Protein AF-0000000075076690 (afdb_homodimer)

Sequence (1100 aa):
MNRLLDRMQRFSVPKVKLLSEYWNEQDVILIAYGDNIRQTDAKPLATLYEFSLLHLKDCINSIHVLPYFPFSSDDGFAVIDYKTVDPQLGDWRDIERLAQDFSLMTDLVINHVSRENLWFIDYLSHKKPACDYFIEMPGNTDVSSVVRPRSTPVLVPAHTHQGVRHVWATFGEDQIDVNFANPDVLFEFIDILLLYIEKGSRFIRLDAVAFLWKKLDTRCINLRETHEVVKLLRDIVDLIAPGTVLITETNVPNGENLSYFGNSDEAHMVYQFTLPPLLLHAMYHGNSHYLTRWAKDMPRPQKNCTYLNFIASHDGIGLRPAEGILPEQEVTALVDAMHEYGGYVSTRTGLDGRPAPYEINIALFDALKGTSLGLDQWQIQRFICAHTIMISLQGIPAIYINSLIATANDYHGVEQSGKTRSINRHKWEYNELMDLLNNPHSPNAIIFHELKRLLGIRRRQAAFHPDSAQETLSANPALFSFWRTSTDHRQRVLVVSNITPQRQTMTLPNHPRPEGSGLWRDLIERTAINKNTTELILYPYQTAWLEALDMNRLLDRMQRFSVPKVKLLSEYWNEQDVILIAYGDNIRQTDAKPLATLYEFSLLHLKDCINSIHVLPYFPFSSDDGFAVIDYKTVDPQLGDWRDIERLAQDFSLMTDLVINHVSRENLWFIDYLSHKKPACDYFIEMPGNTDVSSVVRPRSTPVLVPAHTHQGVRHVWATFGEDQIDVNFANPDVLFEFIDILLLYIEKGSRFIRLDAVAFLWKKLDTRCINLRETHEVVKLLRDIVDLIAPGTVLITETNVPNGENLSYFGNSDEAHMVYQFTLPPLLLHAMYHGNSHYLTRWAKDMPRPQKNCTYLNFIASHDGIGLRPAEGILPEQEVTALVDAMHEYGGYVSTRTGLDGRPAPYEINIALFDALKGTSLGLDQWQIQRFICAHTIMISLQGIPAIYINSLIATANDYHGVEQSGKTRSINRHKWEYNELMDLLNNPHSPNAIIFHELKRLLGIRRRQAAFHPDSAQETLSANPALFSFWRTSTDHRQRVLVVSNITPQRQTMTLPNHPRPEGSGLWRDLIERTAINKNTTELILYPYQTAWLEALD

Nearest PDB structures (foldseek):
  3czl-assembly1_A  TM=8.315E-01  e=1.213E-39  Xanthomonas citri pv. glycines
  5x7u-assembly1_A  TM=8.251E-01  e=2.334E-38  Thermobaculum terrenum ATCC BAA-798
  8z2u-assembly1_C  TM=8.240E-01  e=1.968E-38  Deinococcus radiodurans R1 = ATCC 13939 = DSM 20539
  4ays-assembly1_A  TM=8.204E-01  e=3.284E-38  Deinococcus radiodurans
  8z2l-assembly1_C  TM=8.175E-01  e=2.404E-37  Deinococcus radiodurans R1 = ATCC 13939 = DSM 20539

Radius of gyration: 32.85 Å; Cα contacts (8 Å, |Δi|>4): 2438; chains: 2; bounding box: 67×104×59 Å

Organism: Methylotuvimicrobium buryatense (NCBI:txid95641)

InterPro domains:
  IPR006047 Glycosyl hydrolase family 13, catalytic domain [PF00128] (60-282)
  IPR006047 Glycosyl hydrolase family 13, catalytic domain [SM00642] (27-394)
  IPR013780 Glycosyl hydrolase, all-beta [G3DSA:2.60.40.1180] (473-548)
  IPR016377 Sucrose/Glucosylglycerate phosphorylase-related [PIRSF003059] (8-547)
  IPR017853 Glycoside hydrolase superfamily [SSF51445] (23-510)
  IPR033746 Glucosylglycerate phosphorylase [cd11356] (23-480)
  IPR045857 Oligo-1,6-glucosidase, domain 2 [G3DSA:3.90.400.10] (112-183)

pLDDT: mean 93.54, std 7.93, range [48.81, 98.88]

Foldseek 3Di:
DVVVVVLLVVFDQPPPPPDPALFWLLAAEAEAELQLEDAPPDASLQVVLVCCVVAPLLQHAAYEHEAQADADDDRRLQHQDLQFGDVSRHGLVSVLSSLVRHAYEYEQNQFWHFCNHVLNVCLLVVHPDSVQFWAWDDPPDDQLLAFALAAEDQWDWDQHPVGITTTGDRPDDGTGGTAVVDVVSLVVSLSSVSSVSSSRHQEYEYPPLQQRHDDGPHHSGLDPVSLVSQLVSLVSCCPSPNSRFYEYEDLAAPVSQLCQCPQVRGGLEYEPLQLQVLLLLCLQALFNVLVLVVQQPDDQDDPSHFYEFENADLQARFDNRCPPRDDPVSVVVLLVLLVVLPWDFGWYQDSVRDTDTTHIQFAVLSSNQHHPVDGDDCSLLLLLLSQLVRLQGQGHYYYYVCSLQSPGFDVVQCVVVVHRSSRHNRRDHNVVSVVQLVDCPHSRVVSNVLSSVSSSLSSPAQLSINNWDKAWDDDGRQKTWIWGAHPVRQKIKIKIWGSAQAKDKDFDDQQPPCVPPCKWAFSSVRDIDDSPDGMDIAHHGDMTIIIRHD/DVVVVVLLVVFDQPPPPPDPALFWLLAAEAEAELFLEDAPPDASLQVVLVCCVVAPLLQHAAYEHEAQADADDDRRLQHQDLQFGDVSRHGLVSVLSSLVRHAYEYEDSQFWHFCNHVLNVCLLVVHPDSVQFWAWDPPPDDQLLAFALAAEDQWDWDQHPVGITTTGDRPDDGTGGTAVVDVVSLVVSLSSVSSVSSSRHQEYEYPPLQQRHDDGPHHSGLDPVSLVSQLVSLVSCCVSPNSRFYEYEDLAAPVSQLCQCPQVRGGLEYEPLQLQVLLLLCLQALFNVLVLVVQQPDDQDDPSHFYEFENADLQARFDNRCPPRDDPVSVVVLLVLLVVLPWDFGWYQDSVRDTDTTHIQFAVLSSNQHHPVDGDDCSLLLLLLSQLVRLQGQGHYYYYVCSLQSPGFDVVQCVVVVHRSSRHNRRDHNVVSVVQLVDCPHSRVVSNVLSSVSSSLSSPDQLSINNWDKAWDDDGRQKTWIWGAHPVRQKIKIKIWRSAQAKDKDFDDQQPPCVPPCWWAFSSVRDIDDSPDGMDIAHHGRMTIIIRHD

Secondary structure (DSSP, 8-state):
-HHHHHHHHT---------SSS--TT--EEEE-TTSEEBTTB-HHHHHHHHHHHHTTTT--EEEE---S-BSSGGGTSBS-TTS--TTT--HHHHHHHHHHSEEEEEEE-SEEETTSHHHHHHHTT-TTGGGSB-B--TT---TTS--SSSS-SEEEEEETTEEEEEE-TT-TTEEEB-TTSHHHHHHHHHHHHHHHHTTEEEEEEETGGG----TTS--SS-HHHHHHHHHHHHHHHHHSTT-EEEE---S-HHHHHGGGTTTTS-SEEE-TTHHHHHHHHHHHT--HHHHHHHHHPPPPPTT-EEEE-S--TT-EESGGGTTTS-HHHHHHHHHHHHHTT-EEEEEE-TTS-EEEEEEE--HHHHTSEETTEE-S-HHHHHHHHHHHHHHSSSEEEEEHHHHTTPPP-HHHHHHH-BGGGGG---EEHHHHHHHHT-TTSHHHHHHHHHHHHHHHHTT-GGGSTTSEEEEE---TTEEEEEEE-TTSS-EEEEEEE-SSS-EEEEPPPPS-TTTT--EEETTTTEEEPTT--EEEE-TT-EEEEEE--/-HHHHHHHHT---------SSS--TT--EEEE-TTSEEBTTB-HHHHHHHHHHHHTTTT--EEEE---S-BSSGGGTSBS-TTS--TTT--HHHHHHHHHHSEEEEEEE-SEEETTSHHHHHHHTT-TTGGGSB-B--TT---TTS--SSSS-SEEEEEETTEEEEEE-TT-TTEEEB-TTSHHHHHHHHHHHHHHHHTTEEEEEEETGGG----TTS--SS-HHHHHHHHHHHHHHHHHSTT-EEEE---S-HHHHHGGGTTTTS-SEEE-TTHHHHHHHHHHHT--HHHHHHHHHPPPPPTT-EEEE-S--TT-EESGGGTTTS-HHHHHHHHHHHHHTT-EEEEEE-TTS-EEEEEEE--HHHHTSEETTEE-S-HHHHHHHHHHHHHHSSSEEEEEHHHHTTPPP-HHHHHHHTBGGGGG---EEHHHHHHHHT-TTSHHHHHHHHHHHHHHHHTT-GGGSTTSEEEEE---TTEEEEEEE-TTSS-EEEEEEE-SSS-EEEEPPPPS-TTTT--EEETTTTEEEPTT--EEEE-TT-EEEEEE--

Structure (mmCIF, N/CA/C/O backbone):
data_AF-0000000075076690-model_v1
#
loop_
_entity.id
_entity.type
_entity.pdbx_description
1 polymer Alpha-amylase
#
loop_
_atom_site.group_PDB
_atom_site.id
_atom_site.type_symbol
_atom_site.label_atom_id
_atom_site.label_alt_id
_atom_site.label_comp_id
_atom_site.label_asym_id
_atom_site.label_entity_id
_atom_site.label_seq_id
_atom_site.pdbx_PDB_ins_code
_atom_site.Cartn_x
_atom_site.Cartn_y
_atom_site.Cartn_z
_atom_site.occupancy
_atom_site.B_iso_or_equiv
_atom_site.auth_seq_id
_atom_site.auth_comp_id
_atom_site.auth_asym_id
_atom_site.auth_atom_id
_atom_site.pdbx_PDB_model_num
ATOM 1 N N . MET A 1 1 ? 31.078 -22.047 -21.828 1 60.94 1 MET A N 1
ATOM 2 C CA . MET A 1 1 ? 30.734 -23.453 -21.625 1 60.94 1 MET A CA 1
ATOM 3 C C . MET A 1 1 ? 31.703 -24.109 -20.641 1 60.94 1 MET A C 1
ATOM 5 O O . MET A 1 1 ? 31.281 -24.812 -19.734 1 60.94 1 MET A O 1
ATOM 9 N N . ASN A 1 2 ? 33.062 -23.859 -20.75 1 58.19 2 ASN A N 1
ATOM 10 C CA . ASN A 1 2 ? 34.031 -24.422 -19.844 1 58.19 2 ASN A CA 1
ATOM 11 C C . ASN A 1 2 ? 33.812 -23.953 -18.406 1 58.19 2 ASN A C 1
ATOM 13 O O . ASN A 1 2 ? 33.906 -24.75 -17.469 1 58.19 2 ASN A O 1
ATOM 17 N N . ARG A 1 3 ? 33.562 -22.766 -18.25 1 66.62 3 ARG A N 1
ATOM 18 C CA . ARG A 1 3 ? 33.281 -22.219 -16.922 1 66.62 3 ARG A CA 1
ATOM 19 C C . ARG A 1 3 ? 32.062 -22.875 -16.297 1 66.62 3 ARG A C 1
ATOM 21 O O . ARG A 1 3 ? 32.031 -23.125 -15.094 1 66.62 3 ARG A O 1
ATOM 28 N N . LEU A 1 4 ? 31.188 -23.047 -17.25 1 68.12 4 LEU A N 1
ATOM 29 C CA . LEU A 1 4 ? 29.953 -23.703 -16.828 1 68.12 4 LEU A CA 1
ATOM 30 C C . LEU A 1 4 ? 30.234 -25.141 -16.375 1 68.12 4 LEU A C 1
ATOM 32 O O . LEU A 1 4 ? 29.75 -25.562 -15.32 1 68.12 4 LEU A O 1
ATOM 36 N N . LEU A 1 5 ? 31 -25.781 -17.094 1 67.62 5 LEU A N 1
ATOM 37 C CA . LEU A 1 5 ? 31.297 -27.172 -16.797 1 67.62 5 LEU A CA 1
ATOM 38 C C . LEU A 1 5 ? 32.062 -27.281 -15.461 1 67.62 5 LEU A C 1
ATOM 40 O O . LEU A 1 5 ? 31.797 -28.203 -14.68 1 67.62 5 LEU A O 1
ATOM 44 N N . ASP A 1 6 ? 32.906 -26.328 -15.25 1 68.38 6 ASP A N 1
ATOM 45 C CA . ASP A 1 6 ? 33.656 -26.297 -13.992 1 68.38 6 ASP A CA 1
ATOM 46 C C . ASP A 1 6 ? 32.719 -26.094 -12.805 1 68.38 6 ASP A C 1
ATOM 48 O O . ASP A 1 6 ? 32.875 -26.703 -11.75 1 68.38 6 ASP A O 1
ATOM 52 N N . ARG A 1 7 ? 31.75 -25.297 -13.016 1 70.06 7 ARG A N 1
ATOM 53 C CA . ARG A 1 7 ? 30.797 -25 -11.953 1 70.06 7 ARG A CA 1
ATOM 54 C C . ARG A 1 7 ? 29.891 -26.203 -11.688 1 70.06 7 ARG A C 1
ATOM 56 O O . ARG A 1 7 ? 29.578 -26.516 -10.539 1 70.06 7 ARG A O 1
ATOM 63 N N . MET A 1 8 ? 29.594 -26.859 -12.734 1 68.88 8 MET A N 1
ATOM 64 C CA . MET A 1 8 ? 28.703 -28.016 -12.648 1 68.88 8 MET A CA 1
ATOM 65 C C . MET A 1 8 ? 29.391 -29.188 -11.938 1 68.88 8 MET A C 1
ATOM 67 O O . MET A 1 8 ? 28.734 -29.953 -11.234 1 68.88 8 MET A O 1
ATOM 71 N N . GLN A 1 9 ? 30.672 -29.25 -12.133 1 62.34 9 GLN A N 1
ATOM 72 C CA . GLN A 1 9 ? 31.438 -30.344 -11.531 1 62.34 9 GLN A CA 1
ATOM 73 C C . GLN A 1 9 ? 31.5 -30.203 -10.016 1 62.34 9 GLN A C 1
ATOM 75 O O . GLN A 1 9 ? 31.656 -31.188 -9.297 1 62.34 9 GLN A O 1
ATOM 80 N N . ARG A 1 10 ? 31.297 -29.016 -9.641 1 62.78 10 ARG A N 1
ATOM 81 C CA . ARG A 1 10 ? 31.422 -28.781 -8.203 1 62.78 10 ARG A CA 1
ATOM 82 C C . ARG A 1 10 ? 30.125 -29.125 -7.473 1 62.78 10 ARG A C 1
ATOM 84 O O . ARG A 1 10 ? 30.109 -29.203 -6.242 1 62.78 10 ARG A O 1
ATOM 91 N N . PHE A 1 11 ? 29.141 -29.359 -8.344 1 65.06 11 PHE A N 1
ATOM 92 C CA . PHE A 1 11 ? 27.844 -29.562 -7.688 1 65.06 11 PHE A CA 1
ATOM 93 C C . PHE A 1 11 ? 27.5 -31.031 -7.609 1 65.06 11 PHE A C 1
ATOM 95 O O . PHE A 1 11 ? 27.688 -31.781 -8.578 1 65.06 11 PHE A O 1
ATOM 102 N N . SER A 1 12 ? 27.531 -31.438 -6.312 1 58.88 12 SER A N 1
ATOM 103 C CA . SER A 1 12 ? 27.047 -32.781 -6.09 1 58.88 12 SER A CA 1
ATOM 104 C C . SER A 1 12 ? 25.531 -32.875 -6.328 1 58.88 12 SER A C 1
ATOM 106 O O . SER A 1 12 ? 24.766 -32.156 -5.711 1 58.88 12 SER A O 1
ATOM 108 N N . VAL A 1 13 ? 25.156 -33.344 -7.48 1 57 13 VAL A N 1
ATOM 109 C CA . VAL A 1 13 ? 23.75 -33.469 -7.84 1 57 13 VAL A CA 1
ATOM 110 C C . VAL A 1 13 ? 23.047 -34.406 -6.867 1 57 13 VAL A C 1
ATOM 112 O O . VAL A 1 13 ? 23.484 -35.531 -6.664 1 57 13 VAL A O 1
ATOM 115 N N . PRO A 1 14 ? 22.234 -33.688 -5.988 1 54.81 14 PRO A N 1
ATOM 116 C CA . PRO A 1 14 ? 21.5 -34.656 -5.156 1 54.81 14 PRO A CA 1
ATOM 117 C C . PRO A 1 14 ? 20.781 -35.719 -5.98 1 54.81 14 PRO A C 1
ATOM 119 O O . PRO A 1 14 ? 20.453 -35.5 -7.148 1 54.81 14 PRO A O 1
ATOM 122 N N . LYS A 1 15 ? 20.828 -36.938 -5.477 1 48.81 15 LYS A N 1
ATOM 123 C CA . LYS A 1 15 ? 20.141 -38.125 -5.961 1 48.81 15 LYS A CA 1
ATOM 124 C C . LYS A 1 15 ? 18.641 -37.875 -6.113 1 48.81 15 LYS A C 1
ATOM 126 O O . LYS A 1 15 ? 17.891 -38.031 -5.152 1 48.81 15 LYS A O 1
ATOM 131 N N . VAL A 1 16 ? 18.203 -36.688 -6.848 1 52.09 16 VAL A N 1
ATOM 132 C CA . VAL A 1 16 ? 16.766 -36.688 -7.051 1 52.09 16 VAL A CA 1
ATOM 133 C C . VAL A 1 16 ? 16.312 -38.031 -7.648 1 52.09 16 VAL A C 1
ATOM 135 O O . VAL A 1 16 ? 17.047 -38.625 -8.43 1 52.09 16 VAL A O 1
ATOM 138 N N . LYS A 1 17 ? 15.359 -38.656 -6.965 1 51.28 17 LYS A N 1
ATOM 139 C CA . LYS A 1 17 ? 14.781 -39.938 -7.418 1 51.28 17 LYS A CA 1
ATOM 140 C C . LYS A 1 17 ? 14.469 -39.875 -8.914 1 51.28 17 LYS A C 1
ATOM 142 O O . LYS A 1 17 ? 13.781 -38.969 -9.383 1 51.28 17 LYS A O 1
ATOM 147 N N . LEU A 1 18 ? 15.344 -40.438 -9.672 1 53.97 18 LEU A N 1
ATOM 148 C CA . LEU A 1 18 ? 15.055 -40.594 -11.094 1 53.97 18 LEU A CA 1
ATOM 149 C C . LEU A 1 18 ? 13.664 -41.156 -11.305 1 53.97 18 LEU A C 1
ATOM 151 O O . LEU A 1 18 ? 13.375 -42.281 -10.875 1 53.97 18 LEU A O 1
ATOM 155 N N . LEU A 1 19 ? 12.68 -40.125 -11.297 1 58.56 19 LEU A N 1
ATOM 156 C CA . LEU A 1 19 ? 11.352 -40.625 -11.625 1 58.56 19 LEU A CA 1
ATOM 157 C C . LEU A 1 19 ? 11.266 -41.031 -13.086 1 58.56 19 LEU A C 1
ATOM 159 O O . LEU A 1 19 ? 11.969 -40.469 -13.938 1 58.56 19 LEU A O 1
ATOM 163 N N . SER A 1 20 ? 10.711 -42.125 -13.344 1 63.31 20 SER A N 1
ATOM 164 C CA . SER A 1 20 ? 10.5 -42.625 -14.695 1 63.31 20 SER A CA 1
ATOM 165 C C . SER A 1 20 ? 9.781 -41.594 -15.562 1 63.31 20 SER A C 1
ATOM 167 O O . SER A 1 20 ? 10.023 -41.531 -16.766 1 63.31 20 SER A O 1
ATOM 169 N N . GLU A 1 21 ? 8.922 -40.781 -14.953 1 83.38 21 GLU A N 1
ATOM 170 C CA . GLU A 1 21 ? 8.18 -39.719 -15.641 1 83.38 21 GLU A CA 1
ATOM 171 C C . GLU A 1 21 ? 8.234 -38.406 -14.867 1 83.38 21 GLU A C 1
ATOM 173 O O . GLU A 1 21 ? 8.391 -38.406 -13.641 1 83.38 21 GLU A O 1
ATOM 178 N N . TYR A 1 22 ? 8.172 -37.344 -15.602 1 89.62 22 TYR A N 1
ATOM 179 C CA . TYR A 1 22 ? 8.211 -36.031 -14.984 1 89.62 22 TYR A CA 1
ATOM 180 C C . TYR A 1 22 ? 7.004 -35.812 -14.07 1 89.62 22 TYR A C 1
ATOM 182 O O . TYR A 1 22 ? 7.109 -35.188 -13.023 1 89.62 22 TYR A O 1
ATOM 190 N N . TRP A 1 23 ? 5.871 -36.375 -14.508 1 95.5 23 TRP A N 1
ATOM 191 C CA . TRP A 1 23 ? 4.621 -36.156 -13.781 1 95.5 23 TRP A CA 1
ATOM 192 C C . TRP A 1 23 ? 3.615 -37.281 -14.109 1 95.5 23 TRP A C 1
ATOM 194 O O . TRP A 1 23 ? 3.824 -38.062 -15.039 1 95.5 23 TRP A O 1
ATOM 204 N N . ASN A 1 24 ? 2.598 -37.406 -13.336 1 96 24 ASN A N 1
ATOM 205 C CA . ASN A 1 24 ? 1.46 -38.281 -13.578 1 96 24 ASN A CA 1
ATOM 206 C C . ASN A 1 24 ? 0.185 -37.719 -12.938 1 96 24 ASN A C 1
ATOM 208 O O . ASN A 1 24 ? 0.136 -36.562 -12.531 1 96 24 ASN A O 1
ATOM 212 N N . GLU A 1 25 ? -0.898 -38.531 -12.992 1 96.56 25 GLU A N 1
ATOM 213 C CA . GLU A 1 25 ? -2.217 -38.062 -12.57 1 96.56 25 GLU A CA 1
ATOM 214 C C . GLU A 1 25 ? -2.258 -37.812 -11.062 1 96.56 25 GLU A C 1
ATOM 216 O O . GLU A 1 25 ? -3.188 -37.188 -10.562 1 96.56 25 GLU A O 1
ATOM 221 N N . GLN A 1 26 ? -1.247 -38.188 -10.336 1 96.44 26 GLN A N 1
ATOM 222 C CA . GLN A 1 26 ? -1.222 -38.031 -8.891 1 96.44 26 GLN A CA 1
ATOM 223 C C . GLN A 1 26 ? -0.684 -36.656 -8.516 1 96.44 26 GLN A C 1
ATOM 225 O O . GLN A 1 26 ? -0.815 -36.219 -7.367 1 96.44 26 GLN A O 1
ATOM 230 N N . ASP A 1 27 ? -0.049 -35.938 -9.43 1 97.38 27 ASP A N 1
ATOM 231 C CA . ASP A 1 27 ? 0.621 -34.656 -9.125 1 97.38 27 ASP A CA 1
ATOM 232 C C . ASP A 1 27 ? -0.392 -33.531 -8.93 1 97.38 27 ASP A C 1
ATOM 234 O O . ASP A 1 27 ? -1.187 -33.25 -9.828 1 97.38 27 ASP A O 1
ATOM 238 N N . VAL A 1 28 ? -0.423 -33 -7.789 1 98.56 28 VAL A N 1
ATOM 239 C CA . VAL A 1 28 ? -1.173 -31.797 -7.402 1 98.56 28 VAL A CA 1
ATOM 240 C C . VAL A 1 28 ? -0.269 -30.844 -6.617 1 98.56 28 VAL A C 1
ATOM 242 O O . VAL A 1 28 ? 0.423 -31.266 -5.688 1 98.56 28 VAL A O 1
ATOM 245 N N . ILE A 1 29 ? -0.223 -29.562 -6.984 1 98.69 29 ILE A N 1
ATOM 246 C CA . ILE A 1 29 ? 0.689 -28.609 -6.359 1 98.69 29 ILE A CA 1
ATOM 247 C C . ILE A 1 29 ? -0.096 -27.641 -5.473 1 98.69 29 ILE A C 1
ATOM 249 O O . ILE A 1 29 ? -1.11 -27.078 -5.895 1 98.69 29 ILE A O 1
ATOM 253 N N . LEU A 1 30 ? 0.32 -27.5 -4.234 1 98.81 30 LEU A N 1
ATOM 254 C CA . LEU A 1 30 ? -0.16 -26.453 -3.354 1 98.81 30 LEU A CA 1
ATOM 255 C C . LEU A 1 30 ? 0.712 -25.203 -3.473 1 98.81 30 LEU A C 1
ATOM 257 O O . LEU A 1 30 ? 1.938 -25.281 -3.371 1 98.81 30 LEU A O 1
ATOM 261 N N . ILE A 1 31 ? 0.135 -24.094 -3.764 1 98.81 31 ILE A N 1
ATOM 262 C CA . ILE A 1 31 ? 0.849 -22.828 -3.752 1 98.81 31 ILE A CA 1
ATOM 263 C C . ILE A 1 31 ? 0.65 -22.141 -2.406 1 98.81 31 ILE A C 1
ATOM 265 O O . ILE A 1 31 ? -0.484 -21.875 -1.995 1 98.81 31 ILE A O 1
ATOM 269 N N . ALA A 1 32 ? 1.739 -21.781 -1.704 1 98.69 32 ALA A N 1
ATOM 270 C CA . ALA A 1 32 ? 1.614 -21.172 -0.386 1 98.69 32 ALA A CA 1
ATOM 271 C C . ALA A 1 32 ? 2.834 -20.312 -0.065 1 98.69 32 ALA A C 1
ATOM 273 O O . ALA A 1 32 ? 3.955 -20.641 -0.457 1 98.69 32 ALA A O 1
ATOM 274 N N . TYR A 1 33 ? 2.551 -19.203 0.646 1 98.56 33 TYR A N 1
ATOM 275 C CA . TYR A 1 33 ? 3.66 -18.578 1.346 1 98.56 33 TYR A CA 1
ATOM 276 C C . TYR A 1 33 ? 4.117 -19.422 2.529 1 98.56 33 TYR A C 1
ATOM 278 O O . TYR A 1 33 ? 3.334 -20.188 3.086 1 98.56 33 TYR A O 1
ATOM 286 N N . GLY A 1 34 ? 5.363 -19.25 2.848 1 98.44 34 GLY A N 1
ATOM 287 C CA . GLY A 1 34 ? 5.879 -19.984 3.99 1 98.44 34 GLY A CA 1
ATOM 288 C C . GLY A 1 34 ? 5.176 -19.641 5.289 1 98.44 34 GLY A C 1
ATOM 289 O O . GLY A 1 34 ? 5.207 -20.422 6.242 1 98.44 34 GLY A O 1
ATOM 290 N N . ASP A 1 35 ? 4.496 -18.469 5.309 1 97.94 35 ASP A N 1
ATOM 291 C CA . ASP A 1 35 ? 3.902 -18.016 6.566 1 97.94 35 ASP A CA 1
ATOM 292 C C . ASP A 1 35 ? 2.387 -17.875 6.438 1 97.94 35 ASP A C 1
ATOM 294 O O . ASP A 1 35 ? 1.77 -17.078 7.156 1 97.94 35 ASP A O 1
ATOM 298 N N . ASN A 1 36 ? 1.78 -18.578 5.5 1 98.12 36 ASN A N 1
ATOM 299 C CA . ASN A 1 36 ? 0.327 -18.531 5.387 1 98.12 36 ASN A CA 1
ATOM 300 C C . ASN A 1 36 ? -0.353 -19.094 6.633 1 98.12 36 ASN A C 1
ATOM 302 O O . ASN A 1 36 ? -1.521 -18.797 6.895 1 98.12 36 ASN A O 1
ATOM 306 N N . ILE A 1 37 ? 0.309 -20.016 7.309 1 98.25 37 ILE A N 1
ATOM 307 C CA . ILE A 1 37 ? -0.162 -20.562 8.578 1 98.25 37 ILE A CA 1
ATOM 308 C C . ILE A 1 37 ? 0.902 -20.359 9.656 1 98.25 37 ILE A C 1
ATOM 310 O O . ILE A 1 37 ? 2.061 -20.734 9.469 1 98.25 37 ILE A O 1
ATOM 314 N N . ARG A 1 38 ? 0.49 -19.75 10.742 1 97.31 38 ARG A N 1
ATOM 315 C CA . ARG A 1 38 ? 1.433 -19.406 11.797 1 97.31 38 ARG A CA 1
ATOM 316 C C . ARG A 1 38 ? 0.979 -19.953 13.148 1 97.31 38 ARG A C 1
ATOM 318 O O . ARG A 1 38 ? -0.207 -20.219 13.344 1 97.31 38 ARG A O 1
ATOM 325 N N . GLN A 1 39 ? 1.972 -20.188 13.914 1 94.38 39 GLN A N 1
ATOM 326 C CA . GLN A 1 39 ? 1.775 -20.562 15.305 1 94.38 39 GLN A CA 1
ATOM 327 C C . GLN A 1 39 ? 2.768 -19.844 16.219 1 94.38 39 GLN A C 1
ATOM 329 O O . GLN A 1 39 ? 3.887 -19.547 15.797 1 94.38 39 GLN A O 1
ATOM 334 N N . THR A 1 40 ? 2.377 -19.469 17.453 1 87.38 40 THR A N 1
ATOM 335 C CA . THR A 1 40 ? 3.178 -18.672 18.375 1 87.38 40 THR A CA 1
ATOM 336 C C . THR A 1 40 ? 4.5 -19.359 18.688 1 87.38 40 THR A C 1
ATOM 338 O O . THR A 1 40 ? 5.547 -18.719 18.75 1 87.38 40 THR A O 1
ATOM 341 N N . ASP A 1 41 ? 4.633 -20.641 18.812 1 88.25 41 ASP A N 1
ATOM 342 C CA . ASP A 1 41 ? 5.836 -21.297 19.312 1 88.25 41 ASP A CA 1
ATOM 343 C C . ASP A 1 41 ? 6.523 -22.109 18.219 1 88.25 41 ASP A C 1
ATOM 345 O O . ASP A 1 41 ? 7.25 -23.062 18.5 1 88.25 41 ASP A O 1
ATOM 349 N N . ALA A 1 42 ? 6.367 -21.734 16.969 1 93.69 42 ALA A N 1
ATOM 350 C CA . ALA A 1 42 ? 6.996 -22.469 15.875 1 93.69 42 ALA A CA 1
ATOM 351 C C . ALA A 1 42 ? 7.266 -21.547 14.688 1 93.69 42 ALA A C 1
ATOM 353 O O . ALA A 1 42 ? 6.52 -20.594 14.445 1 93.69 42 ALA A O 1
ATOM 354 N N . LYS A 1 43 ? 8.336 -21.844 13.977 1 96.38 43 LYS A N 1
ATOM 355 C CA . LYS A 1 43 ? 8.594 -21.125 12.734 1 96.38 43 LYS A CA 1
ATOM 356 C C . LYS A 1 43 ? 7.523 -21.422 11.688 1 96.38 43 LYS A C 1
ATOM 358 O O . LYS A 1 43 ? 7.016 -22.531 11.609 1 96.38 43 LYS A O 1
ATOM 363 N N . PRO A 1 44 ? 7.207 -20.484 10.914 1 98.19 44 PRO A N 1
ATOM 364 C CA . PRO A 1 44 ? 6.09 -20.641 9.977 1 98.19 44 PRO A CA 1
ATOM 365 C C . PRO A 1 44 ? 6.305 -21.781 8.992 1 98.19 44 PRO A C 1
ATOM 367 O O . PRO A 1 44 ? 5.359 -22.516 8.664 1 98.19 44 PRO A O 1
ATOM 370 N N . LEU A 1 45 ? 7.52 -22 8.531 1 98.62 45 LEU A N 1
ATOM 371 C CA . LEU A 1 45 ? 7.766 -23.109 7.602 1 98.62 45 LEU A CA 1
ATOM 372 C C . LEU A 1 45 ? 7.5 -24.453 8.266 1 98.62 45 LEU A C 1
ATOM 374 O O . LEU A 1 45 ? 7.02 -25.375 7.613 1 98.62 45 LEU A O 1
ATOM 378 N N . ALA A 1 46 ? 7.863 -24.547 9.508 1 98.12 46 ALA A N 1
ATOM 379 C CA . ALA A 1 46 ? 7.57 -25.766 10.25 1 98.12 46 ALA A CA 1
ATOM 380 C C . ALA A 1 46 ? 6.066 -25.984 10.383 1 98.12 46 ALA A C 1
ATOM 382 O O . ALA A 1 46 ? 5.578 -27.109 10.289 1 98.12 46 ALA A O 1
ATOM 383 N N . THR A 1 47 ? 5.352 -24.891 10.664 1 98.38 47 THR A N 1
ATOM 384 C CA . THR A 1 47 ? 3.898 -24.953 10.789 1 98.38 47 THR A CA 1
ATOM 385 C C . THR A 1 47 ? 3.262 -25.375 9.461 1 98.38 47 THR A C 1
ATOM 387 O O . THR A 1 47 ? 2.348 -26.203 9.438 1 98.38 47 THR A O 1
ATOM 390 N N . LEU A 1 48 ? 3.713 -24.781 8.391 1 98.5 48 LEU A N 1
ATOM 391 C CA . LEU A 1 48 ? 3.219 -25.156 7.074 1 98.5 48 LEU A CA 1
ATOM 392 C C . LEU A 1 48 ? 3.463 -26.641 6.809 1 98.5 48 LEU A C 1
ATOM 394 O O . LEU A 1 48 ? 2.588 -27.328 6.285 1 98.5 48 LEU A O 1
ATOM 398 N N . TYR A 1 49 ? 4.672 -27.141 7.16 1 98.19 49 TYR A N 1
ATOM 399 C CA . TYR A 1 49 ? 5.008 -28.547 7.004 1 98.19 49 TYR A CA 1
ATOM 400 C C . TYR A 1 49 ? 4.043 -29.438 7.785 1 98.19 49 TYR A C 1
ATOM 402 O O . TYR A 1 49 ? 3.482 -30.391 7.242 1 98.19 49 TYR A O 1
ATOM 410 N N . GLU A 1 50 ? 3.865 -29.078 9.016 1 97.25 50 GLU A N 1
ATOM 411 C CA . GLU A 1 50 ? 2.996 -29.875 9.875 1 97.25 50 GLU A CA 1
ATOM 412 C C . GLU A 1 50 ? 1.566 -29.906 9.344 1 97.25 50 GLU A C 1
ATOM 414 O O . GLU A 1 50 ? 0.942 -30.969 9.281 1 97.25 50 GLU A O 1
ATOM 419 N N . PHE A 1 51 ? 1.066 -28.781 8.992 1 98.06 51 PHE A N 1
ATOM 420 C CA . PHE A 1 51 ? -0.282 -28.703 8.445 1 98.06 51 PHE A CA 1
ATOM 421 C C . PHE A 1 51 ? -0.411 -29.562 7.195 1 98.06 51 PHE A C 1
ATOM 423 O O . PHE A 1 51 ? -1.378 -30.312 7.051 1 98.06 51 PHE A O 1
ATOM 430 N N . SER A 1 52 ? 0.519 -29.453 6.312 1 98.31 52 SER A N 1
ATOM 431 C CA . SER A 1 52 ? 0.476 -30.188 5.047 1 98.31 52 SER A CA 1
ATOM 432 C C . SER A 1 52 ? 0.567 -31.688 5.27 1 98.31 52 SER A C 1
ATOM 434 O O . SER A 1 52 ? -0.142 -32.469 4.625 1 98.31 52 SER A O 1
ATOM 436 N N . LEU A 1 53 ? 1.429 -32.094 6.152 1 97.56 53 LEU A N 1
ATOM 437 C CA . LEU A 1 53 ? 1.608 -33.5 6.438 1 97.56 53 LEU A CA 1
ATOM 438 C C . LEU A 1 53 ? 0.341 -34.094 7.043 1 97.56 53 LEU A C 1
ATOM 440 O O . LEU A 1 53 ? -0.095 -35.188 6.641 1 97.56 53 LEU A O 1
ATOM 444 N N . LEU A 1 54 ? -0.243 -33.406 7.922 1 96.81 54 LEU A N 1
ATOM 445 C CA . LEU A 1 54 ? -1.37 -33.938 8.688 1 96.81 54 LEU A CA 1
ATOM 446 C C . LEU A 1 54 ? -2.652 -33.906 7.863 1 96.81 54 LEU A C 1
ATOM 448 O O . LEU A 1 54 ? -3.502 -34.781 7.984 1 96.81 54 LEU A O 1
ATOM 452 N N . HIS A 1 55 ? -2.723 -32.875 6.996 1 97.31 55 HIS A N 1
ATOM 453 C CA . HIS A 1 55 ? -4.047 -32.656 6.43 1 97.31 55 HIS A CA 1
ATOM 454 C C . HIS A 1 55 ? -4.039 -32.844 4.918 1 97.31 55 HIS A C 1
ATOM 456 O O . HIS A 1 55 ? -5.094 -33.031 4.305 1 97.31 55 HIS A O 1
ATOM 462 N N . LEU A 1 56 ? -2.879 -32.844 4.285 1 98.06 56 LEU A N 1
ATOM 463 C CA . LEU A 1 56 ? -2.93 -32.719 2.83 1 98.06 56 LEU A CA 1
ATOM 464 C C . LEU A 1 56 ? -2.184 -33.844 2.158 1 98.06 56 LEU A C 1
ATOM 466 O O . LEU A 1 56 ? -2.277 -34.031 0.942 1 98.06 56 LEU A O 1
ATOM 470 N N . LYS A 1 57 ? -1.504 -34.656 2.836 1 95.25 57 LYS A N 1
ATOM 471 C CA . LYS A 1 57 ? -0.595 -35.656 2.283 1 95.25 57 LYS A CA 1
ATOM 472 C C . LYS A 1 57 ? -1.34 -36.656 1.38 1 95.25 57 LYS A C 1
ATOM 474 O O . LYS A 1 57 ? -0.77 -37.156 0.42 1 95.25 57 LYS A O 1
ATOM 479 N N . ASP A 1 58 ? -2.623 -36.844 1.579 1 94.62 58 ASP A N 1
ATOM 480 C CA . ASP A 1 58 ? -3.391 -37.844 0.834 1 94.62 58 ASP A CA 1
ATOM 481 C C . ASP A 1 58 ? -3.908 -37.25 -0.481 1 94.62 58 ASP A C 1
ATOM 483 O O . ASP A 1 58 ? -4.34 -38 -1.364 1 94.62 58 ASP A O 1
ATOM 487 N N . CYS A 1 59 ? -3.783 -35.969 -0.653 1 96.94 59 CYS A N 1
ATOM 488 C CA . CYS A 1 59 ? -4.406 -35.406 -1.842 1 96.94 59 CYS A CA 1
ATOM 489 C C . CYS A 1 59 ? -3.459 -34.438 -2.539 1 96.94 59 CYS A C 1
ATOM 491 O O . CYS A 1 59 ? -3.688 -34.062 -3.691 1 96.94 59 CYS A O 1
ATOM 493 N N . ILE A 1 60 ? -2.4 -34 -1.916 1 97.94 60 ILE A N 1
ATOM 494 C CA . ILE A 1 60 ? -1.407 -33.094 -2.484 1 97.94 60 ILE A CA 1
ATOM 495 C C . ILE A 1 60 ? -0.008 -33.688 -2.283 1 97.94 60 ILE A C 1
ATOM 497 O O . ILE A 1 60 ? 0.342 -34.094 -1.181 1 97.94 60 ILE A O 1
ATOM 501 N N . ASN A 1 61 ? 0.763 -33.719 -3.355 1 97.88 61 ASN A N 1
ATOM 502 C CA . ASN A 1 61 ? 2.078 -34.344 -3.223 1 97.88 61 ASN A CA 1
ATOM 503 C C . ASN A 1 61 ? 3.197 -33.344 -3.498 1 97.88 61 ASN A C 1
ATOM 505 O O . ASN A 1 61 ? 4.379 -33.688 -3.398 1 97.88 61 ASN A O 1
ATOM 509 N N . SER A 1 62 ? 2.885 -32.125 -3.863 1 98.25 62 SER A N 1
ATOM 510 C CA . SER A 1 62 ? 3.875 -31.094 -4.172 1 98.25 62 SER A CA 1
ATOM 511 C C . SER A 1 62 ? 3.498 -29.766 -3.545 1 98.25 62 SER A C 1
ATOM 513 O O . SER A 1 62 ? 2.316 -29.422 -3.451 1 98.25 62 SER A O 1
ATOM 515 N N . ILE A 1 63 ? 4.508 -29 -3.139 1 98.69 63 ILE A N 1
ATOM 516 C CA . ILE A 1 63 ? 4.262 -27.703 -2.533 1 98.69 63 ILE A CA 1
ATOM 517 C C . ILE A 1 63 ? 5.152 -26.656 -3.195 1 98.69 63 ILE A C 1
ATOM 519 O O . ILE A 1 63 ? 6.375 -26.797 -3.234 1 98.69 63 ILE A O 1
ATOM 523 N N . HIS A 1 64 ? 4.543 -25.688 -3.771 1 98.81 64 HIS A N 1
ATOM 524 C CA . HIS A 1 64 ? 5.211 -24.469 -4.207 1 98.81 64 HIS A CA 1
ATOM 525 C C . HIS A 1 64 ? 5.309 -23.453 -3.07 1 98.81 64 HIS A C 1
ATOM 527 O O . HIS A 1 64 ? 4.309 -22.828 -2.707 1 98.81 64 HIS A O 1
ATOM 533 N N . VAL A 1 65 ? 6.457 -23.344 -2.533 1 98.75 65 VAL A N 1
ATOM 534 C CA . VAL A 1 65 ? 6.664 -22.312 -1.529 1 98.75 65 VAL A CA 1
ATOM 535 C C . VAL A 1 65 ? 7.094 -21 -2.207 1 98.75 65 VAL A C 1
ATOM 537 O O . VAL A 1 65 ? 8.188 -20.938 -2.781 1 98.75 65 VAL A O 1
ATOM 540 N N . LEU A 1 66 ? 6.191 -20.094 -2.162 1 98.62 66 LEU A N 1
ATOM 541 C CA . LEU A 1 66 ? 6.539 -18.781 -2.719 1 98.62 66 LEU A CA 1
ATOM 542 C C . LEU A 1 66 ? 7.828 -18.266 -2.098 1 98.62 66 LEU A C 1
ATOM 544 O O . LEU A 1 66 ? 8.328 -18.828 -1.122 1 98.62 66 LEU A O 1
ATOM 548 N N . PRO A 1 67 ? 8.414 -17.203 -2.691 1 98.12 67 PRO A N 1
ATOM 549 C CA . PRO A 1 67 ? 9.781 -16.875 -2.285 1 98.12 67 PRO A CA 1
ATOM 550 C C . PRO A 1 67 ? 9.945 -16.797 -0.769 1 98.12 67 PRO A C 1
ATOM 552 O O . PRO A 1 67 ? 9.195 -16.094 -0.094 1 98.12 67 PRO A O 1
ATOM 555 N N . TYR A 1 68 ? 10.883 -17.562 -0.332 1 98.62 68 TYR A N 1
ATOM 556 C CA . TYR A 1 68 ? 11.102 -17.656 1.107 1 98.62 68 TYR A CA 1
ATOM 557 C C . TYR A 1 68 ? 12.477 -17.109 1.489 1 98.62 68 TYR A C 1
ATOM 559 O O . TYR A 1 68 ? 13.094 -17.578 2.447 1 98.62 68 TYR A O 1
ATOM 567 N N . PHE A 1 69 ? 12.992 -16.125 0.769 1 98.38 69 PHE A N 1
ATOM 568 C CA . PHE A 1 69 ? 14.266 -15.461 0.992 1 98.38 69 PHE A CA 1
ATOM 569 C C . PHE A 1 69 ? 14.062 -14.102 1.646 1 98.38 69 PHE A C 1
ATOM 571 O O . PHE A 1 69 ? 12.953 -13.562 1.622 1 98.38 69 PHE A O 1
ATOM 578 N N . PRO A 1 70 ? 15.148 -13.586 2.309 1 97 70 PRO A N 1
ATOM 579 C CA . PRO A 1 70 ? 15.023 -12.188 2.73 1 97 70 PRO A CA 1
ATOM 580 C C . PRO A 1 70 ? 14.633 -11.258 1.584 1 97 70 PRO A C 1
ATOM 582 O O . PRO A 1 70 ? 15.133 -11.398 0.468 1 97 70 PRO A O 1
ATOM 585 N N . PHE A 1 71 ? 13.656 -10.352 1.854 1 97.25 71 PHE A N 1
ATOM 586 C CA . PHE A 1 71 ? 13.133 -9.492 0.804 1 97.25 71 PHE A CA 1
ATOM 587 C C . PHE A 1 71 ? 12.812 -8.102 1.352 1 97.25 71 PHE A C 1
ATOM 589 O O . PHE A 1 71 ? 12.727 -7.914 2.566 1 97.25 71 PHE A O 1
ATOM 596 N N . SER A 1 72 ? 12.688 -7.133 0.467 1 95.19 72 SER A N 1
ATOM 597 C CA . SER A 1 72 ? 12.43 -5.766 0.897 1 95.19 72 SER A CA 1
ATOM 598 C C . SER A 1 72 ? 11 -5.34 0.572 1 95.19 72 SER A C 1
ATOM 600 O O . SER A 1 72 ? 10.453 -4.441 1.213 1 95.19 72 SER A O 1
ATOM 602 N N . SER A 1 73 ? 10.484 -5.957 -0.454 1 92.81 73 SER A N 1
ATOM 603 C CA . SER A 1 73 ? 9.125 -5.594 -0.825 1 92.81 73 SER A CA 1
ATOM 604 C C . SER A 1 73 ? 8.43 -6.723 -1.582 1 92.81 73 SER A C 1
ATOM 606 O O . SER A 1 73 ? 9.055 -7.746 -1.877 1 92.81 73 SER A O 1
ATOM 608 N N . ASP A 1 74 ? 7.113 -6.586 -1.768 1 93 74 ASP A N 1
ATOM 609 C CA . ASP A 1 74 ? 6.27 -7.453 -2.582 1 93 74 ASP A CA 1
ATOM 610 C C . ASP A 1 74 ? 6.258 -8.875 -2.033 1 93 74 ASP A C 1
ATOM 612 O O . ASP A 1 74 ? 6.281 -9.844 -2.801 1 93 74 ASP A O 1
ATOM 616 N N . ASP A 1 75 ? 6.324 -8.992 -0.814 1 94.25 75 ASP A N 1
ATOM 617 C CA . ASP A 1 75 ? 6.152 -10.234 -0.074 1 94.25 75 ASP A CA 1
ATOM 618 C C . ASP A 1 75 ? 7.059 -11.336 -0.624 1 94.25 75 ASP A C 1
ATOM 620 O O . ASP A 1 75 ? 6.602 -12.438 -0.911 1 94.25 75 ASP A O 1
ATOM 624 N N . GLY A 1 76 ? 8.289 -10.969 -0.858 1 96.38 76 GLY A N 1
ATOM 625 C CA . GLY A 1 76 ? 9.266 -12.008 -1.167 1 96.38 76 GLY A CA 1
ATOM 626 C C . GLY A 1 76 ? 9.891 -11.844 -2.539 1 96.38 76 GLY A C 1
ATOM 627 O O . GLY A 1 76 ? 10.945 -12.422 -2.816 1 96.38 76 GLY A O 1
ATOM 628 N N . PHE A 1 77 ? 9.359 -10.938 -3.371 1 96.94 77 PHE A N 1
ATOM 629 C CA . PHE A 1 77 ? 9.781 -10.969 -4.77 1 96.94 77 PHE A CA 1
ATOM 630 C C . PHE A 1 77 ? 10.844 -9.914 -5.035 1 96.94 77 PHE A C 1
ATOM 632 O O . PHE A 1 77 ? 11.453 -9.898 -6.105 1 96.94 77 PHE A O 1
ATOM 639 N N . ALA A 1 78 ? 11.055 -9.031 -4.117 1 97.5 78 ALA A N 1
ATOM 640 C CA . ALA A 1 78 ? 12.266 -8.227 -4.113 1 97.5 78 ALA A CA 1
ATOM 641 C C . ALA A 1 78 ? 13.352 -8.867 -3.252 1 97.5 78 ALA A C 1
ATOM 643 O O . ALA A 1 78 ? 13.555 -8.469 -2.102 1 97.5 78 ALA A O 1
ATOM 644 N N . VAL A 1 79 ? 14.102 -9.719 -3.842 1 98.44 79 VAL A N 1
ATOM 645 C CA . VAL A 1 79 ? 14.961 -10.633 -3.094 1 98.44 79 VAL A CA 1
ATOM 646 C C . VAL A 1 79 ? 16.25 -9.93 -2.699 1 98.44 79 VAL A C 1
ATOM 648 O O . VAL A 1 79 ? 16.953 -9.367 -3.551 1 98.44 79 VAL A O 1
ATOM 651 N N . ILE A 1 80 ? 16.578 -9.992 -1.435 1 97.5 80 ILE A N 1
ATOM 652 C CA . ILE A 1 80 ? 17.797 -9.391 -0.897 1 97.5 80 ILE A CA 1
ATOM 653 C C . ILE A 1 80 ? 18.953 -10.391 -0.977 1 97.5 80 ILE A C 1
ATOM 655 O O . ILE A 1 80 ? 20.062 -10.031 -1.335 1 97.5 80 ILE A O 1
ATOM 659 N N . ASP A 1 81 ? 18.656 -11.648 -0.672 1 96.62 81 ASP A N 1
ATOM 660 C CA . ASP A 1 81 ? 19.641 -12.719 -0.661 1 96.62 81 ASP A CA 1
ATOM 661 C C . ASP A 1 81 ? 19.031 -14.039 -1.126 1 96.62 81 ASP A C 1
ATOM 663 O O . ASP A 1 81 ? 18.219 -14.641 -0.416 1 96.62 81 ASP A O 1
ATOM 667 N N . TYR A 1 82 ? 19.578 -14.531 -2.246 1 97.81 82 TYR A N 1
ATOM 668 C CA . TYR A 1 82 ? 19.031 -15.734 -2.873 1 97.81 82 TYR A CA 1
ATOM 669 C C . TYR A 1 82 ? 19.484 -16.984 -2.145 1 97.81 82 TYR A C 1
ATOM 671 O O . TYR A 1 82 ? 18.938 -18.078 -2.361 1 97.81 82 TYR A O 1
ATOM 679 N N . LYS A 1 83 ? 20.453 -16.906 -1.322 1 96.81 83 LYS A N 1
ATOM 680 C CA . LYS A 1 83 ? 21.141 -18.094 -0.841 1 96.81 83 LYS A CA 1
ATOM 681 C C . LYS A 1 83 ? 20.844 -18.344 0.637 1 96.81 83 LYS A C 1
ATOM 683 O O . LYS A 1 83 ? 21.469 -19.203 1.263 1 96.81 83 LYS A O 1
ATOM 688 N N . THR A 1 84 ? 19.938 -17.516 1.191 1 96.31 84 THR A N 1
ATOM 689 C CA . THR A 1 84 ? 19.547 -17.672 2.586 1 96.31 84 THR A CA 1
ATOM 690 C C . THR A 1 84 ? 18.031 -17.703 2.717 1 96.31 84 THR A C 1
ATOM 692 O O . THR A 1 84 ? 17.328 -16.938 2.041 1 96.31 84 THR A O 1
ATOM 695 N N . VAL A 1 85 ? 17.594 -18.609 3.627 1 98.19 85 VAL A N 1
ATOM 696 C CA . VAL A 1 85 ? 16.172 -18.609 3.943 1 98.19 85 VAL A CA 1
ATOM 697 C C . VAL A 1 85 ? 15.852 -17.469 4.914 1 98.19 85 VAL A C 1
ATOM 699 O O . VAL A 1 85 ? 16.625 -17.219 5.844 1 98.19 85 VAL A O 1
ATOM 702 N N . ASP A 1 86 ? 14.75 -16.719 4.652 1 97.19 86 ASP A N 1
ATOM 703 C CA . ASP A 1 86 ? 14.328 -15.68 5.582 1 97.19 86 ASP A CA 1
ATOM 704 C C . ASP A 1 86 ? 14.234 -16.219 7.008 1 97.19 86 ASP A C 1
ATOM 706 O O . ASP A 1 86 ? 13.445 -17.141 7.273 1 97.19 86 ASP A O 1
ATOM 710 N N . PRO A 1 87 ? 14.945 -15.672 7.922 1 94.12 87 PRO A N 1
ATOM 711 C CA . PRO A 1 87 ? 14.961 -16.203 9.289 1 94.12 87 PRO A CA 1
ATOM 712 C C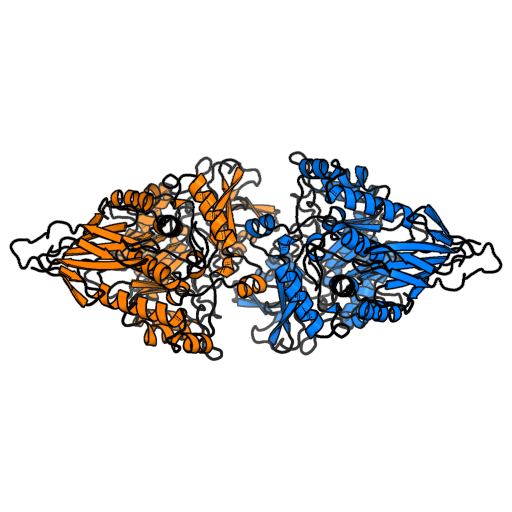 . PRO A 1 87 ? 13.594 -16.125 9.969 1 94.12 87 PRO A C 1
ATOM 714 O O . PRO A 1 87 ? 13.328 -16.859 10.93 1 94.12 87 PRO A O 1
ATOM 717 N N . GLN A 1 88 ? 12.766 -15.25 9.523 1 93 88 GLN A N 1
ATOM 718 C CA . GLN A 1 88 ? 11.422 -15.148 10.094 1 93 88 GLN A CA 1
ATOM 719 C C . GLN A 1 88 ? 10.578 -16.359 9.727 1 93 88 GLN A C 1
ATOM 721 O O . GLN A 1 88 ? 9.617 -16.688 10.422 1 93 88 GLN A O 1
ATOM 726 N N . LEU A 1 89 ? 10.961 -17 8.633 1 97.94 89 LEU A N 1
ATOM 727 C CA . LEU A 1 89 ? 10.219 -18.172 8.156 1 97.94 89 LEU A CA 1
ATOM 728 C C . LEU A 1 89 ? 10.828 -19.453 8.711 1 97.94 89 LEU A C 1
ATOM 730 O O . LEU A 1 89 ? 10.109 -20.406 9.008 1 97.94 89 LEU A O 1
ATOM 734 N N . GLY A 1 90 ? 12.125 -19.484 8.727 1 97.75 90 GLY A N 1
ATOM 735 C CA . GLY A 1 90 ? 12.875 -20.656 9.125 1 97.75 90 GLY A CA 1
ATOM 736 C C . GLY A 1 90 ? 14.289 -20.688 8.562 1 97.75 90 GLY A C 1
ATOM 737 O O . GLY A 1 90 ? 14.977 -19.672 8.555 1 97.75 90 GLY A O 1
ATOM 738 N N . ASP A 1 91 ? 14.742 -21.891 8.273 1 97.75 91 ASP A N 1
ATOM 739 C CA . ASP A 1 91 ? 16.062 -22.078 7.684 1 97.75 91 ASP A CA 1
ATOM 740 C C . ASP A 1 91 ? 16.047 -23.188 6.637 1 97.75 91 ASP A C 1
ATOM 742 O O . ASP A 1 91 ? 14.977 -23.672 6.242 1 97.75 91 ASP A O 1
ATOM 746 N N . TRP A 1 92 ? 17.219 -23.484 6.094 1 97.94 92 TRP A N 1
ATOM 747 C CA . TRP A 1 92 ? 17.297 -24.484 5.02 1 97.94 92 TRP A CA 1
ATOM 748 C C . TRP A 1 92 ? 16.828 -25.844 5.508 1 97.94 92 TRP A C 1
ATOM 750 O O . TRP A 1 92 ? 16.297 -26.641 4.727 1 97.94 92 TRP A O 1
ATOM 760 N N . ARG A 1 93 ? 17.047 -26.156 6.805 1 97.31 93 ARG A N 1
ATOM 761 C CA . ARG A 1 93 ? 16.609 -27.438 7.34 1 97.31 93 ARG A CA 1
ATOM 762 C C . ARG A 1 93 ? 15.094 -27.594 7.203 1 97.31 93 ARG A C 1
ATOM 764 O O . ARG A 1 93 ? 14.602 -28.688 6.961 1 97.31 93 ARG A O 1
ATOM 771 N N . ASP A 1 94 ? 14.328 -26.422 7.363 1 98.44 94 ASP A N 1
ATOM 772 C CA . ASP A 1 94 ? 12.875 -26.438 7.211 1 98.44 94 ASP A CA 1
ATOM 773 C C . ASP A 1 94 ? 12.484 -26.719 5.758 1 98.44 94 ASP A C 1
ATOM 775 O O . ASP A 1 94 ? 11.523 -27.438 5.496 1 98.44 94 ASP A O 1
ATOM 779 N N . ILE A 1 95 ? 13.211 -26.172 4.867 1 98.5 95 ILE A N 1
ATOM 780 C CA . ILE A 1 95 ? 12.945 -26.359 3.443 1 98.5 95 ILE A CA 1
ATOM 781 C C . ILE A 1 95 ? 13.234 -27.797 3.045 1 98.5 95 ILE A C 1
ATOM 783 O O . ILE A 1 95 ? 12.438 -28.422 2.344 1 98.5 95 ILE A O 1
ATOM 787 N N . GLU A 1 96 ? 14.336 -28.328 3.492 1 97.69 96 GLU A N 1
ATOM 788 C CA . GLU A 1 96 ? 14.711 -29.703 3.193 1 97.69 96 GLU A CA 1
ATOM 789 C C . GLU A 1 96 ? 13.711 -30.688 3.787 1 97.69 96 GLU A C 1
ATOM 791 O O . GLU A 1 96 ? 13.43 -31.734 3.191 1 97.69 96 GLU A O 1
ATOM 796 N N . ARG A 1 97 ? 13.227 -30.312 4.922 1 97.38 97 ARG A N 1
ATOM 797 C CA . ARG A 1 97 ? 12.203 -31.156 5.535 1 97.38 97 ARG A CA 1
ATOM 798 C C . ARG A 1 97 ? 10.953 -31.234 4.664 1 97.38 97 ARG A C 1
ATOM 800 O O . ARG A 1 97 ? 10.398 -32.312 4.457 1 97.38 97 ARG A O 1
ATOM 807 N N . LEU A 1 98 ? 10.508 -30.141 4.16 1 97.69 98 LEU A N 1
ATOM 808 C CA . LEU A 1 98 ? 9.383 -30.109 3.238 1 97.69 98 LEU A CA 1
ATOM 809 C C . LEU A 1 98 ? 9.656 -30.969 2.012 1 97.69 98 LEU A C 1
ATOM 811 O O . LEU A 1 98 ? 8.781 -31.703 1.561 1 97.69 98 LEU A O 1
ATOM 815 N N . ALA A 1 99 ? 10.875 -30.938 1.594 1 97 99 ALA A N 1
ATOM 816 C CA . ALA A 1 99 ? 11.258 -31.609 0.362 1 97 99 ALA A CA 1
ATOM 817 C C . ALA A 1 99 ? 11.352 -33.125 0.578 1 97 99 ALA A C 1
ATOM 819 O O . ALA A 1 99 ? 11.359 -33.906 -0.383 1 97 99 ALA A O 1
ATOM 820 N N . GLN A 1 100 ? 11.414 -33.594 1.771 1 95.81 100 GLN A N 1
ATOM 821 C CA . GLN A 1 100 ? 11.477 -35 2.078 1 95.81 100 GLN A CA 1
ATOM 822 C C . GLN A 1 100 ? 10.117 -35.688 1.874 1 95.81 100 GLN A C 1
ATOM 824 O O . GLN A 1 100 ? 10.039 -36.844 1.449 1 95.81 100 GLN A O 1
ATOM 829 N N . ASP A 1 101 ? 9.078 -34.875 2.156 1 96.62 101 ASP A N 1
ATOM 830 C CA . ASP A 1 101 ? 7.754 -35.469 2.154 1 96.62 101 ASP A CA 1
ATOM 831 C C . ASP A 1 101 ? 6.926 -35 0.968 1 96.62 101 ASP A C 1
ATOM 833 O O . ASP A 1 101 ? 5.93 -35.625 0.599 1 96.62 101 ASP A O 1
ATOM 837 N N . PHE A 1 102 ? 7.25 -33.906 0.368 1 97.69 102 PHE A N 1
ATOM 838 C CA . PHE A 1 102 ? 6.566 -33.312 -0.774 1 97.69 102 PHE A CA 1
ATOM 839 C C . PHE A 1 102 ? 7.562 -32.938 -1.862 1 97.69 102 PHE A C 1
ATOM 841 O O . PHE A 1 102 ? 8.719 -32.594 -1.569 1 97.69 102 PHE A O 1
ATOM 848 N N . SER A 1 103 ? 7.145 -33.062 -3.111 1 96.81 103 SER A N 1
ATOM 849 C CA . SER A 1 103 ? 7.938 -32.375 -4.137 1 96.81 103 SER A CA 1
ATOM 850 C C . SER A 1 103 ? 7.91 -30.859 -3.951 1 96.81 103 SER A C 1
ATOM 852 O O . SER A 1 103 ? 6.844 -30.281 -3.789 1 96.81 103 SER A O 1
ATOM 854 N N . LEU A 1 104 ? 9.078 -30.312 -3.947 1 98.06 104 LEU A N 1
ATOM 855 C CA . LEU A 1 104 ? 9.195 -28.891 -3.637 1 98.06 104 LEU A CA 1
ATOM 856 C C . LEU A 1 104 ? 9.352 -28.062 -4.91 1 98.06 104 LEU A C 1
ATOM 858 O O . LEU A 1 104 ? 10.109 -28.438 -5.809 1 98.06 104 LEU A O 1
ATOM 862 N N . MET A 1 105 ? 8.609 -27.031 -5.035 1 98.56 105 MET A N 1
ATOM 863 C CA . MET A 1 105 ? 8.805 -26.016 -6.055 1 98.56 105 MET A CA 1
ATOM 864 C C . MET A 1 105 ? 9.352 -24.734 -5.438 1 98.56 105 MET A C 1
ATOM 866 O O . MET A 1 105 ? 8.812 -24.219 -4.453 1 98.56 105 MET A O 1
ATOM 870 N N . THR A 1 106 ? 10.43 -24.203 -5.965 1 98.5 106 THR A N 1
ATOM 871 C CA . THR A 1 106 ? 11.078 -22.984 -5.5 1 98.5 106 THR A CA 1
ATOM 872 C C . THR A 1 106 ? 11.078 -21.922 -6.598 1 98.5 106 THR A C 1
ATOM 874 O O . THR A 1 106 ? 11.227 -22.234 -7.777 1 98.5 106 THR A O 1
ATOM 877 N N . ASP A 1 107 ? 10.938 -20.688 -6.129 1 98.5 107 ASP A N 1
ATOM 878 C CA . ASP A 1 107 ? 10.984 -19.562 -7.066 1 98.5 107 ASP A CA 1
ATOM 879 C C . ASP A 1 107 ? 12.422 -19.125 -7.324 1 98.5 107 ASP A C 1
ATOM 881 O O . ASP A 1 107 ? 13.188 -18.906 -6.387 1 98.5 107 ASP A O 1
ATOM 885 N N . LEU A 1 108 ? 12.758 -19.062 -8.547 1 98.69 108 LEU A N 1
ATOM 886 C CA . LEU A 1 108 ? 13.945 -18.328 -8.977 1 98.69 108 LEU A CA 1
ATOM 887 C C . LEU A 1 108 ? 13.555 -17 -9.609 1 98.69 108 LEU A C 1
ATOM 889 O O . LEU A 1 108 ? 13.25 -16.938 -10.797 1 98.69 108 LEU A O 1
ATOM 893 N N . VAL A 1 109 ? 13.508 -15.945 -8.758 1 98.44 109 VAL A N 1
ATOM 894 C CA . VAL A 1 109 ? 13.289 -14.602 -9.289 1 98.44 109 VAL A CA 1
ATOM 895 C C . VAL A 1 109 ? 14.508 -14.156 -10.086 1 98.44 109 VAL A C 1
ATOM 897 O O . VAL A 1 109 ? 15.484 -13.656 -9.523 1 98.44 109 VAL A O 1
ATOM 900 N N . ILE A 1 110 ? 14.43 -14.266 -11.32 1 98.12 110 ILE A N 1
ATOM 901 C CA . ILE A 1 110 ? 15.648 -14.273 -12.125 1 98.12 110 ILE A CA 1
ATOM 902 C C . ILE A 1 110 ? 15.805 -12.938 -12.836 1 98.12 110 ILE A C 1
ATOM 904 O O . ILE A 1 110 ? 16.906 -12.594 -13.297 1 98.12 110 ILE A O 1
ATOM 908 N N . ASN A 1 111 ? 14.812 -12.07 -12.867 1 97.88 111 ASN A N 1
ATOM 909 C CA . ASN A 1 111 ? 14.852 -10.836 -13.641 1 97.88 111 ASN A CA 1
ATOM 910 C C . ASN A 1 111 ? 15.492 -9.695 -12.844 1 97.88 111 ASN A C 1
ATOM 912 O O . ASN A 1 111 ? 16.125 -8.812 -13.422 1 97.88 111 ASN A O 1
ATOM 916 N N . HIS A 1 112 ? 15.242 -9.672 -11.594 1 98.44 112 HIS A N 1
ATOM 917 C CA . HIS A 1 112 ? 15.578 -8.508 -10.789 1 98.44 112 HIS A CA 1
ATOM 918 C C . HIS A 1 112 ? 15.977 -8.906 -9.375 1 98.44 112 HIS A C 1
ATOM 920 O O . HIS A 1 112 ? 15.766 -10.055 -8.969 1 98.44 112 HIS A O 1
ATOM 926 N N . VAL A 1 113 ? 16.594 -8.016 -8.664 1 98.44 113 VAL A N 1
ATOM 927 C CA . VAL A 1 113 ? 16.953 -8.148 -7.25 1 98.44 113 VAL A CA 1
ATOM 928 C C . VAL A 1 113 ? 16.406 -6.953 -6.473 1 98.44 113 VAL A C 1
ATOM 930 O O . VAL A 1 113 ? 15.977 -5.961 -7.062 1 98.44 113 VAL A O 1
ATOM 933 N N . SER A 1 114 ? 16.391 -7.105 -5.172 1 97.75 114 SER A N 1
ATOM 934 C CA . SER A 1 114 ? 16.062 -5.984 -4.301 1 97.75 114 SER A CA 1
ATOM 935 C C . SER A 1 114 ? 17.109 -4.887 -4.375 1 97.75 114 SER A C 1
ATOM 937 O O . SER A 1 114 ? 18.297 -5.172 -4.574 1 97.75 114 SER A O 1
ATOM 939 N N . ARG A 1 115 ? 16.672 -3.684 -4.152 1 95.5 115 ARG A N 1
ATOM 940 C CA . ARG A 1 115 ? 17.594 -2.568 -4.008 1 95.5 115 ARG A CA 1
ATOM 941 C C . ARG A 1 115 ? 18.531 -2.789 -2.826 1 95.5 115 ARG A C 1
ATOM 943 O O . ARG A 1 115 ? 19.609 -2.203 -2.768 1 95.5 115 ARG A O 1
ATOM 950 N N . GLU A 1 116 ? 18.172 -3.67 -1.908 1 94.75 116 GLU A N 1
ATOM 951 C CA . GLU A 1 116 ? 18.969 -3.957 -0.721 1 94.75 116 GLU A CA 1
ATOM 952 C C . GLU A 1 116 ? 19.922 -5.125 -0.968 1 94.75 116 GLU A C 1
ATOM 954 O O . GLU A 1 116 ? 20.703 -5.488 -0.088 1 94.75 116 GLU A O 1
ATOM 959 N N . ASN A 1 117 ? 19.828 -5.715 -2.158 1 96.5 117 ASN A N 1
ATOM 960 C CA . ASN A 1 117 ? 20.75 -6.781 -2.514 1 96.5 117 ASN A CA 1
ATOM 961 C C . ASN A 1 117 ? 22.188 -6.277 -2.541 1 96.5 117 ASN A C 1
ATOM 963 O O . ASN A 1 117 ? 22.469 -5.176 -3.018 1 96.5 117 ASN A O 1
ATOM 967 N N . LEU A 1 118 ? 23.141 -7.074 -2.135 1 94.19 118 LEU A N 1
ATOM 968 C CA . LEU A 1 118 ? 24.531 -6.664 -2.039 1 94.19 118 LEU A CA 1
ATOM 969 C C . LEU A 1 118 ? 25.109 -6.375 -3.42 1 94.19 118 LEU A C 1
ATOM 971 O O . LEU A 1 118 ? 26.016 -5.547 -3.559 1 94.19 118 LEU A O 1
ATOM 975 N N . TRP A 1 119 ? 24.594 -7.051 -4.488 1 96.81 119 TRP A N 1
ATOM 976 C CA . TRP A 1 119 ? 25.016 -6.711 -5.844 1 96.81 119 TRP A CA 1
ATOM 977 C C . TRP A 1 119 ? 24.75 -5.242 -6.148 1 96.81 119 TRP A C 1
ATOM 979 O O . TRP A 1 119 ? 25.578 -4.574 -6.781 1 96.81 119 TRP A O 1
ATOM 989 N N . PHE A 1 120 ? 23.656 -4.699 -5.695 1 96.81 120 PHE A N 1
ATOM 990 C CA . PHE A 1 120 ? 23.297 -3.318 -5.984 1 96.81 120 PHE A CA 1
ATOM 991 C C . PHE A 1 120 ? 24.078 -2.355 -5.102 1 96.81 120 PHE A C 1
ATOM 993 O O . PHE A 1 120 ? 24.453 -1.265 -5.535 1 96.81 120 PHE A O 1
ATOM 1000 N N . ILE A 1 121 ? 24.25 -2.775 -3.855 1 93.19 121 ILE A N 1
ATOM 1001 C CA . ILE A 1 121 ? 25.078 -1.959 -2.975 1 93.19 121 ILE A CA 1
ATOM 1002 C C . ILE A 1 121 ? 26.469 -1.791 -3.584 1 93.19 121 ILE A C 1
ATOM 1004 O O . ILE A 1 121 ? 27.031 -0.695 -3.562 1 93.19 121 ILE A O 1
ATOM 1008 N N . ASP A 1 122 ? 27.016 -2.926 -4.121 1 94.06 122 ASP A N 1
ATOM 1009 C CA . ASP A 1 122 ? 28.312 -2.883 -4.785 1 94.06 122 ASP A CA 1
ATOM 1010 C C . ASP A 1 122 ? 28.266 -1.977 -6.016 1 94.06 122 ASP A C 1
ATOM 1012 O O . ASP A 1 122 ? 29.234 -1.261 -6.297 1 94.06 122 ASP A O 1
ATOM 1016 N N . TYR A 1 123 ? 27.266 -1.947 -6.727 1 95.44 123 TYR A N 1
ATOM 1017 C CA . TYR A 1 123 ? 27.078 -1.044 -7.859 1 95.44 123 TYR A CA 1
ATOM 1018 C C . TYR A 1 123 ? 27.156 0.411 -7.41 1 95.44 123 TYR A C 1
ATOM 1020 O O . TYR A 1 123 ? 27.859 1.217 -8.016 1 95.44 123 TYR A O 1
ATOM 1028 N N . LEU A 1 124 ? 26.359 0.691 -6.324 1 93.25 124 LEU A N 1
ATOM 1029 C CA . LEU A 1 124 ? 26.297 2.059 -5.82 1 93.25 124 LEU A CA 1
ATOM 1030 C C . LEU A 1 124 ? 27.672 2.529 -5.367 1 93.25 124 LEU A C 1
ATOM 1032 O O . LEU A 1 124 ? 27.984 3.719 -5.445 1 93.25 124 LEU A O 1
ATOM 1036 N N . SER A 1 125 ? 28.5 1.526 -5.004 1 88.12 125 SER A N 1
ATOM 1037 C CA . SER A 1 125 ? 29.812 1.855 -4.48 1 88.12 125 SER A CA 1
ATOM 1038 C C . SER A 1 125 ? 30.906 1.584 -5.512 1 88.12 125 SER A C 1
ATOM 1040 O O . SER A 1 125 ? 32.094 1.636 -5.195 1 88.12 125 SER A O 1
ATOM 1042 N N . HIS A 1 126 ? 30.578 1.142 -6.656 1 89.25 126 HIS A N 1
ATOM 1043 C CA . HIS A 1 126 ? 31.484 0.893 -7.773 1 89.25 126 HIS A CA 1
ATOM 1044 C C . HIS A 1 126 ? 32.5 -0.189 -7.434 1 89.25 126 HIS A C 1
ATOM 1046 O O . HIS A 1 126 ? 33.688 -0.016 -7.664 1 89.25 126 HIS A O 1
ATOM 1052 N N . LYS A 1 127 ? 31.953 -1.225 -6.863 1 89.06 127 LYS A N 1
ATOM 1053 C CA . LYS A 1 127 ? 32.812 -2.367 -6.531 1 89.06 127 LYS A CA 1
ATOM 1054 C C . LYS A 1 127 ? 32.594 -3.512 -7.52 1 89.06 127 LYS A C 1
ATOM 1056 O O . LYS A 1 127 ? 31.469 -3.916 -7.781 1 89.06 127 LYS A O 1
ATOM 1061 N N . LYS A 1 128 ? 33.656 -4.004 -8.094 1 89.94 128 LYS A N 1
ATOM 1062 C CA . LYS A 1 128 ? 33.625 -5.117 -9.039 1 89.94 128 LYS A CA 1
ATOM 1063 C C . LYS A 1 128 ? 33.469 -6.449 -8.305 1 89.94 128 LYS A C 1
ATOM 1065 O O . LYS A 1 128 ? 33.875 -6.586 -7.156 1 89.94 128 LYS A O 1
ATOM 1070 N N . PRO A 1 129 ? 32.812 -7.43 -8.922 1 91.56 129 PRO A N 1
ATOM 1071 C CA . PRO A 1 129 ? 32.312 -7.367 -10.297 1 91.56 129 PRO A CA 1
ATOM 1072 C C . PRO A 1 129 ? 30.859 -6.863 -10.383 1 91.56 129 PRO A C 1
ATOM 1074 O O . PRO A 1 129 ? 30.391 -6.496 -11.469 1 91.56 129 PRO A O 1
ATOM 1077 N N . ALA A 1 130 ? 30.203 -6.68 -9.273 1 90.25 130 ALA A N 1
ATOM 1078 C CA . ALA A 1 130 ? 28.75 -6.5 -9.266 1 90.25 130 ALA A CA 1
ATOM 1079 C C . ALA A 1 130 ? 28.375 -5.105 -9.75 1 90.25 130 ALA A C 1
ATOM 1081 O O . ALA A 1 130 ? 27.219 -4.855 -10.094 1 90.25 130 ALA A O 1
ATOM 1082 N N . CYS A 1 131 ? 29.281 -4.195 -9.805 1 90.81 131 CYS A N 1
ATOM 1083 C CA . CYS A 1 131 ? 28.984 -2.859 -10.305 1 90.81 131 CYS A CA 1
ATOM 1084 C C . CYS A 1 131 ? 28.547 -2.908 -11.766 1 90.81 131 CYS A C 1
ATOM 1086 O O . CYS A 1 131 ? 27.938 -1.957 -12.273 1 90.81 131 CYS A O 1
ATOM 1088 N N . ASP A 1 132 ? 28.781 -4.137 -12.406 1 94.56 132 ASP A N 1
ATOM 1089 C CA . ASP A 1 132 ? 28.422 -4.273 -13.82 1 94.56 132 ASP A CA 1
ATOM 1090 C C . ASP A 1 132 ? 27.188 -5.156 -14 1 94.56 132 ASP A C 1
ATOM 1092 O O . ASP A 1 132 ? 26.875 -5.562 -15.117 1 94.56 132 ASP A O 1
ATOM 1096 N N . TYR A 1 133 ? 26.531 -5.457 -12.945 1 97.94 133 TYR A N 1
ATOM 1097 C CA . TYR A 1 133 ? 25.438 -6.41 -12.992 1 97.94 133 TYR A CA 1
ATOM 1098 C C . TYR A 1 133 ? 24.125 -5.727 -13.391 1 97.94 133 TYR A C 1
ATOM 1100 O O . TYR A 1 133 ? 23.109 -6.387 -13.617 1 97.94 133 TYR A O 1
ATOM 1108 N N . PHE A 1 134 ? 24.109 -4.418 -13.5 1 98.31 134 PHE A N 1
ATOM 1109 C CA . PHE A 1 134 ? 22.859 -3.699 -13.68 1 98.31 134 PHE A CA 1
ATOM 1110 C C . PHE A 1 134 ? 22.891 -2.883 -14.969 1 98.31 134 PHE A C 1
ATOM 1112 O O . PHE A 1 134 ? 23.953 -2.646 -15.539 1 98.31 134 PHE A O 1
ATOM 1119 N N . ILE A 1 135 ? 21.719 -2.527 -15.438 1 98.12 135 ILE A N 1
ATOM 1120 C CA . ILE A 1 135 ? 21.578 -1.767 -16.672 1 98.12 135 ILE A CA 1
ATOM 1121 C C . ILE A 1 135 ? 21.391 -0.286 -16.344 1 98.12 135 ILE A C 1
ATOM 1123 O O . ILE A 1 135 ? 20.344 0.124 -15.859 1 98.12 135 ILE A O 1
ATOM 1127 N N . GLU A 1 136 ? 22.375 0.46 -16.578 1 96.75 136 GLU A N 1
ATOM 1128 C CA . GLU A 1 136 ? 22.375 1.905 -16.375 1 96.75 136 GLU A CA 1
ATOM 1129 C C . GLU A 1 136 ? 22.172 2.65 -17.703 1 96.75 136 GLU A C 1
ATOM 1131 O O . GLU A 1 136 ? 22.766 2.277 -18.719 1 96.75 136 GLU A O 1
ATOM 1136 N N . MET A 1 137 ? 21.266 3.6 -17.688 1 96.06 137 MET A N 1
ATOM 1137 C CA . MET A 1 137 ? 20.984 4.43 -18.844 1 96.06 137 MET A CA 1
ATOM 1138 C C . MET A 1 137 ? 20.734 5.879 -18.438 1 96.06 137 MET A C 1
ATOM 1140 O O . MET A 1 137 ? 20.406 6.152 -17.281 1 96.06 137 MET A O 1
ATOM 1144 N N . PRO A 1 138 ? 21.016 6.797 -19.469 1 95.12 138 PRO A N 1
ATOM 1145 C CA . PRO A 1 138 ? 20.562 8.164 -19.172 1 95.12 138 PRO A CA 1
ATOM 1146 C C . PRO A 1 138 ? 19.078 8.234 -18.859 1 95.12 138 PRO A C 1
ATOM 1148 O O . PRO A 1 138 ? 18.266 7.535 -19.469 1 95.12 138 PRO A O 1
ATOM 1151 N N . GLY A 1 139 ? 18.734 9.039 -17.922 1 92.81 139 GLY A N 1
ATOM 1152 C CA . GLY A 1 139 ? 17.359 9.148 -17.438 1 92.81 139 GLY A CA 1
ATOM 1153 C C . GLY A 1 139 ? 16.375 9.523 -18.531 1 92.81 139 GLY A C 1
ATOM 1154 O O . GLY A 1 139 ? 15.195 9.18 -18.453 1 92.81 139 GLY A O 1
ATOM 1155 N N . ASN A 1 140 ? 16.812 10.211 -19.547 1 92.44 140 ASN A N 1
ATOM 1156 C CA . ASN A 1 140 ? 15.93 10.688 -20.609 1 92.44 140 ASN A CA 1
ATOM 1157 C C . ASN A 1 140 ? 15.883 9.703 -21.781 1 92.44 140 ASN A C 1
ATOM 1159 O O . ASN A 1 140 ? 15.375 10.039 -22.859 1 92.44 140 ASN A O 1
ATOM 1163 N N . THR A 1 141 ? 16.422 8.516 -21.547 1 96 141 THR A N 1
ATOM 1164 C CA . THR A 1 141 ? 16.375 7.492 -22.594 1 96 141 THR A CA 1
ATOM 1165 C C . THR A 1 141 ? 14.922 7.152 -22.938 1 96 141 THR A C 1
ATOM 1167 O O . THR A 1 141 ? 14.078 7.023 -22.047 1 96 141 THR A O 1
ATOM 1170 N N . ASP A 1 142 ? 14.594 7.043 -24.219 1 94.81 142 ASP A N 1
ATOM 1171 C CA . ASP A 1 142 ? 13.242 6.699 -24.656 1 94.81 142 ASP A CA 1
ATOM 1172 C C . ASP A 1 142 ? 12.961 5.215 -24.438 1 94.81 142 ASP A C 1
ATOM 1174 O O . ASP A 1 142 ? 13.547 4.359 -25.109 1 94.81 142 ASP A O 1
ATOM 1178 N N . VAL A 1 143 ? 12.109 4.914 -23.516 1 94.5 143 VAL A N 1
ATOM 1179 C CA . VAL A 1 143 ? 11.742 3.535 -23.203 1 94.5 143 VAL A CA 1
ATOM 1180 C C . VAL A 1 143 ? 10.25 3.33 -23.469 1 94.5 143 VAL A C 1
ATOM 1182 O O . VAL A 1 143 ? 9.617 2.492 -22.828 1 94.5 143 VAL A O 1
ATOM 1185 N N . SER A 1 144 ? 9.648 4.117 -24.344 1 91.56 144 SER A N 1
ATOM 1186 C CA . SER A 1 144 ? 8.203 4.113 -24.578 1 91.56 144 SER A CA 1
ATOM 1187 C C . SER A 1 144 ? 7.754 2.803 -25.219 1 91.56 144 SER A C 1
ATOM 1189 O O . SER A 1 144 ? 6.598 2.402 -25.062 1 91.56 144 SER A O 1
ATOM 1191 N N . SER A 1 145 ? 8.711 2.121 -25.906 1 93.12 145 SER A N 1
ATOM 1192 C CA . SER A 1 145 ? 8.359 0.882 -26.594 1 93.12 145 SER A CA 1
ATOM 1193 C C . SER A 1 145 ? 8.328 -0.295 -25.625 1 93.12 145 SER A C 1
ATOM 1195 O O . SER A 1 145 ? 7.793 -1.357 -25.953 1 93.12 145 SER A O 1
ATOM 1197 N N . VAL A 1 146 ? 8.906 -0.092 -24.484 1 94.38 146 VAL A N 1
ATOM 1198 C CA . VAL A 1 146 ? 9.062 -1.177 -23.516 1 94.38 146 VAL A CA 1
ATOM 1199 C C . VAL A 1 146 ? 7.715 -1.501 -22.891 1 94.38 146 VAL A C 1
ATOM 1201 O O . VAL A 1 146 ? 7 -0.6 -22.438 1 94.38 146 VAL A O 1
ATOM 1204 N N . VAL A 1 147 ? 7.359 -2.775 -22.875 1 91.06 147 VAL A N 1
ATOM 1205 C CA . VAL A 1 147 ? 6.148 -3.227 -22.203 1 91.06 147 VAL A CA 1
ATOM 1206 C C . VAL A 1 147 ? 6.324 -3.1 -20.688 1 91.06 147 VAL A C 1
ATOM 1208 O O . VAL A 1 147 ? 7.352 -3.506 -20.141 1 91.06 147 VAL A O 1
ATOM 1211 N N . ARG A 1 148 ? 5.305 -2.545 -20.047 1 87.88 148 ARG A N 1
ATOM 1212 C CA . ARG A 1 148 ? 5.383 -2.324 -18.609 1 87.88 148 ARG A CA 1
ATOM 1213 C C . ARG A 1 148 ? 4.289 -3.094 -17.875 1 87.88 148 ARG A C 1
ATOM 1215 O O . ARG A 1 148 ? 3.105 -2.93 -18.172 1 87.88 148 ARG A O 1
ATOM 1222 N N . PRO A 1 149 ? 4.648 -3.879 -16.922 1 87.56 149 PRO A N 1
ATOM 1223 C CA . PRO A 1 149 ? 3.664 -4.582 -16.094 1 87.56 149 PRO A CA 1
ATOM 1224 C C . PRO A 1 149 ? 3.146 -3.732 -14.938 1 87.56 149 PRO A C 1
ATOM 1226 O O . PRO A 1 149 ? 2.211 -4.133 -14.242 1 87.56 149 PRO A O 1
ATOM 1229 N N . ARG A 1 150 ? 3.74 -2.586 -14.727 1 88 150 ARG A N 1
ATOM 1230 C CA . ARG A 1 150 ? 3.369 -1.643 -13.68 1 88 150 ARG A CA 1
ATOM 1231 C C . ARG A 1 150 ? 3.248 -0.227 -14.234 1 88 150 ARG A C 1
ATOM 1233 O O . ARG A 1 150 ? 3.621 0.032 -15.383 1 88 150 ARG A O 1
ATOM 1240 N N . SER A 1 151 ? 2.703 0.585 -13.352 1 86.94 151 SER A N 1
ATOM 1241 C CA . SER A 1 151 ? 2.561 1.98 -13.758 1 86.94 151 SER A CA 1
ATOM 1242 C C . SER A 1 151 ? 3.811 2.785 -13.414 1 86.94 151 SER A C 1
ATOM 1244 O O . SER A 1 151 ? 3.949 3.936 -13.836 1 86.94 151 SER A O 1
ATOM 1246 N N . THR A 1 152 ? 4.738 2.184 -12.805 1 88.69 152 THR A N 1
ATOM 1247 C CA . THR A 1 152 ? 5.957 2.863 -12.375 1 88.69 152 THR A CA 1
ATOM 1248 C C . THR A 1 152 ? 6.918 3.049 -13.547 1 88.69 152 THR A C 1
ATOM 1250 O O . THR A 1 152 ? 6.844 2.318 -14.539 1 88.69 152 THR A O 1
ATOM 1253 N N . PRO A 1 153 ? 7.832 3.979 -13.43 1 90.94 153 PRO A N 1
ATOM 1254 C CA . PRO A 1 153 ? 8.812 4.195 -14.492 1 90.94 153 PRO A CA 1
ATOM 1255 C C . PRO A 1 153 ? 9.758 3.012 -14.68 1 90.94 153 PRO A C 1
ATOM 1257 O O . PRO A 1 153 ? 10.117 2.346 -13.703 1 90.94 153 PRO A O 1
ATOM 1260 N N . VAL A 1 154 ? 10.195 2.861 -15.93 1 94.75 154 VAL A N 1
ATOM 1261 C CA . VAL A 1 154 ? 11.125 1.79 -16.266 1 94.75 154 VAL A CA 1
ATOM 1262 C C . VAL A 1 154 ? 12.523 2.146 -15.758 1 94.75 154 VAL A C 1
ATOM 1264 O O . VAL A 1 154 ? 13.266 1.276 -15.305 1 94.75 154 VAL A O 1
ATOM 1267 N N . LEU A 1 155 ? 12.875 3.43 -15.922 1 96.62 155 LEU A N 1
ATOM 1268 C CA . LEU A 1 155 ? 14.148 3.926 -15.422 1 96.62 155 LEU A CA 1
ATOM 1269 C C . LEU A 1 155 ? 13.969 4.66 -14.094 1 96.62 155 LEU A C 1
ATOM 1271 O O . LEU A 1 155 ? 13.242 5.648 -14.023 1 96.62 155 LEU A O 1
ATOM 1275 N N . VAL A 1 156 ? 14.68 4.16 -13.055 1 95.94 156 VAL A N 1
ATOM 1276 C CA . VAL A 1 156 ? 14.539 4.734 -11.727 1 95.94 156 VAL A CA 1
ATOM 1277 C C . VAL A 1 156 ? 15.875 5.309 -11.266 1 95.94 156 VAL A C 1
ATOM 1279 O O . VAL A 1 156 ? 16.938 4.812 -11.648 1 95.94 156 VAL A O 1
ATOM 1282 N N . PRO A 1 157 ? 15.844 6.32 -10.438 1 95.12 157 PRO A N 1
ATOM 1283 C CA . PRO A 1 157 ? 17.094 6.953 -10 1 95.12 157 PRO A CA 1
ATOM 1284 C C . PRO A 1 157 ? 17.859 6.098 -8.992 1 95.12 157 PRO A C 1
ATOM 1286 O O . PRO A 1 157 ? 17.25 5.438 -8.141 1 95.12 157 PRO A O 1
ATOM 1289 N N . ALA A 1 158 ? 19.109 6.047 -9.117 1 94.88 158 ALA A N 1
ATOM 1290 C CA . ALA A 1 158 ? 20.078 5.516 -8.156 1 94.88 158 ALA A CA 1
ATOM 1291 C C . ALA A 1 158 ? 21.016 6.609 -7.668 1 94.88 158 ALA A C 1
ATOM 1293 O O . ALA A 1 158 ? 21.812 7.145 -8.445 1 94.88 158 ALA A O 1
ATOM 1294 N N . HIS A 1 159 ? 20.938 6.887 -6.434 1 92.5 159 HIS A N 1
ATOM 1295 C CA . HIS A 1 159 ? 21.75 7.961 -5.883 1 92.5 159 HIS A CA 1
ATOM 1296 C C . HIS A 1 159 ? 23.141 7.449 -5.496 1 92.5 159 HIS A C 1
ATOM 1298 O O . HIS A 1 159 ? 23.266 6.523 -4.688 1 92.5 159 HIS A O 1
ATOM 1304 N N . THR A 1 160 ? 24.141 8.047 -6.094 1 90.69 160 THR A N 1
ATOM 1305 C CA . THR A 1 160 ? 25.531 7.668 -5.836 1 90.69 160 THR A CA 1
ATOM 1306 C C . THR A 1 160 ? 26.359 8.891 -5.457 1 90.69 160 THR A C 1
ATOM 1308 O O . THR A 1 160 ? 25.891 10.023 -5.559 1 90.69 160 THR A O 1
ATOM 1311 N N . HIS A 1 161 ? 27.562 8.648 -4.949 1 88.25 161 HIS A N 1
ATOM 1312 C CA . HIS A 1 161 ? 28.469 9.742 -4.621 1 88.25 161 HIS A CA 1
ATOM 1313 C C . HIS A 1 161 ? 28.906 10.484 -5.875 1 88.25 161 HIS A C 1
ATOM 1315 O O . HIS A 1 161 ? 29.359 11.633 -5.797 1 88.25 161 HIS A O 1
ATOM 1321 N N . GLN A 1 162 ? 28.719 9.883 -6.977 1 88 162 GLN A N 1
ATOM 1322 C CA . GLN A 1 162 ? 29.094 10.508 -8.242 1 88 162 GLN A CA 1
ATOM 1323 C C . GLN A 1 162 ? 27.891 11.164 -8.914 1 88 162 GLN A C 1
ATOM 1325 O O . GLN A 1 162 ? 27.969 11.586 -10.062 1 88 162 GLN A O 1
ATOM 1330 N N . GLY A 1 163 ? 26.844 11.219 -8.203 1 90.12 163 GLY A N 1
ATOM 1331 C CA . GLY A 1 163 ? 25.625 11.805 -8.75 1 90.12 163 GLY A CA 1
ATOM 1332 C C . GLY A 1 163 ? 24.5 10.805 -8.922 1 90.12 163 GLY A C 1
ATOM 1333 O O . GLY A 1 163 ? 24.641 9.641 -8.547 1 90.12 163 GLY A O 1
ATOM 1334 N N . VAL A 1 164 ? 23.391 11.328 -9.492 1 93.31 164 VAL A N 1
ATOM 1335 C CA . VAL A 1 164 ? 22.219 10.484 -9.68 1 93.31 164 VAL A CA 1
ATOM 1336 C C . VAL A 1 164 ? 22.312 9.727 -11 1 93.31 164 VAL A C 1
ATOM 1338 O O . VAL A 1 164 ? 22.531 10.336 -12.055 1 93.31 164 VAL A O 1
ATOM 1341 N N . ARG A 1 165 ? 22.312 8.469 -10.922 1 95.31 165 ARG A N 1
ATOM 1342 C CA . ARG A 1 165 ? 22.25 7.594 -12.086 1 95.31 165 ARG A CA 1
ATOM 1343 C C . ARG A 1 165 ? 20.859 6.988 -12.242 1 95.31 165 ARG A C 1
ATOM 1345 O O . ARG A 1 165 ? 20 7.164 -11.375 1 95.31 165 ARG A O 1
ATOM 1352 N N . HIS A 1 166 ? 20.594 6.379 -13.383 1 96.88 166 HIS A N 1
ATOM 1353 C CA . HIS A 1 166 ? 19.312 5.73 -13.617 1 96.88 166 HIS A CA 1
ATOM 1354 C C . HIS A 1 166 ? 19.484 4.273 -14.031 1 96.88 166 HIS A C 1
ATOM 1356 O O . HIS A 1 166 ? 20.344 3.969 -14.875 1 96.88 166 HIS A O 1
ATOM 1362 N N . VAL A 1 167 ? 18.75 3.418 -13.383 1 97.88 167 VAL A N 1
ATOM 1363 C CA . VAL A 1 167 ? 18.891 1.989 -13.648 1 97.88 167 VAL A CA 1
ATOM 1364 C C . VAL A 1 167 ? 17.531 1.417 -14.062 1 97.88 167 VAL A C 1
ATOM 1366 O O . VAL A 1 167 ? 16.484 1.979 -13.727 1 97.88 167 VAL A O 1
ATOM 1369 N N . TRP A 1 168 ? 17.594 0.327 -14.773 1 98.06 168 TRP A N 1
ATOM 1370 C CA . TRP A 1 168 ? 16.406 -0.329 -15.305 1 98.06 168 TRP A CA 1
ATOM 1371 C C . TRP A 1 168 ? 15.656 -1.068 -14.203 1 98.06 168 TRP A C 1
ATOM 1373 O O . TRP A 1 168 ? 16.25 -1.852 -13.461 1 98.06 168 TRP A O 1
ATOM 1383 N N . ALA A 1 169 ? 14.383 -0.771 -14.086 1 97.5 169 ALA A N 1
ATOM 1384 C CA . ALA A 1 169 ? 13.508 -1.415 -13.109 1 97.5 169 ALA A CA 1
ATOM 1385 C C . ALA A 1 169 ? 12.125 -1.678 -13.695 1 97.5 169 ALA A C 1
ATOM 1387 O O . ALA A 1 169 ? 11.242 -0.825 -13.617 1 97.5 169 ALA A O 1
ATOM 1388 N N . THR A 1 170 ? 11.891 -2.869 -14.117 1 96.56 170 THR A N 1
ATOM 1389 C CA . THR A 1 170 ? 10.672 -3.238 -14.836 1 96.56 170 THR A CA 1
ATOM 1390 C C . THR A 1 170 ? 9.469 -3.244 -13.891 1 96.56 170 THR A C 1
ATOM 1392 O O . THR A 1 170 ? 8.375 -2.836 -14.273 1 96.56 170 THR A O 1
ATOM 1395 N N . PHE A 1 171 ? 9.688 -3.676 -12.664 1 94.44 171 PHE A N 1
ATOM 1396 C CA . PHE A 1 171 ? 8.562 -3.924 -11.773 1 94.44 171 PHE A CA 1
ATOM 1397 C C . PHE A 1 171 ? 8.523 -2.9 -10.641 1 94.44 171 PHE A C 1
ATOM 1399 O O . PHE A 1 171 ? 7.797 -3.072 -9.664 1 94.44 171 PHE A O 1
ATOM 1406 N N . GLY A 1 172 ? 9.359 -1.908 -10.766 1 92.44 172 GLY A N 1
ATOM 1407 C CA . GLY A 1 172 ? 9.289 -0.841 -9.773 1 92.44 172 GLY A CA 1
ATOM 1408 C C . GLY A 1 172 ? 10.641 -0.504 -9.164 1 92.44 172 GLY A C 1
ATOM 1409 O O . GLY A 1 172 ? 11.625 -1.213 -9.391 1 92.44 172 GLY A O 1
ATOM 1410 N N . GLU A 1 173 ? 10.617 0.468 -8.297 1 93.19 173 GLU A N 1
ATOM 1411 C CA . GLU A 1 173 ? 11.844 1.13 -7.848 1 93.19 173 GLU A CA 1
ATOM 1412 C C . GLU A 1 173 ? 12.641 0.232 -6.906 1 93.19 173 GLU A C 1
ATOM 1414 O O . GLU A 1 173 ? 13.852 0.403 -6.758 1 93.19 173 GLU A O 1
ATOM 1419 N N . ASP A 1 174 ? 12.008 -0.763 -6.34 1 95.38 174 ASP A N 1
ATOM 1420 C CA . ASP A 1 174 ? 12.703 -1.603 -5.367 1 95.38 174 ASP A CA 1
ATOM 1421 C C . ASP A 1 174 ? 13.148 -2.92 -5.996 1 95.38 174 ASP A C 1
ATOM 1423 O O . ASP A 1 174 ? 13.797 -3.74 -5.344 1 95.38 174 ASP A O 1
ATOM 1427 N N . GLN A 1 175 ? 12.758 -3.18 -7.18 1 97.75 175 GLN A N 1
ATOM 1428 C CA . GLN A 1 175 ? 13.125 -4.375 -7.934 1 97.75 175 GLN A CA 1
ATOM 1429 C C . GLN A 1 175 ? 13.977 -4.02 -9.148 1 97.75 175 GLN A C 1
ATOM 1431 O O . GLN A 1 175 ? 13.445 -3.781 -10.234 1 97.75 175 GLN A O 1
ATOM 1436 N N . ILE A 1 176 ? 15.273 -4.074 -8.969 1 98.38 176 ILE A N 1
ATOM 1437 C CA . ILE A 1 176 ? 16.203 -3.584 -9.977 1 98.38 176 ILE A CA 1
ATOM 1438 C C . ILE A 1 176 ? 16.594 -4.723 -10.922 1 98.38 176 ILE A C 1
ATOM 1440 O O . ILE A 1 176 ? 17.062 -5.773 -10.477 1 98.38 176 ILE A O 1
ATOM 1444 N N . ASP A 1 177 ? 16.406 -4.5 -12.203 1 98.56 177 ASP A N 1
ATOM 1445 C CA . ASP A 1 177 ? 16.703 -5.531 -13.195 1 98.56 177 ASP A CA 1
ATOM 1446 C C . ASP A 1 177 ? 18.203 -5.781 -13.305 1 98.56 177 ASP A C 1
ATOM 1448 O O . ASP A 1 177 ? 19 -4.836 -13.273 1 98.56 177 ASP A O 1
ATOM 1452 N N . VAL A 1 178 ? 18.562 -7 -13.469 1 98.62 178 VAL A N 1
ATOM 1453 C CA . VAL A 1 178 ? 19.969 -7.367 -13.68 1 98.62 178 VAL A CA 1
ATOM 1454 C C . VAL A 1 178 ? 20.25 -7.496 -15.172 1 98.62 178 VAL A C 1
ATOM 1456 O O . VAL A 1 178 ? 19.328 -7.711 -15.969 1 98.62 178 VAL A O 1
ATOM 1459 N N . ASN A 1 179 ? 21.469 -7.344 -15.523 1 98.25 179 ASN A N 1
ATOM 1460 C CA . ASN A 1 179 ? 21.906 -7.34 -16.922 1 98.25 179 ASN A CA 1
ATOM 1461 C C . ASN A 1 179 ? 22.375 -8.719 -17.359 1 98.25 179 ASN A C 1
ATOM 1463 O O . ASN A 1 179 ? 23.578 -9.031 -17.281 1 98.25 179 ASN A O 1
ATOM 1467 N N . PHE A 1 180 ? 21.562 -9.453 -18.062 1 97.56 180 PHE A N 1
ATOM 1468 C CA . PHE A 1 180 ? 21.891 -10.812 -18.469 1 97.56 180 PHE A CA 1
ATOM 1469 C C . PHE A 1 180 ? 22.828 -10.797 -19.672 1 97.56 180 PHE A C 1
ATOM 1471 O O . PHE A 1 180 ? 23.375 -11.836 -20.062 1 97.56 180 PHE A O 1
ATOM 1478 N N . ALA A 1 181 ? 23 -9.617 -20.219 1 96.06 181 ALA A N 1
ATOM 1479 C CA . ALA A 1 181 ? 24.031 -9.516 -21.266 1 96.06 181 ALA A CA 1
ATOM 1480 C C . ALA A 1 181 ? 25.422 -9.688 -20.672 1 96.06 181 ALA A C 1
ATOM 1482 O O . ALA A 1 181 ? 26.391 -9.922 -21.391 1 96.06 181 ALA A O 1
ATOM 1483 N N . ASN A 1 182 ? 25.562 -9.492 -19.391 1 95.81 182 ASN A N 1
ATOM 1484 C CA . ASN A 1 182 ? 26.781 -9.781 -18.656 1 95.81 182 ASN A CA 1
ATOM 1485 C C . ASN A 1 182 ? 26.844 -11.25 -18.234 1 95.81 182 ASN A C 1
ATOM 1487 O O . ASN A 1 182 ? 26.094 -11.695 -17.375 1 95.81 182 ASN A O 1
ATOM 1491 N N . PRO A 1 183 ? 27.781 -12.023 -18.719 1 93.75 183 PRO A N 1
ATOM 1492 C CA . PRO A 1 183 ? 27.844 -13.461 -18.438 1 93.75 183 PRO A CA 1
ATOM 1493 C C . PRO A 1 183 ? 28 -13.766 -16.953 1 93.75 183 PRO A C 1
ATOM 1495 O O . PRO A 1 183 ? 27.531 -14.805 -16.484 1 93.75 183 PRO A O 1
ATOM 1498 N N . ASP A 1 184 ? 28.625 -12.859 -16.219 1 94.31 184 ASP A N 1
ATOM 1499 C CA . ASP A 1 184 ? 28.781 -13.086 -14.781 1 94.31 184 ASP A CA 1
ATOM 1500 C C . ASP A 1 184 ? 27.422 -13.18 -14.086 1 94.31 184 ASP A C 1
ATOM 1502 O O . ASP A 1 184 ? 27.25 -13.93 -13.117 1 94.31 184 ASP A O 1
ATOM 1506 N N . VAL A 1 185 ? 26.453 -12.398 -14.57 1 97 185 VAL A N 1
ATOM 1507 C CA . VAL A 1 185 ? 25.109 -12.445 -14.016 1 97 185 VAL A CA 1
ATOM 1508 C C . VAL A 1 185 ? 24.484 -13.812 -14.273 1 97 185 VAL A C 1
ATOM 1510 O O . VAL A 1 185 ? 23.875 -14.406 -13.383 1 97 185 VAL A O 1
ATOM 1513 N N . LEU A 1 186 ? 24.672 -14.305 -15.484 1 95.5 186 LEU A N 1
ATOM 1514 C CA . LEU A 1 186 ? 24.172 -15.633 -15.828 1 95.5 186 LEU A CA 1
ATOM 1515 C C . LEU A 1 186 ? 24.766 -16.703 -14.906 1 95.5 186 LEU A C 1
ATOM 1517 O O . LEU A 1 186 ? 24.062 -17.562 -14.414 1 95.5 186 LEU A O 1
ATOM 1521 N N . PHE A 1 187 ? 26.047 -16.641 -14.656 1 94 187 PHE A N 1
ATOM 1522 C CA . PHE A 1 187 ? 26.719 -17.625 -13.812 1 94 187 PHE A CA 1
ATOM 1523 C C . PHE A 1 187 ? 26.219 -17.531 -12.375 1 94 187 PHE A C 1
ATOM 1525 O O . PHE A 1 187 ? 26.078 -18.562 -11.703 1 94 187 PHE A O 1
ATOM 1532 N N . GLU A 1 188 ? 25.953 -16.281 -11.891 1 95.25 188 GLU A N 1
ATOM 1533 C CA . GLU A 1 188 ? 25.391 -16.125 -10.555 1 95.25 188 GLU A CA 1
ATOM 1534 C C . GLU A 1 188 ? 24.062 -16.875 -10.438 1 95.25 188 GLU A C 1
ATOM 1536 O O . GLU A 1 188 ? 23.844 -17.594 -9.461 1 95.25 188 GLU A O 1
ATOM 1541 N N . PHE A 1 189 ? 23.266 -16.781 -11.414 1 97.12 189 PHE A N 1
ATOM 1542 C CA . PHE A 1 189 ? 21.938 -17.359 -11.336 1 97.12 189 PHE A CA 1
ATOM 1543 C C . PHE A 1 189 ? 21.984 -18.859 -11.562 1 97.12 189 PHE A C 1
ATOM 1545 O O . PHE A 1 189 ? 21.156 -19.609 -11.031 1 97.12 189 PHE A O 1
ATOM 1552 N N . ILE A 1 190 ? 22.969 -19.344 -12.352 1 94.44 190 ILE A N 1
ATOM 1553 C CA . ILE A 1 190 ? 23.172 -20.781 -12.477 1 94.44 190 ILE A CA 1
ATOM 1554 C C . ILE A 1 190 ? 23.562 -21.375 -11.117 1 94.44 190 ILE A C 1
ATOM 1556 O O . ILE A 1 190 ? 23.047 -22.422 -10.711 1 94.44 190 ILE A O 1
ATOM 1560 N N . ASP A 1 191 ? 24.438 -20.641 -10.414 1 94.31 191 ASP A N 1
ATOM 1561 C CA . ASP A 1 191 ? 24.844 -21.094 -9.086 1 94.31 191 ASP A CA 1
ATOM 1562 C C . ASP A 1 191 ? 23.641 -21.141 -8.141 1 94.31 191 ASP A C 1
ATOM 1564 O O . ASP A 1 191 ? 23.5 -22.078 -7.352 1 94.31 191 ASP A O 1
ATOM 1568 N N . ILE A 1 192 ? 22.781 -20.172 -8.219 1 97.12 192 ILE A N 1
ATOM 1569 C CA . ILE A 1 192 ? 21.594 -20.125 -7.391 1 97.12 192 ILE A CA 1
ATOM 1570 C C . ILE A 1 192 ? 20.656 -21.266 -7.75 1 97.12 192 ILE A C 1
ATOM 1572 O O . ILE A 1 192 ? 20.125 -21.953 -6.867 1 97.12 192 ILE A O 1
ATOM 1576 N N . LEU A 1 193 ? 20.469 -21.5 -9.023 1 96.75 193 LEU A N 1
ATOM 1577 C CA . LEU A 1 193 ? 19.641 -22.594 -9.508 1 96.75 193 LEU A CA 1
ATOM 1578 C C . LEU A 1 193 ? 20.141 -23.938 -8.953 1 96.75 193 LEU A C 1
ATOM 1580 O O . LEU A 1 193 ? 19.359 -24.719 -8.43 1 96.75 193 LEU A O 1
ATOM 1584 N N . LEU A 1 194 ? 21.422 -24.141 -9.031 1 94.06 194 LEU A N 1
ATOM 1585 C CA . LEU A 1 194 ? 22.016 -25.391 -8.578 1 94.06 194 LEU A CA 1
ATOM 1586 C C . LEU A 1 194 ? 21.875 -25.547 -7.066 1 94.06 194 LEU A C 1
ATOM 1588 O O . LEU A 1 194 ? 21.656 -26.656 -6.566 1 94.06 194 LEU A O 1
ATOM 1592 N N . LEU A 1 195 ? 21.953 -24.422 -6.371 1 95.31 195 LEU A N 1
ATOM 1593 C CA . LEU A 1 195 ? 21.75 -24.453 -4.93 1 95.31 195 LEU A CA 1
ATOM 1594 C C . LEU A 1 195 ? 20.328 -24.922 -4.598 1 95.31 195 LEU A C 1
ATOM 1596 O O . LEU A 1 195 ? 20.125 -25.75 -3.711 1 95.31 195 LEU A O 1
ATOM 1600 N N . TYR A 1 196 ? 19.344 -24.375 -5.305 1 97.38 196 TYR A N 1
ATOM 1601 C CA . TYR A 1 196 ? 17.953 -24.734 -5.043 1 97.38 196 TYR A CA 1
ATOM 1602 C C . TYR A 1 196 ? 17.719 -26.219 -5.293 1 97.38 196 TYR A C 1
ATOM 1604 O O . TYR A 1 196 ? 17.016 -26.875 -4.523 1 97.38 196 TYR A O 1
ATOM 1612 N N . ILE A 1 197 ? 18.359 -26.734 -6.316 1 95.06 197 ILE A N 1
ATOM 1613 C CA . ILE A 1 197 ? 18.234 -28.156 -6.652 1 95.06 197 ILE A CA 1
ATOM 1614 C C . ILE A 1 197 ? 18.891 -29 -5.562 1 95.06 197 ILE A C 1
ATOM 1616 O O . ILE A 1 197 ? 18.328 -29.984 -5.109 1 95.06 197 ILE A O 1
ATOM 1620 N N . GLU A 1 198 ? 20.031 -28.531 -5.152 1 92.94 198 GLU A N 1
ATOM 1621 C CA . GLU A 1 198 ? 20.75 -29.234 -4.09 1 92.94 198 GLU A CA 1
ATOM 1622 C C . GLU A 1 198 ? 19.938 -29.281 -2.805 1 92.94 198 GLU A C 1
ATOM 1624 O O . GLU A 1 198 ? 19.984 -30.25 -2.061 1 92.94 198 GLU A O 1
ATOM 1629 N N . LYS A 1 199 ? 19.156 -28.234 -2.619 1 96.31 199 LYS A N 1
ATOM 1630 C CA . LYS A 1 199 ? 18.359 -28.125 -1.396 1 96.31 199 LYS A CA 1
ATOM 1631 C C . LYS A 1 199 ? 17.047 -28.875 -1.533 1 96.31 199 LYS A C 1
ATOM 1633 O O . LYS A 1 199 ? 16.203 -28.828 -0.633 1 96.31 199 LYS A O 1
ATOM 1638 N N . GLY A 1 200 ? 16.781 -29.516 -2.664 1 94.62 200 GLY A N 1
ATOM 1639 C CA . GLY A 1 200 ? 15.688 -30.469 -2.754 1 94.62 200 GLY A CA 1
ATOM 1640 C C . GLY A 1 200 ? 14.578 -30 -3.68 1 94.62 200 GLY A C 1
ATOM 1641 O O . GLY A 1 200 ? 13.547 -30.672 -3.789 1 94.62 200 GLY A O 1
ATOM 1642 N N . SER A 1 201 ? 14.75 -28.969 -4.41 1 96.88 201 SER A N 1
ATOM 1643 C CA . SER A 1 201 ? 13.695 -28.484 -5.293 1 96.88 201 SER A CA 1
ATOM 1644 C C . SER A 1 201 ? 13.562 -29.375 -6.531 1 96.88 201 SER A C 1
ATOM 1646 O O . SER A 1 201 ? 14.547 -29.594 -7.25 1 96.88 201 SER A O 1
ATOM 1648 N N . ARG A 1 202 ? 12.414 -29.828 -6.691 1 95.69 202 ARG A N 1
ATOM 1649 C CA . ARG A 1 202 ? 12.109 -30.594 -7.902 1 95.69 202 ARG A CA 1
ATOM 1650 C C . ARG A 1 202 ? 11.609 -29.688 -9.016 1 95.69 202 ARG A C 1
ATOM 1652 O O . ARG A 1 202 ? 11.914 -29.891 -10.188 1 95.69 202 ARG A O 1
ATOM 1659 N N . PHE A 1 203 ? 10.852 -28.734 -8.664 1 97.62 203 PHE A N 1
ATOM 1660 C CA . PHE A 1 203 ? 10.32 -27.734 -9.578 1 97.62 203 PHE A CA 1
ATOM 1661 C C . PHE A 1 203 ? 11 -26.391 -9.352 1 97.62 203 PHE A C 1
ATOM 1663 O O . PHE A 1 203 ? 11.242 -25.984 -8.203 1 97.62 203 PHE A O 1
ATOM 1670 N N . ILE A 1 204 ? 11.398 -25.703 -10.43 1 98.25 204 ILE A N 1
ATOM 1671 C CA . ILE A 1 204 ? 11.93 -24.344 -10.359 1 98.25 204 ILE A CA 1
ATOM 1672 C C . ILE A 1 204 ? 11.055 -23.406 -11.18 1 98.25 204 ILE A C 1
ATOM 1674 O O . ILE A 1 204 ? 10.969 -23.531 -12.406 1 98.25 204 ILE A O 1
ATOM 1678 N N . ARG A 1 205 ? 10.391 -22.531 -10.523 1 98.56 205 ARG A N 1
ATOM 1679 C CA . ARG A 1 205 ? 9.586 -21.516 -11.211 1 98.56 205 ARG A CA 1
ATOM 1680 C C . ARG A 1 205 ? 10.438 -20.297 -11.578 1 98.56 205 ARG A C 1
ATOM 1682 O O . ARG A 1 205 ? 11.008 -19.641 -10.703 1 98.56 205 ARG A O 1
ATOM 1689 N N . LEU A 1 206 ? 10.586 -20.078 -12.852 1 98.56 206 LEU A N 1
ATOM 1690 C CA . LEU A 1 206 ? 11.297 -18.906 -13.352 1 98.56 206 LEU A CA 1
ATOM 1691 C C . LEU A 1 206 ? 10.398 -17.672 -13.352 1 98.56 206 LEU A C 1
ATOM 1693 O O . LEU A 1 206 ? 9.688 -17.422 -14.328 1 98.56 206 LEU A O 1
ATOM 1697 N N . ASP A 1 207 ? 10.516 -16.891 -12.328 1 97.31 207 ASP A N 1
ATOM 1698 C CA . ASP A 1 207 ? 9.68 -15.711 -12.125 1 97.31 207 ASP A CA 1
ATOM 1699 C C . ASP A 1 207 ? 10.156 -14.547 -12.984 1 97.31 207 ASP A C 1
ATOM 1701 O O . ASP A 1 207 ? 11.359 -14.305 -13.102 1 97.31 207 ASP A O 1
ATOM 1705 N N . ALA A 1 208 ? 9.25 -13.812 -13.594 1 96.44 208 ALA A N 1
ATOM 1706 C CA . ALA A 1 208 ? 9.484 -12.609 -14.391 1 96.44 208 ALA A CA 1
ATOM 1707 C C . ALA A 1 208 ? 10.445 -12.891 -15.539 1 96.44 208 ALA A C 1
ATOM 1709 O O . ALA A 1 208 ? 11.117 -11.977 -16.031 1 96.44 208 ALA A O 1
ATOM 1710 N N . VAL A 1 209 ? 10.5 -14.109 -16.016 1 97.62 209 VAL A N 1
ATOM 1711 C CA . VAL A 1 209 ? 11.516 -14.547 -16.969 1 97.62 209 VAL A CA 1
ATOM 1712 C C . VAL A 1 209 ? 11.266 -13.914 -18.328 1 97.62 209 VAL A C 1
ATOM 1714 O O . VAL A 1 209 ? 12.203 -13.641 -19.078 1 97.62 209 VAL A O 1
ATOM 1717 N N . ALA A 1 210 ? 10 -13.602 -18.625 1 96.75 210 ALA A N 1
ATOM 1718 C CA . ALA A 1 210 ? 9.656 -13.039 -19.938 1 96.75 210 ALA A CA 1
ATOM 1719 C C . ALA A 1 210 ? 10.383 -11.711 -20.156 1 96.75 210 ALA A C 1
ATOM 1721 O O . ALA A 1 210 ? 10.594 -11.305 -21.312 1 96.75 210 ALA A O 1
ATOM 1722 N N . PHE A 1 211 ? 10.805 -11.047 -19.078 1 97.38 211 PHE A N 1
ATOM 1723 C CA . PHE A 1 211 ? 11.391 -9.711 -19.141 1 97.38 211 PHE A CA 1
ATOM 1724 C C . PHE A 1 211 ? 12.906 -9.789 -19 1 97.38 211 PHE A C 1
ATOM 1726 O O . PHE A 1 211 ? 13.57 -8.766 -18.797 1 97.38 211 PHE A O 1
ATOM 1733 N N . LEU A 1 212 ? 13.445 -10.875 -19.141 1 97.94 212 LEU A N 1
ATOM 1734 C CA . LEU A 1 212 ? 14.82 -11.156 -18.766 1 97.94 212 LEU A CA 1
ATOM 1735 C C . LEU A 1 212 ? 15.805 -10.305 -19.562 1 97.94 212 LEU A C 1
ATOM 1737 O O . LEU A 1 212 ? 16.766 -9.758 -19 1 97.94 212 LEU A O 1
ATOM 1741 N N . TRP A 1 213 ? 15.633 -10.25 -20.828 1 97.69 213 TRP A N 1
ATOM 1742 C CA . TRP A 1 213 ? 16.578 -9.578 -21.719 1 97.69 213 TRP A CA 1
ATOM 1743 C C . TRP A 1 213 ? 16.094 -8.18 -22.094 1 97.69 213 TRP A C 1
ATOM 1745 O O . TRP A 1 213 ? 14.906 -7.992 -22.375 1 97.69 213 TRP A O 1
ATOM 1755 N N . LYS A 1 214 ? 17.031 -7.195 -22.031 1 97.75 214 LYS A N 1
ATOM 1756 C CA . LYS A 1 214 ? 16.672 -5.812 -22.328 1 97.75 214 LYS A CA 1
ATOM 1757 C C . LYS A 1 214 ? 17.359 -5.34 -23.609 1 97.75 214 LYS A C 1
ATOM 1759 O O . LYS A 1 214 ? 18.562 -5.508 -23.781 1 97.75 214 LYS A O 1
ATOM 1764 N N . LYS A 1 215 ? 16.562 -4.852 -24.531 1 96.31 215 LYS A N 1
ATOM 1765 C CA . LYS A 1 215 ? 17.016 -4.281 -25.797 1 96.31 215 LYS A CA 1
ATOM 1766 C C . LYS A 1 215 ? 16.172 -3.072 -26.188 1 96.31 215 LYS A C 1
ATOM 1768 O O . LYS A 1 215 ? 14.977 -3.205 -26.469 1 96.31 215 LYS A O 1
ATOM 1773 N N . LEU A 1 216 ? 16.812 -1.891 -26.234 1 95.31 216 LEU A N 1
ATOM 1774 C CA . LEU A 1 216 ? 16.094 -0.674 -26.578 1 95.31 216 LEU A CA 1
ATOM 1775 C C . LEU A 1 216 ? 15.414 -0.816 -27.938 1 95.31 216 LEU A C 1
ATOM 1777 O O . LEU A 1 216 ? 15.867 -1.592 -28.781 1 95.31 216 LEU A O 1
ATOM 1781 N N . ASP A 1 217 ? 14.359 -0.123 -28.156 1 94.44 217 ASP A N 1
ATOM 1782 C CA . ASP A 1 217 ? 13.586 -0.067 -29.391 1 94.44 217 ASP A CA 1
ATOM 1783 C C . ASP A 1 217 ? 12.852 -1.386 -29.641 1 94.44 217 ASP A C 1
ATOM 1785 O O . ASP A 1 217 ? 12.57 -1.734 -30.781 1 94.44 217 ASP A O 1
ATOM 1789 N N . THR A 1 218 ? 12.812 -2.18 -28.656 1 96.06 218 THR A N 1
ATOM 1790 C CA . THR A 1 218 ? 11.953 -3.361 -28.656 1 96.06 218 THR A CA 1
ATOM 1791 C C . THR A 1 218 ? 10.961 -3.309 -27.5 1 96.06 218 THR A C 1
ATOM 1793 O O . THR A 1 218 ? 10.992 -2.379 -26.688 1 96.06 218 THR A O 1
ATOM 1796 N N . ARG A 1 219 ? 10.164 -4.316 -27.406 1 94.81 219 ARG A N 1
ATOM 1797 C CA . ARG A 1 219 ? 9.195 -4.398 -26.312 1 94.81 219 ARG A CA 1
ATOM 1798 C C . ARG A 1 219 ? 9.836 -4.957 -25.047 1 94.81 219 ARG A C 1
ATOM 1800 O O . ARG A 1 219 ? 9.25 -4.875 -23.969 1 94.81 219 ARG A O 1
ATOM 1807 N N . CYS A 1 220 ? 10.992 -5.527 -25.109 1 96 220 CYS A N 1
ATOM 1808 C CA . CYS A 1 220 ? 11.766 -6.086 -24 1 96 220 CYS A CA 1
ATOM 1809 C C . CYS A 1 220 ? 11 -7.203 -23.312 1 96 220 CYS A C 1
ATOM 1811 O O . CYS A 1 220 ? 11.078 -7.344 -22.094 1 96 220 CYS A O 1
ATOM 1813 N N . ILE A 1 221 ? 10.188 -7.922 -24.016 1 95.56 221 ILE A N 1
ATOM 1814 C CA . ILE A 1 221 ? 9.453 -9.07 -23.5 1 95.56 221 ILE A CA 1
ATOM 1815 C C . ILE A 1 221 ? 9.531 -10.227 -24.5 1 95.56 221 ILE A C 1
ATOM 1817 O O . ILE A 1 221 ? 9.461 -10.008 -25.719 1 95.56 221 ILE A O 1
ATOM 1821 N N . ASN A 1 222 ? 9.82 -11.406 -24.047 1 96.5 222 ASN A N 1
ATOM 1822 C CA . ASN A 1 222 ? 9.852 -12.633 -24.844 1 96.5 222 ASN A CA 1
ATOM 1823 C C . ASN A 1 222 ? 10.852 -12.531 -25.984 1 96.5 222 ASN A C 1
ATOM 1825 O O . ASN A 1 222 ? 10.586 -13 -27.094 1 96.5 222 ASN A O 1
ATOM 1829 N N . LEU A 1 223 ? 11.945 -11.883 -25.734 1 97.38 223 LEU A N 1
ATOM 1830 C CA . LEU A 1 223 ? 12.961 -11.75 -26.781 1 97.38 223 LEU A CA 1
ATOM 1831 C C . LEU A 1 223 ? 13.664 -13.086 -27.016 1 97.38 223 LEU A C 1
ATOM 1833 O O . LEU A 1 223 ? 13.617 -13.977 -26.172 1 97.38 223 LEU A O 1
ATOM 1837 N N . ARG A 1 224 ? 14.281 -13.195 -28.188 1 97.38 224 ARG A N 1
ATOM 1838 C CA . ARG A 1 224 ? 14.969 -14.422 -28.594 1 97.38 224 ARG A CA 1
ATOM 1839 C C . ARG A 1 224 ? 16.031 -14.805 -27.562 1 97.38 224 ARG A C 1
ATOM 1841 O O . ARG A 1 224 ? 16.188 -15.992 -27.25 1 97.38 224 ARG A O 1
ATOM 1848 N N . GLU A 1 225 ? 16.688 -13.797 -27.047 1 97.56 225 GLU A N 1
ATOM 1849 C CA . GLU A 1 225 ? 17.75 -14.039 -26.062 1 97.56 225 GLU A CA 1
ATOM 1850 C C . GLU A 1 225 ? 17.188 -14.648 -24.797 1 97.56 225 GLU A C 1
ATOM 1852 O O . GLU A 1 225 ? 17.828 -15.492 -24.156 1 97.56 225 GLU A O 1
ATOM 1857 N N . THR A 1 226 ? 16 -14.219 -24.391 1 98.06 226 THR A N 1
ATOM 1858 C CA . THR A 1 226 ? 15.336 -14.789 -23.219 1 98.06 226 THR A CA 1
ATOM 1859 C C . THR A 1 226 ? 15.062 -16.281 -23.422 1 98.06 226 THR A C 1
ATOM 1861 O O . THR A 1 226 ? 15.359 -17.094 -22.547 1 98.06 226 THR A O 1
ATOM 1864 N N . HIS A 1 227 ? 14.578 -16.641 -24.609 1 98 227 HIS A N 1
ATOM 1865 C CA . HIS A 1 227 ? 14.32 -18.031 -24.922 1 98 227 HIS A CA 1
ATOM 1866 C C . HIS A 1 227 ? 15.609 -18.859 -24.906 1 98 227 HIS A C 1
ATOM 1868 O O . HIS A 1 227 ? 15.617 -19.984 -24.422 1 98 227 HIS A O 1
ATOM 1874 N N . GLU A 1 228 ? 16.641 -18.266 -25.391 1 97.69 228 GLU A N 1
ATOM 1875 C CA . GLU A 1 228 ? 17.922 -18.969 -25.391 1 97.69 228 GLU A CA 1
ATOM 1876 C C . GLU A 1 228 ? 18.406 -19.234 -23.969 1 97.69 228 GLU A C 1
ATOM 1878 O O . GLU A 1 228 ? 19.016 -20.281 -23.703 1 97.69 228 GLU A O 1
ATOM 1883 N N . VAL A 1 229 ? 18.172 -18.297 -23.078 1 97.44 229 VAL A N 1
ATOM 1884 C CA . VAL A 1 229 ? 18.562 -18.484 -21.688 1 97.44 229 VAL A CA 1
ATOM 1885 C C . VAL A 1 229 ? 17.734 -19.625 -21.078 1 97.44 229 VAL A C 1
ATOM 1887 O O . VAL A 1 229 ? 18.281 -20.484 -20.375 1 97.44 229 VAL A O 1
ATOM 1890 N N . VAL A 1 230 ? 16.453 -19.688 -21.344 1 98.12 230 VAL A N 1
ATOM 1891 C CA . VAL A 1 230 ? 15.594 -20.75 -20.828 1 98.12 230 VAL A CA 1
ATOM 1892 C C . VAL A 1 230 ? 16.062 -22.094 -21.359 1 98.12 230 VAL A C 1
ATOM 1894 O O . VAL A 1 230 ? 16.125 -23.078 -20.609 1 98.12 230 VAL A O 1
ATOM 1897 N N . LYS A 1 231 ? 16.469 -22.141 -22.641 1 97.38 231 LYS A N 1
ATOM 1898 C CA . LYS A 1 231 ? 17 -23.359 -23.25 1 97.38 231 LYS A CA 1
ATOM 1899 C C . LYS A 1 231 ? 18.266 -23.828 -22.531 1 97.38 231 LYS A C 1
ATOM 1901 O O . LYS A 1 231 ? 18.438 -25.016 -22.266 1 97.38 231 LYS A O 1
ATOM 1906 N N . LEU A 1 232 ? 19.062 -22.844 -22.312 1 95.81 232 LEU A N 1
ATOM 1907 C CA . LEU A 1 232 ? 20.312 -23.156 -21.625 1 95.81 232 LEU A CA 1
ATOM 1908 C C . LEU A 1 232 ? 20.047 -23.719 -20.234 1 95.81 232 LEU A C 1
ATOM 1910 O O . LEU A 1 232 ? 20.672 -24.719 -19.844 1 95.81 232 LEU A O 1
ATOM 1914 N N . LEU A 1 233 ? 19.172 -23.109 -19.484 1 96.69 233 LEU A N 1
ATOM 1915 C CA . LEU A 1 233 ? 18.828 -23.609 -18.156 1 96.69 233 LEU A CA 1
ATOM 1916 C C . LEU A 1 233 ? 18.25 -25.016 -18.234 1 96.69 233 LEU A C 1
ATOM 1918 O O . LEU A 1 233 ? 18.547 -25.859 -17.391 1 96.69 233 LEU A O 1
ATOM 1922 N N . ARG A 1 234 ? 17.453 -25.25 -19.234 1 96.19 234 ARG A N 1
ATOM 1923 C CA . ARG A 1 234 ? 16.906 -26.578 -19.484 1 96.19 234 ARG A CA 1
ATOM 1924 C C . ARG A 1 234 ? 18.016 -27.594 -19.703 1 96.19 234 ARG A C 1
ATOM 1926 O O . ARG A 1 234 ? 18 -28.688 -19.125 1 96.19 234 ARG A O 1
ATOM 1933 N N . ASP A 1 235 ? 18.953 -27.25 -20.531 1 93.81 235 ASP A N 1
ATOM 1934 C CA . ASP A 1 235 ? 20.094 -28.125 -20.797 1 93.81 235 ASP A CA 1
ATOM 1935 C C . ASP A 1 235 ? 20.844 -28.469 -19.516 1 93.81 235 ASP A C 1
ATOM 1937 O O . ASP A 1 235 ? 21.219 -29.609 -19.281 1 93.81 235 ASP A O 1
ATOM 1941 N N . ILE A 1 236 ? 21 -27.484 -18.75 1 91.19 236 ILE A N 1
ATOM 1942 C CA . ILE A 1 236 ? 21.75 -27.656 -17.5 1 91.19 236 ILE A CA 1
ATOM 1943 C C . ILE A 1 236 ? 21 -28.594 -16.578 1 91.19 236 ILE A C 1
ATOM 1945 O O . ILE A 1 236 ? 21.578 -29.531 -16.031 1 91.19 236 ILE A O 1
ATOM 1949 N N . VAL A 1 237 ? 19.75 -28.359 -16.438 1 91.88 237 VAL A N 1
ATOM 1950 C CA . VAL A 1 237 ? 18.938 -29.156 -15.531 1 91.88 237 VAL A CA 1
ATOM 1951 C C . VAL A 1 237 ? 18.844 -30.594 -16.031 1 91.88 237 VAL A C 1
ATOM 1953 O O . VAL A 1 237 ? 18.938 -31.547 -15.25 1 91.88 237 VAL A O 1
ATOM 1956 N N . ASP A 1 238 ? 18.688 -30.828 -17.328 1 89.31 238 ASP A N 1
ATOM 1957 C CA . ASP A 1 238 ? 18.594 -32.156 -17.906 1 89.31 238 ASP A CA 1
ATOM 1958 C C . ASP A 1 238 ? 19.891 -32.938 -17.688 1 89.31 238 ASP A C 1
ATOM 1960 O O . ASP A 1 238 ? 19.859 -34.156 -17.516 1 89.31 238 ASP A O 1
ATOM 1964 N N . LEU A 1 239 ? 20.906 -32.219 -17.656 1 86.19 239 LEU A N 1
ATOM 1965 C CA . LEU A 1 239 ? 22.203 -32.844 -17.531 1 86.19 239 LEU A CA 1
ATOM 1966 C C . LEU A 1 239 ? 22.516 -33.156 -16.062 1 86.19 239 LEU A C 1
ATOM 1968 O O . LEU A 1 239 ? 22.984 -34.25 -15.734 1 86.19 239 LEU A O 1
ATOM 1972 N N . ILE A 1 240 ? 22.312 -32.219 -15.219 1 84.19 240 ILE A N 1
ATOM 1973 C CA . ILE A 1 240 ? 22.828 -32.281 -13.859 1 84.19 240 ILE A CA 1
ATOM 1974 C C . ILE A 1 240 ? 21.781 -32.938 -12.945 1 84.19 240 ILE A C 1
ATOM 1976 O O . ILE A 1 240 ? 22.125 -33.594 -11.969 1 84.19 240 ILE A O 1
ATOM 1980 N N . ALA A 1 241 ? 20.547 -32.688 -13.211 1 88 241 ALA A N 1
ATOM 1981 C CA . ALA A 1 241 ? 19.453 -33.188 -12.367 1 88 241 ALA A CA 1
ATOM 1982 C C . ALA A 1 241 ? 18.234 -33.562 -13.203 1 88 241 ALA A C 1
ATOM 1984 O O . ALA A 1 241 ? 17.203 -32.906 -13.164 1 88 241 ALA A O 1
ATOM 1985 N N . PRO A 1 242 ? 18.453 -34.812 -13.711 1 87.12 242 PRO A N 1
ATOM 1986 C CA . PRO A 1 242 ? 17.344 -35.25 -14.547 1 87.12 242 PRO A CA 1
ATOM 1987 C C . PRO A 1 242 ? 16.062 -35.438 -13.742 1 87.12 242 PRO A C 1
ATOM 1989 O O . PRO A 1 242 ? 16.094 -36 -12.641 1 87.12 242 PRO A O 1
ATOM 1992 N N . GLY A 1 243 ? 15.016 -34.875 -13.992 1 88.75 243 GLY A N 1
ATOM 1993 C CA . GLY A 1 243 ? 13.742 -34.969 -13.297 1 88.75 243 GLY A CA 1
ATOM 1994 C C . GLY A 1 243 ? 13.242 -33.625 -12.805 1 88.75 243 GLY A C 1
ATOM 1995 O O . GLY A 1 243 ? 12.062 -33.469 -12.469 1 88.75 243 GLY A O 1
ATOM 1996 N N . THR A 1 244 ? 14.273 -32.688 -12.648 1 93.5 244 THR A N 1
ATOM 1997 C CA . THR A 1 244 ? 13.875 -31.344 -12.289 1 93.5 244 THR A CA 1
ATOM 1998 C C . THR A 1 244 ? 13.016 -30.719 -13.383 1 93.5 244 THR A C 1
ATOM 2000 O O . THR A 1 244 ? 13.289 -30.906 -14.578 1 93.5 244 THR A O 1
ATOM 2003 N N . VAL A 1 245 ? 11.969 -30.078 -13 1 96.81 245 VAL A N 1
ATOM 2004 C CA . VAL A 1 245 ? 11.023 -29.469 -13.938 1 96.81 245 VAL A CA 1
ATOM 2005 C C . VAL A 1 245 ? 11.141 -27.953 -13.883 1 96.81 245 VAL A C 1
ATOM 2007 O O . VAL A 1 245 ? 10.992 -27.344 -12.82 1 96.81 245 VAL A O 1
ATOM 2010 N N . LEU A 1 246 ? 11.406 -27.328 -15.016 1 97.88 246 LEU A N 1
ATOM 2011 C CA . LEU A 1 246 ? 11.43 -25.875 -15.125 1 97.88 246 LEU A CA 1
ATOM 2012 C C . LEU A 1 246 ? 10.062 -25.344 -15.547 1 97.88 246 LEU A C 1
ATOM 2014 O O . LEU A 1 246 ? 9.453 -25.859 -16.484 1 97.88 246 LEU A O 1
ATOM 2018 N N . ILE A 1 247 ? 9.594 -24.359 -14.852 1 98.19 247 ILE A N 1
ATOM 2019 C CA . ILE A 1 247 ? 8.312 -23.734 -15.133 1 98.19 247 ILE A CA 1
ATOM 2020 C C . ILE A 1 247 ? 8.508 -22.234 -15.375 1 98.19 247 ILE A C 1
ATOM 2022 O O . ILE A 1 247 ? 9.227 -21.578 -14.633 1 98.19 247 ILE A O 1
ATOM 2026 N N . THR A 1 248 ? 7.945 -21.703 -16.438 1 97.12 248 THR A N 1
ATOM 2027 C CA . THR A 1 248 ? 8.016 -20.266 -16.688 1 97.12 248 THR A CA 1
ATOM 2028 C C . THR A 1 248 ? 6.734 -19.578 -16.234 1 97.12 248 THR A C 1
ATOM 2030 O O . THR A 1 248 ? 5.633 -20.062 -16.484 1 97.12 248 THR A O 1
ATOM 2033 N N . GLU A 1 249 ? 6.867 -18.547 -15.5 1 93.62 249 GLU A N 1
ATOM 2034 C CA . GLU A 1 249 ? 5.762 -17.656 -15.148 1 93.62 249 GLU A CA 1
ATOM 2035 C C . GLU A 1 249 ? 5.668 -16.484 -16.109 1 93.62 249 GLU A C 1
ATOM 2037 O O . GLU A 1 249 ? 6.32 -15.461 -15.922 1 93.62 249 GLU A O 1
ATOM 2042 N N . THR A 1 250 ? 4.82 -16.609 -17.062 1 92.75 250 THR A N 1
ATOM 2043 C CA . THR A 1 250 ? 4.676 -15.617 -18.125 1 92.75 250 THR A CA 1
ATOM 2044 C C . THR A 1 250 ? 3.219 -15.188 -18.266 1 92.75 250 THR A C 1
ATOM 2046 O O . THR A 1 250 ? 2.457 -15.812 -19.016 1 92.75 250 THR A O 1
ATOM 2049 N N . ASN A 1 251 ? 2.893 -14.125 -17.562 1 90.19 251 ASN A N 1
ATOM 2050 C CA . ASN A 1 251 ? 1.552 -13.547 -17.609 1 90.19 251 ASN A CA 1
ATOM 2051 C C . ASN A 1 251 ? 1.332 -12.75 -18.891 1 90.19 251 ASN A C 1
ATOM 2053 O O . ASN A 1 251 ? 1.288 -11.516 -18.859 1 90.19 251 ASN A O 1
ATOM 2057 N N . VAL A 1 252 ? 1.236 -13.461 -20 1 90 252 VAL A N 1
ATOM 2058 C CA . VAL A 1 252 ? 1.125 -12.914 -21.344 1 90 252 VAL A CA 1
ATOM 2059 C C . VAL A 1 252 ? 0.043 -13.664 -22.109 1 90 252 VAL A C 1
ATOM 2061 O O . VAL A 1 252 ? -0.482 -14.672 -21.641 1 90 252 VAL A O 1
ATOM 2064 N N . PRO A 1 253 ? -0.312 -13.133 -23.234 1 87.69 253 PRO A N 1
ATOM 2065 C CA . PRO A 1 253 ? -1.305 -13.836 -24.047 1 87.69 253 PRO A CA 1
ATOM 2066 C C . PRO A 1 253 ? -0.882 -15.266 -24.391 1 87.69 253 PRO A C 1
ATOM 2068 O O . PRO A 1 253 ? 0.313 -15.562 -24.422 1 87.69 253 PRO A O 1
ATOM 2071 N N . ASN A 1 254 ? -1.835 -16.062 -24.672 1 87.5 254 ASN A N 1
ATOM 2072 C CA . ASN A 1 254 ? -1.708 -17.516 -24.766 1 87.5 254 ASN A CA 1
ATOM 2073 C C . ASN A 1 254 ? -0.596 -17.922 -25.734 1 87.5 254 ASN A C 1
ATOM 2075 O O . ASN A 1 254 ? 0.243 -18.766 -25.406 1 87.5 254 ASN A O 1
ATOM 2079 N N . GLY A 1 255 ? -0.543 -17.344 -26.922 1 88.94 255 GLY A N 1
ATOM 2080 C CA . GLY A 1 255 ? 0.482 -17.703 -27.891 1 88.94 255 GLY A CA 1
ATOM 2081 C C . GLY A 1 255 ? 1.891 -17.453 -27.375 1 88.94 255 GLY A C 1
ATOM 2082 O O . GLY A 1 255 ? 2.773 -18.297 -27.562 1 88.94 255 GLY A O 1
ATOM 2083 N N . GLU A 1 256 ? 2.117 -16.375 -26.766 1 92.31 256 GLU A N 1
ATOM 2084 C CA . GLU A 1 256 ? 3.412 -16.016 -26.188 1 92.31 256 GLU A CA 1
ATOM 2085 C C . GLU A 1 256 ? 3.775 -16.953 -25.031 1 92.31 256 GLU A C 1
ATOM 2087 O O . GLU A 1 256 ? 4.926 -17.391 -24.922 1 92.31 256 GLU A O 1
ATOM 2092 N N . ASN A 1 257 ? 2.814 -17.266 -24.297 1 92.75 257 ASN A N 1
ATOM 2093 C CA . ASN A 1 257 ? 3.021 -18.156 -23.172 1 92.75 257 ASN A CA 1
ATOM 2094 C C . ASN A 1 257 ? 3.465 -19.547 -23.625 1 92.75 257 ASN A C 1
ATOM 2096 O O . ASN A 1 257 ? 4.434 -20.094 -23.094 1 92.75 257 ASN A O 1
ATOM 2100 N N . LEU A 1 258 ? 2.848 -20.094 -24.656 1 93.81 258 LEU A N 1
ATOM 2101 C CA . LEU A 1 258 ? 3.111 -21.438 -25.156 1 93.81 258 LEU A CA 1
ATOM 2102 C C . LEU A 1 258 ? 4.465 -21.516 -25.859 1 93.81 258 LEU A C 1
ATOM 2104 O O . LEU A 1 258 ? 5.051 -22.594 -25.984 1 93.81 258 LEU A O 1
ATOM 2108 N N . SER A 1 259 ? 4.961 -20.359 -26.266 1 95.5 259 SER A N 1
ATOM 2109 C CA . SER A 1 259 ? 6.242 -20.328 -26.953 1 95.5 259 SER A CA 1
ATOM 2110 C C . SER A 1 259 ? 7.383 -20.766 -26.047 1 95.5 259 SER A C 1
ATOM 2112 O O . SER A 1 259 ? 8.453 -21.141 -26.531 1 95.5 259 SER A O 1
ATOM 2114 N N . TYR A 1 260 ? 7.191 -20.797 -24.828 1 97 260 TYR A N 1
ATOM 2115 C CA . TYR A 1 260 ? 8.258 -21.109 -23.875 1 97 260 TYR A CA 1
ATOM 2116 C C . TYR A 1 260 ? 8.453 -22.609 -23.75 1 97 260 TYR A C 1
ATOM 2118 O O . TYR A 1 260 ? 9.359 -23.078 -23.062 1 97 260 TYR A O 1
ATOM 2126 N N . PHE A 1 261 ? 7.637 -23.422 -24.453 1 95.88 261 PHE A N 1
ATOM 2127 C CA . PHE A 1 261 ? 7.93 -24.844 -24.609 1 95.88 261 PHE A CA 1
ATOM 2128 C C . PHE A 1 261 ? 9.062 -25.047 -25.609 1 95.88 261 PHE A C 1
ATOM 2130 O O . PHE A 1 261 ? 9.75 -26.062 -25.562 1 95.88 261 PHE A O 1
ATOM 2137 N N . GLY A 1 262 ? 9.18 -24.047 -26.5 1 94.56 262 GLY A N 1
ATOM 2138 C CA . GLY A 1 262 ? 10.078 -24.266 -27.609 1 94.56 262 GLY A CA 1
ATOM 2139 C C . GLY A 1 262 ? 9.727 -25.5 -28.422 1 94.56 262 GLY A C 1
ATOM 2140 O O . GLY A 1 262 ? 8.562 -25.703 -28.781 1 94.56 262 GLY A O 1
ATOM 2141 N N . ASN A 1 263 ? 10.766 -26.188 -28.859 1 93.75 263 ASN A N 1
ATOM 2142 C CA . ASN A 1 263 ? 10.625 -27.516 -29.422 1 93.75 263 ASN A CA 1
ATOM 2143 C C . ASN A 1 263 ? 10.891 -28.609 -28.391 1 93.75 263 ASN A C 1
ATOM 2145 O O . ASN A 1 263 ? 11.734 -29.484 -28.609 1 93.75 263 ASN A O 1
ATOM 2149 N N . SER A 1 264 ? 10.172 -28.406 -27.281 1 94.38 264 SER A N 1
ATOM 2150 C CA . SER A 1 264 ? 10.352 -29.281 -26.141 1 94.38 264 SER A CA 1
ATOM 2151 C C . SER A 1 264 ? 11.773 -29.188 -25.594 1 94.38 264 SER A C 1
ATOM 2153 O O . SER A 1 264 ? 12.352 -30.188 -25.156 1 94.38 264 SER A O 1
ATOM 2155 N N . ASP A 1 265 ? 12.336 -28.016 -25.719 1 95.94 265 ASP A N 1
ATOM 2156 C CA . ASP A 1 265 ? 13.719 -27.859 -25.281 1 95.94 265 ASP A CA 1
ATOM 2157 C C . ASP A 1 265 ? 13.875 -26.594 -24.422 1 95.94 265 ASP A C 1
ATOM 2159 O O . ASP A 1 265 ? 14.992 -26.156 -24.156 1 95.94 265 ASP A O 1
ATOM 2163 N N . GLU A 1 266 ? 12.797 -25.922 -24.047 1 97.25 266 GLU A N 1
ATOM 2164 C CA . GLU A 1 266 ? 12.812 -24.812 -23.109 1 97.25 266 GLU A CA 1
ATOM 2165 C C . GLU A 1 266 ? 12.133 -25.172 -21.797 1 97.25 266 GLU A C 1
ATOM 2167 O O . GLU A 1 266 ? 12.594 -26.078 -21.078 1 97.25 266 GLU A O 1
ATOM 2172 N N . ALA A 1 267 ? 11.031 -24.641 -21.453 1 97.75 267 ALA A N 1
ATOM 2173 C CA . ALA A 1 267 ? 10.383 -24.953 -20.172 1 97.75 267 ALA A CA 1
ATOM 2174 C C . ALA A 1 267 ? 9.641 -26.281 -20.25 1 97.75 267 ALA A C 1
ATOM 2176 O O . ALA A 1 267 ? 9.109 -26.641 -21.312 1 97.75 267 ALA A O 1
ATOM 2177 N N . HIS A 1 268 ? 9.633 -27 -19.188 1 97.44 268 HIS A N 1
ATOM 2178 C CA . HIS A 1 268 ? 8.836 -28.219 -19.094 1 97.44 268 HIS A CA 1
ATOM 2179 C C . HIS A 1 268 ? 7.355 -27.906 -18.891 1 97.44 268 HIS A C 1
ATOM 2181 O O . HIS A 1 268 ? 6.488 -28.656 -19.328 1 97.44 268 HIS A O 1
ATOM 2187 N N . MET A 1 269 ? 7.09 -26.812 -18.234 1 97.5 269 MET A N 1
ATOM 2188 C CA . MET A 1 269 ? 5.738 -26.453 -17.797 1 97.5 269 MET A CA 1
ATOM 2189 C C . MET A 1 269 ? 5.492 -24.953 -17.938 1 97.5 269 MET A C 1
ATOM 2191 O O . MET A 1 269 ? 6.398 -24.156 -17.734 1 97.5 269 MET A O 1
ATOM 2195 N N . VAL A 1 270 ? 4.258 -24.562 -18.328 1 97 270 VAL A N 1
ATOM 2196 C CA . VAL A 1 270 ? 3.852 -23.156 -18.391 1 97 270 VAL A CA 1
ATOM 2197 C C . VAL A 1 270 ? 2.529 -22.969 -17.641 1 97 270 VAL A C 1
ATOM 2199 O O . VAL A 1 270 ? 1.685 -23.875 -17.641 1 97 270 VAL A O 1
ATOM 2202 N N . TYR A 1 271 ? 2.348 -21.844 -17.062 1 96.12 271 TYR A N 1
ATOM 2203 C CA . TYR A 1 271 ? 1.101 -21.484 -16.375 1 96.12 271 TYR A CA 1
ATOM 2204 C C . TYR A 1 271 ? -0.026 -21.297 -17.391 1 96.12 271 TYR A C 1
ATOM 2206 O O . TYR A 1 271 ? 0.167 -20.656 -18.422 1 96.12 271 TYR A O 1
ATOM 2214 N N . GLN A 1 272 ? -1.143 -21.766 -17.062 1 95.69 272 GLN A N 1
ATOM 2215 C CA . GLN A 1 272 ? -2.318 -21.406 -17.859 1 95.69 272 GLN A CA 1
ATOM 2216 C C . GLN A 1 272 ? -2.949 -20.109 -17.359 1 95.69 272 GLN A C 1
ATOM 2218 O O . GLN A 1 272 ? -4.055 -20.125 -16.812 1 95.69 272 GLN A O 1
ATOM 2223 N N . PHE A 1 273 ? -2.35 -19.062 -17.688 1 95.69 273 PHE A N 1
ATOM 2224 C CA . PHE A 1 273 ? -2.746 -17.766 -17.156 1 95.69 273 PHE A CA 1
ATOM 2225 C C . PHE A 1 273 ? -4.082 -17.328 -17.75 1 95.69 273 PHE A C 1
ATOM 2227 O O . PHE A 1 273 ? -4.762 -16.469 -17.172 1 95.69 273 PHE A O 1
ATOM 2234 N N . THR A 1 274 ? -4.492 -17.859 -18.828 1 96.56 274 THR A N 1
ATOM 2235 C CA . THR A 1 274 ? -5.746 -17.484 -19.453 1 96.56 274 THR A CA 1
ATOM 2236 C C . THR A 1 274 ? -6.934 -18.078 -18.719 1 96.56 274 THR A C 1
ATOM 2238 O O . THR A 1 274 ? -8.031 -17.531 -18.734 1 96.56 274 THR A O 1
ATOM 2241 N N . LEU A 1 275 ? -6.688 -19.109 -18.016 1 97.88 275 LEU A N 1
ATOM 2242 C CA . LEU A 1 275 ? -7.758 -19.875 -17.391 1 97.88 275 LEU A CA 1
ATOM 2243 C C . LEU A 1 275 ? -8.445 -19.062 -16.297 1 97.88 275 LEU A C 1
ATOM 2245 O O . LEU A 1 275 ? -9.672 -18.938 -16.281 1 97.88 275 LEU A O 1
ATOM 2249 N N . PRO A 1 276 ? -7.742 -18.359 -15.398 1 98.19 276 PRO A N 1
ATOM 2250 C CA . PRO A 1 276 ? -8.414 -17.719 -14.273 1 98.19 276 PRO A CA 1
ATOM 2251 C C . PRO A 1 276 ? -9.398 -16.625 -14.711 1 98.19 276 PRO A C 1
ATOM 2253 O O . PRO A 1 276 ? -10.562 -16.656 -14.32 1 98.19 276 PRO A O 1
ATOM 2256 N N . PRO A 1 277 ? -8.992 -15.695 -15.539 1 97.94 277 PRO A N 1
ATOM 2257 C CA . PRO A 1 277 ? -9.969 -14.672 -15.906 1 97.94 277 PRO A CA 1
ATOM 2258 C C . PRO A 1 277 ? -11.117 -15.227 -16.734 1 97.94 277 PRO A C 1
ATOM 2260 O O . PRO A 1 277 ? -12.258 -14.773 -16.609 1 97.94 277 PRO A O 1
ATOM 2263 N N . LEU A 1 278 ? -10.906 -16.234 -17.578 1 98.19 278 LEU A N 1
ATOM 2264 C CA . LEU A 1 278 ? -11.969 -16.797 -18.422 1 98.19 278 LEU A CA 1
ATOM 2265 C C . LEU A 1 278 ? -12.969 -17.578 -17.578 1 98.19 278 LEU A C 1
ATOM 2267 O O . LEU A 1 278 ? -14.18 -17.5 -17.812 1 98.19 278 LEU A O 1
ATOM 2271 N N . LEU A 1 279 ? -12.406 -18.344 -16.688 1 98.75 279 LEU A N 1
ATOM 2272 C CA . LEU A 1 279 ? -13.297 -19.125 -15.844 1 98.75 279 LEU A CA 1
ATOM 2273 C C . LEU A 1 279 ? -14.125 -18.219 -14.938 1 98.75 279 LEU A C 1
ATOM 2275 O O . LEU A 1 279 ? -15.32 -18.453 -14.75 1 98.75 279 LEU A O 1
ATOM 2279 N N . LEU A 1 280 ? -13.469 -17.203 -14.359 1 98.62 280 LEU A N 1
ATOM 2280 C CA . LEU A 1 280 ? -14.203 -16.219 -13.547 1 98.62 280 LEU A CA 1
ATOM 2281 C C . LEU A 1 280 ? -15.312 -15.562 -14.359 1 98.62 280 LEU A C 1
ATOM 2283 O O . LEU A 1 280 ? -16.438 -15.406 -13.867 1 98.62 280 LEU A O 1
ATOM 2287 N N . HIS A 1 281 ? -14.992 -15.156 -15.547 1 98.56 281 HIS A N 1
ATOM 2288 C CA . HIS A 1 281 ? -15.977 -14.555 -16.438 1 98.56 281 HIS A CA 1
ATOM 2289 C C . HIS A 1 281 ? -17.141 -15.5 -16.703 1 98.56 281 HIS A C 1
ATOM 2291 O O . HIS A 1 281 ? -18.297 -15.086 -16.656 1 98.56 281 HIS A O 1
ATOM 2297 N N . ALA A 1 282 ? -16.844 -16.766 -17 1 98.56 282 ALA A N 1
ATOM 2298 C CA . ALA A 1 282 ? -17.859 -17.766 -17.281 1 98.56 282 ALA A CA 1
ATOM 2299 C C . ALA A 1 282 ? -18.781 -17.953 -16.078 1 98.56 282 ALA A C 1
ATOM 2301 O O . ALA A 1 282 ? -20.016 -18.016 -16.234 1 98.56 282 ALA A O 1
ATOM 2302 N N . MET A 1 283 ? -18.234 -18.062 -14.93 1 98.5 283 MET A N 1
ATOM 2303 C CA . MET A 1 283 ? -19 -18.25 -13.703 1 98.5 283 MET A CA 1
ATOM 2304 C C . MET A 1 283 ? -19.875 -17.031 -13.422 1 98.5 283 MET A C 1
ATOM 2306 O O . MET A 1 283 ? -21.016 -17.172 -12.977 1 98.5 283 MET A O 1
ATOM 2310 N N . TYR A 1 284 ? -19.328 -15.852 -13.633 1 97.88 284 TYR A N 1
ATOM 2311 C CA . TYR A 1 284 ? -20.031 -14.609 -13.367 1 97.88 284 TYR A CA 1
ATOM 2312 C C . TYR A 1 284 ? -21.25 -14.469 -14.281 1 97.88 284 TYR A C 1
ATOM 2314 O O . TYR A 1 284 ? -22.312 -14.016 -13.844 1 97.88 284 TYR A O 1
ATOM 2322 N N . HIS A 1 285 ? -21.125 -14.898 -15.523 1 97.25 285 HIS A N 1
ATOM 2323 C CA . HIS A 1 285 ? -22.188 -14.688 -16.516 1 97.25 285 HIS A CA 1
ATOM 2324 C C . HIS A 1 285 ? -23.031 -15.945 -16.688 1 97.25 285 HIS A C 1
ATOM 2326 O O . HIS A 1 285 ? -24.125 -15.883 -17.25 1 97.25 285 HIS A O 1
ATOM 2332 N N . GLY A 1 286 ? -22.547 -17.031 -16.25 1 97.38 286 GLY A N 1
ATOM 2333 C CA . GLY A 1 286 ? -23.234 -18.297 -16.516 1 97.38 286 GLY A CA 1
ATOM 2334 C C . GLY A 1 286 ? -23.188 -18.688 -17.984 1 97.38 286 GLY A C 1
ATOM 2335 O O . GLY A 1 286 ? -24.172 -19.188 -18.531 1 97.38 286 GLY A O 1
ATOM 2336 N N . ASN A 1 287 ? -22.094 -18.359 -18.547 1 97.69 287 ASN A N 1
ATOM 2337 C CA . ASN A 1 287 ? -21.906 -18.562 -19.984 1 97.69 287 ASN A CA 1
ATOM 2338 C C . ASN A 1 287 ? -20.469 -19 -20.297 1 97.69 287 ASN A C 1
ATOM 2340 O O . ASN A 1 287 ? -19.531 -18.219 -20.109 1 97.69 287 ASN A O 1
ATOM 2344 N N . SER A 1 288 ? -20.297 -20.234 -20.875 1 97.88 288 SER A N 1
ATOM 2345 C CA . SER A 1 288 ? -18.984 -20.812 -21.062 1 97.88 288 SER A CA 1
ATOM 2346 C C . SER A 1 288 ? -18.469 -20.562 -22.469 1 97.88 288 SER A C 1
ATOM 2348 O O . SER A 1 288 ? -17.469 -21.156 -22.891 1 97.88 288 SER A O 1
ATOM 2350 N N . HIS A 1 289 ? -19.031 -19.719 -23.203 1 97.5 289 HIS A N 1
ATOM 2351 C CA . HIS A 1 289 ? -18.734 -19.531 -24.609 1 97.5 289 HIS A CA 1
ATOM 2352 C C . HIS A 1 289 ? -17.25 -19.266 -24.828 1 97.5 289 HIS A C 1
ATOM 2354 O O . HIS A 1 289 ? -16.578 -19.984 -25.578 1 97.5 289 HIS A O 1
ATOM 2360 N N . TYR A 1 290 ? -16.719 -18.25 -24.188 1 97.56 290 TYR A N 1
ATOM 2361 C CA . TYR A 1 290 ? -15.32 -17.875 -24.359 1 97.56 290 TYR A CA 1
ATOM 2362 C C . TYR A 1 290 ? -14.398 -18.938 -23.781 1 97.56 290 TYR A C 1
ATOM 2364 O O . TYR A 1 290 ? -13.336 -19.234 -24.344 1 97.56 290 TYR A O 1
ATOM 2372 N N . LEU A 1 291 ? -14.789 -19.531 -22.703 1 97.94 291 LEU A N 1
ATOM 2373 C CA . LEU A 1 291 ? -14.016 -20.578 -22.062 1 97.94 291 LEU A CA 1
ATOM 2374 C C . LEU A 1 291 ? -13.922 -21.812 -22.953 1 97.94 291 LEU A C 1
ATOM 2376 O O . LEU A 1 291 ? -12.844 -22.391 -23.125 1 97.94 291 LEU A O 1
ATOM 2380 N N . THR A 1 292 ? -15.047 -22.188 -23.547 1 98.06 292 THR A N 1
ATOM 2381 C CA . THR A 1 292 ? -15.102 -23.344 -24.438 1 98.06 292 THR A CA 1
ATOM 2382 C C . THR A 1 292 ? -14.25 -23.109 -25.672 1 98.06 292 THR A C 1
ATOM 2384 O O . THR A 1 292 ? -13.508 -24 -26.094 1 98.06 292 THR A O 1
ATOM 2387 N N . ARG A 1 293 ? -14.383 -21.969 -26.203 1 96.44 293 ARG A N 1
ATOM 2388 C CA . ARG A 1 293 ? -13.594 -21.641 -27.391 1 96.44 293 ARG A CA 1
ATOM 2389 C C . ARG A 1 293 ? -12.102 -21.703 -27.094 1 96.44 293 ARG A C 1
ATOM 2391 O O . ARG A 1 293 ? -11.328 -22.266 -27.875 1 96.44 293 ARG A O 1
ATOM 2398 N N . TRP A 1 294 ? -11.719 -21.094 -26.016 1 96.25 294 TRP A N 1
ATOM 2399 C CA . TRP A 1 294 ? -10.32 -21.109 -25.594 1 96.25 294 TRP A CA 1
ATOM 2400 C C . TRP A 1 294 ? -9.844 -22.547 -25.391 1 96.25 294 TRP A C 1
ATOM 2402 O O . TRP A 1 294 ? -8.773 -22.938 -25.875 1 96.25 294 TRP A O 1
ATOM 2412 N N . ALA A 1 295 ? -10.633 -23.375 -24.719 1 96.75 295 ALA A N 1
ATOM 2413 C CA . ALA A 1 295 ? -10.25 -24.75 -24.406 1 96.75 295 ALA A CA 1
ATOM 2414 C C . ALA A 1 295 ? -10.109 -25.594 -25.688 1 96.75 295 ALA A C 1
ATOM 2416 O O . ALA A 1 295 ? -9.234 -26.453 -25.766 1 96.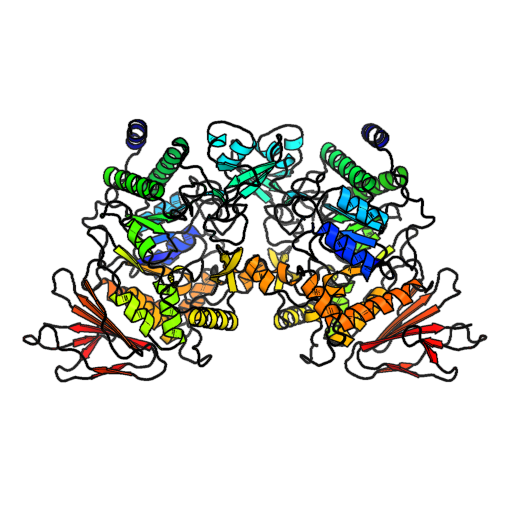75 295 ALA A O 1
ATOM 2417 N N . LYS A 1 296 ? -10.906 -25.328 -26.656 1 95.69 296 LYS A N 1
ATOM 2418 C CA . LYS A 1 296 ? -10.852 -26.047 -27.922 1 95.69 296 LYS A CA 1
ATOM 2419 C C . LYS A 1 296 ? -9.578 -25.688 -28.703 1 95.69 296 LYS A C 1
ATOM 2421 O O . LYS A 1 296 ? -9.039 -26.531 -29.422 1 95.69 296 LYS A O 1
ATOM 2426 N N . ASP A 1 297 ? -9.195 -24.531 -28.469 1 92.19 297 ASP A N 1
ATOM 2427 C CA . ASP A 1 297 ? -8.062 -24.016 -29.25 1 92.19 297 ASP A CA 1
ATOM 2428 C C . ASP A 1 297 ? -6.734 -24.375 -28.578 1 92.19 297 ASP A C 1
ATOM 2430 O O . ASP A 1 297 ? -5.672 -24.234 -29.188 1 92.19 297 ASP A O 1
ATOM 2434 N N . MET A 1 298 ? -6.781 -24.891 -27.438 1 92.81 298 MET A N 1
ATOM 2435 C CA . MET A 1 298 ? -5.551 -25.219 -26.719 1 92.81 298 MET A CA 1
ATOM 2436 C C . MET A 1 298 ? -4.863 -26.422 -27.359 1 92.81 298 MET A C 1
ATOM 2438 O O . MET A 1 298 ? -5.461 -27.484 -27.5 1 92.81 298 MET A O 1
ATOM 2442 N N . PRO A 1 299 ? -3.588 -26.219 -27.75 1 91.94 299 PRO A N 1
ATOM 2443 C CA . PRO A 1 299 ? -2.885 -27.344 -28.359 1 91.94 299 PRO A CA 1
ATOM 2444 C C . PRO A 1 299 ? -2.482 -28.422 -27.344 1 91.94 299 PRO A C 1
ATOM 2446 O O . PRO A 1 299 ? -2.281 -28.109 -26.172 1 91.94 299 PRO A O 1
ATOM 2449 N N . ARG A 1 300 ? -2.361 -29.578 -27.859 1 90.12 300 ARG A N 1
ATOM 2450 C CA . ARG A 1 300 ? -1.757 -30.625 -27.047 1 90.12 300 ARG A CA 1
ATOM 2451 C C . ARG A 1 300 ? -0.29 -30.328 -26.766 1 90.12 300 ARG A C 1
ATOM 2453 O O . ARG A 1 300 ? 0.468 -29.984 -27.672 1 90.12 300 ARG A O 1
ATOM 2460 N N . PRO A 1 301 ? 0.004 -30.453 -25.516 1 90.56 301 PRO A N 1
ATOM 2461 C CA . PRO A 1 301 ? 1.416 -30.203 -25.219 1 90.56 301 PRO A CA 1
ATOM 2462 C C . PRO A 1 301 ? 2.352 -31.203 -25.891 1 90.56 301 PRO A C 1
ATOM 2464 O O . PRO A 1 301 ? 1.981 -32.375 -26.094 1 90.56 301 PRO A O 1
ATOM 2467 N N . GLN A 1 302 ? 3.543 -30.719 -26.203 1 91.06 302 GLN A N 1
ATOM 2468 C CA . GLN A 1 302 ? 4.59 -31.594 -26.734 1 91.06 302 GLN A CA 1
ATOM 2469 C C . GLN A 1 302 ? 5.098 -32.562 -25.688 1 91.06 302 GLN A C 1
ATOM 2471 O O . GLN A 1 302 ? 4.73 -32.469 -24.516 1 91.06 302 GLN A O 1
ATOM 2476 N N . LYS A 1 303 ? 5.918 -33.469 -26.203 1 90.62 303 LYS A N 1
ATOM 2477 C CA . LYS A 1 303 ? 6.516 -34.438 -25.297 1 90.62 303 LYS A CA 1
ATOM 2478 C C . LYS A 1 303 ? 7.324 -33.719 -24.203 1 90.62 303 LYS A C 1
ATOM 2480 O O . LYS A 1 303 ? 8.047 -32.781 -24.484 1 90.62 303 LYS A O 1
ATOM 2485 N N . ASN A 1 304 ? 7.117 -34.094 -22.984 1 91.5 304 ASN A N 1
ATOM 2486 C CA . ASN A 1 304 ? 7.84 -33.594 -21.828 1 91.5 304 ASN A CA 1
ATOM 2487 C C . ASN A 1 304 ? 7.457 -32.156 -21.516 1 91.5 304 ASN A C 1
ATOM 2489 O O . ASN A 1 304 ? 8.242 -31.422 -20.906 1 91.5 304 ASN A O 1
ATOM 2493 N N . CYS A 1 305 ? 6.332 -31.719 -22 1 96 305 CYS A N 1
ATOM 2494 C CA . CYS A 1 305 ? 5.77 -30.406 -21.656 1 96 305 CYS A CA 1
ATOM 2495 C C . CYS A 1 305 ? 4.352 -30.562 -21.125 1 96 305 CYS A C 1
ATOM 2497 O O . CYS A 1 305 ? 3.643 -31.5 -21.484 1 96 305 CYS A O 1
ATOM 2499 N N . THR A 1 306 ? 3.967 -29.688 -20.281 1 97 306 THR A N 1
ATOM 2500 C CA . THR A 1 306 ? 2.594 -29.719 -19.797 1 97 306 THR A CA 1
ATOM 2501 C C . THR A 1 306 ? 2.164 -28.344 -19.281 1 97 306 THR A C 1
ATOM 2503 O O . THR A 1 306 ? 2.959 -27.406 -19.266 1 97 306 THR A O 1
ATOM 2506 N N . TYR A 1 307 ? 0.891 -28.25 -18.922 1 97.5 307 TYR A N 1
ATOM 2507 C CA . TYR A 1 307 ? 0.306 -27.031 -18.391 1 97.5 307 TYR A CA 1
ATOM 2508 C C . TYR A 1 307 ? 0.204 -27.094 -16.875 1 97.5 307 TYR A C 1
ATOM 2510 O O . TYR A 1 307 ? 0.075 -28.172 -16.297 1 97.5 307 TYR A O 1
ATOM 2518 N N . LEU A 1 308 ? 0.373 -25.969 -16.281 1 98.19 308 LEU A N 1
ATOM 2519 C CA . LEU A 1 308 ? -0.006 -25.781 -14.883 1 98.19 308 LEU A CA 1
ATOM 2520 C C . LEU A 1 308 ? -1.341 -25.047 -14.773 1 98.19 308 LEU A C 1
ATOM 2522 O O . LEU A 1 308 ? -1.439 -23.875 -15.125 1 98.19 308 LEU A O 1
ATOM 2526 N N . ASN A 1 309 ? -2.367 -25.719 -14.289 1 98.44 309 ASN A N 1
ATOM 2527 C CA . ASN A 1 309 ? -3.707 -25.156 -14.18 1 98.44 309 ASN A CA 1
ATOM 2528 C C . ASN A 1 309 ? -3.934 -24.516 -12.805 1 98.44 309 ASN A C 1
ATOM 2530 O O . ASN A 1 309 ? -3.754 -25.172 -11.781 1 98.44 309 ASN A O 1
ATOM 2534 N N . PHE A 1 310 ? -4.273 -23.266 -12.766 1 98.38 310 PHE A N 1
ATOM 2535 C CA . PHE A 1 310 ? -4.605 -22.562 -11.531 1 98.38 310 PHE A CA 1
ATOM 2536 C C . PHE A 1 310 ? -5.703 -21.547 -11.773 1 98.38 310 PHE A C 1
ATOM 2538 O O . PHE A 1 310 ? -5.926 -21.125 -12.914 1 98.38 310 PHE A O 1
ATOM 2545 N N . ILE A 1 311 ? -6.457 -21.156 -10.711 1 98.5 311 ILE A N 1
ATOM 2546 C CA . ILE A 1 311 ? -7.512 -20.172 -10.914 1 98.5 311 ILE A CA 1
ATOM 2547 C C . ILE A 1 311 ? -7.391 -19.062 -9.875 1 98.5 311 ILE A C 1
ATOM 2549 O O . ILE A 1 311 ? -8.188 -18.109 -9.867 1 98.5 311 ILE A O 1
ATOM 2553 N N . ALA A 1 312 ? -6.426 -19.203 -9 1 97.62 312 ALA A N 1
ATOM 2554 C CA . ALA A 1 312 ? -6.086 -18.188 -8.016 1 97.62 312 ALA A CA 1
ATOM 2555 C C . ALA A 1 312 ? -4.605 -18.234 -7.656 1 97.62 312 ALA A C 1
ATOM 2557 O O . ALA A 1 312 ? -3.992 -19.312 -7.68 1 97.62 312 ALA A O 1
ATOM 2558 N N . SER A 1 313 ? -4.074 -17.094 -7.367 1 95.62 313 SER A N 1
ATOM 2559 C CA . SER A 1 313 ? -2.697 -17 -6.895 1 95.62 313 SER A CA 1
ATOM 2560 C C . SER A 1 313 ? -2.52 -15.805 -5.961 1 95.62 313 SER A C 1
ATOM 2562 O O . SER A 1 313 ? -3.463 -15.047 -5.727 1 95.62 313 SER A O 1
ATOM 2564 N N . HIS A 1 314 ? -1.331 -15.648 -5.441 1 95.12 314 HIS A N 1
ATOM 2565 C CA . HIS A 1 314 ? -0.972 -14.562 -4.539 1 95.12 314 HIS A CA 1
ATOM 2566 C C . HIS A 1 314 ? -1.057 -13.211 -5.238 1 95.12 314 HIS A C 1
ATOM 2568 O O . HIS A 1 314 ? -1.227 -12.172 -4.59 1 95.12 314 HIS A O 1
ATOM 2574 N N . ASP A 1 315 ? -0.989 -13.133 -6.484 1 90.44 315 ASP A N 1
ATOM 2575 C CA . ASP A 1 315 ? -1.021 -11.891 -7.254 1 90.44 315 ASP A CA 1
ATOM 2576 C C . ASP A 1 315 ? -2.457 -11.477 -7.574 1 90.44 315 ASP A C 1
ATOM 2578 O O . ASP A 1 315 ? -2.715 -10.328 -7.926 1 90.44 315 ASP A O 1
ATOM 2582 N N . GLY A 1 316 ? -3.357 -12.383 -7.453 1 93.75 316 GLY A N 1
ATOM 2583 C CA . GLY A 1 316 ? -4.715 -12.172 -7.926 1 93.75 316 GLY A CA 1
ATOM 2584 C C . GLY A 1 316 ? -4.965 -12.758 -9.305 1 93.75 316 GLY A C 1
ATOM 2585 O O . GLY A 1 316 ? -4.445 -13.82 -9.633 1 93.75 316 GLY A O 1
ATOM 2586 N N . ILE A 1 317 ? -5.91 -12.117 -10.031 1 96.94 317 ILE A N 1
ATOM 2587 C CA . ILE A 1 317 ? -6.301 -12.633 -11.336 1 96.94 317 ILE A CA 1
ATOM 2588 C C . ILE A 1 317 ? -5.824 -11.688 -12.43 1 96.94 317 ILE A C 1
ATOM 2590 O O . ILE A 1 317 ? -6.328 -10.57 -12.555 1 96.94 317 ILE A O 1
ATOM 2594 N N . GLY A 1 318 ? -4.875 -12.172 -13.211 1 94.75 318 GLY A N 1
ATOM 2595 C CA . GLY A 1 318 ? -4.348 -11.383 -14.305 1 94.75 318 GLY A CA 1
ATOM 2596 C C . GLY A 1 318 ? -5.344 -11.18 -15.43 1 94.75 318 GLY A C 1
ATOM 2597 O O . GLY A 1 318 ? -6.105 -12.086 -15.766 1 94.75 318 GLY A O 1
ATOM 2598 N N . LEU A 1 319 ? -5.27 -10.016 -16.094 1 94.38 319 LEU A N 1
ATOM 2599 C CA . LEU A 1 319 ? -6.25 -9.695 -17.125 1 94.38 319 LEU A CA 1
ATOM 2600 C C . LEU A 1 319 ? -5.598 -9.672 -18.516 1 94.38 319 LEU A C 1
ATOM 2602 O O . LEU A 1 319 ? -6.285 -9.805 -19.531 1 94.38 319 LEU A O 1
ATOM 2606 N N . ARG A 1 320 ? -4.312 -9.609 -18.594 1 90.5 320 ARG A N 1
ATOM 2607 C CA . ARG A 1 320 ? -3.604 -9.531 -19.859 1 90.5 320 ARG A CA 1
ATOM 2608 C C . ARG A 1 320 ? -3.805 -10.805 -20.688 1 90.5 320 ARG A C 1
ATOM 2610 O O . ARG A 1 320 ? -3.959 -10.742 -21.906 1 90.5 320 ARG A O 1
ATOM 2617 N N . PRO A 1 321 ? -3.797 -11.938 -20.031 1 93.75 321 PRO A N 1
ATOM 2618 C CA . PRO A 1 321 ? -3.938 -13.18 -20.797 1 93.75 321 PRO A CA 1
ATOM 2619 C C . PRO A 1 321 ? -5.293 -13.297 -21.484 1 93.75 321 PRO A C 1
ATOM 2621 O O . PRO A 1 321 ? -5.453 -14.109 -22.406 1 93.75 321 PRO A O 1
ATOM 2624 N N . ALA A 1 322 ? -6.246 -12.539 -21 1 93.69 322 ALA A N 1
ATOM 2625 C CA . ALA A 1 322 ? -7.582 -12.594 -21.594 1 93.69 322 ALA A CA 1
ATOM 2626 C C . ALA A 1 322 ? -7.695 -11.672 -22.797 1 93.69 322 ALA A C 1
ATOM 2628 O O . ALA A 1 322 ? -8.695 -11.711 -23.531 1 93.69 322 ALA A O 1
ATOM 2629 N N . GLU A 1 323 ? -6.652 -10.906 -23.031 1 88.81 323 GLU A N 1
ATOM 2630 C CA . GLU A 1 323 ? -6.672 -10 -24.188 1 88.81 323 GLU A CA 1
ATOM 2631 C C . GLU A 1 323 ? -6.805 -10.773 -25.484 1 88.81 323 GLU A C 1
ATOM 2633 O O . GLU A 1 323 ? -6.152 -11.805 -25.688 1 88.81 323 GLU A O 1
ATOM 2638 N N . GLY A 1 324 ? -7.629 -10.305 -26.328 1 89.06 324 GLY A N 1
ATOM 2639 C CA . GLY A 1 324 ? -7.871 -10.953 -27.609 1 89.06 324 GLY A CA 1
ATOM 2640 C C . GLY A 1 324 ? -8.914 -12.055 -27.531 1 89.06 324 GLY A C 1
ATOM 2641 O O . GLY A 1 324 ? -9.367 -12.562 -28.547 1 89.06 324 GLY A O 1
ATOM 2642 N N . ILE A 1 325 ? -9.289 -12.438 -26.328 1 95.12 325 ILE A N 1
ATOM 2643 C CA . ILE A 1 325 ? -10.289 -13.484 -26.141 1 95.12 325 ILE A CA 1
ATOM 2644 C C . ILE A 1 325 ? -11.586 -12.867 -25.609 1 95.12 325 ILE A C 1
ATOM 2646 O O . ILE A 1 325 ? -12.641 -13.016 -26.234 1 95.12 325 ILE A O 1
ATOM 2650 N N . LEU A 1 326 ? -11.477 -12.086 -24.562 1 96.12 326 LEU A N 1
ATOM 2651 C CA . LEU A 1 326 ? -12.625 -11.367 -24.031 1 96.12 326 LEU A CA 1
ATOM 2652 C C . LEU A 1 326 ? -12.711 -9.961 -24.625 1 96.12 326 LEU A C 1
ATOM 2654 O O . LEU A 1 326 ? -11.711 -9.242 -24.656 1 96.12 326 LEU A O 1
ATOM 2658 N N . PRO A 1 327 ? -13.898 -9.602 -25.094 1 96.12 327 PRO A N 1
ATOM 2659 C CA . PRO A 1 327 ? -14.078 -8.203 -25.5 1 96.12 327 PRO A CA 1
ATOM 2660 C C . PRO A 1 327 ? -13.836 -7.227 -24.344 1 96.12 327 PRO A C 1
ATOM 2662 O O . PRO A 1 327 ? -14.086 -7.562 -23.188 1 96.12 327 PRO A O 1
ATOM 2665 N N . GLU A 1 328 ? -13.414 -6.035 -24.688 1 93.06 328 GLU A N 1
ATOM 2666 C CA . GLU A 1 328 ? -13.055 -5.02 -23.703 1 93.06 328 GLU A CA 1
ATOM 2667 C C . GLU A 1 328 ? -14.227 -4.727 -22.766 1 93.06 328 GLU A C 1
ATOM 2669 O O . GLU A 1 328 ? -14.039 -4.523 -21.578 1 93.06 328 GLU A O 1
ATOM 2674 N N . GLN A 1 329 ? -15.383 -4.695 -23.328 1 94.56 329 GLN A N 1
ATOM 2675 C CA . GLN A 1 329 ? -16.562 -4.398 -22.531 1 94.56 329 GLN A CA 1
ATOM 2676 C C . GLN A 1 329 ? -16.797 -5.477 -21.469 1 94.56 329 GLN A C 1
ATOM 2678 O O . GLN A 1 329 ? -17.266 -5.18 -20.375 1 94.56 329 GLN A O 1
ATOM 2683 N N . GLU A 1 330 ? -16.5 -6.762 -21.844 1 95.69 330 GLU A N 1
ATOM 2684 C CA . GLU A 1 330 ? -16.641 -7.879 -20.922 1 95.69 330 GLU A CA 1
ATOM 2685 C C . GLU A 1 330 ? -15.641 -7.777 -19.766 1 95.69 330 GLU A C 1
ATOM 2687 O O . GLU A 1 330 ? -15.969 -8.062 -18.625 1 95.69 330 GLU A O 1
ATOM 2692 N N . VAL A 1 331 ? -14.492 -7.336 -20.141 1 95.75 331 VAL A N 1
ATOM 2693 C CA . VAL A 1 331 ? -13.445 -7.176 -19.125 1 95.75 331 VAL A CA 1
ATOM 2694 C C . VAL A 1 331 ? -13.82 -6.047 -18.172 1 95.75 331 VAL A C 1
ATOM 2696 O O . VAL A 1 331 ? -13.68 -6.188 -16.953 1 95.75 331 VAL A O 1
ATOM 2699 N N . THR A 1 332 ? -14.289 -4.934 -18.656 1 94.75 332 THR A N 1
ATOM 2700 C CA . THR A 1 332 ? -14.695 -3.797 -17.844 1 94.75 332 THR A CA 1
ATOM 2701 C C . THR A 1 332 ? -15.812 -4.191 -16.891 1 94.75 332 THR A C 1
ATOM 2703 O O . THR A 1 332 ? -15.781 -3.836 -15.703 1 94.75 332 THR A O 1
ATOM 2706 N N . ALA A 1 333 ? -16.75 -4.898 -17.422 1 95.31 333 ALA A N 1
ATOM 2707 C CA . ALA A 1 333 ? -17.875 -5.348 -16.594 1 95.31 333 ALA A CA 1
ATOM 2708 C C . ALA A 1 333 ? -17.391 -6.262 -15.477 1 95.31 333 ALA A C 1
ATOM 2710 O O . ALA A 1 333 ? -17.891 -6.184 -14.344 1 95.31 333 ALA A O 1
ATOM 2711 N N . LEU A 1 334 ? -16.5 -7.117 -15.836 1 96.62 334 LEU A N 1
ATOM 2712 C CA . LEU A 1 334 ? -15.945 -8.031 -14.844 1 96.62 334 LEU A CA 1
ATOM 2713 C C . LEU A 1 334 ? -15.203 -7.266 -13.758 1 96.62 334 LEU A C 1
ATOM 2715 O O . LEU A 1 334 ? -15.359 -7.559 -12.57 1 96.62 334 LEU A O 1
ATOM 2719 N N . VAL A 1 335 ? -14.406 -6.32 -14.133 1 96.12 335 VAL A N 1
ATOM 2720 C CA . VAL A 1 335 ? -13.641 -5.492 -13.211 1 96.12 335 VAL A CA 1
ATOM 2721 C C . VAL A 1 335 ? -14.602 -4.738 -12.281 1 96.12 335 VAL A C 1
ATOM 2723 O O . VAL A 1 335 ? -14.391 -4.699 -11.07 1 96.12 335 VAL A O 1
ATOM 2726 N N . ASP A 1 336 ? -15.648 -4.168 -12.828 1 95.94 336 ASP A N 1
ATOM 2727 C CA . ASP A 1 336 ? -16.641 -3.451 -12.039 1 95.94 336 ASP A CA 1
ATOM 2728 C C . ASP A 1 336 ? -17.297 -4.371 -11.008 1 95.94 336 ASP A C 1
ATOM 2730 O O . ASP A 1 336 ? -17.5 -3.979 -9.859 1 95.94 336 ASP A O 1
ATOM 2734 N N . ALA A 1 337 ? -17.578 -5.52 -11.445 1 96.25 337 ALA A N 1
ATOM 2735 C CA . ALA A 1 337 ? -18.203 -6.5 -10.555 1 96.25 337 ALA A CA 1
ATOM 2736 C C . ALA A 1 337 ? -17.266 -6.844 -9.391 1 96.25 337 ALA A C 1
ATOM 2738 O O . ALA A 1 337 ? -17.719 -6.977 -8.25 1 96.25 337 ALA A O 1
ATOM 2739 N N . MET A 1 338 ? -16.047 -6.984 -9.695 1 97.06 338 MET A N 1
ATOM 2740 C CA . MET A 1 338 ? -15.078 -7.352 -8.664 1 97.06 338 MET A CA 1
ATOM 2741 C C . MET A 1 338 ? -14.898 -6.215 -7.66 1 97.06 338 MET A C 1
ATOM 2743 O O . MET A 1 338 ? -14.688 -6.457 -6.473 1 97.06 338 MET A O 1
ATOM 2747 N N . HIS A 1 339 ? -15.008 -4.965 -8.117 1 95.12 339 HIS A N 1
ATOM 2748 C CA . HIS A 1 339 ? -15.039 -3.822 -7.215 1 95.12 339 HIS A CA 1
ATOM 2749 C C . HIS A 1 339 ? -16.219 -3.914 -6.25 1 95.12 339 HIS A C 1
ATOM 2751 O O . HIS A 1 339 ? -16.062 -3.686 -5.051 1 95.12 339 HIS A O 1
ATOM 2757 N N . GLU A 1 340 ? -17.312 -4.277 -6.816 1 94.31 340 GLU A N 1
ATOM 2758 C CA . GLU A 1 340 ? -18.531 -4.398 -6.008 1 94.31 340 GLU A CA 1
ATOM 2759 C C . GLU A 1 340 ? -18.391 -5.496 -4.961 1 94.31 340 GLU A C 1
ATOM 2761 O O . GLU A 1 340 ? -18.969 -5.406 -3.875 1 94.31 340 GLU A O 1
ATOM 2766 N N . TYR A 1 341 ? -17.594 -6.512 -5.301 1 96 341 TYR A N 1
ATOM 2767 C CA . TYR A 1 341 ? -17.406 -7.645 -4.398 1 96 341 TYR A CA 1
ATOM 2768 C C . TYR A 1 341 ? -16.281 -7.375 -3.42 1 96 341 TYR A C 1
ATOM 2770 O O . TYR A 1 341 ? -15.852 -8.273 -2.689 1 96 341 TYR A O 1
ATOM 2778 N N . GLY A 1 342 ? -15.812 -6.164 -3.475 1 94.06 342 GLY A N 1
ATOM 2779 C CA . GLY A 1 342 ? -14.891 -5.719 -2.441 1 94.06 342 GLY A CA 1
ATOM 2780 C C . GLY A 1 342 ? -13.438 -5.855 -2.844 1 94.06 342 GLY A C 1
ATOM 2781 O O . GLY A 1 342 ? -12.539 -5.703 -2.012 1 94.06 342 GLY A O 1
ATOM 2782 N N . GLY A 1 343 ? -13.125 -6.148 -4.102 1 96.19 343 GLY A N 1
ATOM 2783 C CA . GLY A 1 343 ? -11.75 -6.262 -4.562 1 96.19 343 GLY A CA 1
ATOM 2784 C C . GLY A 1 343 ? -11.172 -4.941 -5.043 1 96.19 343 GLY A C 1
ATOM 2785 O O . GLY A 1 343 ? -11.836 -3.906 -4.973 1 96.19 343 GLY A O 1
ATOM 2786 N N . TYR A 1 344 ? -9.859 -4.973 -5.344 1 95.69 344 TYR A N 1
ATOM 2787 C CA . TYR A 1 344 ? -9.133 -3.867 -5.953 1 95.69 344 TYR A CA 1
ATOM 2788 C C . TYR A 1 344 ? -8.609 -4.25 -7.332 1 95.69 344 TYR A C 1
ATOM 2790 O O . TYR A 1 344 ? -8.664 -5.422 -7.723 1 95.69 344 TYR A O 1
ATOM 2798 N N . VAL A 1 345 ? -8.227 -3.293 -8.102 1 93.62 345 VAL A N 1
ATOM 2799 C CA . VAL A 1 345 ? -7.645 -3.568 -9.414 1 93.62 345 VAL A CA 1
ATOM 2800 C C . VAL A 1 345 ? -6.336 -2.801 -9.562 1 93.62 345 VAL A C 1
ATOM 2802 O O . VAL A 1 345 ? -6.316 -1.569 -9.484 1 93.62 345 VAL A O 1
ATOM 2805 N N . SER A 1 346 ? -5.27 -3.508 -9.727 1 91.12 346 SER A N 1
ATOM 2806 C CA . SER A 1 346 ? -3.992 -2.898 -10.078 1 91.12 346 SER A CA 1
ATOM 2807 C C . SER A 1 346 ? -3.936 -2.541 -11.555 1 91.12 346 SER A C 1
ATOM 2809 O O . SER A 1 346 ? -4.492 -3.254 -12.391 1 91.12 346 SER A O 1
ATOM 2811 N N . THR A 1 347 ? -3.217 -1.459 -11.836 1 88.5 347 THR A N 1
ATOM 2812 C CA . THR A 1 347 ? -3.172 -0.979 -13.211 1 88.5 347 THR A CA 1
ATOM 2813 C C . THR A 1 347 ? -1.741 -0.988 -13.742 1 88.5 347 THR A C 1
ATOM 2815 O O . THR A 1 347 ? -0.787 -1.067 -12.969 1 88.5 347 THR A O 1
ATOM 2818 N N . ARG A 1 348 ? -1.567 -1.032 -15.008 1 87.81 348 ARG A N 1
ATOM 2819 C CA . ARG A 1 348 ? -0.311 -0.889 -15.734 1 87.81 348 ARG A CA 1
ATOM 2820 C C . ARG A 1 348 ? -0.369 0.291 -16.703 1 87.81 348 ARG A C 1
ATOM 2822 O O . ARG A 1 348 ? -1.444 0.833 -16.969 1 87.81 348 ARG A O 1
ATOM 2829 N N . THR A 1 349 ? 0.801 0.719 -17.141 1 84.56 349 THR A N 1
ATOM 2830 C CA . THR A 1 349 ? 0.833 1.734 -18.188 1 84.56 349 THR A CA 1
ATOM 2831 C C . THR A 1 349 ? 0.831 1.086 -19.562 1 84.56 349 THR A C 1
ATOM 2833 O O . THR A 1 349 ? 1.731 0.311 -19.891 1 84.56 349 THR A O 1
ATOM 2836 N N . GLY A 1 350 ? -0.163 1.424 -20.312 1 82.75 350 GLY A N 1
ATOM 2837 C CA . GLY A 1 350 ? -0.23 0.898 -21.672 1 82.75 350 GLY A CA 1
ATOM 2838 C C . GLY A 1 350 ? 0.774 1.54 -22.609 1 82.75 350 GLY A C 1
ATOM 2839 O O . GLY A 1 350 ? 1.449 2.504 -22.25 1 82.75 350 GLY A O 1
ATOM 2840 N N . LEU A 1 351 ? 0.859 1 -23.797 1 78.88 351 LEU A N 1
ATOM 2841 C CA . LEU A 1 351 ? 1.786 1.52 -24.797 1 78.88 351 LEU A CA 1
ATOM 2842 C C . LEU A 1 351 ? 1.417 2.945 -25.188 1 78.88 351 LEU A C 1
ATOM 2844 O O . LEU A 1 351 ? 2.275 3.717 -25.625 1 78.88 351 LEU A O 1
ATOM 2848 N N . ASP A 1 352 ? 0.15 3.25 -24.953 1 78.94 352 ASP A N 1
ATOM 2849 C CA . ASP A 1 352 ? -0.321 4.598 -25.266 1 78.94 352 ASP A CA 1
ATOM 2850 C C . ASP A 1 352 ? -0.087 5.539 -24.078 1 78.94 352 ASP A C 1
ATOM 2852 O O . ASP A 1 352 ? -0.47 6.711 -24.125 1 78.94 352 ASP A O 1
ATOM 2856 N N . GLY A 1 353 ? 0.429 4.992 -23.062 1 78.31 353 GLY A N 1
ATOM 2857 C CA . GLY A 1 353 ? 0.744 5.82 -21.906 1 78.31 353 GLY A CA 1
ATOM 2858 C C . GLY A 1 353 ? -0.399 5.922 -20.922 1 78.31 353 GLY A C 1
ATOM 2859 O O . GLY A 1 353 ? -0.255 6.531 -19.859 1 78.31 353 GLY A O 1
ATOM 2860 N N . ARG A 1 354 ? -1.521 5.328 -21.281 1 82 354 ARG A N 1
ATOM 2861 C CA . ARG A 1 354 ? -2.688 5.41 -20.422 1 82 354 ARG A CA 1
ATOM 2862 C C . ARG A 1 354 ? -2.764 4.203 -19.484 1 82 354 ARG A C 1
ATOM 2864 O O . ARG A 1 354 ? -2.281 3.119 -19.828 1 82 354 ARG A O 1
ATOM 2871 N N . PRO A 1 355 ? -3.412 4.375 -18.25 1 85.5 355 PRO A N 1
ATOM 2872 C CA . PRO A 1 355 ? -3.574 3.244 -17.328 1 85.5 355 PRO A CA 1
ATOM 2873 C C . PRO A 1 355 ? -4.547 2.189 -17.859 1 85.5 355 PRO A C 1
ATOM 2875 O O . PRO A 1 355 ? -5.559 2.531 -18.469 1 85.5 355 PRO A O 1
ATOM 2878 N N . ALA A 1 356 ? -4.195 0.981 -17.703 1 87.69 356 ALA A N 1
ATOM 2879 C CA . ALA A 1 356 ? -5.035 -0.162 -18.047 1 87.69 356 ALA A CA 1
ATOM 2880 C C . ALA A 1 356 ? -5.059 -1.185 -16.906 1 87.69 356 ALA A C 1
ATOM 2882 O O . ALA A 1 356 ? -4.051 -1.397 -16.234 1 87.69 356 ALA A O 1
ATOM 2883 N N . PRO A 1 357 ? -6.238 -1.772 -16.75 1 90.31 357 PRO A N 1
ATOM 2884 C CA . PRO A 1 357 ? -6.277 -2.801 -15.703 1 90.31 357 PRO A CA 1
ATOM 2885 C C . PRO A 1 357 ? -5.312 -3.953 -15.969 1 90.31 357 PRO A C 1
ATOM 2887 O O . PRO A 1 357 ? -5.164 -4.383 -17.125 1 90.31 357 PRO A O 1
ATOM 2890 N N . TYR A 1 358 ? -4.656 -4.473 -14.961 1 90.75 358 TYR A N 1
ATOM 2891 C CA . TYR A 1 358 ? -3.641 -5.512 -15.094 1 90.75 358 TYR A CA 1
ATOM 2892 C C . TYR A 1 358 ? -4.016 -6.75 -14.289 1 90.75 358 TYR A C 1
ATOM 2894 O O . TYR A 1 358 ? -3.943 -7.871 -14.789 1 90.75 358 TYR A O 1
ATOM 2902 N N . GLU A 1 359 ? -4.395 -6.527 -13 1 94.31 359 GLU A N 1
ATOM 2903 C CA . GLU A 1 359 ? -4.668 -7.641 -12.102 1 94.31 359 GLU A CA 1
ATOM 2904 C C . GLU A 1 359 ? -5.824 -7.316 -11.156 1 94.31 359 GLU A C 1
ATOM 2906 O O . GLU A 1 359 ? -5.879 -6.223 -10.586 1 94.31 359 GLU A O 1
ATOM 2911 N N . ILE A 1 360 ? -6.754 -8.211 -10.977 1 96.62 360 ILE A N 1
ATOM 2912 C CA . ILE A 1 360 ? -7.797 -8.109 -9.961 1 96.62 360 ILE A CA 1
ATOM 2913 C C . ILE A 1 360 ? -7.281 -8.648 -8.633 1 96.62 360 ILE A C 1
ATOM 2915 O O . ILE A 1 360 ? -6.902 -9.82 -8.539 1 96.62 360 ILE A O 1
ATOM 2919 N N . ASN A 1 361 ? -7.203 -7.789 -7.691 1 96.31 361 ASN A N 1
ATOM 2920 C CA . ASN A 1 361 ? -6.84 -8.219 -6.344 1 96.31 361 ASN A CA 1
ATOM 2921 C C . ASN A 1 361 ? -8.07 -8.539 -5.504 1 96.31 361 ASN A C 1
ATOM 2923 O O . ASN A 1 361 ? -8.734 -7.633 -5 1 96.31 361 ASN A O 1
ATOM 2927 N N . ILE A 1 362 ? -8.289 -9.797 -5.355 1 97.75 362 ILE A N 1
ATOM 2928 C CA . ILE A 1 362 ? -9.477 -10.258 -4.637 1 97.75 362 ILE A CA 1
ATOM 2929 C C . ILE A 1 362 ? -9.289 -11.719 -4.223 1 97.75 362 ILE A C 1
ATOM 2931 O O . ILE A 1 362 ? -8.641 -12.492 -4.93 1 97.75 362 ILE A O 1
ATOM 2935 N N . ALA A 1 363 ? -9.766 -12.102 -3.059 1 98.25 363 ALA A N 1
ATOM 2936 C CA . ALA A 1 363 ? -9.844 -13.523 -2.742 1 98.25 363 ALA A CA 1
ATOM 2937 C C . ALA A 1 363 ? -10.844 -14.234 -3.652 1 98.25 363 ALA A C 1
ATOM 2939 O O . ALA A 1 363 ? -11.961 -13.742 -3.863 1 98.25 363 ALA A O 1
ATOM 2940 N N . LEU A 1 364 ? -10.445 -15.32 -4.16 1 98.62 364 LEU A N 1
ATOM 2941 C CA . LEU A 1 364 ? -11.305 -16.016 -5.113 1 98.62 364 LEU A CA 1
ATOM 2942 C C . LEU A 1 364 ? -12.656 -16.359 -4.488 1 98.62 364 LEU A C 1
ATOM 2944 O O . LEU A 1 364 ? -13.68 -16.328 -5.172 1 98.62 364 LEU A O 1
ATOM 2948 N N . PHE A 1 365 ? -12.711 -16.719 -3.219 1 98.44 365 PHE A N 1
ATOM 2949 C CA . PHE A 1 365 ? -13.961 -17.047 -2.547 1 98.44 365 PHE A CA 1
ATOM 2950 C C . PHE A 1 365 ? -14.961 -15.898 -2.684 1 98.44 365 PHE A C 1
ATOM 2952 O O . PHE A 1 365 ? -16.125 -16.109 -3.012 1 98.44 365 PHE A O 1
ATOM 2959 N N . ASP A 1 366 ? -14.484 -14.641 -2.488 1 98.25 366 ASP A N 1
ATOM 2960 C CA . ASP A 1 366 ? -15.352 -13.477 -2.604 1 98.25 366 ASP A CA 1
ATOM 2961 C C . ASP A 1 366 ? -15.641 -13.148 -4.066 1 98.25 366 ASP A C 1
ATOM 2963 O O . ASP A 1 366 ? -16.719 -12.656 -4.398 1 98.25 366 ASP A O 1
ATOM 2967 N N . ALA A 1 367 ? -14.727 -13.438 -4.953 1 98.5 367 ALA A N 1
ATOM 2968 C CA . ALA A 1 367 ? -14.945 -13.195 -6.379 1 98.5 367 ALA A CA 1
ATOM 2969 C C . ALA A 1 367 ? -16.141 -14 -6.898 1 98.5 367 ALA A C 1
ATOM 2971 O O . ALA A 1 367 ? -16.766 -13.617 -7.887 1 98.5 367 ALA A O 1
ATOM 2972 N N . LEU A 1 368 ? -16.406 -15.109 -6.199 1 98.62 368 LEU A N 1
ATOM 2973 C CA . LEU A 1 368 ? -17.438 -16.016 -6.684 1 98.62 368 LEU A CA 1
ATOM 2974 C C . LEU A 1 368 ? -18.672 -15.945 -5.789 1 98.62 368 LEU A C 1
ATOM 2976 O O . LEU A 1 368 ? -19.469 -16.891 -5.754 1 98.62 368 LEU A O 1
ATOM 2980 N N . LYS A 1 369 ? -18.844 -14.859 -5.059 1 97.06 369 LYS A N 1
ATOM 2981 C CA . LYS A 1 369 ? -19.953 -14.773 -4.109 1 97.06 369 LYS A CA 1
ATOM 2982 C C . LYS A 1 369 ? -21.25 -14.43 -4.816 1 97.06 369 LYS A C 1
ATOM 2984 O O . LYS A 1 369 ? -22.328 -14.555 -4.23 1 97.06 369 LYS A O 1
ATOM 2989 N N . GLY A 1 370 ? -21.156 -14.039 -6.078 1 95.88 370 GLY A N 1
ATOM 2990 C CA . GLY A 1 370 ? -22.344 -13.711 -6.848 1 95.88 370 GLY A CA 1
ATOM 2991 C C . GLY A 1 370 ? -22.125 -13.789 -8.352 1 95.88 370 GLY A C 1
ATOM 2992 O O . GLY A 1 370 ? -21.156 -14.383 -8.805 1 95.88 370 GLY A O 1
ATOM 2993 N N . THR A 1 371 ? -23.172 -13.383 -9.109 1 96.25 371 THR A N 1
ATOM 2994 C CA . THR A 1 371 ? -23.156 -13.359 -10.57 1 96.25 371 THR A CA 1
ATOM 2995 C C . THR A 1 371 ? -23.625 -12.008 -11.086 1 96.25 371 THR A C 1
ATOM 2997 O O . THR A 1 371 ? -23.781 -11.055 -10.32 1 96.25 371 THR A O 1
ATOM 3000 N N . SER A 1 372 ? -23.688 -11.883 -12.422 1 93.62 372 SER A N 1
ATOM 3001 C CA . SER A 1 372 ? -24.219 -10.664 -13.031 1 93.62 372 SER A CA 1
ATOM 3002 C C . SER A 1 372 ? -25.641 -10.367 -12.555 1 93.62 372 SER A C 1
ATOM 3004 O O . SER A 1 372 ? -26.125 -9.242 -12.695 1 93.62 372 SER A O 1
ATOM 3006 N N . LEU A 1 373 ? -26.25 -11.352 -11.906 1 91.69 373 LEU A N 1
ATOM 3007 C CA . LEU A 1 373 ? -27.594 -11.188 -11.391 1 91.69 373 LEU A CA 1
ATOM 3008 C C . LEU A 1 373 ? -27.578 -10.797 -9.914 1 91.69 373 LEU A C 1
ATOM 3010 O O . LEU A 1 373 ? -28.625 -10.586 -9.305 1 91.69 373 LEU A O 1
ATOM 3014 N N . GLY A 1 374 ? -26.422 -10.68 -9.297 1 91 374 GLY A N 1
ATOM 3015 C CA . GLY A 1 374 ? -26.266 -10.258 -7.914 1 91 374 GLY A CA 1
ATOM 3016 C C . GLY A 1 374 ? -25.797 -11.375 -7 1 91 374 GLY A C 1
ATOM 3017 O O . GLY A 1 374 ? -25.422 -12.445 -7.465 1 91 374 GLY A O 1
ATOM 3018 N N . LEU A 1 375 ? -25.812 -11.062 -5.695 1 92.12 375 LEU A N 1
ATOM 3019 C CA . LEU A 1 375 ? -25.453 -12.047 -4.68 1 92.12 375 LEU A CA 1
ATOM 3020 C C . LEU A 1 375 ? -26.516 -13.133 -4.566 1 92.12 375 LEU A C 1
ATOM 3022 O O . LEU A 1 375 ? -27.703 -12.867 -4.777 1 92.12 375 LEU A O 1
ATOM 3026 N N . ASP A 1 376 ? -26.125 -14.391 -4.32 1 93.06 376 ASP A N 1
ATOM 3027 C CA . ASP A 1 376 ? -27.078 -15.492 -4.16 1 93.06 376 ASP A CA 1
ATOM 3028 C C . ASP A 1 376 ? -26.547 -16.531 -3.166 1 93.06 376 ASP A C 1
ATOM 3030 O O . ASP A 1 376 ? -25.594 -16.266 -2.439 1 93.06 376 ASP A O 1
ATOM 3034 N N . GLN A 1 377 ? -27.188 -17.672 -3.1 1 91.69 377 GLN A N 1
ATOM 3035 C CA . GLN A 1 377 ? -26.891 -18.656 -2.062 1 91.69 377 GLN A CA 1
ATOM 3036 C C . GLN A 1 377 ? -25.922 -19.719 -2.566 1 91.69 377 GLN A C 1
ATOM 3038 O O . GLN A 1 377 ? -25.625 -20.688 -1.857 1 91.69 377 GLN A O 1
ATOM 3043 N N . TRP A 1 378 ? -25.359 -19.578 -3.801 1 95.56 378 TRP A N 1
ATOM 3044 C CA . TRP A 1 378 ? -24.656 -20.672 -4.465 1 95.56 378 TRP A CA 1
ATOM 3045 C C . TRP A 1 378 ? -23.156 -20.484 -4.387 1 95.56 378 TRP A C 1
ATOM 3047 O O . TRP A 1 378 ? -22.406 -21.094 -5.156 1 95.56 378 TRP A O 1
ATOM 3057 N N . GLN A 1 379 ? -22.656 -19.609 -3.518 1 96.69 379 GLN A N 1
ATOM 3058 C CA . GLN A 1 379 ? -21.25 -19.266 -3.48 1 96.69 379 GLN A CA 1
ATOM 3059 C C . GLN A 1 379 ? -20.391 -20.516 -3.301 1 96.69 379 GLN A C 1
ATOM 3061 O O . GLN A 1 379 ? -19.406 -20.719 -4.02 1 96.69 379 GLN A O 1
ATOM 3066 N N . ILE A 1 380 ? -20.734 -21.406 -2.348 1 96.94 380 ILE A N 1
ATOM 3067 C CA . ILE A 1 380 ? -19.953 -22.594 -2.035 1 96.94 380 ILE A CA 1
ATOM 3068 C C . ILE A 1 380 ? -19.953 -23.547 -3.232 1 96.94 380 ILE A C 1
ATOM 3070 O O . ILE A 1 380 ? -18.891 -24 -3.672 1 96.94 380 ILE A O 1
ATOM 3074 N N . GLN A 1 381 ? -21.156 -23.797 -3.822 1 97.62 381 GLN A N 1
ATOM 3075 C CA . GLN A 1 381 ? -21.281 -24.703 -4.965 1 97.62 381 GLN A CA 1
ATOM 3076 C C . GLN A 1 381 ? -20.531 -24.156 -6.18 1 97.62 381 GLN A C 1
ATOM 3078 O O . GLN A 1 381 ? -19.859 -24.906 -6.887 1 97.62 381 GLN A O 1
ATOM 3083 N N . ARG A 1 382 ? -20.656 -22.891 -6.379 1 98.62 382 ARG A N 1
ATOM 3084 C CA . ARG A 1 382 ? -19.984 -22.219 -7.492 1 98.62 382 ARG A CA 1
ATOM 3085 C C . ARG A 1 382 ? -18.469 -22.312 -7.344 1 98.62 382 ARG A C 1
ATOM 3087 O O . ARG A 1 382 ? -17.766 -22.562 -8.32 1 98.62 382 ARG A O 1
ATOM 3094 N N . PHE A 1 383 ? -18.031 -22.109 -6.113 1 98.75 383 PHE A N 1
ATOM 3095 C CA . PHE A 1 383 ? -16.609 -22.172 -5.797 1 98.75 383 PHE A CA 1
ATOM 3096 C C . PHE A 1 383 ? -16.078 -23.578 -6.039 1 98.75 383 PHE A C 1
ATOM 3098 O O . PHE A 1 383 ? -15.016 -23.75 -6.652 1 98.75 383 PHE A O 1
ATOM 3105 N N . ILE A 1 384 ? -16.734 -24.578 -5.637 1 98.62 384 ILE A N 1
ATOM 3106 C CA . ILE A 1 384 ? -16.328 -25.969 -5.82 1 98.62 384 ILE A CA 1
ATOM 3107 C C . ILE A 1 384 ? -16.359 -26.328 -7.309 1 98.62 384 ILE A C 1
ATOM 3109 O O . ILE A 1 384 ? -15.453 -26.969 -7.816 1 98.62 384 ILE A O 1
ATOM 3113 N N . CYS A 1 385 ? -17.359 -25.844 -7.988 1 98.81 385 CYS A N 1
ATOM 3114 C CA . CYS A 1 385 ? -17.5 -26.094 -9.422 1 98.81 385 CYS A CA 1
ATOM 3115 C C . CYS A 1 385 ? -16.297 -25.547 -10.18 1 98.81 385 CYS A C 1
ATOM 3117 O O . CYS A 1 385 ? -15.711 -26.25 -11.008 1 98.81 385 CYS A O 1
ATOM 3119 N N . ALA A 1 386 ? -15.938 -24.328 -9.867 1 98.88 386 ALA A N 1
ATOM 3120 C CA . ALA A 1 386 ? -14.797 -23.688 -10.531 1 98.88 386 ALA A CA 1
ATOM 3121 C C . ALA A 1 386 ? -13.531 -24.5 -10.336 1 98.88 386 ALA A C 1
ATOM 3123 O O . ALA A 1 386 ? -12.781 -24.75 -11.281 1 98.88 386 ALA A O 1
ATOM 3124 N N . HIS A 1 387 ? -13.336 -24.938 -9.141 1 98.88 387 HIS A N 1
ATOM 3125 C CA . HIS A 1 387 ? -12.133 -25.719 -8.859 1 98.88 387 HIS A CA 1
ATOM 3126 C C . HIS A 1 387 ? -12.203 -27.094 -9.523 1 98.88 387 HIS A C 1
ATOM 3128 O O . HIS A 1 387 ? -11.188 -27.609 -9.984 1 98.88 387 HIS A O 1
ATOM 3134 N N . THR A 1 388 ? -13.359 -27.688 -9.555 1 98.88 388 THR A N 1
ATOM 3135 C CA . THR A 1 388 ? -13.508 -29 -10.172 1 98.88 388 THR A CA 1
ATOM 3136 C C . THR A 1 388 ? -13.188 -28.938 -11.664 1 98.88 388 THR A C 1
ATOM 3138 O O . THR A 1 388 ? -12.555 -29.844 -12.219 1 98.88 388 THR A O 1
ATOM 3141 N N . ILE A 1 389 ? -13.633 -27.875 -12.258 1 98.81 389 ILE A N 1
ATOM 3142 C CA . ILE A 1 389 ? -13.289 -27.656 -13.656 1 98.81 389 ILE A CA 1
ATOM 3143 C C . ILE A 1 389 ? -11.773 -27.578 -13.812 1 98.81 389 ILE A C 1
ATOM 3145 O O . ILE A 1 389 ? -11.195 -28.297 -14.625 1 98.81 389 ILE A O 1
ATOM 3149 N N . MET A 1 390 ? -11.172 -26.781 -13.016 1 98.81 390 MET A N 1
ATOM 3150 C CA . MET A 1 390 ? -9.727 -26.547 -13.109 1 98.81 390 MET A CA 1
ATOM 3151 C C . MET A 1 390 ? -8.953 -27.859 -12.898 1 98.81 390 MET A C 1
ATOM 3153 O O . MET A 1 390 ? -8.023 -28.156 -13.641 1 98.81 390 MET A O 1
ATOM 3157 N N . ILE A 1 391 ? -9.328 -28.703 -11.93 1 98.69 391 ILE A N 1
ATOM 3158 C CA . ILE A 1 391 ? -8.547 -29.891 -11.609 1 98.69 391 ILE A CA 1
ATOM 3159 C C . ILE A 1 391 ? -8.805 -30.969 -12.656 1 98.69 391 ILE A C 1
ATOM 3161 O O . ILE A 1 391 ? -8.086 -31.984 -12.711 1 98.69 391 ILE A O 1
ATOM 3165 N N . SER A 1 392 ? -9.812 -30.781 -13.539 1 98.69 392 SER A N 1
ATOM 3166 C CA . SER A 1 392 ? -10.172 -31.781 -14.531 1 98.69 392 SER A CA 1
ATOM 3167 C C . SER A 1 392 ? -9.469 -31.531 -15.859 1 98.69 392 SER A C 1
ATOM 3169 O O . SER A 1 392 ? -9.43 -32.406 -16.734 1 98.69 392 SER A O 1
ATOM 3171 N N . LEU A 1 393 ? -8.867 -30.391 -16.016 1 98.56 393 LEU A N 1
ATOM 3172 C CA . LEU A 1 393 ? -8.281 -30 -17.297 1 98.56 393 LEU A CA 1
ATOM 3173 C C . LEU A 1 393 ? -6.945 -30.688 -17.516 1 98.56 393 LEU A C 1
ATOM 3175 O O . LEU A 1 393 ? -6.332 -31.203 -16.578 1 98.56 393 LEU A O 1
ATOM 3179 N N . GLN A 1 394 ? -6.551 -30.75 -18.797 1 97.94 394 GLN A N 1
ATOM 3180 C CA . GLN A 1 394 ? -5.234 -31.266 -19.156 1 97.94 394 GLN A CA 1
ATOM 3181 C C . GLN A 1 394 ? -4.125 -30.438 -18.516 1 97.94 394 GLN A C 1
ATOM 3183 O O . GLN A 1 394 ? -4.074 -29.219 -18.688 1 97.94 394 GLN A O 1
ATOM 3188 N N . GLY A 1 395 ? -3.252 -31.078 -17.781 1 98 395 GLY A N 1
ATOM 3189 C CA . GLY A 1 395 ? -2.184 -30.406 -17.062 1 98 395 GLY A CA 1
ATOM 3190 C C . GLY A 1 395 ? -2.15 -30.781 -15.586 1 98 395 GLY A C 1
ATOM 3191 O O . GLY A 1 395 ? -2.877 -31.672 -15.141 1 98 395 GLY A O 1
ATOM 3192 N N . ILE A 1 396 ? -1.29 -30.156 -14.844 1 98.44 396 ILE A N 1
ATOM 3193 C CA . ILE A 1 396 ? -1.144 -30.375 -13.406 1 98.44 396 ILE A CA 1
ATOM 3194 C C . ILE A 1 396 ? -1.908 -29.297 -12.648 1 98.44 396 ILE A C 1
ATOM 3196 O O . ILE A 1 396 ? -1.72 -28.094 -12.891 1 98.44 396 ILE A O 1
ATOM 3200 N N . PRO A 1 397 ? -2.826 -29.672 -11.781 1 98.75 397 PRO A N 1
ATOM 3201 C CA . PRO A 1 397 ? -3.549 -28.656 -11 1 98.75 397 PRO A CA 1
ATOM 3202 C C . PRO A 1 397 ? -2.703 -28.062 -9.875 1 98.75 397 PRO A C 1
ATOM 3204 O O . PRO A 1 397 ? -1.951 -28.797 -9.219 1 98.75 397 PRO A O 1
ATOM 3207 N N . ALA A 1 398 ? -2.754 -26.812 -9.734 1 98.75 398 ALA A N 1
ATOM 3208 C CA . ALA A 1 398 ? -2.16 -26.062 -8.617 1 98.75 398 ALA A CA 1
ATOM 3209 C C . ALA A 1 398 ? -3.223 -25.281 -7.852 1 98.75 398 ALA A C 1
ATOM 3211 O O . ALA A 1 398 ? -3.988 -24.516 -8.445 1 98.75 398 ALA A O 1
ATOM 3212 N N . ILE A 1 399 ? -3.293 -25.469 -6.578 1 98.75 399 ILE A N 1
ATOM 3213 C CA . ILE A 1 399 ? -4.305 -24.812 -5.75 1 98.75 399 ILE A CA 1
ATOM 3214 C C . ILE A 1 399 ? -3.631 -23.844 -4.785 1 98.75 399 ILE A C 1
ATOM 3216 O O . ILE A 1 399 ? -2.699 -24.219 -4.066 1 98.75 399 ILE A O 1
ATOM 3220 N N . TYR A 1 400 ? -4.094 -22.641 -4.805 1 98.69 400 TYR A N 1
ATOM 3221 C CA . TYR A 1 400 ? -3.633 -21.641 -3.855 1 98.69 400 TYR A CA 1
ATOM 3222 C C . TYR A 1 400 ? -4.203 -21.891 -2.465 1 98.69 400 TYR A C 1
ATOM 3224 O O . TYR A 1 400 ? -5.406 -22.125 -2.314 1 98.69 400 TYR A O 1
ATOM 3232 N N . ILE A 1 401 ? -3.432 -21.828 -1.499 1 98.75 401 ILE A N 1
ATOM 3233 C CA . ILE A 1 401 ? -3.781 -22.281 -0.157 1 98.75 401 ILE A CA 1
ATOM 3234 C C . ILE A 1 401 ? -5 -21.5 0.347 1 98.75 401 ILE A C 1
ATOM 3236 O O . ILE A 1 401 ? -5.887 -22.078 0.982 1 98.75 401 ILE A O 1
ATOM 3240 N N . ASN A 1 402 ? -5.039 -20.234 0.1 1 98.38 402 ASN A N 1
ATOM 3241 C CA . ASN A 1 402 ? -6.176 -19.453 0.568 1 98.38 402 ASN A CA 1
ATOM 3242 C C . ASN A 1 402 ? -7.457 -19.812 -0.175 1 98.38 402 ASN A C 1
ATOM 3244 O O . ASN A 1 402 ? -8.555 -19.594 0.329 1 98.38 402 ASN A O 1
ATOM 3248 N N . SER A 1 403 ? -7.344 -20.359 -1.348 1 98.31 403 SER A N 1
ATOM 3249 C CA . SER A 1 403 ? -8.5 -20.922 -2.025 1 98.31 403 SER A CA 1
ATOM 3250 C C . SER A 1 403 ? -8.867 -22.281 -1.44 1 98.31 403 SER A C 1
ATOM 3252 O O . SER A 1 403 ? -10.047 -22.578 -1.229 1 98.31 403 SER A O 1
ATOM 3254 N N . LEU A 1 404 ? -7.848 -23.078 -1.185 1 98.69 404 LEU A N 1
ATOM 3255 C CA . LEU A 1 404 ? -8.102 -24.391 -0.588 1 98.69 404 LEU A CA 1
ATOM 3256 C C . LEU A 1 404 ? -8.883 -24.25 0.714 1 98.69 404 LEU A C 1
ATOM 3258 O O . LEU A 1 404 ? -9.742 -25.078 1.021 1 98.69 404 LEU A O 1
ATOM 3262 N N . ILE A 1 405 ? -8.602 -23.125 1.422 1 98.19 405 ILE A N 1
ATOM 3263 C CA . ILE A 1 405 ? -9.188 -22.906 2.742 1 98.19 405 ILE A CA 1
ATOM 3264 C C . ILE A 1 405 ? -10.422 -22.016 2.617 1 98.19 405 ILE A C 1
ATOM 3266 O O . ILE A 1 405 ? -11.055 -21.672 3.619 1 98.19 405 ILE A O 1
ATOM 3270 N N . ALA A 1 406 ? -10.773 -21.594 1.484 1 98.12 406 ALA A N 1
ATOM 3271 C CA . ALA A 1 406 ? -11.906 -20.719 1.215 1 98.12 406 ALA A CA 1
ATOM 3272 C C . ALA A 1 406 ? -11.797 -19.422 2.01 1 98.12 406 ALA A C 1
ATOM 3274 O O . ALA A 1 406 ? -12.75 -19.016 2.686 1 98.12 406 ALA A O 1
ATOM 3275 N N . THR A 1 407 ? -10.625 -18.797 1.954 1 98.25 407 THR A N 1
ATOM 3276 C CA . THR A 1 407 ? -10.359 -17.578 2.691 1 98.25 407 THR A CA 1
ATOM 3277 C C . THR A 1 407 ? -11.023 -16.375 2.012 1 98.25 407 THR A C 1
ATOM 3279 O O . THR A 1 407 ? -10.938 -16.219 0.792 1 98.25 407 THR A O 1
ATOM 3282 N N . ALA A 1 408 ? -11.734 -15.594 2.789 1 97.69 408 ALA A N 1
ATOM 3283 C CA . ALA A 1 408 ? -12.398 -14.398 2.283 1 97.69 408 ALA A CA 1
ATOM 3284 C C . ALA A 1 408 ? -11.422 -13.242 2.139 1 97.69 408 ALA A C 1
ATOM 3286 O O . ALA A 1 408 ? -10.234 -13.375 2.469 1 97.69 408 ALA A O 1
ATOM 3287 N N . ASN A 1 409 ? -11.898 -12.125 1.555 1 97.56 409 ASN A N 1
ATOM 3288 C CA . ASN A 1 409 ? -11.102 -10.906 1.463 1 97.56 409 ASN A CA 1
ATOM 3289 C C . ASN A 1 409 ? -10.531 -10.508 2.82 1 97.56 409 ASN A C 1
ATOM 3291 O O . ASN A 1 409 ? -11.258 -10.477 3.816 1 97.56 409 ASN A O 1
ATOM 3295 N N . ASP A 1 410 ? -9.266 -10.188 2.854 1 97.06 410 ASP A N 1
ATOM 3296 C CA . ASP A 1 410 ? -8.609 -9.805 4.102 1 97.06 410 ASP A CA 1
ATOM 3297 C C . ASP A 1 410 ? -8.484 -8.289 4.215 1 97.06 410 ASP A C 1
ATOM 3299 O O . ASP A 1 410 ? -7.387 -7.742 4.109 1 97.06 410 ASP A O 1
ATOM 3303 N N . TYR A 1 411 ? -9.523 -7.602 4.598 1 92.94 411 TYR A N 1
ATOM 3304 C CA . TYR A 1 411 ? -9.523 -6.148 4.727 1 92.94 411 TYR A CA 1
ATOM 3305 C C . TYR A 1 411 ? -8.617 -5.699 5.863 1 92.94 411 TYR A C 1
ATOM 3307 O O . TYR A 1 411 ? -7.973 -4.648 5.777 1 92.94 411 TYR A O 1
ATOM 3315 N N . HIS A 1 412 ? -8.625 -6.48 6.887 1 91.25 412 HIS A N 1
ATOM 3316 C CA . HIS A 1 412 ? -7.734 -6.176 8 1 91.25 412 HIS A CA 1
ATOM 3317 C C . HIS A 1 412 ? -6.273 -6.191 7.559 1 91.25 412 HIS A C 1
ATOM 3319 O O . HIS A 1 412 ? -5.496 -5.32 7.941 1 91.25 412 HIS A O 1
ATOM 3325 N N . GLY A 1 413 ? -5.898 -7.258 6.746 1 93.12 413 GLY A N 1
ATOM 3326 C CA . GLY A 1 413 ? -4.547 -7.32 6.211 1 93.12 413 GLY A CA 1
ATOM 3327 C C . GLY A 1 413 ? -4.188 -6.117 5.355 1 93.12 413 GLY A C 1
ATOM 3328 O O . GLY A 1 413 ? -3.061 -5.625 5.414 1 93.12 413 GLY A O 1
ATOM 3329 N N . VAL A 1 414 ? -5.125 -5.617 4.602 1 93.31 414 VAL A N 1
ATOM 3330 C CA . VAL A 1 414 ? -4.914 -4.445 3.758 1 93.31 414 VAL A CA 1
ATOM 3331 C C . VAL A 1 414 ? -4.613 -3.229 4.629 1 93.31 414 VAL A C 1
ATOM 3333 O O . VAL A 1 414 ? -3.664 -2.488 4.367 1 93.31 414 VAL A O 1
ATOM 3336 N N . GLU A 1 415 ? -5.32 -3.014 5.691 1 89.81 415 GLU A N 1
ATOM 3337 C CA . GLU A 1 415 ? -5.141 -1.868 6.578 1 89.81 415 GLU A CA 1
ATOM 3338 C C . GLU A 1 415 ? -3.826 -1.967 7.348 1 89.81 415 GLU A C 1
ATOM 3340 O O . GLU A 1 415 ? -3.125 -0.968 7.523 1 89.81 415 GLU A O 1
ATOM 3345 N N . GLN A 1 416 ? -3.557 -3.125 7.762 1 87.5 416 GLN A N 1
ATOM 3346 C CA . GLN A 1 416 ? -2.336 -3.334 8.539 1 87.5 416 GLN A CA 1
ATOM 3347 C C . GLN A 1 416 ? -1.095 -3.092 7.684 1 87.5 416 GLN A C 1
ATOM 3349 O O . GLN A 1 416 ? -0.13 -2.479 8.141 1 87.5 416 GLN A O 1
ATOM 3354 N N . SER A 1 417 ? -1.183 -3.6 6.453 1 89.06 417 SER A N 1
ATOM 3355 C CA . SER A 1 417 ? -0.017 -3.479 5.586 1 89.06 417 SER A CA 1
ATOM 3356 C C . SER A 1 417 ? -0.029 -2.156 4.824 1 89.06 417 SER A C 1
ATOM 3358 O O . SER A 1 417 ? 1.014 -1.695 4.355 1 89.06 417 SER A O 1
ATOM 3360 N N . GLY A 1 418 ? -1.239 -1.666 4.68 1 89 418 GLY A N 1
ATOM 3361 C CA . GLY A 1 418 ? -1.406 -0.491 3.84 1 89 418 GLY A CA 1
ATOM 3362 C C . GLY A 1 418 ? -1.348 -0.805 2.357 1 89 418 GLY A C 1
ATOM 3363 O O . GLY A 1 418 ? -1.232 0.102 1.529 1 89 418 GLY A O 1
ATOM 3364 N N . LYS A 1 419 ? -1.362 -2.117 1.914 1 91.88 419 LYS A N 1
ATOM 3365 C CA . LYS A 1 419 ? -1.253 -2.557 0.526 1 91.88 419 LYS A CA 1
ATOM 3366 C C . LYS A 1 419 ? -2.496 -3.326 0.094 1 91.88 419 LYS A C 1
ATOM 3368 O O . LYS A 1 419 ? -2.941 -4.242 0.792 1 91.88 419 LYS A O 1
ATOM 3373 N N . THR A 1 420 ? -2.947 -2.996 -1.061 1 91.75 420 THR A N 1
ATOM 3374 C CA . THR A 1 420 ? -4.195 -3.586 -1.533 1 91.75 420 THR A CA 1
ATOM 3375 C C . THR A 1 420 ? -3.998 -5.059 -1.876 1 91.75 420 THR A C 1
ATOM 3377 O O . THR A 1 420 ? -4.93 -5.859 -1.751 1 91.75 420 THR A O 1
ATOM 3380 N N . ARG A 1 421 ? -2.822 -5.48 -2.203 1 92.38 421 ARG A N 1
ATOM 3381 C CA . ARG A 1 421 ? -2.555 -6.859 -2.604 1 92.38 421 ARG A CA 1
ATOM 3382 C C . ARG A 1 421 ? -2.666 -7.805 -1.413 1 92.38 421 ARG A C 1
ATOM 3384 O O . ARG A 1 421 ? -2.803 -9.016 -1.589 1 92.38 421 ARG A O 1
ATOM 3391 N N . SER A 1 422 ? -2.646 -7.258 -0.212 1 95.12 422 SER A N 1
ATOM 3392 C CA . SER A 1 422 ? -2.748 -8.078 0.992 1 95.12 422 SER A CA 1
ATOM 3393 C C . SER A 1 422 ? -4.129 -8.711 1.116 1 95.12 422 SER A C 1
ATOM 3395 O O . SER A 1 422 ? -4.328 -9.633 1.907 1 95.12 422 SER A O 1
ATOM 3397 N N . ILE A 1 423 ? -5.035 -8.281 0.238 1 96.81 423 ILE A N 1
ATOM 3398 C CA . ILE A 1 423 ? -6.434 -8.68 0.355 1 96.81 423 ILE A CA 1
ATOM 3399 C C . ILE A 1 423 ? -6.562 -10.188 0.161 1 96.81 423 ILE A C 1
ATOM 3401 O O . ILE A 1 423 ? -7.453 -10.82 0.732 1 96.81 423 ILE A O 1
ATOM 3405 N N . ASN A 1 424 ? -5.676 -10.797 -0.621 1 96.94 424 ASN A N 1
ATOM 3406 C CA . ASN A 1 424 ? -5.746 -12.234 -0.871 1 96.94 424 ASN A CA 1
ATOM 3407 C C . ASN A 1 424 ? -4.492 -12.953 -0.381 1 96.94 424 ASN A C 1
ATOM 3409 O O . ASN A 1 424 ? -4.117 -13.992 -0.918 1 96.94 424 ASN A O 1
ATOM 3413 N N . ARG A 1 425 ? -3.801 -12.383 0.594 1 97.62 425 ARG A N 1
ATOM 3414 C CA . ARG A 1 425 ? -2.598 -12.984 1.159 1 97.62 425 ARG A CA 1
ATOM 3415 C C . ARG A 1 425 ? -2.758 -13.219 2.658 1 97.62 425 ARG A C 1
ATOM 3417 O O . ARG A 1 425 ? -1.801 -13.062 3.42 1 97.62 425 ARG A O 1
ATOM 3424 N N . HIS A 1 426 ? -3.9 -13.578 3.068 1 97.25 426 HIS A N 1
ATOM 3425 C CA . HIS A 1 426 ? -4.227 -13.773 4.477 1 97.25 426 HIS A CA 1
ATOM 3426 C C . HIS A 1 426 ? -3.287 -14.781 5.125 1 97.25 426 HIS A C 1
ATOM 3428 O O . HIS A 1 426 ? -2.902 -15.773 4.5 1 97.25 426 HIS A O 1
ATOM 3434 N N . LYS A 1 427 ? -2.92 -14.547 6.324 1 97.31 427 LYS A N 1
ATOM 3435 C CA . LYS A 1 427 ? -2.131 -15.445 7.16 1 97.31 427 LYS A CA 1
ATOM 3436 C C . LYS A 1 427 ? -2.951 -15.977 8.328 1 97.31 427 LYS A C 1
ATOM 3438 O O . LYS A 1 427 ? -3.32 -15.211 9.227 1 97.31 427 LYS A O 1
ATOM 3443 N N . TRP A 1 428 ? -3.15 -17.188 8.414 1 97.75 428 TRP A N 1
ATOM 3444 C CA . TRP A 1 428 ? -3.998 -17.812 9.422 1 97.75 428 TRP A CA 1
ATOM 3445 C C . TRP A 1 428 ? -3.203 -18.109 10.688 1 97.75 428 TRP A C 1
ATOM 3447 O O . TRP A 1 428 ? -2.043 -18.531 10.617 1 97.75 428 TRP A O 1
ATOM 3457 N N . GLU A 1 429 ? -3.834 -17.875 11.82 1 96.38 429 GLU A N 1
ATOM 3458 C CA . GLU A 1 429 ? -3.385 -18.516 13.055 1 96.38 429 GLU A CA 1
ATOM 3459 C C . GLU A 1 429 ? -3.836 -19.969 13.125 1 96.38 429 GLU A C 1
ATOM 3461 O O . GLU A 1 429 ? -5.02 -20.266 12.938 1 96.38 429 GLU A O 1
ATOM 3466 N N . TYR A 1 430 ? -2.957 -20.859 13.391 1 97.31 430 TYR A N 1
ATOM 3467 C CA . TYR A 1 430 ? -3.178 -22.297 13.273 1 97.31 430 TYR A CA 1
ATOM 3468 C C . TYR A 1 430 ? -4.422 -22.734 14.039 1 97.31 430 TYR A C 1
ATOM 3470 O O . TYR A 1 430 ? -5.289 -23.422 13.5 1 97.31 430 TYR A O 1
ATOM 3478 N N . ASN A 1 431 ? -4.578 -22.266 15.281 1 94.81 431 ASN A N 1
ATOM 3479 C CA . ASN A 1 431 ? -5.695 -22.703 16.109 1 94.81 431 ASN A CA 1
ATOM 3480 C C . ASN A 1 431 ? -7.027 -22.188 15.586 1 94.81 431 ASN A C 1
ATOM 3482 O O . ASN A 1 431 ? -8.031 -22.891 15.602 1 94.81 431 ASN A O 1
ATOM 3486 N N . GLU A 1 432 ? -6.961 -20.953 15.156 1 94.81 432 GLU A N 1
ATOM 3487 C CA . GLU A 1 432 ? -8.172 -20.375 14.578 1 94.81 432 GLU A CA 1
ATOM 3488 C C . GLU A 1 432 ? -8.594 -21.125 13.32 1 94.81 432 GLU A C 1
ATOM 3490 O O . GLU A 1 432 ? -9.781 -21.406 13.125 1 94.81 432 GLU A O 1
ATOM 3495 N N . LEU A 1 433 ? -7.652 -21.453 12.516 1 97.44 433 LEU A N 1
ATOM 3496 C CA . LEU A 1 433 ? -7.922 -22.188 11.289 1 97.44 433 LEU A CA 1
ATOM 3497 C C . LEU A 1 433 ? -8.477 -23.578 11.609 1 97.44 433 LEU A C 1
ATOM 3499 O O . LEU A 1 433 ? -9.453 -24.016 10.992 1 97.44 433 LEU A O 1
ATOM 3503 N N . MET A 1 434 ? -7.91 -24.25 12.586 1 96.62 434 MET A N 1
ATOM 3504 C CA . MET A 1 434 ? -8.352 -25.594 12.953 1 96.62 434 MET A CA 1
ATOM 3505 C C . MET A 1 434 ? -9.789 -25.562 13.477 1 96.62 434 MET A C 1
ATOM 3507 O O . MET A 1 434 ? -10.578 -26.469 13.18 1 96.62 434 MET A O 1
ATOM 3511 N N . ASP A 1 435 ? -10.109 -24.5 14.211 1 94.44 435 ASP A N 1
ATOM 3512 C CA . ASP A 1 435 ? -11.477 -24.359 14.703 1 94.44 435 ASP A CA 1
ATOM 3513 C C . ASP A 1 435 ? -12.469 -24.297 13.547 1 94.44 435 ASP A C 1
ATOM 3515 O O . ASP A 1 435 ? -13.531 -24.922 13.602 1 94.44 435 ASP A O 1
ATOM 3519 N N . LEU A 1 436 ? -12.086 -23.562 12.531 1 94.69 436 LEU A N 1
ATOM 3520 C CA . LEU A 1 436 ? -12.961 -23.406 11.383 1 94.69 436 LEU A CA 1
ATOM 3521 C C . LEU A 1 436 ? -13.039 -24.703 10.578 1 94.69 436 LEU A C 1
ATOM 3523 O O . LEU A 1 436 ? -14.125 -25.109 10.141 1 94.69 436 LEU A O 1
ATOM 3527 N N . LEU A 1 437 ? -11.945 -25.438 10.438 1 96.81 437 LEU A N 1
ATOM 3528 C CA . LEU A 1 437 ? -11.891 -26.656 9.641 1 96.81 437 LEU A CA 1
ATOM 3529 C C . LEU A 1 437 ? -12.562 -27.812 10.367 1 96.81 437 LEU A C 1
ATOM 3531 O O . LEU A 1 437 ? -12.992 -28.781 9.734 1 96.81 437 LEU A O 1
ATOM 3535 N N . ASN A 1 438 ? -12.68 -27.688 11.688 1 93.25 438 ASN A N 1
ATOM 3536 C CA . ASN A 1 438 ? -13.305 -28.734 12.484 1 93.25 438 ASN A CA 1
ATOM 3537 C C . ASN A 1 438 ? -14.797 -28.5 12.648 1 93.25 438 ASN A C 1
ATOM 3539 O O . ASN A 1 438 ? -15.516 -29.359 13.172 1 93.25 438 ASN A O 1
ATOM 3543 N N . ASN A 1 439 ? -15.258 -27.344 12.195 1 91.88 439 ASN A N 1
ATOM 3544 C CA . ASN A 1 439 ? -16.688 -27.062 12.172 1 91.88 439 ASN A CA 1
ATOM 3545 C C . ASN A 1 439 ? -17.312 -27.438 10.828 1 91.88 439 ASN A C 1
ATOM 3547 O O . ASN A 1 439 ? -17.234 -26.672 9.867 1 91.88 439 ASN A O 1
ATOM 3551 N N . PRO A 1 440 ? -18.031 -28.484 10.812 1 91.75 440 PRO A N 1
ATOM 3552 C CA . PRO A 1 440 ? -18.5 -29 9.531 1 91.75 440 PRO A CA 1
ATOM 3553 C C . PRO A 1 440 ? -19.469 -28.047 8.828 1 91.75 440 PRO A C 1
ATOM 3555 O O . PRO A 1 440 ? -19.75 -28.219 7.637 1 91.75 440 PRO A O 1
ATOM 3558 N N . HIS A 1 441 ? -19.938 -27.031 9.516 1 91.94 441 HIS A N 1
ATOM 3559 C CA . HIS A 1 441 ? -20.906 -26.125 8.922 1 91.94 441 HIS A CA 1
ATOM 3560 C C . HIS A 1 441 ? -20.234 -24.859 8.383 1 91.94 441 HIS A C 1
ATOM 3562 O O . HIS A 1 441 ? -20.859 -24.078 7.668 1 91.94 441 HIS A O 1
ATOM 3568 N N . SER A 1 442 ? -18.938 -24.75 8.664 1 93.19 442 SER A N 1
ATOM 3569 C CA . SER A 1 442 ? -18.234 -23.578 8.141 1 93.19 442 SER A CA 1
ATOM 3570 C C . SER A 1 442 ? -17.922 -23.75 6.656 1 93.19 442 SER A C 1
ATOM 3572 O O . SER A 1 442 ? -17.609 -24.844 6.199 1 93.19 442 SER A O 1
ATOM 3574 N N . PRO A 1 443 ? -18.047 -22.672 5.883 1 94.94 443 PRO A N 1
ATOM 3575 C CA . PRO A 1 443 ? -17.641 -22.766 4.477 1 94.94 443 PRO A CA 1
ATOM 3576 C C . PRO A 1 443 ? -16.219 -23.266 4.297 1 94.94 443 PRO A C 1
ATOM 3578 O O . PRO A 1 443 ? -15.922 -23.984 3.338 1 94.94 443 PRO A O 1
ATOM 3581 N N . ASN A 1 444 ? -15.367 -22.906 5.266 1 97.31 444 ASN A N 1
ATOM 3582 C CA . ASN A 1 444 ? -13.977 -23.359 5.219 1 97.31 444 ASN A CA 1
ATOM 3583 C C . ASN A 1 444 ? -13.883 -24.891 5.246 1 97.31 444 ASN A C 1
ATOM 3585 O O . ASN A 1 444 ? -13.195 -25.484 4.414 1 97.31 444 ASN A O 1
ATOM 3589 N N . ALA A 1 445 ? -14.578 -25.469 6.148 1 96.56 445 ALA A N 1
ATOM 3590 C CA . ALA A 1 445 ? -14.547 -26.922 6.297 1 96.56 445 ALA A CA 1
ATOM 3591 C C . ALA A 1 445 ? -15.188 -27.609 5.098 1 96.56 445 ALA A C 1
ATOM 3593 O O . ALA A 1 445 ? -14.648 -28.594 4.566 1 96.56 445 ALA A O 1
ATOM 3594 N N . ILE A 1 446 ? -16.328 -27.125 4.672 1 96 446 ILE A N 1
ATOM 3595 C CA . ILE A 1 446 ? -17.078 -27.719 3.576 1 96 446 ILE A CA 1
ATOM 3596 C C . ILE A 1 446 ? -16.219 -27.75 2.314 1 96 446 ILE A C 1
ATOM 3598 O O . ILE A 1 446 ? -16.062 -28.812 1.695 1 96 446 ILE A O 1
ATOM 3602 N N . ILE A 1 447 ? -15.672 -26.656 1.968 1 98.38 447 ILE A N 1
ATOM 3603 C CA . ILE A 1 447 ? -14.898 -26.531 0.737 1 98.38 447 ILE A CA 1
ATOM 3604 C C . ILE A 1 447 ? -13.586 -27.297 0.875 1 98.38 447 ILE A C 1
ATOM 3606 O O . ILE A 1 447 ? -13.188 -28.031 -0.035 1 98.38 447 ILE A O 1
ATOM 3610 N N . PHE A 1 448 ? -12.953 -27.172 1.994 1 98.44 448 PHE A N 1
ATOM 3611 C CA . PHE A 1 448 ? -11.68 -27.828 2.248 1 98.44 448 PHE A CA 1
ATOM 3612 C C . PHE A 1 448 ? -11.805 -29.344 2.074 1 98.44 448 PHE A C 1
ATOM 3614 O O . PHE A 1 448 ? -11.031 -29.953 1.341 1 98.44 448 PHE A O 1
ATOM 3621 N N . HIS A 1 449 ? -12.781 -29.906 2.66 1 97.56 449 HIS A N 1
ATOM 3622 C CA . HIS A 1 449 ? -12.945 -31.344 2.635 1 97.56 449 HIS A CA 1
ATOM 3623 C C . HIS A 1 449 ? -13.445 -31.828 1.274 1 97.56 449 HIS A C 1
ATOM 3625 O O . HIS A 1 449 ? -13.047 -32.875 0.798 1 97.56 449 HIS A O 1
ATOM 3631 N N . GLU A 1 450 ? -14.266 -31.016 0.691 1 97.88 450 GLU A N 1
ATOM 3632 C CA . GLU A 1 450 ? -14.75 -31.406 -0.627 1 97.88 450 GLU A CA 1
ATOM 3633 C C . GLU A 1 450 ? -13.641 -31.359 -1.667 1 97.88 450 GLU A C 1
ATOM 3635 O O . GLU A 1 450 ? -13.523 -32.25 -2.508 1 97.88 450 GLU A O 1
ATOM 3640 N N . LEU A 1 451 ? -12.852 -30.328 -1.658 1 98.69 451 LEU A N 1
ATOM 3641 C CA . LEU A 1 451 ? -11.742 -30.25 -2.602 1 98.69 451 LEU A CA 1
ATOM 3642 C C . LEU A 1 451 ? -10.75 -31.375 -2.371 1 98.69 451 LEU A C 1
ATOM 3644 O O . LEU A 1 451 ? -10.234 -31.969 -3.328 1 98.69 451 LEU A O 1
ATOM 3648 N N . LYS A 1 452 ? -10.492 -31.672 -1.081 1 98.31 452 LYS A N 1
ATOM 3649 C CA . LYS A 1 452 ? -9.617 -32.781 -0.778 1 98.31 452 LYS A CA 1
ATOM 3650 C C . LYS A 1 452 ? -10.18 -34.094 -1.344 1 98.31 452 LYS A C 1
ATOM 3652 O O . LYS A 1 452 ? -9.438 -34.906 -1.921 1 98.31 452 LYS A O 1
ATOM 3657 N N . ARG A 1 453 ? -11.445 -34.25 -1.151 1 97.81 453 ARG A N 1
ATOM 3658 C CA . ARG A 1 453 ? -12.094 -35.469 -1.662 1 97.81 453 ARG A CA 1
ATOM 3659 C C . ARG A 1 453 ? -11.977 -35.562 -3.18 1 97.81 453 ARG A C 1
ATOM 3661 O O . ARG A 1 453 ? -11.594 -36.594 -3.719 1 97.81 453 ARG A O 1
ATOM 3668 N N . LEU A 1 454 ? -12.258 -34.469 -3.854 1 98.62 454 LEU A N 1
ATOM 3669 C CA . LEU A 1 454 ? -12.203 -34.438 -5.312 1 98.62 454 LEU A CA 1
ATOM 3670 C C . LEU A 1 454 ? -10.789 -34.688 -5.809 1 98.62 454 LEU A C 1
ATOM 3672 O O . LEU A 1 454 ? -10.602 -35.438 -6.785 1 98.62 454 LEU A O 1
ATOM 3676 N N . LEU A 1 455 ? -9.836 -34.125 -5.141 1 98.75 455 LEU A N 1
ATOM 3677 C CA . LEU A 1 455 ? -8.445 -34.344 -5.5 1 98.75 455 LEU A CA 1
ATOM 3678 C C . LEU A 1 455 ? -8.07 -35.812 -5.297 1 98.75 455 LEU A C 1
ATOM 3680 O O . LEU A 1 455 ? -7.34 -36.406 -6.105 1 98.75 455 LEU A O 1
ATOM 3684 N N . GLY A 1 456 ? -8.555 -36.375 -4.188 1 97.44 456 GLY A N 1
ATOM 3685 C CA . GLY A 1 456 ? -8.328 -37.812 -3.955 1 97.44 456 GLY A CA 1
ATOM 3686 C C . GLY A 1 456 ? -8.875 -38.688 -5.062 1 97.44 456 GLY A C 1
ATOM 3687 O O . GLY A 1 456 ? -8.219 -39.625 -5.484 1 97.44 456 GLY A O 1
ATOM 3688 N N . ILE A 1 457 ? -10.055 -38.406 -5.535 1 97.88 457 ILE A N 1
ATOM 3689 C CA . ILE A 1 457 ? -10.664 -39.156 -6.625 1 97.88 457 ILE A CA 1
ATOM 3690 C C . ILE A 1 457 ? -9.852 -38.969 -7.902 1 97.88 457 ILE A C 1
ATOM 3692 O O . ILE A 1 457 ? -9.516 -39.938 -8.578 1 97.88 457 ILE A O 1
ATOM 3696 N N . ARG A 1 458 ? -9.523 -37.75 -8.203 1 98.25 458 ARG A N 1
ATOM 3697 C CA . ARG A 1 458 ? -8.797 -37.406 -9.422 1 98.25 458 ARG A CA 1
ATOM 3698 C C . ARG A 1 458 ? -7.492 -38.188 -9.516 1 98.25 458 ARG A C 1
ATOM 3700 O O . ARG A 1 458 ? -7.152 -38.719 -10.578 1 98.25 458 ARG A O 1
ATOM 3707 N N . ARG A 1 459 ? -6.809 -38.281 -8.43 1 97.62 459 ARG A N 1
ATOM 3708 C CA . ARG A 1 459 ? -5.465 -38.875 -8.391 1 97.62 459 ARG A CA 1
ATOM 3709 C C . ARG A 1 459 ? -5.496 -40.344 -8.711 1 97.62 459 ARG A C 1
ATOM 3711 O O . ARG A 1 459 ? -4.465 -40.938 -9.023 1 97.62 459 ARG A O 1
ATOM 3718 N N . ARG A 1 460 ? -6.668 -40.938 -8.727 1 96.69 460 ARG A N 1
ATOM 3719 C CA . ARG A 1 460 ? -6.801 -42.375 -8.984 1 96.69 460 ARG A CA 1
ATOM 3720 C C . ARG A 1 460 ? -7.242 -42.625 -10.422 1 96.69 460 ARG A C 1
ATOM 3722 O O . ARG A 1 460 ? -7.438 -43.781 -10.812 1 96.69 460 ARG A O 1
ATOM 3729 N N . GLN A 1 461 ? -7.41 -41.562 -11.188 1 97.81 461 GLN A N 1
ATOM 3730 C CA . GLN A 1 461 ? -7.926 -41.719 -12.539 1 97.81 461 GLN A CA 1
ATOM 3731 C C . GLN A 1 461 ? -6.824 -41.5 -13.578 1 97.81 461 GLN A C 1
ATOM 3733 O O . GLN A 1 461 ? -6.328 -40.375 -13.734 1 97.81 461 GLN A O 1
ATOM 3738 N N . ALA A 1 462 ? -6.512 -42.469 -14.375 1 97.62 462 ALA A N 1
ATOM 3739 C CA . ALA A 1 462 ? -5.492 -42.375 -15.414 1 97.62 462 ALA A CA 1
ATOM 3740 C C . ALA A 1 462 ? -5.895 -41.344 -16.484 1 97.62 462 ALA A C 1
ATOM 3742 O O . ALA A 1 462 ? -5.039 -40.719 -17.094 1 97.62 462 ALA A O 1
ATOM 3743 N N . ALA A 1 463 ? -7.16 -41.156 -16.641 1 98.06 463 ALA A N 1
ATOM 3744 C CA . ALA A 1 463 ? -7.668 -40.25 -17.656 1 98.06 463 ALA A CA 1
ATOM 3745 C C . ALA A 1 463 ? -7.266 -38.812 -17.328 1 98.06 463 ALA A C 1
ATOM 3747 O O . ALA A 1 463 ? -7.191 -37.969 -18.219 1 98.06 463 ALA A O 1
ATOM 3748 N N . PHE A 1 464 ? -6.953 -38.562 -16.047 1 98.56 464 PHE A N 1
ATOM 3749 C CA . PHE A 1 464 ? -6.613 -37.188 -15.648 1 98.56 464 PHE A CA 1
ATOM 3750 C C . PHE A 1 464 ? -5.105 -37 -15.625 1 98.56 464 PHE A C 1
ATOM 3752 O O . PHE A 1 464 ? -4.609 -36 -15.078 1 98.56 464 PHE A O 1
ATOM 3759 N N . HIS A 1 465 ? -4.34 -37.969 -16.156 1 97.44 465 HIS A N 1
ATOM 3760 C CA . HIS A 1 465 ? -2.918 -37.75 -16.391 1 97.44 465 HIS A CA 1
ATOM 3761 C C . HIS A 1 465 ? -2.674 -36.5 -17.188 1 97.44 465 HIS A C 1
ATOM 3763 O O . HIS A 1 465 ? -3.41 -36.188 -18.141 1 97.44 465 HIS A O 1
ATOM 3769 N N . PRO A 1 466 ? -1.631 -35.719 -16.828 1 97.25 466 PRO A N 1
ATOM 3770 C CA . PRO A 1 466 ? -1.381 -34.469 -17.547 1 97.25 466 PRO A CA 1
ATOM 3771 C C . PRO A 1 466 ? -1.159 -34.688 -19.047 1 97.25 466 PRO A C 1
ATOM 3773 O O . PRO A 1 466 ? -1.436 -33.781 -19.844 1 97.25 466 PRO A O 1
ATOM 3776 N N . ASP A 1 467 ? -0.746 -35.844 -19.5 1 95.69 467 ASP A N 1
ATOM 3777 C CA . ASP A 1 467 ? -0.486 -36.125 -20.906 1 95.69 467 ASP A CA 1
ATOM 3778 C C . ASP A 1 467 ? -1.72 -36.719 -21.578 1 95.69 467 ASP A C 1
ATOM 3780 O O . ASP A 1 467 ? -1.727 -36.938 -22.797 1 95.69 467 ASP A O 1
ATOM 3784 N N . SER A 1 468 ? -2.729 -37 -20.828 1 96.81 468 SER A N 1
ATOM 3785 C CA . SER A 1 468 ? -3.947 -37.562 -21.406 1 96.81 468 SER A CA 1
ATOM 3786 C C . SER A 1 468 ? -4.637 -36.531 -22.312 1 96.81 468 SER A C 1
ATOM 3788 O O . SER A 1 468 ? -4.633 -35.344 -22.047 1 96.81 468 SER A O 1
ATOM 3790 N N . ALA A 1 469 ? -5.254 -37.062 -23.312 1 96.31 469 ALA A N 1
ATOM 3791 C CA . ALA A 1 469 ? -5.902 -36.219 -24.312 1 96.31 469 ALA A CA 1
ATOM 3792 C C . ALA A 1 469 ? -7.16 -35.562 -23.75 1 96.31 469 ALA A C 1
ATOM 3794 O O . ALA A 1 469 ? -7.875 -36.156 -22.938 1 96.31 469 ALA A O 1
ATOM 3795 N N . GLN A 1 470 ? -7.344 -34.375 -24.188 1 97.44 470 GLN A N 1
ATOM 3796 C CA . GLN A 1 470 ? -8.547 -33.625 -23.875 1 97.44 470 GLN A CA 1
ATOM 3797 C C . GLN A 1 470 ? -9.297 -33.219 -25.125 1 97.44 470 GLN A C 1
ATOM 3799 O O . GLN A 1 470 ? -8.68 -32.75 -26.094 1 97.44 470 GLN A O 1
ATOM 3804 N N . GLU A 1 471 ? -10.562 -33.438 -25.219 1 96.56 471 GLU A N 1
ATOM 3805 C CA . GLU A 1 471 ? -11.438 -33 -26.297 1 96.56 471 GLU A CA 1
ATOM 3806 C C . GLU A 1 471 ? -12.633 -32.219 -25.766 1 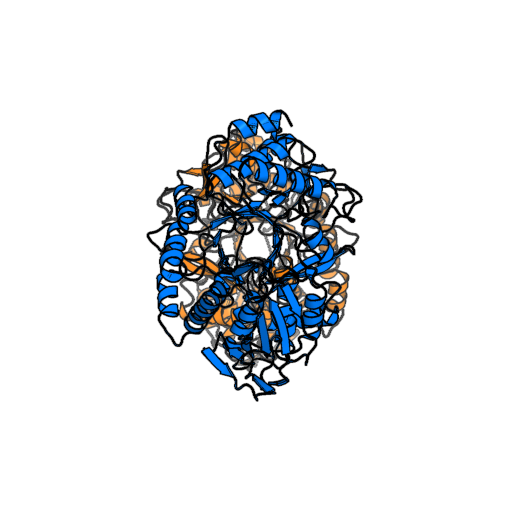96.56 471 GLU A C 1
ATOM 3808 O O . GLU A 1 471 ? -13.586 -32.781 -25.25 1 96.56 471 GLU A O 1
ATOM 3813 N N . THR A 1 472 ? -12.625 -30.906 -25.969 1 96.75 472 THR A N 1
ATOM 3814 C CA . THR A 1 472 ? -13.688 -30.031 -25.484 1 96.75 472 THR A CA 1
ATOM 3815 C C . THR A 1 472 ? -14.914 -30.125 -26.375 1 96.75 472 THR A C 1
ATOM 3817 O O . THR A 1 472 ? -14.797 -30.125 -27.609 1 96.75 472 THR A O 1
ATOM 3820 N N . LEU A 1 473 ? -16.031 -30.203 -25.781 1 95 473 LEU A N 1
ATOM 3821 C CA . LEU A 1 473 ? -17.281 -30.328 -26.516 1 95 473 LEU A CA 1
ATOM 3822 C C . LEU A 1 473 ? -17.969 -28.984 -26.656 1 95 473 LEU A C 1
ATOM 3824 O O . LEU A 1 473 ? -17.875 -28.141 -25.75 1 95 473 LEU A O 1
ATOM 3828 N N . SER A 1 474 ? -18.625 -28.828 -27.812 1 88.62 474 SER A N 1
ATOM 3829 C CA . SER A 1 474 ? -19.5 -27.672 -28 1 88.62 474 SER A CA 1
ATOM 3830 C C . SER A 1 474 ? -20.922 -27.984 -27.547 1 88.62 474 SER A C 1
ATOM 3832 O O . SER A 1 474 ? -21.547 -28.922 -28.031 1 88.62 474 SER A O 1
ATOM 3834 N N . ALA A 1 475 ? -21.266 -27.5 -26.484 1 83.25 475 ALA A N 1
ATOM 3835 C CA . ALA A 1 475 ? -22.609 -27.719 -25.938 1 83.25 475 ALA A CA 1
ATOM 3836 C C . ALA A 1 475 ? -23.25 -26.391 -25.547 1 83.25 475 ALA A C 1
ATOM 3838 O O . ALA A 1 475 ? -22.812 -25.328 -25.984 1 83.25 475 ALA A O 1
ATOM 3839 N N . ASN A 1 476 ? -24.391 -26.578 -24.922 1 91.5 476 ASN A N 1
ATOM 3840 C CA . ASN A 1 476 ? -25.062 -25.453 -24.266 1 91.5 476 ASN A CA 1
ATOM 3841 C C . ASN A 1 476 ? -24.094 -24.609 -23.438 1 91.5 476 ASN A C 1
ATOM 3843 O O . ASN A 1 476 ? -23.312 -25.156 -22.656 1 91.5 476 ASN A O 1
ATOM 3847 N N . PRO A 1 477 ? -24.062 -23.281 -23.688 1 96.25 477 PRO A N 1
ATOM 3848 C CA . PRO A 1 477 ? -23.125 -22.406 -22.984 1 96.25 477 PRO A CA 1
ATOM 3849 C C . PRO A 1 477 ? -23.312 -22.438 -21.469 1 96.25 477 PRO A C 1
ATOM 3851 O O . PRO A 1 477 ? -22.453 -21.953 -20.719 1 96.25 477 PRO A O 1
ATOM 3854 N N . ALA A 1 478 ? -24.391 -22.953 -21.047 1 97.75 478 ALA A N 1
ATOM 3855 C CA . ALA A 1 478 ? -24.625 -23.141 -19.609 1 97.75 478 ALA A CA 1
ATOM 3856 C C . ALA A 1 478 ? -23.766 -24.266 -19.047 1 97.75 478 ALA A C 1
ATOM 3858 O O . ALA A 1 478 ? -23.594 -24.375 -17.828 1 97.75 478 ALA A O 1
ATOM 3859 N N . LEU A 1 479 ? -23.266 -25.047 -19.969 1 98.06 479 LEU A N 1
ATOM 3860 C CA . LEU A 1 479 ? -22.438 -26.188 -19.594 1 98.06 479 LEU A CA 1
ATOM 3861 C C . LEU A 1 479 ? -21.016 -26.031 -20.125 1 98.06 479 LEU A C 1
ATOM 3863 O O . LEU A 1 479 ? -20.797 -25.344 -21.125 1 98.06 479 LEU A O 1
ATOM 3867 N N . PHE A 1 480 ? -20.062 -26.484 -19.484 1 98.44 480 PHE A N 1
ATOM 3868 C CA . PHE A 1 480 ? -18.688 -26.688 -19.938 1 98.44 480 PHE A CA 1
ATOM 3869 C C . PHE A 1 480 ? -18.297 -28.156 -19.844 1 98.44 480 PHE A C 1
ATOM 3871 O O . PHE A 1 480 ? -18.359 -28.766 -18.781 1 98.44 480 PHE A O 1
ATOM 3878 N N . SER A 1 481 ? -17.984 -28.766 -20.984 1 97.81 481 SER A N 1
ATOM 3879 C CA . SER A 1 481 ? -17.781 -30.219 -20.984 1 97.81 481 SER A CA 1
ATOM 3880 C C . SER A 1 481 ? -16.641 -30.594 -21.922 1 97.81 481 SER A C 1
ATOM 3882 O O . SER A 1 481 ? -16.406 -29.938 -22.938 1 97.81 481 SER A O 1
ATOM 3884 N N . PHE A 1 482 ? -15.977 -31.656 -21.594 1 97.81 482 PHE A N 1
ATOM 3885 C CA . PHE A 1 482 ? -14.883 -32.188 -22.406 1 97.81 482 PHE A CA 1
ATOM 3886 C C . PHE A 1 482 ? -14.578 -33.625 -22.031 1 97.81 482 PHE A C 1
ATOM 3888 O O . PHE A 1 482 ? -14.93 -34.094 -20.938 1 97.81 482 PHE A O 1
ATOM 3895 N N . TRP A 1 483 ? -13.945 -34.312 -22.922 1 96.75 483 TRP A N 1
ATOM 3896 C CA . TRP A 1 483 ? -13.461 -35.688 -22.688 1 96.75 483 TRP A CA 1
ATOM 3897 C C . TRP A 1 483 ? -12 -35.656 -22.234 1 96.75 483 TRP A C 1
ATOM 3899 O O . TRP A 1 483 ? -11.195 -34.875 -22.734 1 96.75 483 TRP A O 1
ATOM 3909 N N . ARG A 1 484 ? -11.734 -36.562 -21.297 1 98 484 ARG A N 1
ATOM 3910 C CA . ARG A 1 484 ? -10.367 -36.938 -20.969 1 98 484 ARG A CA 1
ATOM 3911 C C . ARG A 1 484 ? -10.148 -38.438 -21.25 1 98 484 ARG A C 1
ATOM 3913 O O . ARG A 1 484 ? -10.914 -39.281 -20.797 1 98 484 ARG A O 1
ATOM 3920 N N . THR A 1 485 ? -9.117 -38.719 -22.016 1 96.62 485 THR A N 1
ATOM 3921 C CA . THR A 1 485 ? -8.82 -40.094 -22.375 1 96.62 485 THR A CA 1
ATOM 3922 C C . THR A 1 485 ? -7.387 -40.438 -22 1 96.62 485 THR A C 1
ATOM 3924 O O . THR A 1 485 ? -6.434 -39.812 -22.438 1 96.62 485 THR A O 1
ATOM 3927 N N . SER A 1 486 ? -7.324 -41.531 -21.219 1 96.94 486 SER A N 1
ATOM 3928 C CA . SER A 1 486 ? -6.004 -41.938 -20.766 1 96.94 486 SER A CA 1
ATOM 3929 C C . SER A 1 486 ? -5.082 -42.25 -21.938 1 96.94 486 SER A C 1
ATOM 3931 O O . SER A 1 486 ? -5.551 -42.531 -23.047 1 96.94 486 SER A O 1
ATOM 3933 N N . THR A 1 487 ? -3.816 -42.219 -21.688 1 93.06 487 THR A N 1
ATOM 3934 C CA . THR A 1 487 ? -2.822 -42.406 -22.75 1 93.06 487 THR A CA 1
ATOM 3935 C C . THR A 1 487 ? -2.939 -43.812 -23.359 1 93.06 487 THR A C 1
ATOM 3937 O O . THR A 1 487 ? -2.684 -43.969 -24.547 1 93.06 487 THR A O 1
ATOM 3940 N N . ASP A 1 488 ? -3.312 -44.781 -22.562 1 93.94 488 ASP A N 1
ATOM 3941 C CA . ASP A 1 488 ? -3.461 -46.125 -23.047 1 93.94 488 ASP A CA 1
ATOM 3942 C C . ASP A 1 488 ? -4.867 -46.375 -23.594 1 93.94 488 ASP A C 1
ATOM 3944 O O . ASP A 1 488 ? -5.207 -47.5 -23.984 1 93.94 488 ASP A O 1
ATOM 3948 N N . HIS A 1 489 ? -5.766 -45.406 -23.531 1 92.44 489 HIS A N 1
ATOM 3949 C CA . HIS A 1 489 ? -7.121 -45.406 -24.062 1 92.44 489 HIS A CA 1
ATOM 3950 C C . HIS A 1 489 ? -8.023 -46.344 -23.297 1 92.44 489 HIS A C 1
ATOM 3952 O O . HIS A 1 489 ? -9.125 -46.688 -23.75 1 92.44 489 HIS A O 1
ATOM 3958 N N . ARG A 1 490 ? -7.57 -46.719 -22.125 1 92.25 490 ARG A N 1
ATOM 3959 C CA . ARG A 1 490 ? -8.367 -47.688 -21.344 1 92.25 490 ARG A CA 1
ATOM 3960 C C . ARG A 1 490 ? -9.438 -46.969 -20.531 1 92.25 490 ARG A C 1
ATOM 3962 O O . ARG A 1 490 ? -10.477 -47.562 -20.203 1 92.25 490 ARG A O 1
ATOM 3969 N N . GLN A 1 491 ? -9.086 -45.781 -20.203 1 95.06 491 GLN A N 1
ATOM 3970 C CA . GLN A 1 491 ? -10.062 -45 -19.438 1 95.06 491 GLN A CA 1
ATOM 3971 C C . GLN A 1 491 ? -10.469 -43.75 -20.188 1 95.06 491 GLN A C 1
ATOM 3973 O O . GLN A 1 491 ? -9.609 -43.031 -20.688 1 95.06 491 GLN A O 1
ATOM 3978 N N . ARG A 1 492 ? -11.75 -43.5 -20.266 1 95.62 492 ARG A N 1
ATOM 3979 C CA . ARG A 1 492 ? -12.336 -42.281 -20.797 1 95.62 492 ARG A CA 1
ATOM 3980 C C . ARG A 1 492 ? -13.344 -41.688 -19.828 1 95.62 492 ARG A C 1
ATOM 3982 O O . ARG A 1 492 ? -14.234 -42.375 -19.344 1 95.62 492 ARG A O 1
ATOM 3989 N N . VAL A 1 493 ? -13.102 -40.406 -19.578 1 97.25 493 VAL A N 1
ATOM 3990 C CA . VAL A 1 493 ? -13.969 -39.719 -18.625 1 97.25 493 VAL A CA 1
ATOM 3991 C C . VAL A 1 493 ? -14.578 -38.5 -19.281 1 97.25 493 VAL A C 1
ATOM 3993 O O . VAL A 1 493 ? -13.859 -37.656 -19.828 1 97.25 493 VAL A O 1
ATOM 3996 N N . LEU A 1 494 ? -15.906 -38.375 -19.312 1 96.69 494 LEU A N 1
ATOM 3997 C CA . LEU A 1 494 ? -16.625 -37.188 -19.719 1 96.69 494 LEU A CA 1
ATOM 3998 C C . LEU A 1 494 ? -16.844 -36.25 -18.531 1 96.69 494 LEU A C 1
ATOM 4000 O O . LEU A 1 494 ? -17.516 -36.625 -17.562 1 96.69 494 LEU A O 1
ATOM 4004 N N . VAL A 1 495 ? -16.266 -35.094 -18.578 1 98.25 495 VAL A N 1
ATOM 4005 C CA . VAL A 1 495 ? -16.469 -34.094 -17.562 1 98.25 495 VAL A CA 1
ATOM 4006 C C . VAL A 1 495 ? -17.547 -33.094 -18.016 1 98.25 495 VAL A C 1
ATOM 4008 O O . VAL A 1 495 ? -17.469 -32.531 -19.109 1 98.25 495 VAL A O 1
ATOM 4011 N N . VAL A 1 496 ? -18.562 -32.906 -17.234 1 97.62 496 VAL A N 1
ATOM 4012 C CA . VAL A 1 496 ? -19.641 -31.969 -17.531 1 97.62 496 VAL A CA 1
ATOM 4013 C C . VAL A 1 496 ? -19.906 -31.094 -16.297 1 97.62 496 VAL A C 1
ATOM 4015 O O . VAL A 1 496 ? -20.156 -31.609 -15.211 1 97.62 496 VAL A O 1
ATOM 4018 N N . SER A 1 497 ? -19.875 -29.828 -16.484 1 98.44 497 SER A N 1
ATOM 4019 C CA . SER A 1 497 ? -20.141 -28.875 -15.406 1 98.44 497 SER A CA 1
ATOM 4020 C C . SER A 1 497 ? -21.25 -27.922 -15.766 1 98.44 497 SER A C 1
ATOM 4022 O O . SER A 1 497 ? -21.219 -27.266 -16.812 1 98.44 497 SER A O 1
ATOM 4024 N N . ASN A 1 498 ? -22.281 -27.859 -14.945 1 98.31 498 ASN A N 1
ATOM 4025 C CA . ASN A 1 498 ? -23.266 -26.797 -14.984 1 98.31 498 ASN A CA 1
ATOM 4026 C C . ASN A 1 498 ? -22.75 -25.516 -14.32 1 98.31 498 ASN A C 1
ATOM 4028 O O . ASN A 1 498 ? -22.484 -25.5 -13.117 1 98.31 498 ASN A O 1
ATOM 4032 N N . ILE A 1 499 ? -22.641 -24.391 -15.062 1 98.5 499 ILE A N 1
ATOM 4033 C CA . ILE A 1 499 ? -22.031 -23.188 -14.5 1 98.5 499 ILE A CA 1
ATOM 4034 C C . ILE A 1 499 ? -23.109 -22.141 -14.234 1 98.5 499 ILE A C 1
ATOM 4036 O O . ILE A 1 499 ? -22.828 -20.938 -14.266 1 98.5 499 ILE A O 1
ATOM 4040 N N . THR A 1 500 ? -24.391 -22.562 -14.039 1 97.88 500 THR A N 1
ATOM 4041 C CA . THR A 1 500 ? -25.516 -21.672 -13.836 1 97.88 500 THR A CA 1
ATOM 4042 C C . THR A 1 500 ? -26.25 -22 -12.539 1 97.88 500 THR A C 1
ATOM 4044 O O . THR A 1 500 ? -26.062 -23.078 -11.977 1 97.88 500 THR A O 1
ATOM 4047 N N . PRO A 1 501 ? -27.047 -21.094 -12.07 1 96.19 501 PRO A N 1
ATOM 4048 C CA . PRO A 1 501 ? -27.828 -21.344 -10.844 1 96.19 501 PRO A CA 1
ATOM 4049 C C . PRO A 1 501 ? -29.125 -22.078 -11.117 1 96.19 501 PRO A C 1
ATOM 4051 O O . PRO A 1 501 ? -30 -22.141 -10.242 1 96.19 501 PRO A O 1
ATOM 4054 N N . GLN A 1 502 ? -29.25 -22.672 -12.336 1 95.94 502 GLN A N 1
ATOM 4055 C CA . GLN A 1 502 ? -30.453 -23.422 -12.703 1 95.94 502 GLN A CA 1
ATOM 4056 C C . GLN A 1 502 ? -30.094 -24.844 -13.117 1 95.94 502 GLN A C 1
ATOM 4058 O O . GLN A 1 502 ? -28.984 -25.109 -13.578 1 95.94 502 GLN A O 1
ATOM 4063 N N . ARG A 1 503 ? -31.047 -25.719 -12.984 1 95.5 503 ARG A N 1
ATOM 4064 C CA . ARG A 1 503 ? -30.859 -27.094 -13.461 1 95.5 503 ARG A CA 1
ATOM 4065 C C . ARG A 1 503 ? -30.641 -27.109 -14.969 1 95.5 503 ARG A C 1
ATOM 4067 O O . ARG A 1 503 ? -31.281 -26.375 -15.711 1 95.5 503 ARG A O 1
ATOM 4074 N N . GLN A 1 504 ? -29.688 -27.875 -15.352 1 96.62 504 GLN A N 1
ATOM 4075 C CA . GLN A 1 504 ? -29.391 -28.031 -16.781 1 96.62 504 GLN A CA 1
ATOM 4076 C C . GLN A 1 504 ? -29.438 -29.5 -17.188 1 96.62 504 GLN A C 1
ATOM 4078 O O . GLN A 1 504 ? -29.203 -30.391 -16.359 1 96.62 504 GLN A O 1
ATOM 4083 N N . THR A 1 505 ? -29.766 -29.719 -18.438 1 94.56 505 THR A N 1
ATOM 4084 C CA . THR A 1 505 ? -29.781 -31.062 -18.984 1 94.56 505 THR A CA 1
ATOM 4085 C C . THR A 1 505 ? -28.812 -31.188 -20.156 1 94.56 505 THR A C 1
ATOM 4087 O O . THR A 1 505 ? -28.703 -30.281 -20.984 1 94.56 505 THR A O 1
ATOM 4090 N N . MET A 1 506 ? -28.141 -32.281 -20.125 1 93.75 506 MET A N 1
ATOM 4091 C CA . MET A 1 506 ? -27.25 -32.594 -21.234 1 93.75 506 MET A CA 1
ATOM 4092 C C . MET A 1 506 ? -27.609 -33.906 -21.875 1 93.75 506 MET A C 1
ATOM 4094 O O . MET A 1 506 ? -27.844 -34.906 -21.172 1 93.75 506 MET A O 1
ATOM 4098 N N . THR A 1 507 ? -27.672 -33.875 -23.188 1 91.62 507 THR A N 1
ATOM 4099 C CA . THR A 1 507 ? -27.75 -35.156 -23.906 1 91.62 507 THR A CA 1
ATOM 4100 C C . THR A 1 507 ? -26.406 -35.875 -23.891 1 91.62 507 THR A C 1
ATOM 4102 O O . THR A 1 507 ? -25.406 -35.344 -24.391 1 91.62 507 THR A O 1
ATOM 4105 N N . LEU A 1 508 ? -26.422 -37.062 -23.312 1 90.5 508 LEU A N 1
ATOM 4106 C CA . LEU A 1 508 ? -25.172 -37.812 -23.25 1 90.5 508 LEU A CA 1
ATOM 4107 C C . LEU A 1 508 ? -24.703 -38.219 -24.641 1 90.5 508 LEU A C 1
ATOM 4109 O O . LEU A 1 508 ? -25.516 -38.594 -25.484 1 90.5 508 LEU A O 1
ATOM 4113 N N . PRO A 1 509 ? -23.484 -38 -24.938 1 87.31 509 PRO A N 1
ATOM 4114 C CA . PRO A 1 509 ? -22.953 -38.469 -26.219 1 87.31 509 PRO A CA 1
ATOM 4115 C C . PRO A 1 509 ? -22.969 -40 -26.328 1 87.31 509 PRO A C 1
ATOM 4117 O O . PRO A 1 509 ? -23.219 -40.688 -25.328 1 87.31 509 PRO A O 1
ATOM 4120 N N . ASN A 1 510 ? -22.625 -40.375 -27.547 1 82.94 510 ASN A N 1
ATOM 4121 C CA . ASN A 1 510 ? -22.516 -41.844 -27.734 1 82.94 510 ASN A CA 1
ATOM 4122 C C . ASN A 1 510 ? -21.406 -42.438 -26.875 1 82.94 510 ASN A C 1
ATOM 4124 O O . ASN A 1 510 ? -20.312 -41.844 -26.781 1 82.94 510 ASN A O 1
ATOM 4128 N N . HIS A 1 511 ? -21.812 -43.469 -26.234 1 81.81 511 HIS A N 1
ATOM 4129 C CA . HIS A 1 511 ? -20.812 -44.188 -25.453 1 81.81 511 HIS A CA 1
ATOM 4130 C C . HIS A 1 511 ? -19.625 -44.594 -26.312 1 81.81 511 HIS A C 1
ATOM 4132 O O . HIS A 1 511 ? -19.812 -45.156 -27.391 1 81.81 511 HIS A O 1
ATOM 4138 N N . PRO A 1 512 ? -18.453 -44.344 -25.953 1 80 512 PRO A N 1
ATOM 4139 C CA . PRO A 1 512 ? -17.281 -44.625 -26.797 1 80 512 PRO A CA 1
ATOM 4140 C C . PRO A 1 512 ? -17.047 -46.125 -26.984 1 80 512 PRO A C 1
ATOM 4142 O O . PRO A 1 512 ? -16.359 -46.531 -27.922 1 80 512 PRO A O 1
ATOM 4145 N N . ARG A 1 513 ? -17.5 -46.969 -26.094 1 77.44 513 ARG A N 1
ATOM 4146 C CA . ARG A 1 513 ? -17.453 -48.438 -26.234 1 77.44 513 ARG A CA 1
ATOM 4147 C C . ARG A 1 513 ? -18.844 -49.031 -26.203 1 77.44 513 ARG A C 1
ATOM 4149 O O . ARG A 1 513 ? -19.188 -49.781 -25.297 1 77.44 513 ARG A O 1
ATOM 4156 N N . PRO A 1 514 ? -19.516 -48.812 -27.203 1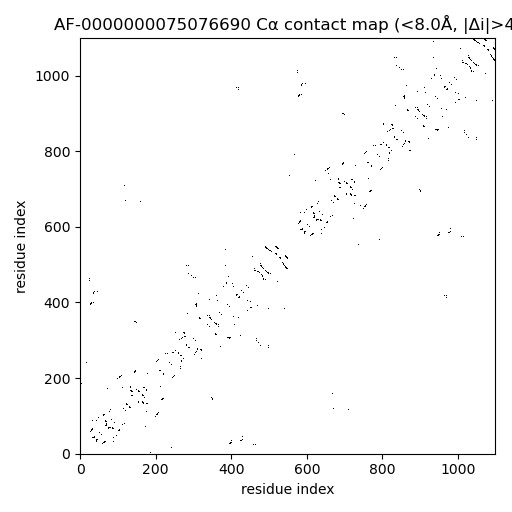 68.38 514 PRO A N 1
ATOM 4157 C CA . PRO A 1 514 ? -20.922 -49.25 -27.172 1 68.38 514 PRO A CA 1
ATOM 4158 C C . PRO A 1 514 ? -21.062 -50.75 -27.078 1 68.38 514 PRO A C 1
ATOM 4160 O O . PRO A 1 514 ? -22.047 -51.25 -26.531 1 68.38 514 PRO A O 1
ATOM 4163 N N . GLU A 1 515 ? -20.078 -51.438 -27.641 1 69.44 515 GLU A N 1
ATOM 4164 C CA . GLU A 1 515 ? -20.156 -52.906 -27.625 1 69.44 515 GLU A CA 1
ATOM 4165 C C . GLU A 1 515 ? -19.859 -53.469 -26.25 1 69.44 515 GLU A C 1
ATOM 4167 O O . GLU A 1 515 ? -20.141 -54.625 -25.969 1 69.44 515 GLU A O 1
ATOM 4172 N N . GLY A 1 516 ? -19.422 -52.5 -25.469 1 70.69 516 GLY A N 1
ATOM 4173 C CA . GLY A 1 516 ? -19.172 -52.969 -24.109 1 70.69 516 GLY A CA 1
ATOM 4174 C C . GLY A 1 516 ? -20.406 -52.906 -23.234 1 70.69 516 GLY A C 1
ATOM 4175 O O . GLY A 1 516 ? -21.5 -53.281 -23.656 1 70.69 516 GLY A O 1
ATOM 4176 N N . SER A 1 517 ? -20.281 -52.562 -22.016 1 74.62 517 SER A N 1
ATOM 4177 C CA . SER A 1 517 ? -21.406 -52.5 -21.078 1 74.62 517 SER A CA 1
ATOM 4178 C C . SER A 1 517 ? -22.312 -51.312 -21.406 1 74.62 517 SER A C 1
ATOM 4180 O O . SER A 1 517 ? -23.5 -51.344 -21.125 1 74.62 517 SER A O 1
ATOM 4182 N N . GLY A 1 518 ? -21.688 -50.344 -22.062 1 78.75 518 GLY A N 1
ATOM 4183 C CA . GLY A 1 518 ? -22.422 -49.125 -22.359 1 78.75 518 GLY A CA 1
ATOM 4184 C C . GLY A 1 518 ? -22.781 -48.344 -21.109 1 78.75 518 GLY A C 1
ATOM 4185 O O . GLY A 1 518 ? -23.609 -47.406 -21.156 1 78.75 518 GLY A O 1
ATOM 4186 N N . LEU A 1 519 ? -22.188 -48.688 -20 1 85.62 519 LEU A N 1
ATOM 4187 C CA . LEU A 1 519 ? -22.516 -48.062 -18.719 1 85.62 519 LEU A CA 1
ATOM 4188 C C . LEU A 1 519 ? -21.578 -46.875 -18.422 1 85.62 519 LEU A C 1
ATOM 4190 O O . LEU A 1 519 ? -20.422 -46.906 -18.828 1 85.62 519 LEU A O 1
ATOM 4194 N N . TRP A 1 520 ? -22.25 -45.906 -17.781 1 90.62 520 TRP A N 1
ATOM 4195 C CA . TRP A 1 520 ? -21.5 -44.75 -17.25 1 90.62 520 TRP A CA 1
ATOM 4196 C C . TRP A 1 520 ? -21.359 -44.875 -15.734 1 90.62 520 TRP A C 1
ATOM 4198 O O . TRP A 1 520 ? -22.297 -45.281 -15.047 1 90.62 520 TRP A O 1
ATOM 4208 N N . ARG A 1 521 ? -20.234 -44.531 -15.25 1 92.69 521 ARG A N 1
ATOM 4209 C CA . ARG A 1 521 ? -20.031 -44.406 -13.812 1 92.69 521 ARG A CA 1
ATOM 4210 C C . ARG A 1 521 ? -19.641 -42.969 -13.438 1 92.69 521 ARG A C 1
ATOM 4212 O O . ARG A 1 521 ? -18.641 -42.438 -13.945 1 92.69 521 ARG A O 1
ATOM 4219 N N . ASP A 1 522 ? -20.469 -42.406 -12.672 1 94.56 522 ASP A N 1
ATOM 4220 C CA . ASP A 1 522 ? -20.094 -41.094 -12.125 1 94.56 522 ASP A CA 1
ATOM 4221 C C . ASP A 1 522 ? -19.047 -41.25 -11.023 1 94.56 522 ASP A C 1
ATOM 4223 O O . ASP A 1 522 ? -19.359 -41.719 -9.922 1 94.56 522 ASP A O 1
ATOM 4227 N N . LEU A 1 523 ? -17.891 -40.781 -11.242 1 96.69 523 LEU A N 1
ATOM 4228 C CA . LEU A 1 523 ? -16.766 -40.969 -10.328 1 96.69 523 LEU A CA 1
ATOM 4229 C C . LEU A 1 523 ? -16.938 -40.125 -9.078 1 96.69 523 LEU A C 1
ATOM 4231 O O . LEU A 1 523 ? -16.453 -40.469 -8 1 96.69 523 LEU A O 1
ATOM 4235 N N . ILE A 1 524 ? -17.656 -38.938 -9.18 1 96.31 524 ILE A N 1
ATOM 4236 C CA . ILE A 1 524 ? -17.828 -38.031 -8.055 1 96.31 524 ILE A CA 1
ATOM 4237 C C . ILE A 1 524 ? -18.938 -38.531 -7.137 1 96.31 524 ILE A C 1
ATOM 4239 O O . ILE A 1 524 ? -18.734 -38.688 -5.93 1 96.31 524 ILE A O 1
ATOM 4243 N N . GLU A 1 525 ? -20.094 -38.875 -7.688 1 90.38 525 GLU A N 1
ATOM 4244 C CA . GLU A 1 525 ? -21.234 -39.312 -6.895 1 90.38 525 GLU A CA 1
ATOM 4245 C C . GLU A 1 525 ? -21.156 -40.812 -6.629 1 90.38 525 GLU A C 1
ATOM 4247 O O . GLU A 1 525 ? -21.859 -41.344 -5.77 1 90.38 525 GLU A O 1
ATOM 4252 N N . ARG A 1 526 ? -20.312 -41.531 -7.25 1 88.75 526 ARG A N 1
ATOM 4253 C CA . ARG A 1 526 ? -20.141 -42.969 -7.117 1 88.75 526 ARG A CA 1
ATOM 4254 C C . ARG A 1 526 ? -21.438 -43.719 -7.449 1 88.75 526 ARG A C 1
ATOM 4256 O O . ARG A 1 526 ? -21.875 -44.594 -6.691 1 88.75 526 ARG A O 1
ATOM 4263 N N . THR A 1 527 ? -22 -43.281 -8.523 1 83.62 527 THR A N 1
ATOM 4264 C CA . THR A 1 527 ? -23.234 -43.906 -8.984 1 83.62 527 THR A CA 1
ATOM 4265 C C . THR A 1 527 ? -23.109 -44.312 -10.453 1 83.62 527 THR A C 1
ATOM 4267 O O . THR A 1 527 ? -22.297 -43.75 -11.195 1 83.62 527 THR A O 1
ATOM 4270 N N . ALA A 1 528 ? -23.906 -45.312 -10.766 1 85.75 528 ALA A N 1
ATOM 4271 C CA . ALA A 1 528 ? -23.953 -45.75 -12.148 1 85.75 528 ALA A CA 1
ATOM 4272 C C . ALA A 1 528 ? -25.188 -45.188 -12.859 1 85.75 528 ALA A C 1
ATOM 4274 O O . ALA A 1 528 ? -26.25 -45.062 -12.25 1 85.75 528 ALA A O 1
ATOM 4275 N N . ILE A 1 529 ? -24.922 -44.875 -14.023 1 83.5 529 ILE A N 1
ATOM 4276 C CA . ILE A 1 529 ? -26.031 -44.406 -14.852 1 83.5 529 ILE A CA 1
ATOM 4277 C C . ILE A 1 529 ? -26.516 -45.531 -15.758 1 83.5 529 ILE A C 1
ATOM 4279 O O . ILE A 1 529 ? -25.703 -46.219 -16.375 1 83.5 529 ILE A O 1
ATOM 4283 N N . ASN A 1 530 ? -27.781 -45.562 -15.805 1 79 530 ASN A N 1
ATOM 4284 C CA . ASN A 1 530 ? -28.375 -46.625 -16.609 1 79 530 ASN A CA 1
ATOM 4285 C C . ASN A 1 530 ? -27.984 -46.531 -18.078 1 79 530 ASN A C 1
ATOM 4287 O O . ASN A 1 530 ? -27.891 -45.438 -18.625 1 79 530 ASN A O 1
ATOM 4291 N N . LYS A 1 531 ? -27.844 -47.688 -18.719 1 77.62 531 LYS A N 1
ATOM 4292 C CA . LYS A 1 531 ? -27.422 -47.75 -20.109 1 77.62 531 LYS A CA 1
ATOM 4293 C C . LYS A 1 531 ? -28.422 -47.031 -21.031 1 77.62 531 LYS A C 1
ATOM 4295 O O . LYS A 1 531 ? -28.062 -46.562 -22.109 1 77.62 531 LYS A O 1
ATOM 4300 N N . ASN A 1 532 ? -29.625 -46.969 -20.547 1 77.75 532 ASN A N 1
ATOM 4301 C CA . ASN A 1 532 ? -30.672 -46.406 -21.375 1 77.75 532 ASN A CA 1
ATOM 4302 C C . ASN A 1 532 ? -30.828 -44.906 -21.141 1 77.75 532 ASN A C 1
ATOM 4304 O O . ASN A 1 532 ? -31.625 -44.219 -21.797 1 77.75 532 ASN A O 1
ATOM 4308 N N . THR A 1 533 ? -30 -44.438 -20.266 1 82.56 533 THR A N 1
ATOM 4309 C CA . THR A 1 533 ? -30.094 -43.031 -19.969 1 82.56 533 THR A CA 1
ATOM 4310 C C . THR A 1 533 ? -29.5 -42.188 -21.109 1 82.56 533 THR A C 1
ATOM 4312 O O . THR A 1 533 ? -28.344 -42.375 -21.484 1 82.56 533 THR A O 1
ATOM 4315 N N . THR A 1 534 ? -30.344 -41.25 -21.625 1 86.06 534 THR A N 1
ATOM 4316 C CA . THR A 1 534 ? -29.922 -40.406 -22.75 1 86.06 534 THR A CA 1
ATOM 4317 C C . THR A 1 534 ? -29.625 -39 -22.297 1 86.06 534 THR A C 1
ATOM 4319 O O . THR A 1 534 ? -28.938 -38.25 -22.984 1 86.06 534 THR A O 1
ATOM 4322 N N . GLU A 1 535 ? -30.172 -38.719 -21.109 1 91.81 535 GLU A N 1
ATOM 4323 C CA . GLU A 1 535 ? -30.031 -37.344 -20.625 1 91.81 535 GLU A CA 1
ATOM 4324 C C . GLU A 1 535 ? -29.438 -37.312 -19.219 1 91.81 535 GLU A C 1
ATOM 4326 O O . GLU A 1 535 ? -29.812 -38.125 -18.375 1 91.81 535 GLU A O 1
ATOM 4331 N N . LEU A 1 536 ? -28.531 -36.438 -19.062 1 91.81 536 LEU A N 1
ATOM 4332 C CA . LEU A 1 536 ? -27.953 -36.188 -17.75 1 91.81 536 LEU A CA 1
ATOM 4333 C C . LEU A 1 536 ? -28.469 -34.906 -17.141 1 91.81 536 LEU A C 1
ATOM 4335 O O . LEU A 1 536 ? -28.422 -33.844 -17.797 1 91.81 536 LEU A O 1
ATOM 4339 N N . ILE A 1 537 ? -29 -34.938 -15.992 1 92.94 537 ILE A N 1
ATOM 4340 C CA . ILE A 1 537 ? -29.469 -33.75 -15.281 1 92.94 537 ILE A CA 1
ATOM 4341 C C . ILE A 1 537 ? -28.391 -33.281 -14.297 1 92.94 537 ILE A C 1
ATOM 4343 O O . ILE A 1 537 ? -27.875 -34.094 -13.508 1 92.94 537 ILE A O 1
ATOM 4347 N N . LEU A 1 538 ? -28.047 -32.031 -14.359 1 95.88 538 LEU A N 1
ATOM 4348 C CA . LEU A 1 538 ? -27.078 -31.438 -13.453 1 95.88 538 LEU A CA 1
ATOM 4349 C C . LEU A 1 538 ? -27.719 -30.312 -12.641 1 95.88 538 LEU A C 1
ATOM 4351 O O . LEU A 1 538 ? -28.359 -29.422 -13.203 1 95.88 538 LEU A O 1
ATOM 4355 N N . TYR A 1 539 ? -27.578 -30.375 -11.359 1 95.38 539 TYR A N 1
ATOM 4356 C CA . TYR A 1 539 ? -28.047 -29.328 -10.469 1 95.38 539 TYR A CA 1
ATOM 4357 C C . TYR A 1 539 ? -27.141 -28.094 -10.562 1 95.38 539 TYR A C 1
ATOM 4359 O O . TYR A 1 539 ? -26.094 -28.141 -11.211 1 95.38 539 TYR A O 1
ATOM 4367 N N . PRO A 1 540 ? -27.609 -26.922 -9.93 1 96.75 540 PRO A N 1
ATOM 4368 C CA . PRO A 1 540 ? -26.797 -25.703 -10.008 1 96.75 540 PRO A CA 1
ATOM 4369 C C . PRO A 1 540 ? -25.344 -25.938 -9.586 1 96.75 540 PRO A C 1
ATOM 4371 O O . PRO A 1 540 ? -25.094 -26.344 -8.453 1 96.75 540 PRO A O 1
ATOM 4374 N N . TYR A 1 541 ? -24.422 -25.672 -10.539 1 98.38 541 TYR A N 1
ATOM 4375 C CA . TYR A 1 541 ? -22.984 -25.672 -10.336 1 98.38 541 TYR A CA 1
ATOM 4376 C C . TYR A 1 541 ? -22.484 -27.078 -10.008 1 98.38 541 TYR A C 1
ATOM 4378 O O . TYR A 1 541 ? -21.438 -27.25 -9.391 1 98.38 541 TYR A O 1
ATOM 4386 N N . GLN A 1 542 ? -23.234 -28.078 -10.406 1 97.44 542 GLN A N 1
ATOM 4387 C CA . GLN A 1 542 ? -22.797 -29.469 -10.242 1 97.44 542 GLN A CA 1
ATOM 4388 C C . GLN A 1 542 ? -21.875 -29.891 -11.375 1 97.44 542 GLN A C 1
ATOM 4390 O O . GLN A 1 542 ? -22.078 -29.516 -12.531 1 97.44 542 GLN A O 1
ATOM 4395 N N . THR A 1 543 ? -20.859 -30.609 -11.055 1 98.25 543 THR A N 1
ATOM 4396 C CA . THR A 1 543 ? -19.984 -31.234 -12.031 1 98.25 543 THR A CA 1
ATOM 4397 C C . THR A 1 543 ? -20.062 -32.75 -11.938 1 98.25 543 THR A C 1
ATOM 4399 O O . THR A 1 543 ? -20.109 -33.312 -10.836 1 98.25 543 THR A O 1
ATOM 4402 N N . ALA A 1 544 ? -20.062 -33.406 -13.07 1 97.38 544 ALA A N 1
ATOM 4403 C CA . ALA A 1 544 ? -20.016 -34.875 -13.133 1 97.38 544 ALA A CA 1
ATOM 4404 C C . ALA A 1 544 ? -18.781 -35.375 -13.891 1 97.38 544 ALA A C 1
ATOM 4406 O O . ALA A 1 544 ? -18.391 -34.781 -14.906 1 97.38 544 ALA A O 1
ATOM 4407 N N . TRP A 1 545 ? -18.094 -36.344 -13.32 1 98.25 545 TRP A N 1
ATOM 4408 C CA . TRP A 1 545 ? -17.062 -37.125 -14 1 98.25 545 TRP A CA 1
ATOM 4409 C C . TRP A 1 545 ? -17.594 -38.5 -14.414 1 98.25 545 TRP A C 1
ATOM 4411 O O . TRP A 1 545 ? -17.594 -39.438 -13.625 1 98.25 545 TRP A O 1
ATOM 4421 N N . LEU A 1 546 ? -17.984 -38.594 -15.688 1 95.62 546 LEU A N 1
ATOM 4422 C CA . LEU A 1 546 ? -18.625 -39.812 -16.156 1 95.62 546 LEU A CA 1
ATOM 4423 C C . LEU A 1 546 ? -17.625 -40.719 -16.875 1 95.62 546 LEU A C 1
ATOM 4425 O O . LEU A 1 546 ? -17.266 -40.469 -18.031 1 95.62 546 LEU A O 1
ATOM 4429 N N . GLU A 1 547 ? -17.234 -41.781 -16.203 1 95.38 547 GLU A N 1
ATOM 4430 C CA . GLU A 1 547 ? -16.359 -42.781 -16.812 1 95.38 547 GLU A CA 1
ATOM 4431 C C . GLU A 1 547 ? -17.141 -43.75 -17.719 1 95.38 547 GLU A C 1
ATOM 4433 O O . GLU A 1 547 ? -18.172 -44.281 -17.312 1 95.38 547 GLU A O 1
ATOM 4438 N N . ALA A 1 548 ? -16.641 -43.844 -18.875 1 91.06 548 ALA A N 1
ATOM 4439 C CA . ALA A 1 548 ? -17.234 -44.844 -19.781 1 91.06 548 ALA A CA 1
ATOM 4440 C C . ALA A 1 548 ? -16.688 -46.219 -19.516 1 91.06 548 ALA A C 1
ATOM 4442 O O . ALA A 1 548 ? -15.547 -46.531 -19.844 1 91.06 548 ALA A O 1
ATOM 4443 N N . LEU A 1 549 ? -17.547 -47 -18.969 1 88 549 LEU A N 1
ATOM 4444 C CA . LEU A 1 549 ? -17.094 -48.344 -18.578 1 88 549 LEU A CA 1
ATOM 4445 C C . LEU A 1 549 ? -17.094 -49.281 -19.781 1 88 549 LEU A C 1
ATOM 4447 O O . LEU A 1 549 ? -17.922 -49.156 -20.672 1 88 549 LEU A O 1
ATOM 4451 N N . ASP A 1 550 ? -16.219 -50.312 -19.75 1 78.56 550 ASP A N 1
ATOM 4452 C CA . ASP A 1 550 ? -16.141 -51.344 -20.781 1 78.56 550 ASP A CA 1
ATOM 4453 C C . ASP A 1 550 ? -17.312 -52.312 -20.688 1 78.56 550 ASP A C 1
ATOM 4455 O O . ASP A 1 550 ? -17.844 -52.531 -19.594 1 78.56 550 ASP A O 1
ATOM 4459 N N . MET B 1 1 ? 29.984 24.109 20.625 1 60.75 1 MET B N 1
ATOM 4460 C CA . MET B 1 1 ? 29.547 25.484 20.438 1 60.75 1 MET B CA 1
ATOM 4461 C C . MET B 1 1 ? 30.453 26.203 19.438 1 60.75 1 MET B C 1
ATOM 4463 O O . MET B 1 1 ? 29.953 26.891 18.531 1 60.75 1 MET B O 1
ATOM 4467 N N . ASN B 1 2 ? 31.828 26.047 19.516 1 57.5 2 ASN B N 1
ATOM 4468 C CA . ASN B 1 2 ? 32.75 26.688 18.578 1 57.5 2 ASN B CA 1
ATOM 4469 C C . ASN B 1 2 ? 32.531 26.203 17.141 1 57.5 2 ASN B C 1
ATOM 4471 O O . ASN B 1 2 ? 32.5 27 16.203 1 57.5 2 ASN B O 1
ATOM 4475 N N . ARG B 1 3 ? 32.344 25 16.984 1 66.62 3 ARG B N 1
ATOM 4476 C CA . ARG B 1 3 ? 32.094 24.438 15.664 1 66.62 3 ARG B CA 1
ATOM 4477 C C . ARG B 1 3 ? 30.797 25 15.078 1 66.62 3 ARG B C 1
ATOM 4479 O O . ARG B 1 3 ? 30.703 25.25 13.875 1 66.62 3 ARG B O 1
ATOM 4486 N N . LEU B 1 4 ? 29.938 25.109 16.047 1 67.88 4 LEU B N 1
ATOM 4487 C CA . LEU B 1 4 ? 28.656 25.672 15.656 1 67.88 4 LEU B CA 1
ATOM 4488 C C . LEU B 1 4 ? 28.812 27.125 15.195 1 67.88 4 LEU B C 1
ATOM 4490 O O . LEU B 1 4 ? 28.266 27.5 14.156 1 67.88 4 LEU B O 1
ATOM 4494 N N . LEU B 1 5 ? 29.547 27.812 15.906 1 67.31 5 LEU B N 1
ATOM 4495 C CA . LEU B 1 5 ? 29.734 29.234 15.594 1 67.31 5 LEU B CA 1
ATOM 4496 C C . LEU B 1 5 ? 30.438 29.406 14.25 1 67.31 5 LEU B C 1
ATOM 4498 O O . LEU B 1 5 ? 30.094 30.297 13.477 1 67.31 5 LEU B O 1
ATOM 4502 N N . ASP B 1 6 ? 31.359 28.531 14.008 1 67.94 6 ASP B N 1
ATOM 4503 C CA . ASP B 1 6 ? 32.062 28.547 12.727 1 67.94 6 ASP B CA 1
ATOM 4504 C C . ASP B 1 6 ? 31.109 28.281 11.57 1 67.94 6 ASP B C 1
ATOM 4506 O O . ASP B 1 6 ? 31.203 28.906 10.516 1 67.94 6 ASP B O 1
ATOM 4510 N N . ARG B 1 7 ? 30.203 27.406 11.805 1 70.19 7 ARG B N 1
ATOM 4511 C CA . ARG B 1 7 ? 29.234 27.047 10.766 1 70.19 7 ARG B CA 1
ATOM 4512 C C . ARG B 1 7 ? 28.25 28.172 10.531 1 70.19 7 ARG B C 1
ATOM 4514 O O . ARG B 1 7 ? 27.875 28.469 9.391 1 70.19 7 ARG B O 1
ATOM 4521 N N . MET B 1 8 ? 27.922 28.812 11.594 1 68.69 8 MET B N 1
ATOM 4522 C CA . MET B 1 8 ? 26.953 29.891 11.539 1 68.69 8 MET B CA 1
ATOM 4523 C C . MET B 1 8 ? 27.531 31.109 10.812 1 68.69 8 MET B C 1
ATOM 4525 O O . MET B 1 8 ? 26.797 31.828 10.133 1 68.69 8 MET B O 1
ATOM 4529 N N . GLN B 1 9 ? 28.797 31.281 10.969 1 61.69 9 GLN B N 1
ATOM 4530 C CA . GLN B 1 9 ? 29.453 32.438 10.352 1 61.69 9 GLN B CA 1
ATOM 4531 C C . GLN B 1 9 ? 29.484 32.281 8.828 1 61.69 9 GLN B C 1
ATOM 4533 O O . GLN B 1 9 ? 29.547 33.281 8.109 1 61.69 9 GLN B O 1
ATOM 4538 N N . ARG B 1 10 ? 29.344 31.094 8.461 1 62.53 10 ARG B N 1
ATOM 4539 C CA . ARG B 1 10 ? 29.438 30.875 7.023 1 62.53 10 ARG B CA 1
ATOM 4540 C C . ARG B 1 10 ? 28.094 31.125 6.34 1 62.53 10 ARG B C 1
ATOM 4542 O O . ARG B 1 10 ? 28.031 31.188 5.109 1 62.53 10 ARG B O 1
ATOM 4549 N N . PHE B 1 11 ? 27.141 31.297 7.246 1 64.94 11 PHE B N 1
ATOM 4550 C CA . PHE B 1 11 ? 25.812 31.391 6.648 1 64.94 11 PHE B CA 1
ATOM 4551 C C . PHE B 1 11 ? 25.359 32.844 6.566 1 64.94 11 PHE B C 1
ATOM 4553 O O . PHE B 1 11 ? 25.531 33.594 7.527 1 64.94 11 PHE B O 1
ATOM 4560 N N . SER B 1 12 ? 25.312 33.219 5.281 1 58.66 12 SER B N 1
ATOM 4561 C CA . SER B 1 12 ? 24.719 34.531 5.07 1 58.66 12 SER B CA 1
ATOM 4562 C C . SER B 1 12 ? 23.219 34.531 5.367 1 58.66 12 SER B C 1
ATOM 4564 O O . SER B 1 12 ? 22.469 33.75 4.785 1 58.66 12 SER B O 1
ATOM 4566 N N . VAL B 1 13 ? 22.859 35 6.516 1 56.44 13 VAL B N 1
ATOM 4567 C CA . VAL B 1 13 ? 21.453 35.031 6.922 1 56.44 13 VAL B CA 1
ATOM 4568 C C . VAL B 1 13 ? 20.656 35.875 5.941 1 56.44 13 VAL B C 1
ATOM 4570 O O . VAL B 1 13 ? 21 37 5.668 1 56.44 13 VAL B O 1
ATOM 4573 N N . PRO B 1 14 ? 19.875 35.062 5.137 1 54.88 14 PRO B N 1
ATOM 4574 C CA . PRO B 1 14 ? 19.031 35.906 4.305 1 54.88 14 PRO B CA 1
ATOM 4575 C C . PRO B 1 14 ? 18.266 36.969 5.117 1 54.88 14 PRO B C 1
ATOM 4577 O O . PRO B 1 14 ? 18.031 36.781 6.309 1 54.88 14 PRO B O 1
ATOM 4580 N N . LYS B 1 15 ? 18.188 38.156 4.555 1 48.84 15 LYS B N 1
ATOM 4581 C CA . LYS B 1 15 ? 17.422 39.312 5.023 1 48.84 15 LYS B CA 1
ATOM 4582 C C . LYS B 1 15 ? 15.969 38.938 5.25 1 48.84 15 LYS B C 1
ATOM 4584 O O . LYS B 1 15 ? 15.156 39 4.324 1 48.84 15 LYS B O 1
ATOM 4589 N N . VAL B 1 16 ? 15.664 37.75 6.027 1 52.16 16 VAL B N 1
ATOM 4590 C CA . VAL B 1 16 ? 14.234 37.625 6.297 1 52.16 16 VAL B CA 1
ATOM 4591 C C . VAL B 1 16 ? 13.711 38.938 6.891 1 52.16 16 VAL B C 1
ATOM 4593 O O . VAL B 1 16 ? 14.422 39.625 7.625 1 52.16 16 VAL B O 1
ATOM 4596 N N . LYS B 1 17 ? 12.688 39.5 6.238 1 51.53 17 LYS B N 1
ATOM 4597 C CA . LYS B 1 17 ? 12.039 40.719 6.703 1 51.53 17 LYS B CA 1
ATOM 4598 C C . LYS B 1 17 ? 11.773 40.656 8.203 1 51.53 17 LYS B C 1
ATOM 4600 O O . LYS B 1 17 ? 11.172 39.719 8.695 1 51.53 17 LYS B O 1
ATOM 4605 N N . LEU B 1 18 ? 12.609 41.281 8.938 1 54.5 18 LEU B N 1
ATOM 4606 C CA . LEU B 1 18 ? 12.359 41.406 10.375 1 54.5 18 LEU B CA 1
ATOM 4607 C C . LEU B 1 18 ? 10.93 41.906 10.633 1 54.5 18 LEU B C 1
ATOM 4609 O O . LEU B 1 18 ? 10.555 42.969 10.203 1 54.5 18 LEU B O 1
ATOM 4613 N N . LEU B 1 19 ? 10.039 40.781 10.68 1 58.78 19 LEU B N 1
ATOM 4614 C CA . LEU B 1 19 ? 8.688 41.188 11.055 1 58.78 19 LEU B CA 1
ATOM 4615 C C . LEU B 1 19 ? 8.625 41.594 12.516 1 58.78 19 LEU B C 1
ATOM 4617 O O . LEU B 1 19 ? 9.398 41.094 13.336 1 58.78 19 LEU B O 1
ATOM 4621 N N . SER B 1 20 ? 7.996 42.625 12.781 1 62.84 20 SER B N 1
ATOM 4622 C CA . SER B 1 20 ? 7.797 43.125 14.133 1 62.84 20 SER B CA 1
ATOM 4623 C C . SER B 1 20 ? 7.188 42.062 15.031 1 62.84 20 SER B C 1
ATOM 4625 O O . SER B 1 20 ? 7.48 42 16.234 1 62.84 20 SER B O 1
ATOM 4627 N N . GLU B 1 21 ? 6.383 41.156 14.461 1 83.19 21 GLU B N 1
ATOM 4628 C CA . GLU B 1 21 ? 5.75 40.062 15.18 1 83.19 21 GLU B CA 1
ATOM 4629 C C . GLU B 1 21 ? 5.871 38.75 14.406 1 83.19 21 GLU B C 1
ATOM 4631 O O . GLU B 1 21 ? 5.992 38.75 13.18 1 83.19 21 GLU B O 1
ATOM 4636 N N . TYR B 1 22 ? 5.902 37.688 15.148 1 89.56 22 TYR B N 1
ATOM 4637 C CA . TYR B 1 22 ? 6.012 36.375 14.523 1 89.56 22 TYR B CA 1
ATOM 4638 C C . TYR B 1 22 ? 4.797 36.094 13.656 1 89.56 22 TYR B C 1
ATOM 4640 O O . TYR B 1 22 ? 4.914 35.438 12.609 1 89.56 22 TYR B O 1
ATOM 4648 N N . TRP B 1 23 ? 3.65 36.531 14.133 1 95.5 23 TRP B N 1
ATOM 4649 C CA . TRP B 1 23 ? 2.395 36.25 13.453 1 95.5 23 TRP B CA 1
ATOM 4650 C C . TRP B 1 23 ? 1.324 37.281 13.82 1 95.5 23 TRP B C 1
ATOM 4652 O O . TRP B 1 23 ? 1.507 38.062 14.742 1 95.5 23 TRP B O 1
ATOM 4662 N N . ASN B 1 24 ? 0.269 37.344 13.078 1 96 24 ASN B N 1
ATOM 4663 C CA . ASN B 1 24 ? -0.922 38.125 13.359 1 96 24 ASN B CA 1
ATOM 4664 C C . ASN B 1 24 ? -2.176 37.5 12.773 1 96 24 ASN B C 1
ATOM 4666 O O . ASN B 1 24 ? -2.152 36.312 12.375 1 96 24 ASN B O 1
ATOM 4670 N N . GLU B 1 25 ? -3.312 38.219 12.859 1 96.56 25 GLU B N 1
ATOM 4671 C CA . GLU B 1 25 ? -4.605 37.656 12.484 1 96.56 25 GLU B CA 1
ATOM 4672 C C . GLU B 1 25 ? -4.68 37.406 10.977 1 96.56 25 GLU B C 1
ATOM 4674 O O . GLU B 1 25 ? -5.582 36.688 10.508 1 96.56 25 GLU B O 1
ATOM 4679 N N . GLN B 1 26 ? -3.723 37.844 10.219 1 96.38 26 GLN B N 1
ATOM 4680 C CA . GLN B 1 26 ? -3.734 37.656 8.766 1 96.38 26 GLN B CA 1
ATOM 4681 C C . GLN B 1 26 ? -3.107 36.344 8.375 1 96.38 26 GLN B C 1
ATOM 4683 O O . GLN B 1 26 ? -3.244 35.875 7.23 1 96.38 26 GLN B O 1
ATOM 4688 N N . ASP B 1 27 ? -2.391 35.656 9.273 1 97.31 27 ASP B N 1
ATOM 4689 C CA . ASP B 1 27 ? -1.639 34.438 8.945 1 97.31 27 ASP B CA 1
ATOM 4690 C C . ASP B 1 27 ? -2.57 33.25 8.781 1 97.31 27 ASP B C 1
ATOM 4692 O O . ASP B 1 27 ? -3.312 32.906 9.703 1 97.31 27 ASP B O 1
ATOM 4696 N N . VAL B 1 28 ? -2.592 32.688 7.641 1 98.56 28 VAL B N 1
ATOM 4697 C CA . VAL B 1 28 ? -3.266 31.453 7.27 1 98.56 28 VAL B CA 1
ATOM 4698 C C . VAL B 1 28 ? -2.318 30.578 6.453 1 98.56 28 VAL B C 1
ATOM 4700 O O . VAL B 1 28 ? -1.69 31.047 5.504 1 98.56 28 VAL B O 1
ATOM 4703 N N . ILE B 1 29 ? -2.172 29.297 6.812 1 98.69 29 ILE B N 1
ATOM 4704 C CA . ILE B 1 29 ? -1.213 28.406 6.16 1 98.69 29 ILE B CA 1
ATOM 4705 C C . ILE B 1 29 ? -1.953 27.391 5.297 1 98.69 29 ILE B C 1
ATOM 4707 O O . ILE B 1 29 ? -2.908 26.766 5.754 1 98.69 29 ILE B O 1
ATOM 4711 N N . LEU B 1 30 ? -1.567 27.281 4.047 1 98.81 30 LEU B N 1
ATOM 4712 C CA . LEU B 1 30 ? -1.996 26.203 3.176 1 98.81 30 LEU B CA 1
ATOM 4713 C C . LEU B 1 30 ? -1.03 25.016 3.264 1 98.81 30 LEU B C 1
ATOM 4715 O O . LEU B 1 30 ? 0.181 25.188 3.117 1 98.81 30 LEU B O 1
ATOM 4719 N N . ILE B 1 31 ? -1.518 23.875 3.568 1 98.81 31 ILE B N 1
ATOM 4720 C CA . ILE B 1 31 ? -0.713 22.672 3.529 1 98.81 31 ILE B CA 1
ATOM 4721 C C . ILE B 1 31 ? -0.904 21.953 2.188 1 98.81 31 ILE B C 1
ATOM 4723 O O . ILE B 1 31 ? -2.029 21.625 1.812 1 98.81 31 ILE B O 1
ATOM 4727 N N . ALA B 1 32 ? 0.188 21.688 1.454 1 98.69 32 ALA B N 1
ATOM 4728 C CA . ALA B 1 32 ? 0.064 21.078 0.139 1 98.69 32 ALA B CA 1
ATOM 4729 C C . ALA B 1 32 ? 1.332 20.297 -0.225 1 98.69 32 ALA B C 1
ATOM 4731 O O . ALA B 1 32 ? 2.439 20.719 0.125 1 98.69 32 ALA B O 1
ATOM 4732 N N . TYR B 1 33 ? 1.107 19.188 -0.931 1 98.56 33 TYR B N 1
ATOM 4733 C CA . TYR B 1 33 ? 2.236 18.641 -1.67 1 98.56 33 TYR B CA 1
ATOM 4734 C C . TYR B 1 33 ? 2.588 19.516 -2.865 1 98.56 33 TYR B C 1
ATOM 4736 O O . TYR B 1 33 ? 1.731 20.219 -3.395 1 98.56 33 TYR B O 1
ATOM 4744 N N . GLY B 1 34 ? 3.826 19.438 -3.232 1 98.44 34 GLY B N 1
ATOM 4745 C CA . GLY B 1 34 ? 4.246 20.203 -4.391 1 98.44 34 GLY B CA 1
ATOM 4746 C C . GLY B 1 34 ? 3.527 19.812 -5.664 1 98.44 34 GLY B C 1
ATOM 4747 O O . GLY B 1 34 ? 3.457 20.609 -6.613 1 98.44 34 GLY B O 1
ATOM 4748 N N . ASP B 1 35 ? 2.941 18.594 -5.664 1 97.94 35 ASP B N 1
ATOM 4749 C CA . ASP B 1 35 ? 2.338 18.109 -6.902 1 97.94 35 ASP B CA 1
ATOM 4750 C C . ASP B 1 35 ? 0.843 17.844 -6.723 1 97.94 35 ASP B C 1
ATOM 4752 O O . ASP B 1 35 ? 0.26 17.016 -7.422 1 97.94 35 ASP B O 1
ATOM 4756 N N . ASN B 1 36 ? 0.217 18.5 -5.758 1 98.12 36 ASN B N 1
ATOM 4757 C CA . ASN B 1 36 ? -1.225 18.344 -5.598 1 98.12 36 ASN B CA 1
ATOM 4758 C C . ASN B 1 36 ? -1.983 18.844 -6.82 1 98.12 36 ASN B C 1
ATOM 4760 O O . ASN B 1 36 ? -3.133 18.469 -7.047 1 98.12 36 ASN B O 1
ATOM 4764 N N . ILE B 1 37 ? -1.418 19.844 -7.512 1 98.31 37 ILE B N 1
ATOM 4765 C CA . ILE B 1 37 ? -1.97 20.344 -8.766 1 98.31 37 ILE B CA 1
ATOM 4766 C C . ILE B 1 37 ? -0.929 20.219 -9.875 1 98.31 37 ILE B C 1
ATOM 4768 O O . ILE B 1 37 ? 0.203 20.672 -9.734 1 98.31 37 ILE B O 1
ATOM 4772 N N . ARG B 1 38 ? -1.339 19.578 -10.961 1 97.31 38 ARG B N 1
ATOM 4773 C CA . ARG B 1 38 ? -0.405 19.297 -12.047 1 97.31 38 ARG B CA 1
ATOM 4774 C C . ARG B 1 38 ? -0.94 19.812 -13.375 1 97.31 38 ARG B C 1
ATOM 4776 O O . ARG B 1 38 ? -2.148 20 -13.539 1 97.31 38 ARG B O 1
ATOM 4783 N N . GLN B 1 39 ? 0.012 20.125 -14.164 1 94.38 39 GLN B N 1
ATOM 4784 C CA . GLN B 1 39 ? -0.258 20.484 -15.555 1 94.38 39 GLN B CA 1
ATOM 4785 C C . GLN B 1 39 ? 0.757 19.844 -16.484 1 94.38 39 GLN B C 1
ATOM 4787 O O . GLN B 1 39 ? 1.906 19.609 -16.109 1 94.38 39 GLN B O 1
ATOM 4792 N N . THR B 1 40 ? 0.35 19.438 -17.719 1 87.44 40 THR B N 1
ATOM 4793 C CA . THR B 1 40 ? 1.177 18.703 -18.672 1 87.44 40 THR B CA 1
ATOM 4794 C C . THR B 1 40 ? 2.436 19.5 -19.016 1 87.44 40 THR B C 1
ATOM 4796 O O . THR B 1 40 ? 3.525 18.922 -19.109 1 87.44 40 THR B O 1
ATOM 4799 N N . ASP B 1 41 ? 2.475 20.766 -19.125 1 88.31 41 ASP B N 1
ATOM 4800 C CA . ASP B 1 41 ? 3.609 21.5 -19.672 1 88.31 41 ASP B CA 1
ATOM 4801 C C . ASP B 1 41 ? 4.273 22.359 -18.594 1 88.31 41 ASP B C 1
ATOM 4803 O O . ASP B 1 41 ? 4.922 23.359 -18.906 1 88.31 41 ASP B O 1
ATOM 4807 N N . ALA B 1 42 ? 4.18 21.984 -17.344 1 93.69 42 ALA B N 1
ATOM 4808 C CA . ALA B 1 42 ? 4.793 22.75 -16.281 1 93.69 42 ALA B CA 1
ATOM 4809 C C . ALA B 1 42 ? 5.168 21.859 -15.102 1 93.69 42 ALA B C 1
ATOM 4811 O O . ALA B 1 42 ? 4.508 20.859 -14.836 1 93.69 42 ALA B O 1
ATOM 4812 N N . LYS B 1 43 ? 6.238 22.25 -14.43 1 96.38 43 LYS B N 1
ATOM 4813 C CA . LYS B 1 43 ? 6.59 21.547 -13.195 1 96.38 43 LYS B CA 1
ATOM 4814 C C . LYS B 1 43 ? 5.531 21.766 -12.117 1 96.38 43 LYS B C 1
ATOM 4816 O O . LYS B 1 43 ? 4.953 22.844 -12.016 1 96.38 43 LYS B O 1
ATOM 4821 N N . PRO B 1 44 ? 5.312 20.812 -11.336 1 98.19 44 PRO B N 1
ATOM 4822 C CA . PRO B 1 44 ? 4.223 20.875 -10.359 1 98.19 44 PRO B CA 1
ATOM 4823 C C . PRO B 1 44 ? 4.379 22.031 -9.375 1 98.19 44 PRO B C 1
ATOM 4825 O O . PRO B 1 44 ? 3.395 22.688 -9.016 1 98.19 44 PRO B O 1
ATOM 4828 N N . LEU B 1 45 ? 5.59 22.344 -8.969 1 98.62 45 LEU B N 1
ATOM 4829 C CA . LEU B 1 45 ? 5.785 23.453 -8.039 1 98.62 45 LEU B CA 1
ATOM 4830 C C . LEU B 1 45 ? 5.398 24.781 -8.688 1 98.62 45 LEU B C 1
ATOM 4832 O O . LEU B 1 45 ? 4.879 25.672 -8.016 1 98.62 45 LEU B O 1
ATOM 4836 N N . ALA B 1 46 ? 5.711 24.906 -9.945 1 98.12 46 ALA B N 1
ATOM 4837 C CA . ALA B 1 46 ? 5.301 26.109 -10.672 1 98.12 46 ALA B CA 1
ATOM 4838 C C . ALA B 1 46 ? 3.781 26.203 -10.766 1 98.12 46 ALA B C 1
ATOM 4840 O O . ALA B 1 46 ? 3.217 27.297 -10.648 1 98.12 46 ALA B O 1
ATOM 4841 N N . THR B 1 47 ? 3.145 25.062 -11.016 1 98.38 47 THR B N 1
ATOM 4842 C CA . THR B 1 47 ? 1.688 25.016 -11.094 1 98.38 47 THR B CA 1
ATOM 4843 C C . THR B 1 47 ? 1.067 25.391 -9.75 1 98.38 47 THR B C 1
ATOM 4845 O O . THR B 1 47 ? 0.094 26.141 -9.695 1 98.38 47 THR B O 1
ATOM 4848 N N . LEU B 1 48 ? 1.6 24.828 -8.688 1 98.5 48 LEU B N 1
ATOM 4849 C CA . LEU B 1 48 ? 1.122 25.172 -7.355 1 98.5 48 LEU B CA 1
ATOM 4850 C C . LEU B 1 48 ? 1.263 26.672 -7.098 1 98.5 48 LEU B C 1
ATOM 4852 O O . LEU B 1 48 ? 0.357 27.297 -6.539 1 98.5 48 LEU B O 1
ATOM 4856 N N . TYR B 1 49 ? 2.41 27.266 -7.488 1 98.19 49 TYR B N 1
ATOM 4857 C CA . TYR B 1 49 ? 2.646 28.688 -7.336 1 98.19 49 TYR B CA 1
ATOM 4858 C C . TYR B 1 49 ? 1.596 29.5 -8.086 1 98.19 49 TYR B C 1
ATOM 4860 O O . TYR B 1 49 ? 0.983 30.406 -7.523 1 98.19 49 TYR B O 1
ATOM 4868 N N . GLU B 1 50 ? 1.397 29.141 -9.32 1 97.31 50 GLU B N 1
ATOM 4869 C CA . GLU B 1 50 ? 0.444 29.859 -10.148 1 97.31 50 GLU B CA 1
ATOM 4870 C C . GLU B 1 50 ? -0.965 29.797 -9.57 1 97.31 50 GLU B C 1
ATOM 4872 O O . GLU B 1 50 ? -1.664 30.797 -9.484 1 97.31 50 GLU B O 1
ATOM 4877 N N . PHE B 1 51 ? -1.355 28.625 -9.203 1 98.06 51 PHE B N 1
ATOM 4878 C CA . PHE B 1 51 ? -2.674 28.453 -8.609 1 98.06 51 PHE B CA 1
ATOM 4879 C C . PHE B 1 51 ? -2.826 29.297 -7.355 1 98.06 51 PHE B C 1
ATOM 4881 O O . PHE B 1 51 ? -3.84 29.984 -7.176 1 98.06 51 PHE B O 1
ATOM 4888 N N . SER B 1 52 ? -1.864 29.266 -6.504 1 98.31 52 SER B N 1
ATOM 4889 C CA . SER B 1 52 ? -1.92 29.984 -5.234 1 98.31 52 SER B CA 1
ATOM 4890 C C . SER B 1 52 ? -1.947 31.484 -5.457 1 98.31 52 SER B C 1
ATOM 4892 O O . SER B 1 52 ? -2.691 32.219 -4.785 1 98.31 52 SER B O 1
ATOM 4894 N N . LEU B 1 53 ? -1.153 31.953 -6.367 1 97.56 53 LEU B N 1
ATOM 4895 C CA . LEU B 1 53 ? -1.089 33.375 -6.656 1 97.56 53 LEU B CA 1
ATOM 4896 C C . LEU B 1 53 ? -2.418 33.875 -7.215 1 97.56 53 LEU B C 1
ATOM 4898 O O . LEU B 1 53 ? -2.914 34.938 -6.797 1 97.56 53 LEU B O 1
ATOM 4902 N N . LEU B 1 54 ? -2.982 33.156 -8.078 1 96.88 54 LEU B N 1
ATOM 4903 C CA . LEU B 1 54 ? -4.172 33.594 -8.797 1 96.88 54 LEU B CA 1
ATOM 4904 C C . LEU B 1 54 ? -5.418 33.438 -7.926 1 96.88 54 LEU B C 1
ATOM 4906 O O . LEU B 1 54 ? -6.332 34.281 -8.016 1 96.88 54 LEU B O 1
ATOM 4910 N N . HIS B 1 55 ? -5.379 32.438 -7.062 1 97.31 55 HIS B N 1
ATOM 4911 C CA . HIS B 1 55 ? -6.66 32.094 -6.449 1 97.31 55 HIS B CA 1
ATOM 4912 C C . HIS B 1 55 ? -6.613 32.312 -4.938 1 97.31 55 HIS B C 1
ATOM 4914 O O . HIS B 1 55 ? -7.656 32.406 -4.289 1 97.31 55 HIS B O 1
ATOM 4920 N N . LEU B 1 56 ? -5.434 32.375 -4.344 1 98.06 56 LEU B N 1
ATOM 4921 C CA . LEU B 1 56 ? -5.422 32.25 -2.891 1 98.06 56 LEU B CA 1
ATOM 4922 C C . LEU B 1 56 ? -4.742 33.438 -2.242 1 98.06 56 LEU B C 1
ATOM 4924 O O . LEU B 1 56 ? -4.809 33.625 -1.022 1 98.06 56 LEU B O 1
ATOM 4928 N N . LYS B 1 57 ? -4.148 34.312 -2.939 1 95.25 57 LYS B N 1
ATOM 4929 C CA . LYS B 1 57 ? -3.301 35.375 -2.416 1 95.25 57 LYS B CA 1
ATOM 4930 C C . LYS B 1 57 ? -4.086 36.312 -1.486 1 95.25 57 LYS B C 1
ATOM 4932 O O . LYS B 1 57 ? -3.525 36.875 -0.546 1 95.25 57 LYS B O 1
ATOM 4937 N N . ASP B 1 58 ? -5.387 36.406 -1.645 1 94.62 58 ASP B N 1
ATOM 4938 C CA . ASP B 1 58 ? -6.203 37.312 -0.871 1 94.62 58 ASP B CA 1
ATOM 4939 C C . ASP B 1 58 ? -6.629 36.719 0.458 1 94.62 58 ASP B C 1
ATOM 4941 O O . ASP B 1 58 ? -7.094 37.406 1.356 1 94.62 58 ASP B O 1
ATOM 4945 N N . CYS B 1 59 ? -6.398 35.438 0.627 1 96.94 59 CYS B N 1
ATOM 4946 C CA . CYS B 1 59 ? -6.938 34.812 1.833 1 96.94 59 CYS B CA 1
ATOM 4947 C C . CYS B 1 59 ? -5.898 33.938 2.496 1 96.94 59 CYS B C 1
ATOM 4949 O O . CYS B 1 59 ? -6.062 33.531 3.652 1 96.94 59 CYS B O 1
ATOM 4951 N N . ILE B 1 60 ? -4.832 33.562 1.834 1 97.94 60 ILE B N 1
ATOM 4952 C CA . ILE B 1 60 ? -3.758 32.75 2.367 1 97.94 60 ILE B CA 1
ATOM 4953 C C . ILE B 1 60 ? -2.412 33.406 2.123 1 97.94 60 ILE B C 1
ATOM 4955 O O . ILE B 1 60 ? -2.129 33.875 1.011 1 97.94 60 ILE B O 1
ATOM 4959 N N . ASN B 1 61 ? -1.613 33.531 3.166 1 97.88 61 ASN B N 1
ATOM 4960 C CA . ASN B 1 61 ? -0.353 34.219 2.992 1 97.88 61 ASN B CA 1
ATOM 4961 C C . ASN B 1 61 ? 0.846 33.312 3.232 1 97.88 61 ASN B C 1
ATOM 4963 O O . ASN B 1 61 ? 1.994 33.75 3.098 1 97.88 61 ASN B O 1
ATOM 4967 N N . SER B 1 62 ? 0.633 32.094 3.602 1 98.25 62 SER B N 1
ATOM 4968 C CA . SER B 1 62 ? 1.705 31.141 3.873 1 98.25 62 SER B CA 1
ATOM 4969 C C . SER B 1 62 ? 1.408 29.766 3.252 1 98.25 62 SER B C 1
ATOM 4971 O O . SER B 1 62 ? 0.252 29.344 3.195 1 98.25 62 SER B O 1
ATOM 4973 N N . ILE B 1 63 ? 2.449 29.094 2.809 1 98.69 63 ILE B N 1
ATOM 4974 C CA . ILE B 1 63 ? 2.285 27.766 2.209 1 98.69 63 ILE B CA 1
ATOM 4975 C C . ILE B 1 63 ? 3.271 26.797 2.84 1 98.69 63 ILE B C 1
ATOM 4977 O O . ILE B 1 63 ? 4.48 27.031 2.838 1 98.69 63 ILE B O 1
ATOM 4981 N N . HIS B 1 64 ? 2.758 25.797 3.434 1 98.81 64 HIS B N 1
ATOM 4982 C CA . HIS B 1 64 ? 3.529 24.625 3.844 1 98.81 64 HIS B CA 1
ATOM 4983 C C . HIS B 1 64 ? 3.662 23.625 2.703 1 98.81 64 HIS B C 1
ATOM 4985 O O . HIS B 1 64 ? 2.705 22.922 2.371 1 98.81 64 HIS B O 1
ATOM 4991 N N . VAL B 1 65 ? 4.797 23.594 2.131 1 98.81 65 VAL B N 1
ATOM 4992 C CA . VAL B 1 65 ? 5.051 22.578 1.116 1 98.81 65 VAL B CA 1
ATOM 4993 C C . VAL B 1 65 ? 5.598 21.312 1.776 1 98.81 65 VAL B C 1
ATOM 4995 O O . VAL B 1 65 ? 6.711 21.328 2.312 1 98.81 65 VAL B O 1
ATOM 4998 N N . LEU B 1 66 ? 4.766 20.344 1.754 1 98.62 66 LEU B N 1
ATOM 4999 C CA . LEU B 1 66 ? 5.227 19.062 2.293 1 98.62 66 LEU B CA 1
ATOM 5000 C C . LEU B 1 66 ? 6.531 18.625 1.629 1 98.62 66 LEU B C 1
ATOM 5002 O O . LEU B 1 66 ? 6.957 19.234 0.639 1 98.62 66 LEU B O 1
ATOM 5006 N N . PRO B 1 67 ? 7.215 17.625 2.199 1 98.19 67 PRO B N 1
ATOM 5007 C CA . PRO B 1 67 ? 8.586 17.375 1.746 1 98.19 67 PRO B CA 1
ATOM 5008 C C . PRO B 1 67 ? 8.703 17.328 0.225 1 98.19 67 PRO B C 1
ATOM 5010 O O . PRO B 1 67 ? 7.98 16.562 -0.426 1 98.19 67 PRO B O 1
ATOM 5013 N N . TYR B 1 68 ? 9.57 18.141 -0.238 1 98.62 68 TYR B N 1
ATOM 5014 C CA . TYR B 1 68 ? 9.734 18.25 -1.684 1 98.62 68 TYR B CA 1
ATOM 5015 C C . TYR B 1 68 ? 11.125 17.812 -2.109 1 98.62 68 TYR B C 1
ATOM 5017 O O . TYR B 1 68 ? 11.672 18.328 -3.088 1 98.62 68 TYR B O 1
ATOM 5025 N N . PHE B 1 69 ? 11.742 16.875 -1.408 1 98.38 69 PHE B N 1
ATOM 5026 C CA . PHE B 1 69 ? 13.055 16.297 -1.671 1 98.38 69 PHE B CA 1
ATOM 5027 C C . PHE B 1 69 ? 12.93 14.93 -2.318 1 98.38 69 PHE B C 1
ATOM 5029 O O . PHE B 1 69 ? 11.867 14.305 -2.258 1 98.38 69 PHE B O 1
ATOM 5036 N N . PRO B 1 70 ? 14.023 14.492 -3.02 1 97 70 PRO B N 1
ATOM 5037 C CA . PRO B 1 70 ? 13.984 13.094 -3.438 1 97 70 PRO B CA 1
ATOM 5038 C C . PRO B 1 70 ? 13.703 12.133 -2.279 1 97 70 PRO B C 1
ATOM 5040 O O . PRO B 1 70 ? 14.234 12.32 -1.182 1 97 70 PRO B O 1
ATOM 5043 N N . PHE B 1 71 ? 12.797 11.172 -2.521 1 97.25 71 PHE B N 1
ATOM 5044 C CA . PHE B 1 71 ? 12.367 10.273 -1.456 1 97.25 71 PHE B CA 1
ATOM 5045 C C . PHE B 1 71 ? 12.133 8.867 -1.994 1 97.25 71 PHE B C 1
ATOM 5047 O O . PHE B 1 71 ? 12.023 8.664 -3.205 1 97.25 71 PHE B O 1
ATOM 5054 N N . SER B 1 72 ? 12.109 7.895 -1.107 1 95.25 72 SER B N 1
ATOM 5055 C CA . SER B 1 72 ? 11.945 6.508 -1.531 1 95.25 72 SER B CA 1
ATOM 5056 C C . SER B 1 72 ? 10.562 5.98 -1.156 1 95.25 72 SER B C 1
ATOM 5058 O O . SER B 1 72 ? 10.055 5.043 -1.78 1 95.25 72 SER B O 1
ATOM 5060 N N . SER B 1 73 ? 10.039 6.543 -0.106 1 92.94 73 SER B N 1
ATOM 5061 C CA . SER B 1 73 ? 8.719 6.074 0.311 1 92.94 73 SER B CA 1
ATOM 5062 C C . SER B 1 73 ? 7.973 7.152 1.09 1 92.94 73 SER B C 1
ATOM 5064 O O . SER B 1 73 ? 8.523 8.219 1.37 1 92.94 73 SER B O 1
ATOM 5066 N N . ASP B 1 74 ? 6.672 6.93 1.315 1 93.12 74 ASP B N 1
ATOM 5067 C CA . ASP B 1 74 ? 5.785 7.73 2.154 1 93.12 74 ASP B CA 1
ATOM 5068 C C . ASP B 1 74 ? 5.648 9.148 1.609 1 93.12 74 ASP B C 1
ATOM 5070 O O . ASP B 1 74 ? 5.625 10.117 2.375 1 93.12 74 ASP B O 1
ATOM 5074 N N . ASP B 1 75 ? 5.668 9.258 0.384 1 94.38 75 ASP B N 1
ATOM 5075 C CA . ASP B 1 75 ? 5.379 10.492 -0.351 1 94.38 75 ASP B CA 1
ATOM 5076 C C . ASP B 1 75 ? 6.219 11.648 0.168 1 94.38 75 ASP B C 1
ATOM 5078 O O . ASP B 1 75 ? 5.691 12.727 0.465 1 94.38 75 ASP B O 1
ATOM 5082 N N . GLY B 1 76 ? 7.477 11.383 0.371 1 96.44 76 GLY B N 1
ATOM 5083 C CA . GLY B 1 76 ? 8.375 12.492 0.646 1 96.44 76 GLY B CA 1
ATOM 5084 C C . GLY B 1 76 ? 9.062 12.383 1.996 1 96.44 76 GLY B C 1
ATOM 5085 O O . GLY B 1 76 ? 10.07 13.039 2.24 1 96.44 76 GLY B O 1
ATOM 5086 N N . PHE B 1 77 ? 8.625 11.445 2.842 1 97 77 PHE B N 1
ATOM 5087 C CA . PHE B 1 77 ? 9.086 11.508 4.223 1 97 77 PHE B CA 1
ATOM 5088 C C . PHE B 1 77 ? 10.242 10.539 4.453 1 97 77 PHE B C 1
ATOM 5090 O O . PHE B 1 77 ? 10.883 10.57 5.504 1 97 77 PHE B O 1
ATOM 5097 N N . ALA B 1 78 ? 10.484 9.664 3.527 1 97.56 78 ALA B N 1
ATOM 5098 C CA . ALA B 1 78 ? 11.758 8.953 3.486 1 97.56 78 ALA B CA 1
ATOM 5099 C C . ALA B 1 78 ? 12.766 9.672 2.59 1 97.56 78 ALA B C 1
ATOM 5101 O O . ALA B 1 78 ? 12.953 9.289 1.433 1 97.56 78 ALA B O 1
ATOM 5102 N N . VAL B 1 79 ? 13.477 10.57 3.16 1 98.44 79 VAL B N 1
ATOM 5103 C CA . VAL B 1 79 ? 14.234 11.547 2.385 1 98.44 79 VAL B CA 1
ATOM 5104 C C . VAL B 1 79 ? 15.562 10.93 1.947 1 98.44 79 VAL B C 1
ATOM 5106 O O . VAL B 1 79 ? 16.328 10.43 2.775 1 98.44 79 VAL B O 1
ATOM 5109 N N . ILE B 1 80 ? 15.844 11.016 0.668 1 97.56 80 ILE B N 1
ATOM 5110 C CA . ILE B 1 80 ? 17.078 10.508 0.091 1 97.56 80 ILE B CA 1
ATOM 5111 C C . ILE B 1 80 ? 18.156 11.594 0.138 1 97.56 80 ILE B C 1
ATOM 5113 O O . ILE B 1 80 ? 19.312 11.312 0.457 1 97.56 80 ILE B O 1
ATOM 5117 N N . ASP B 1 81 ? 17.766 12.82 -0.151 1 96.69 81 ASP B N 1
ATOM 5118 C CA . ASP B 1 81 ? 18.672 13.969 -0.191 1 96.69 81 ASP B CA 1
ATOM 5119 C C . ASP B 1 81 ? 17.969 15.234 0.294 1 96.69 81 ASP B C 1
ATOM 5121 O O . ASP B 1 81 ? 17.094 15.766 -0.387 1 96.69 81 ASP B O 1
ATOM 5125 N N . TYR B 1 82 ? 18.5 15.773 1.396 1 97.81 82 TYR B N 1
ATOM 5126 C CA . TYR B 1 82 ? 17.891 16.922 2.041 1 97.81 82 TYR B CA 1
ATOM 5127 C C . TYR B 1 82 ? 18.234 18.219 1.299 1 97.81 82 TYR B C 1
ATOM 5129 O O . TYR B 1 82 ? 17.609 19.25 1.53 1 97.81 82 TYR B O 1
ATOM 5137 N N . LYS B 1 83 ? 19.172 18.203 0.44 1 96.81 83 LYS B N 1
ATOM 5138 C CA . LYS B 1 83 ? 19.766 19.453 -0.06 1 96.81 83 LYS B CA 1
ATOM 5139 C C . LYS B 1 83 ? 19.406 19.672 -1.527 1 96.81 83 LYS B C 1
ATOM 5141 O O . LYS B 1 83 ? 19.938 20.578 -2.17 1 96.81 83 LYS B O 1
ATOM 5146 N N . THR B 1 84 ? 18.547 18.766 -2.049 1 96.38 84 THR B N 1
ATOM 5147 C CA . THR B 1 84 ? 18.109 18.891 -3.432 1 96.38 84 THR B CA 1
ATOM 5148 C C . THR B 1 84 ? 16.578 18.812 -3.514 1 96.38 84 THR B C 1
ATOM 5150 O O . THR B 1 84 ? 15.961 18 -2.816 1 96.38 84 THR B O 1
ATOM 5153 N N . VAL B 1 85 ? 16.047 19.688 -4.406 1 98.19 85 VAL B N 1
ATOM 5154 C CA . VAL B 1 85 ? 14.617 19.578 -4.676 1 98.19 85 VAL B CA 1
ATOM 5155 C C . VAL B 1 85 ? 14.352 18.422 -5.637 1 98.19 85 VAL B C 1
ATOM 5157 O O . VAL B 1 85 ? 15.102 18.219 -6.594 1 98.19 85 VAL B O 1
ATOM 5160 N N . ASP B 1 86 ? 13.32 17.594 -5.34 1 97.19 86 ASP B N 1
ATOM 5161 C CA . ASP B 1 86 ? 12.945 16.531 -6.262 1 97.19 86 ASP B CA 1
ATOM 5162 C C . ASP B 1 86 ? 12.766 17.062 -7.68 1 97.19 86 ASP B C 1
ATOM 5164 O O . ASP B 1 86 ? 11.906 17.922 -7.918 1 97.19 86 ASP B O 1
ATOM 5168 N N . PRO B 1 87 ? 13.484 16.562 -8.617 1 94.12 87 PRO B N 1
ATOM 5169 C CA . PRO B 1 87 ? 13.414 17.094 -9.984 1 94.12 87 PRO B CA 1
ATOM 5170 C C . PRO B 1 87 ? 12.039 16.906 -10.625 1 94.12 87 PRO B C 1
ATOM 5172 O O . PRO B 1 87 ? 11.695 17.625 -11.57 1 94.12 87 PRO B O 1
ATOM 5175 N N . GLN B 1 88 ? 11.297 15.984 -10.148 1 93 88 GLN B N 1
ATOM 5176 C CA . GLN B 1 88 ? 9.945 15.789 -10.672 1 93 88 GLN B CA 1
ATOM 5177 C C . GLN B 1 88 ? 9.031 16.938 -10.273 1 93 88 GLN B C 1
ATOM 5179 O O . GLN B 1 88 ? 8.016 17.188 -10.938 1 93 88 GLN B O 1
ATOM 5184 N N . LEU B 1 89 ? 9.391 17.609 -9.195 1 97.94 89 LEU B N 1
ATOM 5185 C CA . LEU B 1 89 ? 8.586 18.719 -8.695 1 97.94 89 LEU B CA 1
ATOM 5186 C C . LEU B 1 89 ? 9.078 20.047 -9.266 1 97.94 89 LEU B C 1
ATOM 5188 O O . LEU B 1 89 ? 8.281 20.938 -9.531 1 97.94 89 LEU B O 1
ATOM 5192 N N . GLY B 1 90 ? 10.367 20.156 -9.32 1 97.75 90 GLY B N 1
ATOM 5193 C CA . GLY B 1 90 ? 11.023 21.391 -9.734 1 97.75 90 GLY B CA 1
ATOM 5194 C C . GLY B 1 90 ? 12.445 21.516 -9.219 1 97.75 90 GLY B C 1
ATOM 5195 O O . GLY B 1 90 ? 13.203 20.547 -9.242 1 97.75 90 GLY B O 1
ATOM 5196 N N . ASP B 1 91 ? 12.812 22.75 -8.938 1 97.75 91 ASP B N 1
ATOM 5197 C CA . ASP B 1 91 ? 14.133 23.047 -8.383 1 97.75 91 ASP B CA 1
ATOM 5198 C C . ASP B 1 91 ? 14.062 24.156 -7.34 1 97.75 91 ASP B C 1
ATOM 5200 O O . ASP B 1 91 ? 12.977 24.547 -6.91 1 97.75 91 ASP B O 1
ATOM 5204 N N . TRP B 1 92 ? 15.234 24.531 -6.836 1 97.94 92 TRP B N 1
ATOM 5205 C CA . TRP B 1 92 ? 15.273 25.516 -5.766 1 97.94 92 TRP B CA 1
ATOM 5206 C C . TRP B 1 92 ? 14.695 26.844 -6.234 1 97.94 92 TRP B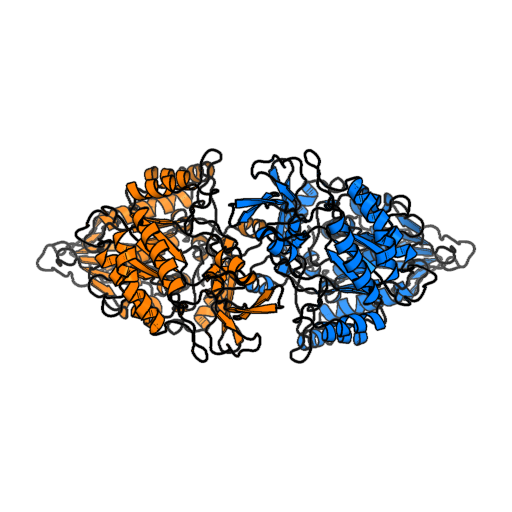 C 1
ATOM 5208 O O . TRP B 1 92 ? 14.125 27.594 -5.438 1 97.94 92 TRP B O 1
ATOM 5218 N N . ARG B 1 93 ? 14.836 27.188 -7.543 1 97.25 93 ARG B N 1
ATOM 5219 C CA . ARG B 1 93 ? 14.281 28.422 -8.062 1 97.25 93 ARG B CA 1
ATOM 5220 C C . ARG B 1 93 ? 12.766 28.469 -7.875 1 97.25 93 ARG B C 1
ATOM 5222 O O . ARG B 1 93 ? 12.195 29.531 -7.629 1 97.25 93 ARG B O 1
ATOM 5229 N N . ASP B 1 94 ? 12.086 27.25 -8.008 1 98.5 94 ASP B N 1
ATOM 5230 C CA . ASP B 1 94 ? 10.641 27.156 -7.805 1 98.5 94 ASP B CA 1
ATOM 5231 C C . ASP B 1 94 ? 10.281 27.391 -6.344 1 98.5 94 ASP B C 1
ATOM 5233 O O . ASP B 1 94 ? 9.273 28.047 -6.047 1 98.5 94 ASP B O 1
ATOM 5237 N N . ILE B 1 95 ? 11.07 26.922 -5.473 1 98.5 95 ILE B N 1
ATOM 5238 C CA . ILE B 1 95 ? 10.844 27.078 -4.043 1 98.5 95 ILE B CA 1
ATOM 5239 C C . ILE B 1 95 ? 11.039 28.547 -3.65 1 98.5 95 ILE B C 1
ATOM 5241 O O . ILE B 1 95 ? 10.219 29.109 -2.922 1 98.5 95 ILE B O 1
ATOM 5245 N N . GLU B 1 96 ? 12.086 29.141 -4.129 1 97.69 96 GLU B N 1
ATOM 5246 C CA . GLU B 1 96 ? 12.367 30.547 -3.842 1 97.69 96 GLU B CA 1
ATOM 5247 C C . GLU B 1 96 ? 11.281 31.453 -4.398 1 97.69 96 GLU B C 1
ATOM 5249 O O . GLU B 1 96 ? 10.945 32.469 -3.793 1 97.69 96 GLU B O 1
ATOM 5254 N N . ARG B 1 97 ? 10.781 31.047 -5.516 1 97.31 97 ARG B N 1
ATOM 5255 C CA . ARG B 1 97 ? 9.68 31.812 -6.094 1 97.31 97 ARG B CA 1
ATOM 5256 C C . ARG B 1 97 ? 8.461 31.797 -5.18 1 97.31 97 ARG B C 1
ATOM 5258 O O . ARG B 1 97 ? 7.832 32.812 -4.953 1 97.31 97 ARG B O 1
ATOM 5265 N N . LEU B 1 98 ? 8.109 30.672 -4.664 1 97.69 98 LEU B N 1
ATOM 5266 C CA . LEU B 1 98 ? 7.02 30.547 -3.707 1 97.69 98 LEU B CA 1
ATOM 5267 C C . LEU B 1 98 ? 7.27 31.438 -2.488 1 97.69 98 LEU B C 1
ATOM 5269 O O . LEU B 1 98 ? 6.355 32.094 -2.006 1 97.69 98 LEU B O 1
ATOM 5273 N N . ALA B 1 99 ? 8.5 31.5 -2.109 1 96.94 99 ALA B N 1
ATOM 5274 C CA . ALA B 1 99 ? 8.875 32.219 -0.889 1 96.94 99 ALA B CA 1
ATOM 5275 C C . ALA B 1 99 ? 8.844 33.719 -1.102 1 96.94 99 ALA B C 1
ATOM 5277 O O . ALA B 1 99 ? 8.828 34.5 -0.138 1 96.94 99 ALA B O 1
ATOM 5278 N N . GLN B 1 100 ? 8.82 34.188 -2.297 1 95.75 100 GLN B N 1
ATOM 5279 C CA . GLN B 1 100 ? 8.766 35.625 -2.598 1 95.75 100 GLN B CA 1
ATOM 5280 C C . GLN B 1 100 ? 7.367 36.156 -2.346 1 95.75 100 GLN B C 1
ATOM 5282 O O . GLN B 1 100 ? 7.215 37.312 -1.913 1 95.75 100 GLN B O 1
ATOM 5287 N N . ASP B 1 101 ? 6.391 35.281 -2.604 1 96.56 101 ASP B N 1
ATOM 5288 C CA . ASP B 1 101 ? 5.023 35.812 -2.553 1 96.56 101 ASP B CA 1
ATOM 5289 C C . ASP B 1 101 ? 4.277 35.25 -1.343 1 96.56 101 ASP B C 1
ATOM 5291 O O . ASP B 1 101 ? 3.25 35.781 -0.935 1 96.56 101 ASP B O 1
ATOM 5295 N N . PHE B 1 102 ? 4.711 34.188 -0.758 1 97.62 102 PHE B N 1
ATOM 5296 C CA . PHE B 1 102 ? 4.109 33.531 0.403 1 97.62 102 PHE B CA 1
ATOM 5297 C C . PHE B 1 102 ? 5.168 33.219 1.455 1 97.62 102 PHE B C 1
ATOM 5299 O O . PHE B 1 102 ? 6.328 32.969 1.121 1 97.62 102 PHE B O 1
ATOM 5306 N N . SER B 1 103 ? 4.785 33.312 2.717 1 96.81 103 SER B N 1
ATOM 5307 C CA . SER B 1 103 ? 5.66 32.719 3.713 1 96.81 103 SER B CA 1
ATOM 5308 C C . SER B 1 103 ? 5.738 31.203 3.521 1 96.81 103 SER B C 1
ATOM 5310 O O . SER B 1 103 ? 4.711 30.531 3.393 1 96.81 103 SER B O 1
ATOM 5312 N N . LEU B 1 104 ? 6.941 30.734 3.48 1 98.06 104 LEU B N 1
ATOM 5313 C CA . LEU B 1 104 ? 7.152 29.328 3.162 1 98.06 104 LEU B CA 1
ATOM 5314 C C . LEU B 1 104 ? 7.41 28.516 4.426 1 98.06 104 LEU B C 1
ATOM 5316 O O . LEU B 1 104 ? 8.172 28.938 5.297 1 98.06 104 LEU B O 1
ATOM 5320 N N . MET B 1 105 ? 6.746 27.438 4.566 1 98.56 105 MET B N 1
ATOM 5321 C CA . MET B 1 105 ? 7.047 26.422 5.578 1 98.56 105 MET B CA 1
ATOM 5322 C C . MET B 1 105 ? 7.672 25.188 4.941 1 98.56 105 MET B C 1
ATOM 5324 O O . MET B 1 105 ? 7.137 24.641 3.971 1 98.56 105 MET B O 1
ATOM 5328 N N . THR B 1 106 ? 8.797 24.734 5.438 1 98.5 106 THR B N 1
ATOM 5329 C CA . THR B 1 106 ? 9.516 23.562 4.949 1 98.5 106 THR B CA 1
ATOM 5330 C C . THR B 1 106 ? 9.633 22.5 6.043 1 98.5 106 THR B C 1
ATOM 5332 O O . THR B 1 106 ? 9.797 22.828 7.219 1 98.5 106 THR B O 1
ATOM 5335 N N . ASP B 1 107 ? 9.562 21.266 5.574 1 98.5 107 ASP B N 1
ATOM 5336 C CA . ASP B 1 107 ? 9.719 20.156 6.504 1 98.5 107 ASP B CA 1
ATOM 5337 C C . ASP B 1 107 ? 11.195 19.828 6.715 1 98.5 107 ASP B C 1
ATOM 5339 O O . ASP B 1 107 ? 11.945 19.672 5.75 1 98.5 107 ASP B O 1
ATOM 5343 N N . LEU B 1 108 ? 11.586 19.797 7.922 1 98.69 108 LEU B N 1
ATOM 5344 C CA . LEU B 1 108 ? 12.836 19.141 8.305 1 98.69 108 LEU B CA 1
ATOM 5345 C C . LEU B 1 108 ? 12.57 17.797 8.953 1 98.69 108 LEU B C 1
ATOM 5347 O O . LEU B 1 108 ? 12.312 17.703 10.156 1 98.69 108 LEU B O 1
ATOM 5351 N N . VAL B 1 109 ? 12.57 16.719 8.102 1 98.44 109 VAL B N 1
ATOM 5352 C CA . VAL B 1 109 ? 12.469 15.367 8.633 1 98.44 109 VAL B CA 1
ATOM 5353 C C . VAL B 1 109 ? 13.75 15.016 9.391 1 98.44 109 VAL B C 1
ATOM 5355 O O . VAL B 1 109 ? 14.734 14.578 8.797 1 98.44 109 VAL B O 1
ATOM 5358 N N . ILE B 1 110 ? 13.703 15.125 10.625 1 98.19 110 ILE B N 1
ATOM 5359 C CA . ILE B 1 110 ? 14.938 15.227 11.398 1 98.19 110 ILE B CA 1
ATOM 5360 C C . ILE B 1 110 ? 15.219 13.906 12.109 1 98.19 110 ILE B C 1
ATOM 5362 O O . ILE B 1 110 ? 16.344 13.641 12.531 1 98.19 110 ILE B O 1
ATOM 5366 N N . ASN B 1 111 ? 14.297 12.969 12.156 1 97.88 111 ASN B N 1
ATOM 5367 C CA . ASN B 1 111 ? 14.453 11.734 12.93 1 97.88 111 ASN B CA 1
ATOM 5368 C C . ASN B 1 111 ? 15.141 10.648 12.117 1 97.88 111 ASN B C 1
ATOM 5370 O O . ASN B 1 111 ? 15.859 9.812 12.672 1 97.88 111 ASN B O 1
ATOM 5374 N N . HIS B 1 112 ? 14.852 10.609 10.867 1 98.44 112 HIS B N 1
ATOM 5375 C CA . HIS B 1 112 ? 15.25 9.469 10.055 1 98.44 112 HIS B CA 1
ATOM 5376 C C . HIS B 1 112 ? 15.57 9.898 8.625 1 98.44 112 HIS B C 1
ATOM 5378 O O . HIS B 1 112 ? 15.266 11.023 8.227 1 98.44 112 HIS B O 1
ATOM 5384 N N . VAL B 1 113 ? 16.234 9.055 7.891 1 98.44 113 VAL B N 1
ATOM 5385 C CA . VAL B 1 113 ? 16.531 9.211 6.473 1 98.44 113 VAL B CA 1
ATOM 5386 C C . VAL B 1 113 ? 16.047 7.977 5.707 1 98.44 113 VAL B C 1
ATOM 5388 O O . VAL B 1 113 ? 15.719 6.957 6.309 1 98.44 113 VAL B O 1
ATOM 5391 N N . SER B 1 114 ? 15.984 8.125 4.414 1 97.75 114 SER B N 1
ATOM 5392 C CA . SER B 1 114 ? 15.703 6.984 3.551 1 97.75 114 SER B CA 1
ATOM 5393 C C . SER B 1 114 ? 16.844 5.965 3.588 1 97.75 114 SER B C 1
ATOM 5395 O O . SER B 1 114 ? 18 6.336 3.752 1 97.75 114 SER B O 1
ATOM 5397 N N . ARG B 1 115 ? 16.484 4.738 3.377 1 95.5 115 ARG B N 1
ATOM 5398 C CA . ARG B 1 115 ? 17.484 3.693 3.197 1 95.5 115 ARG B CA 1
ATOM 5399 C C . ARG B 1 115 ? 18.359 3.982 1.986 1 95.5 115 ARG B C 1
ATOM 5401 O O . ARG B 1 115 ? 19.484 3.477 1.893 1 95.5 115 ARG B O 1
ATOM 5408 N N . GLU B 1 116 ? 17.891 4.828 1.081 1 94.75 116 GLU B N 1
ATOM 5409 C CA . GLU B 1 116 ? 18.641 5.172 -0.13 1 94.75 116 GLU B CA 1
ATOM 5410 C C . GLU B 1 116 ? 19.5 6.41 0.086 1 94.75 116 GLU B C 1
ATOM 5412 O O . GLU B 1 116 ? 20.219 6.836 -0.821 1 94.75 116 GLU B O 1
ATOM 5417 N N . ASN B 1 117 ? 19.406 6.988 1.283 1 96.5 117 ASN B N 1
ATOM 5418 C CA . ASN B 1 117 ? 20.266 8.117 1.608 1 96.5 117 ASN B CA 1
ATOM 5419 C C . ASN B 1 117 ? 21.75 7.727 1.588 1 96.5 117 ASN B C 1
ATOM 5421 O O . ASN B 1 117 ? 22.109 6.645 2.053 1 96.5 117 ASN B O 1
ATOM 5425 N N . LEU B 1 118 ? 22.609 8.586 1.155 1 94.19 118 LEU B N 1
ATOM 5426 C CA . LEU B 1 118 ? 24.031 8.281 1.012 1 94.19 118 LEU B CA 1
ATOM 5427 C C . LEU B 1 118 ? 24.672 8.039 2.373 1 94.19 118 LEU B C 1
ATOM 5429 O O . LEU B 1 118 ? 25.641 7.277 2.48 1 94.19 118 LEU B O 1
ATOM 5433 N N . TRP B 1 119 ? 24.141 8.672 3.459 1 96.81 119 TRP B N 1
ATOM 5434 C CA . TRP B 1 119 ? 24.625 8.367 4.797 1 96.81 119 TRP B CA 1
ATOM 5435 C C . TRP B 1 119 ? 24.484 6.883 5.105 1 96.81 119 TRP B C 1
ATOM 5437 O O . TRP B 1 119 ? 25.375 6.277 5.715 1 96.81 119 TRP B O 1
ATOM 5447 N N . PHE B 1 120 ? 23.422 6.258 4.691 1 96.81 120 PHE B N 1
ATOM 5448 C CA . PHE B 1 120 ? 23.172 4.852 4.988 1 96.81 120 PHE B CA 1
ATOM 5449 C C . PHE B 1 120 ? 23.984 3.949 4.078 1 96.81 120 PHE B C 1
ATOM 5451 O O . PHE B 1 120 ? 24.453 2.889 4.5 1 96.81 120 PHE B O 1
ATOM 5458 N N . ILE B 1 121 ? 24.094 4.383 2.824 1 93.12 121 ILE B N 1
ATOM 5459 C CA . ILE B 1 121 ? 24.953 3.631 1.916 1 93.12 121 ILE B CA 1
ATOM 5460 C C . ILE B 1 121 ? 26.375 3.568 2.48 1 93.12 121 ILE B C 1
ATOM 5462 O O . ILE B 1 121 ? 27.016 2.516 2.439 1 93.12 121 ILE B O 1
ATOM 5466 N N . ASP B 1 122 ? 26.844 4.746 3.004 1 94.06 122 ASP B N 1
ATOM 5467 C CA . ASP B 1 122 ? 28.156 4.797 3.625 1 94.06 122 ASP B CA 1
ATOM 5468 C C . ASP B 1 122 ? 28.234 3.891 4.852 1 94.06 122 ASP B C 1
ATOM 5470 O O . ASP B 1 122 ? 29.25 3.252 5.105 1 94.06 122 ASP B O 1
ATOM 5474 N N . TYR B 1 123 ? 27.25 3.783 5.594 1 95.44 123 TYR B N 1
ATOM 5475 C CA . TYR B 1 123 ? 27.172 2.869 6.73 1 95.44 123 TYR B CA 1
ATOM 5476 C C . TYR B 1 123 ? 27.344 1.424 6.281 1 95.44 123 TYR B C 1
ATOM 5478 O O . TYR B 1 123 ? 28.125 0.675 6.863 1 95.44 123 TYR B O 1
ATOM 5486 N N . LEU B 1 124 ? 26.531 1.079 5.219 1 93.25 124 LEU B N 1
ATOM 5487 C CA . LEU B 1 124 ? 26.562 -0.289 4.715 1 93.25 124 LEU B CA 1
ATOM 5488 C C . LEU B 1 124 ? 27.953 -0.652 4.215 1 93.25 124 LEU B C 1
ATOM 5490 O O . LEU B 1 124 ? 28.359 -1.815 4.277 1 93.25 124 LEU B O 1
ATOM 5494 N N . SER B 1 125 ? 28.672 0.417 3.826 1 88.19 125 SER B N 1
ATOM 5495 C CA . SER B 1 1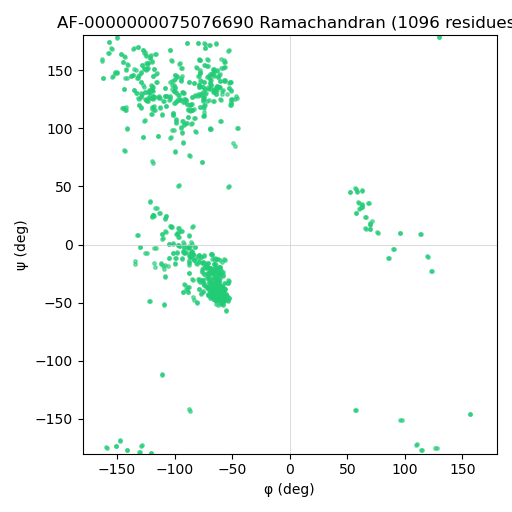25 ? 30 0.189 3.254 1 88.19 125 SER B CA 1
ATOM 5496 C C . SER B 1 125 ? 31.094 0.542 4.25 1 88.19 125 SER B C 1
ATOM 5498 O O . SER B 1 125 ? 32.281 0.578 3.893 1 88.19 125 SER B O 1
ATOM 5500 N N . HIS B 1 126 ? 30.781 0.962 5.402 1 89.31 126 HIS B N 1
ATOM 5501 C CA . HIS B 1 126 ? 31.688 1.279 6.488 1 89.31 126 HIS B CA 1
ATOM 5502 C C . HIS B 1 126 ? 32.625 2.436 6.113 1 89.31 126 HIS B C 1
ATOM 5504 O O . HIS B 1 126 ? 33.844 2.352 6.301 1 89.31 126 HIS B O 1
ATOM 5510 N N . LYS B 1 127 ? 31.969 3.42 5.566 1 89.06 127 LYS B N 1
ATOM 5511 C CA . LYS B 1 127 ? 32.719 4.625 5.211 1 89.06 127 LYS B CA 1
ATOM 5512 C C . LYS B 1 127 ? 32.469 5.746 6.211 1 89.06 127 LYS B C 1
ATOM 5514 O O . LYS B 1 127 ? 31.312 6.062 6.516 1 89.06 127 LYS B O 1
ATOM 5519 N N . LYS B 1 128 ? 33.5 6.312 6.75 1 90 128 LYS B N 1
ATOM 5520 C CA . LYS B 1 128 ? 33.406 7.418 7.699 1 90 128 LYS B CA 1
ATOM 5521 C C . LYS B 1 128 ? 33.125 8.734 6.98 1 90 128 LYS B C 1
ATOM 5523 O O . LYS B 1 128 ? 33.5 8.906 5.816 1 90 128 LYS B O 1
ATOM 5528 N N . PRO B 1 129 ? 32.438 9.68 7.625 1 91.62 129 PRO B N 1
ATOM 5529 C CA . PRO B 1 129 ? 31.984 9.578 9.016 1 91.62 129 PRO B CA 1
ATOM 5530 C C . PRO B 1 129 ? 30.594 8.969 9.148 1 91.62 129 PRO B C 1
ATOM 5532 O O . PRO B 1 129 ? 30.188 8.562 10.242 1 91.62 129 PRO B O 1
ATOM 5535 N N . ALA B 1 130 ? 29.906 8.734 8.062 1 90.5 130 ALA B N 1
ATOM 5536 C CA . ALA B 1 130 ? 28.484 8.445 8.102 1 90.5 130 ALA B CA 1
ATOM 5537 C C . ALA B 1 130 ? 28.219 7.027 8.594 1 90.5 130 ALA B C 1
ATOM 5539 O O . ALA B 1 130 ? 27.094 6.688 8.969 1 90.5 130 ALA B O 1
ATOM 5540 N N . CYS B 1 131 ? 29.203 6.188 8.617 1 91 131 CYS B N 1
ATOM 5541 C CA . CYS B 1 131 ? 29.016 4.832 9.117 1 91 131 CYS B CA 1
ATOM 5542 C C . CYS B 1 131 ? 28.625 4.844 10.594 1 91 131 CYS B C 1
ATOM 5544 O O . CYS B 1 131 ? 28.109 3.85 11.109 1 91 131 CYS B O 1
ATOM 5546 N N . ASP B 1 132 ? 28.781 6.082 11.234 1 94.62 132 ASP B N 1
ATOM 5547 C CA . ASP B 1 132 ? 28.469 6.188 12.656 1 94.62 132 ASP B CA 1
ATOM 5548 C C . ASP B 1 132 ? 27.188 6.977 12.875 1 94.62 132 ASP B C 1
ATOM 5550 O O . ASP B 1 132 ? 26.875 7.363 14 1 94.62 132 ASP B O 1
ATOM 5554 N N . TYR B 1 133 ? 26.453 7.23 11.844 1 97.94 133 TYR B N 1
ATOM 5555 C CA . TYR B 1 133 ? 25.297 8.102 11.93 1 97.94 133 TYR B CA 1
ATOM 5556 C C . TYR B 1 133 ? 24.062 7.324 12.375 1 97.94 133 TYR B C 1
ATOM 5558 O O . TYR B 1 133 ? 23.016 7.914 12.633 1 97.94 133 TYR B O 1
ATOM 5566 N N . PHE B 1 134 ? 24.141 6.023 12.477 1 98.31 134 PHE B N 1
ATOM 5567 C CA . PHE B 1 134 ? 22.953 5.215 12.695 1 98.31 134 PHE B CA 1
ATOM 5568 C C . PHE B 1 134 ? 23.078 4.398 13.977 1 98.31 134 PHE B C 1
ATOM 5570 O O . PHE B 1 134 ? 24.188 4.238 14.508 1 98.31 134 PHE B O 1
ATOM 5577 N N . ILE B 1 135 ? 21.969 3.959 14.484 1 98.19 135 ILE B N 1
ATOM 5578 C CA . ILE B 1 135 ? 21.922 3.189 15.727 1 98.19 135 ILE B CA 1
ATOM 5579 C C . ILE B 1 135 ? 21.828 1.698 15.398 1 98.19 135 ILE B C 1
ATOM 5581 O O . ILE B 1 135 ? 20.797 1.214 14.945 1 98.19 135 ILE B O 1
ATOM 5585 N N . GLU B 1 136 ? 22.875 1.021 15.617 1 96.75 136 GLU B N 1
ATOM 5586 C CA . GLU B 1 136 ? 22.953 -0.421 15.406 1 96.75 136 GLU B CA 1
ATOM 5587 C C . GLU B 1 136 ? 22.859 -1.179 16.719 1 96.75 136 GLU B C 1
ATOM 5589 O O . GLU B 1 136 ? 23.453 -0.763 17.734 1 96.75 136 GLU B O 1
ATOM 5594 N N . MET B 1 137 ? 22.047 -2.201 16.734 1 96.12 137 MET B N 1
ATOM 5595 C CA . MET B 1 137 ? 21.859 -3.051 17.906 1 96.12 137 MET B CA 1
ATOM 5596 C C . MET B 1 137 ? 21.719 -4.512 17.5 1 96.12 137 MET B C 1
ATOM 5598 O O . MET B 1 137 ? 21.359 -4.812 16.359 1 96.12 137 MET B O 1
ATOM 5602 N N . PRO B 1 138 ? 22.078 -5.41 18.516 1 95.06 138 PRO B N 1
ATOM 5603 C CA . PRO B 1 138 ? 21.719 -6.801 18.234 1 95.06 138 PRO B CA 1
ATOM 5604 C C . PRO B 1 138 ? 20.234 -6.988 17.969 1 95.06 138 PRO B C 1
ATOM 5606 O O . PRO B 1 138 ? 19.391 -6.348 18.609 1 95.06 138 PRO B O 1
ATOM 5609 N N . GLY B 1 139 ? 19.922 -7.812 17.047 1 92.81 139 GLY B N 1
ATOM 5610 C CA . GLY B 1 139 ? 18.562 -8.023 16.609 1 92.81 139 GLY B CA 1
ATOM 5611 C C . GLY B 1 139 ? 17.625 -8.477 17.719 1 92.81 139 GLY B C 1
ATOM 5612 O O . GLY B 1 139 ? 16.422 -8.219 17.672 1 92.81 139 GLY B O 1
ATOM 5613 N N . ASN B 1 140 ? 18.156 -9.117 18.719 1 92.44 140 ASN B N 1
ATOM 5614 C CA . ASN B 1 140 ? 17.344 -9.656 19.812 1 92.44 140 ASN B CA 1
ATOM 5615 C C . ASN B 1 140 ? 17.25 -8.688 20.984 1 92.44 140 ASN B C 1
ATOM 5617 O O . ASN B 1 140 ? 16.797 -9.055 22.062 1 92.44 140 ASN B O 1
ATOM 5621 N N . THR B 1 141 ? 17.703 -7.453 20.734 1 96 141 THR B N 1
ATOM 5622 C CA . THR B 1 141 ? 17.609 -6.441 21.781 1 96 141 THR B CA 1
ATOM 5623 C C . THR B 1 141 ? 16.156 -6.203 22.172 1 96 141 THR B C 1
ATOM 5625 O O . THR B 1 141 ? 15.273 -6.137 21.312 1 96 141 THR B O 1
ATOM 5628 N N . ASP B 1 142 ? 15.852 -6.117 23.469 1 94.81 142 ASP B N 1
ATOM 5629 C CA . ASP B 1 142 ? 14.5 -5.871 23.953 1 94.81 142 ASP B CA 1
ATOM 5630 C C . ASP B 1 142 ? 14.102 -4.41 23.75 1 94.81 142 ASP B C 1
ATOM 5632 O O . ASP B 1 142 ? 14.648 -3.518 24.406 1 94.81 142 ASP B O 1
ATOM 5636 N N . VAL B 1 143 ? 13.195 -4.168 22.859 1 94.56 143 VAL B N 1
ATOM 5637 C CA . VAL B 1 143 ? 12.719 -2.82 22.578 1 94.56 143 VAL B CA 1
ATOM 5638 C C . VAL B 1 143 ? 11.227 -2.725 22.875 1 94.56 143 VAL B C 1
ATOM 5640 O O . VAL B 1 143 ? 10.516 -1.93 22.266 1 94.56 143 VAL B O 1
ATOM 5643 N N . SER B 1 144 ? 10.719 -3.564 23.766 1 91.56 144 SER B N 1
ATOM 5644 C CA . SER B 1 144 ? 9.289 -3.664 24.047 1 91.56 144 SER B CA 1
ATOM 5645 C C . SER B 1 144 ? 8.766 -2.391 24.703 1 91.56 144 SER B C 1
ATOM 5647 O O . SER B 1 144 ? 7.578 -2.074 24.594 1 91.56 144 SER B O 1
ATOM 5649 N N . SER B 1 145 ? 9.68 -1.64 25.359 1 93.19 145 SER B N 1
ATOM 5650 C CA . SER B 1 145 ? 9.266 -0.428 26.062 1 93.19 145 SER B CA 1
ATOM 5651 C C . SER B 1 145 ? 9.117 0.743 25.094 1 93.19 145 SER B C 1
ATOM 5653 O O . SER B 1 145 ? 8.516 1.765 25.438 1 93.19 145 SER B O 1
ATOM 5655 N N . VAL B 1 146 ? 9.68 0.586 23.938 1 94.5 146 VAL B N 1
ATOM 5656 C CA . VAL B 1 146 ? 9.719 1.679 22.984 1 94.5 146 VAL B CA 1
ATOM 5657 C C . VAL B 1 146 ? 8.336 1.901 22.375 1 94.5 146 VAL B C 1
ATOM 5659 O O . VAL B 1 146 ? 7.672 0.951 21.953 1 94.5 146 VAL B O 1
ATOM 5662 N N . VAL B 1 147 ? 7.883 3.146 22.391 1 91.25 147 VAL B N 1
ATOM 5663 C CA . VAL B 1 147 ? 6.621 3.508 21.75 1 91.25 147 VAL B CA 1
ATOM 5664 C C . VAL B 1 147 ? 6.758 3.391 20.234 1 91.25 147 VAL B C 1
ATOM 5666 O O . VAL B 1 147 ? 7.734 3.873 19.656 1 91.25 147 VAL B O 1
ATOM 5669 N N . ARG B 1 148 ? 5.77 2.766 19.625 1 87.94 148 ARG B N 1
ATOM 5670 C CA . ARG B 1 148 ? 5.812 2.549 18.188 1 87.94 148 ARG B CA 1
ATOM 5671 C C . ARG B 1 148 ? 4.641 3.234 17.484 1 87.94 148 ARG B C 1
ATOM 5673 O O . ARG B 1 148 ? 3.48 2.975 17.812 1 87.94 148 ARG B O 1
ATOM 5680 N N . PRO B 1 149 ? 4.902 4.047 16.531 1 87.81 149 PRO B N 1
ATOM 5681 C CA . PRO B 1 149 ? 3.838 4.676 15.742 1 87.81 149 PRO B CA 1
ATOM 5682 C C . PRO B 1 149 ? 3.342 3.789 14.609 1 87.81 149 PRO B C 1
ATOM 5684 O O . PRO B 1 149 ? 2.352 4.117 13.945 1 87.81 149 PRO B O 1
ATOM 5687 N N . ARG B 1 150 ? 4.016 2.697 14.375 1 88.19 150 ARG B N 1
ATOM 5688 C CA . ARG B 1 150 ? 3.676 1.729 13.336 1 88.19 150 ARG B CA 1
ATOM 5689 C C . ARG B 1 150 ? 3.68 0.308 13.891 1 88.19 150 ARG B C 1
ATOM 5691 O O . ARG B 1 150 ? 4.105 0.081 15.023 1 88.19 150 ARG B O 1
ATOM 5698 N N . SER B 1 151 ? 3.168 -0.538 13.023 1 87.06 151 SER B N 1
ATOM 5699 C CA . SER B 1 151 ? 3.145 -1.939 13.43 1 87.06 151 SER B CA 1
ATOM 5700 C C . SER B 1 151 ? 4.438 -2.648 13.039 1 87.06 151 SER B C 1
ATOM 5702 O O . SER B 1 151 ? 4.676 -3.787 13.453 1 87.06 151 SER B O 1
ATOM 5704 N N . THR B 1 152 ? 5.297 -1.989 12.406 1 88.88 152 THR B N 1
ATOM 5705 C CA . THR B 1 152 ? 6.543 -2.578 11.93 1 88.88 152 THR B CA 1
ATOM 5706 C C . THR B 1 152 ? 7.555 -2.693 13.07 1 88.88 152 THR B C 1
ATOM 5708 O O . THR B 1 152 ? 7.465 -1.972 14.062 1 88.88 152 THR B O 1
ATOM 5711 N N . PRO B 1 153 ? 8.539 -3.543 12.922 1 91 153 PRO B N 1
ATOM 5712 C CA . PRO B 1 153 ? 9.562 -3.689 13.953 1 91 153 PRO B CA 1
ATOM 5713 C C . PRO B 1 153 ? 10.43 -2.439 14.109 1 91 153 PRO B C 1
ATOM 5715 O O . PRO B 1 153 ? 10.703 -1.746 13.125 1 91 153 PRO B O 1
ATOM 5718 N N . VAL B 1 154 ? 10.891 -2.268 15.344 1 94.81 154 VAL B N 1
ATOM 5719 C CA . VAL B 1 154 ? 11.75 -1.133 15.656 1 94.81 154 VAL B CA 1
ATOM 5720 C C . VAL B 1 154 ? 13.156 -1.383 15.109 1 94.81 154 VAL B C 1
ATOM 5722 O O . VAL B 1 154 ? 13.82 -0.457 14.641 1 94.81 154 VAL B O 1
ATOM 5725 N N . LEU B 1 155 ? 13.602 -2.637 15.242 1 96.62 155 LEU B N 1
ATOM 5726 C CA . LEU B 1 155 ? 14.898 -3.033 14.703 1 96.62 155 LEU B CA 1
ATOM 5727 C C . LEU B 1 155 ? 14.734 -3.777 13.383 1 96.62 155 LEU B C 1
ATOM 5729 O O . LEU B 1 155 ? 14.078 -4.824 13.328 1 96.62 155 LEU B O 1
ATOM 5733 N N . VAL B 1 156 ? 15.367 -3.232 12.32 1 96 156 VAL B N 1
ATOM 5734 C CA . VAL B 1 156 ? 15.227 -3.816 10.992 1 96 156 VAL B CA 1
ATOM 5735 C C . VAL B 1 156 ? 16.578 -4.293 10.492 1 96 156 VAL B C 1
ATOM 5737 O O . VAL B 1 156 ? 17.625 -3.719 10.836 1 96 156 VAL B O 1
ATOM 5740 N N . PRO B 1 157 ? 16.609 -5.293 9.664 1 95.19 157 PRO B N 1
ATOM 5741 C CA . PRO B 1 157 ? 17.875 -5.832 9.188 1 95.19 157 PRO B CA 1
ATOM 5742 C C . PRO B 1 157 ? 18.547 -4.93 8.156 1 95.19 157 PRO B C 1
ATOM 5744 O O . PRO B 1 157 ? 17.875 -4.32 7.324 1 95.19 157 PRO B O 1
ATOM 5747 N N . ALA B 1 158 ? 19.797 -4.793 8.242 1 94.88 158 ALA B N 1
ATOM 5748 C CA . ALA B 1 158 ? 20.688 -4.195 7.25 1 94.88 158 ALA B CA 1
ATOM 5749 C C . ALA B 1 158 ? 21.703 -5.219 6.73 1 94.88 158 ALA B C 1
ATOM 5751 O O . ALA B 1 158 ? 22.547 -5.699 7.484 1 94.88 158 ALA B O 1
ATOM 5752 N N . HIS B 1 159 ? 21.594 -5.504 5.5 1 92.44 159 HIS B N 1
ATOM 5753 C CA . HIS B 1 159 ? 22.484 -6.512 4.918 1 92.44 159 HIS B CA 1
ATOM 5754 C C . HIS B 1 159 ? 23.812 -5.906 4.488 1 92.44 159 HIS B C 1
ATOM 5756 O O . HIS B 1 159 ? 23.844 -4.973 3.68 1 92.44 159 HIS B O 1
ATOM 5762 N N . THR B 1 160 ? 24.875 -6.426 5.055 1 90.69 160 THR B N 1
ATOM 5763 C CA . THR B 1 160 ? 26.219 -5.945 4.75 1 90.69 160 THR B CA 1
ATOM 5764 C C . THR B 1 160 ? 27.125 -7.098 4.34 1 90.69 160 THR B C 1
ATOM 5766 O O . THR B 1 160 ? 26.734 -8.266 4.457 1 90.69 160 THR B O 1
ATOM 5769 N N . HIS B 1 161 ? 28.281 -6.777 3.797 1 88.19 161 HIS B N 1
ATOM 5770 C CA . HIS B 1 161 ? 29.266 -7.797 3.436 1 88.19 161 HIS B CA 1
ATOM 5771 C C . HIS B 1 161 ? 29.797 -8.508 4.672 1 88.19 161 HIS B C 1
ATOM 5773 O O . HIS B 1 161 ? 30.312 -9.617 4.578 1 88.19 161 HIS B O 1
ATOM 5779 N N . GLN B 1 162 ? 29.594 -7.922 5.781 1 88 162 GLN B N 1
ATOM 5780 C CA . GLN B 1 162 ? 30.062 -8.516 7.027 1 88 162 GLN B CA 1
ATOM 5781 C C . GLN B 1 162 ? 28.922 -9.258 7.738 1 88 162 GLN B C 1
ATOM 5783 O O . GLN B 1 162 ? 29.078 -9.672 8.891 1 88 162 GLN B O 1
ATOM 5788 N N . GLY B 1 163 ? 27.859 -9.383 7.07 1 90 163 GLY B N 1
ATOM 5789 C CA . GLY B 1 163 ? 26.719 -10.055 7.652 1 90 163 GLY B CA 1
ATOM 5790 C C . GLY B 1 163 ? 25.516 -9.141 7.863 1 90 163 GLY B C 1
ATOM 5791 O O . GLY B 1 163 ? 25.562 -7.965 7.484 1 90 163 GLY B O 1
ATOM 5792 N N . VAL B 1 164 ? 24.469 -9.742 8.461 1 93.31 164 VAL B N 1
ATOM 5793 C CA . VAL B 1 164 ? 23.234 -8.984 8.68 1 93.31 164 VAL B CA 1
ATOM 5794 C C . VAL B 1 164 ? 23.328 -8.227 10.008 1 93.31 164 VAL B C 1
ATOM 5796 O O . VAL B 1 164 ? 23.609 -8.82 11.047 1 93.31 164 VAL B O 1
ATOM 5799 N N . ARG B 1 165 ? 23.234 -6.957 9.938 1 95.31 165 ARG B N 1
ATOM 5800 C CA . ARG B 1 165 ? 23.141 -6.09 11.102 1 95.31 165 ARG B CA 1
ATOM 5801 C C . ARG B 1 165 ? 21.719 -5.594 11.305 1 95.31 165 ARG B C 1
ATOM 5803 O O . ARG B 1 165 ? 20.844 -5.84 10.469 1 95.31 165 ARG B O 1
ATOM 5810 N N . HIS B 1 166 ? 21.438 -5.008 12.453 1 96.88 166 HIS B N 1
ATOM 5811 C CA . HIS B 1 166 ? 20.109 -4.457 12.727 1 96.88 166 HIS B CA 1
ATOM 5812 C C . HIS B 1 166 ? 20.203 -2.992 13.141 1 96.88 166 HIS B C 1
ATOM 5814 O O . HIS B 1 166 ? 21.047 -2.623 13.961 1 96.88 166 HIS B O 1
ATOM 5820 N N . VAL B 1 167 ? 19.391 -2.188 12.516 1 97.88 167 VAL B N 1
ATOM 5821 C CA . VAL B 1 167 ? 19.422 -0.754 12.789 1 97.88 167 VAL B CA 1
ATOM 5822 C C . VAL B 1 167 ? 18.031 -0.284 13.242 1 97.88 167 VAL B C 1
ATOM 5824 O O . VAL B 1 167 ? 17.031 -0.922 12.945 1 97.88 167 VAL B O 1
ATOM 5827 N N . TRP B 1 168 ? 18.047 0.803 13.953 1 98.06 168 TRP B N 1
ATOM 5828 C CA . TRP B 1 168 ? 16.828 1.369 14.523 1 98.06 168 TRP B CA 1
ATOM 5829 C C . TRP B 1 168 ? 15.984 2.049 13.453 1 98.06 168 TRP B C 1
ATOM 5831 O O . TRP B 1 168 ? 16.484 2.873 12.688 1 98.06 168 TRP B O 1
ATOM 5841 N N . ALA B 1 169 ? 14.734 1.662 13.375 1 97.56 169 ALA B N 1
ATOM 5842 C CA . ALA B 1 169 ? 13.781 2.24 12.43 1 97.56 169 ALA B CA 1
ATOM 5843 C C . ALA B 1 169 ? 12.398 2.398 13.07 1 97.56 169 ALA B C 1
ATOM 5845 O O . ALA B 1 169 ? 11.586 1.478 13.031 1 97.56 169 ALA B O 1
ATOM 5846 N N . THR B 1 170 ? 12.078 3.576 13.484 1 96.56 170 THR B N 1
ATOM 5847 C CA . THR B 1 170 ? 10.867 3.854 14.242 1 96.56 170 THR B CA 1
ATOM 5848 C C . THR B 1 170 ? 9.641 3.768 13.336 1 96.56 170 THR B C 1
ATOM 5850 O O . THR B 1 170 ? 8.586 3.281 13.758 1 96.56 170 THR B O 1
ATOM 5853 N N . PHE B 1 171 ? 9.789 4.211 12.109 1 94.56 171 PHE B N 1
ATOM 5854 C CA . PHE B 1 171 ? 8.617 4.371 11.258 1 94.56 171 PHE B CA 1
ATOM 5855 C C . PHE B 1 171 ? 8.617 3.348 10.125 1 94.56 171 PHE B C 1
ATOM 5857 O O . PHE B 1 171 ? 7.848 3.465 9.172 1 94.56 171 PHE B O 1
ATOM 5864 N N . GLY B 1 172 ? 9.531 2.42 10.211 1 92.5 172 GLY B N 1
ATOM 5865 C CA . GLY B 1 172 ? 9.516 1.352 9.227 1 92.5 172 GLY B CA 1
ATOM 5866 C C . GLY B 1 172 ? 10.859 1.117 8.57 1 92.5 172 GLY B C 1
ATOM 5867 O O . GLY B 1 172 ? 11.797 1.898 8.766 1 92.5 172 GLY B O 1
ATOM 5868 N N . GLU B 1 173 ? 10.898 0.155 7.699 1 93.25 173 GLU B N 1
ATOM 5869 C CA . GLU B 1 173 ? 12.148 -0.415 7.211 1 93.25 173 GLU B CA 1
ATOM 5870 C C . GLU B 1 173 ? 12.844 0.538 6.246 1 93.25 173 GLU B C 1
ATOM 5872 O O . GLU B 1 173 ? 14.062 0.456 6.055 1 93.25 173 GLU B O 1
ATOM 5877 N N . ASP B 1 174 ? 12.117 1.482 5.703 1 95.44 174 ASP B N 1
ATOM 5878 C CA . ASP B 1 174 ? 12.719 2.371 4.711 1 95.44 174 ASP B CA 1
ATOM 5879 C C . ASP B 1 174 ? 13.086 3.717 5.332 1 95.44 174 ASP B C 1
ATOM 5881 O O . ASP B 1 174 ? 13.648 4.582 4.656 1 95.44 174 ASP B O 1
ATOM 5885 N N . GLN B 1 175 ? 12.719 3.951 6.527 1 97.75 175 GLN B N 1
ATOM 5886 C CA . GLN B 1 175 ? 13.016 5.168 7.273 1 97.75 175 GLN B CA 1
ATOM 5887 C C . GLN B 1 175 ? 13.93 4.875 8.461 1 97.75 175 GLN B C 1
ATOM 5889 O O . GLN B 1 175 ? 13.461 4.602 9.562 1 97.75 175 GLN B O 1
ATOM 5894 N N . ILE B 1 176 ? 15.219 5.016 8.234 1 98.38 176 ILE B N 1
ATOM 5895 C CA . ILE B 1 176 ? 16.219 4.598 9.211 1 98.38 176 ILE B CA 1
ATOM 5896 C C . ILE B 1 176 ? 16.547 5.762 10.141 1 98.38 176 ILE B C 1
ATOM 5898 O O . ILE B 1 176 ? 16.938 6.84 9.688 1 98.38 176 ILE B O 1
ATOM 5902 N N . ASP B 1 177 ? 16.406 5.531 11.43 1 98.62 177 ASP B N 1
ATOM 5903 C CA . ASP B 1 177 ? 16.656 6.582 12.414 1 98.62 177 ASP B CA 1
ATOM 5904 C C . ASP B 1 177 ? 18.141 6.938 12.477 1 98.62 177 ASP B C 1
ATOM 5906 O O . ASP B 1 177 ? 19 6.059 12.422 1 98.62 177 ASP B O 1
ATOM 5910 N N . VAL B 1 178 ? 18.422 8.18 12.633 1 98.62 178 VAL B N 1
ATOM 5911 C CA . VAL B 1 178 ? 19.797 8.648 12.789 1 98.62 178 VAL B CA 1
ATOM 5912 C C . VAL B 1 178 ? 20.125 8.805 14.273 1 98.62 178 VAL B C 1
ATOM 5914 O O . VAL B 1 178 ? 19.219 8.953 15.102 1 98.62 178 VAL B O 1
ATOM 5917 N N . ASN B 1 179 ? 21.359 8.734 14.594 1 98.25 179 ASN B N 1
ATOM 5918 C CA . ASN B 1 179 ? 21.844 8.758 15.977 1 98.25 179 ASN B CA 1
ATOM 5919 C C . ASN B 1 179 ? 22.219 10.172 16.406 1 98.25 179 ASN B C 1
ATOM 5921 O O . ASN B 1 179 ? 23.391 10.57 16.281 1 98.25 179 ASN B O 1
ATOM 5925 N N . PHE B 1 180 ? 21.375 10.844 17.125 1 97.56 180 PHE B N 1
ATOM 5926 C CA . PHE B 1 180 ? 21.609 12.227 17.531 1 97.56 180 PHE B CA 1
ATOM 5927 C C . PHE B 1 180 ? 22.578 12.289 18.703 1 97.56 180 PHE B C 1
ATOM 5929 O O . PHE B 1 180 ? 23.062 13.359 19.062 1 97.56 180 PHE B O 1
ATOM 5936 N N . ALA B 1 181 ? 22.875 11.133 19.25 1 96.06 181 ALA B N 1
ATOM 5937 C CA . ALA B 1 181 ? 23.938 11.109 20.25 1 96.06 181 ALA B CA 1
ATOM 5938 C C . ALA B 1 181 ? 25.297 11.383 19.609 1 96.06 181 ALA B C 1
ATOM 5940 O O . ALA B 1 181 ? 26.266 11.695 20.297 1 96.06 181 ALA B O 1
ATOM 5941 N N . ASN B 1 182 ? 25.406 11.188 18.328 1 95.81 182 ASN B N 1
ATOM 5942 C CA . ASN B 1 182 ? 26.578 11.57 17.547 1 95.81 182 ASN B CA 1
ATOM 5943 C C . ASN B 1 182 ? 26.516 13.039 17.141 1 95.81 182 ASN B C 1
ATOM 5945 O O . ASN B 1 182 ? 25.703 13.422 16.297 1 95.81 182 ASN B O 1
ATOM 5949 N N . PRO B 1 183 ? 27.406 13.883 17.578 1 93.75 183 PRO B N 1
ATOM 5950 C CA . PRO B 1 183 ? 27.359 15.32 17.297 1 93.75 183 PRO B CA 1
ATOM 5951 C C . PRO B 1 183 ? 27.438 15.633 15.812 1 93.75 183 PRO B C 1
ATOM 5953 O O . PRO B 1 183 ? 26.875 16.641 15.359 1 93.75 183 PRO B O 1
ATOM 5956 N N . ASP B 1 184 ? 28.109 14.781 15.047 1 94.31 184 ASP B N 1
ATOM 5957 C CA . ASP B 1 184 ? 28.188 15.016 13.609 1 94.31 184 ASP B CA 1
ATOM 5958 C C . ASP B 1 184 ? 26.812 15.008 12.961 1 94.31 184 ASP B C 1
ATOM 5960 O O . ASP B 1 184 ? 26.562 15.742 12.008 1 94.31 184 ASP B O 1
ATOM 5964 N N . VAL B 1 185 ? 25.922 14.156 13.477 1 97 185 VAL B N 1
ATOM 5965 C CA . VAL B 1 185 ? 24.562 14.102 12.977 1 97 185 VAL B CA 1
ATOM 5966 C C . VAL B 1 185 ? 23.844 15.422 13.258 1 97 185 VAL B C 1
ATOM 5968 O O . VAL B 1 185 ? 23.172 15.961 12.383 1 97 185 VAL B O 1
ATOM 5971 N N . LEU B 1 186 ? 24.031 15.922 14.461 1 95.56 186 LEU B N 1
ATOM 5972 C CA . LEU B 1 186 ? 23.453 17.203 14.828 1 95.56 186 LEU B CA 1
ATOM 5973 C C . LEU B 1 186 ? 23.938 18.312 13.891 1 95.56 186 LEU B C 1
ATOM 5975 O O . LEU B 1 186 ? 23.141 19.125 13.422 1 95.56 186 LEU B O 1
ATOM 5979 N N . PHE B 1 187 ? 25.203 18.344 13.594 1 94 187 PHE B N 1
ATOM 5980 C CA . PHE B 1 187 ? 25.766 19.375 12.734 1 94 187 PHE B CA 1
ATOM 5981 C C . PHE B 1 187 ? 25.234 19.25 11.312 1 94 187 PHE B C 1
ATOM 5983 O O . PHE B 1 187 ? 25 20.266 10.641 1 94 187 PHE B O 1
ATOM 5990 N N . GLU B 1 188 ? 25.047 17.969 10.828 1 95.25 188 GLU B N 1
ATOM 5991 C CA . GLU B 1 188 ? 24.453 17.781 9.516 1 95.25 188 GLU B CA 1
ATOM 5992 C C . GLU B 1 188 ? 23.062 18.422 9.438 1 95.25 188 GLU B C 1
ATOM 5994 O O . GLU B 1 188 ? 22.766 19.125 8.469 1 95.25 188 GLU B O 1
ATOM 5999 N N . PHE B 1 189 ? 22.328 18.281 10.445 1 97.19 189 PHE B N 1
ATOM 6000 C CA . PHE B 1 189 ? 20.953 18.766 10.414 1 97.19 189 PHE B CA 1
ATOM 6001 C C . PHE B 1 189 ? 20.891 20.266 10.641 1 97.19 189 PHE B C 1
ATOM 6003 O O . PHE B 1 189 ? 20 20.938 10.133 1 97.19 189 PHE B O 1
ATOM 6010 N N . ILE B 1 190 ? 21.859 20.812 11.398 1 94.44 190 ILE B N 1
ATOM 6011 C CA . ILE B 1 190 ? 21.953 22.266 11.523 1 94.44 190 ILE B CA 1
ATOM 6012 C C . ILE B 1 190 ? 22.266 22.875 10.156 1 94.44 190 ILE B C 1
ATOM 6014 O O . ILE B 1 190 ? 21.672 23.875 9.766 1 94.44 190 ILE B O 1
ATOM 6018 N N . ASP B 1 191 ? 23.172 22.219 9.422 1 94.38 191 ASP B N 1
ATOM 6019 C CA . ASP B 1 191 ? 23.5 22.688 8.078 1 94.38 191 ASP B CA 1
ATOM 6020 C C . ASP B 1 191 ? 22.266 22.656 7.18 1 94.38 191 ASP B C 1
ATOM 6022 O O . ASP B 1 191 ? 22.031 23.578 6.395 1 94.38 191 ASP B O 1
ATOM 6026 N N . ILE B 1 192 ? 21.484 21.641 7.277 1 97.12 192 ILE B N 1
ATOM 6027 C CA . ILE B 1 192 ? 20.266 21.484 6.488 1 97.12 192 ILE B CA 1
ATOM 6028 C C . ILE B 1 192 ? 19.266 22.562 6.879 1 97.12 192 ILE B C 1
ATOM 6030 O O . ILE B 1 192 ? 18.672 23.203 6.012 1 97.12 192 ILE B O 1
ATOM 6034 N N . LEU B 1 193 ? 19.109 22.781 8.156 1 96.75 193 LEU B N 1
ATOM 6035 C CA . LEU B 1 193 ? 18.219 23.828 8.672 1 96.75 193 LEU B CA 1
ATOM 6036 C C . LEU B 1 193 ? 18.594 25.188 8.109 1 96.75 193 LEU B C 1
ATOM 6038 O O . LEU B 1 193 ? 17.734 25.922 7.613 1 96.75 193 LEU B O 1
ATOM 6042 N N . LEU B 1 194 ? 19.875 25.484 8.141 1 94.06 194 LEU B N 1
ATOM 6043 C CA . LEU B 1 194 ? 20.344 26.781 7.668 1 94.06 194 LEU B CA 1
ATOM 6044 C C . LEU B 1 194 ? 20.141 26.922 6.164 1 94.06 194 LEU B C 1
ATOM 6046 O O . LEU B 1 194 ? 19.828 28 5.676 1 94.06 194 LEU B O 1
ATOM 6050 N N . LEU B 1 195 ? 20.281 25.812 5.469 1 95.31 195 LEU B N 1
ATOM 6051 C CA . LEU B 1 195 ? 20.031 25.828 4.035 1 95.31 195 LEU B CA 1
ATOM 6052 C C . LEU B 1 195 ? 18.562 26.172 3.75 1 95.31 195 LEU B C 1
ATOM 6054 O O . LEU B 1 195 ? 18.281 27 2.873 1 95.31 195 LEU B O 1
ATOM 6058 N N . TYR B 1 196 ? 17.656 25.562 4.488 1 97.31 196 TYR B N 1
ATOM 6059 C CA . TYR B 1 196 ? 16.234 25.812 4.27 1 97.31 196 TYR B CA 1
ATOM 6060 C C . TYR B 1 196 ? 15.898 27.281 4.531 1 97.31 196 TYR B C 1
ATOM 6062 O O . TYR B 1 196 ? 15.117 27.891 3.789 1 97.31 196 TYR B O 1
ATOM 6070 N N . ILE B 1 197 ? 16.516 27.844 5.543 1 95 197 ILE B N 1
ATOM 6071 C CA . ILE B 1 197 ? 16.312 29.25 5.883 1 95 197 ILE B CA 1
ATOM 6072 C C . ILE B 1 197 ? 16.875 30.141 4.777 1 95 197 ILE B C 1
ATOM 6074 O O . ILE B 1 197 ? 16.219 31.078 4.34 1 95 197 ILE B O 1
ATOM 6078 N N . GLU B 1 198 ? 18.031 29.75 4.316 1 92.88 198 GLU B N 1
ATOM 6079 C CA . GLU B 1 198 ? 18.656 30.5 3.236 1 92.88 198 GLU B CA 1
ATOM 6080 C C . GLU B 1 198 ? 17.797 30.484 1.978 1 92.88 198 GLU B C 1
ATOM 6082 O O . GLU B 1 198 ? 17.766 31.469 1.234 1 92.88 198 GLU B O 1
ATOM 6087 N N . LYS B 1 199 ? 17.094 29.391 1.823 1 96.25 199 LYS B N 1
ATOM 6088 C CA . LYS B 1 199 ? 16.281 29.234 0.625 1 96.25 199 LYS B CA 1
ATOM 6089 C C . LYS B 1 199 ? 14.906 29.875 0.805 1 96.25 199 LYS B C 1
ATOM 6091 O O . LYS B 1 199 ? 14.047 29.781 -0.071 1 96.25 199 LYS B O 1
ATOM 6096 N N . GLY B 1 200 ? 14.633 30.5 1.944 1 94.62 200 GLY B N 1
ATOM 6097 C CA . GLY B 1 200 ? 13.477 31.359 2.07 1 94.62 200 GLY B CA 1
ATOM 6098 C C . GLY B 1 200 ? 12.43 30.828 3.029 1 94.62 200 GLY B C 1
ATOM 6099 O O . GLY B 1 200 ? 11.352 31.406 3.172 1 94.62 200 GLY B O 1
ATOM 6100 N N . SER B 1 201 ? 12.703 29.812 3.75 1 96.88 201 SER B N 1
ATOM 6101 C CA . SER B 1 201 ? 11.719 29.25 4.668 1 96.88 201 SER B CA 1
ATOM 6102 C C . SER B 1 201 ? 11.562 30.125 5.91 1 96.88 201 SER B C 1
ATOM 6104 O O . SER B 1 201 ? 12.539 30.406 6.598 1 96.88 201 SER B O 1
ATOM 6106 N N . ARG B 1 202 ? 10.383 30.5 6.109 1 95.69 202 ARG B N 1
ATOM 6107 C CA . ARG B 1 202 ? 10.062 31.234 7.328 1 95.69 202 ARG B CA 1
ATOM 6108 C C . ARG B 1 202 ? 9.672 30.297 8.453 1 95.69 202 ARG B C 1
ATOM 6110 O O . ARG B 1 202 ? 10 30.531 9.617 1 95.69 202 ARG B O 1
ATOM 6117 N N . PHE B 1 203 ? 8.969 29.281 8.125 1 97.62 203 PHE B N 1
ATOM 6118 C CA . PHE B 1 203 ? 8.547 28.25 9.047 1 97.62 203 PHE B CA 1
ATOM 6119 C C . PHE B 1 203 ? 9.32 26.953 8.797 1 97.62 203 PHE B C 1
ATOM 6121 O O . PHE B 1 203 ? 9.547 26.578 7.648 1 97.62 203 PHE B O 1
ATOM 6128 N N . ILE B 1 204 ? 9.805 26.297 9.867 1 98.25 204 ILE B N 1
ATOM 6129 C CA . ILE B 1 204 ? 10.438 24.984 9.773 1 98.25 204 ILE B CA 1
ATOM 6130 C C . ILE B 1 204 ? 9.656 23.984 10.625 1 98.25 204 ILE B C 1
ATOM 6132 O O . ILE B 1 204 ? 9.602 24.109 11.852 1 98.25 204 ILE B O 1
ATOM 6136 N N . ARG B 1 205 ? 9.039 23.062 9.984 1 98.56 205 ARG B N 1
ATOM 6137 C CA . ARG B 1 205 ? 8.336 22 10.688 1 98.56 205 ARG B CA 1
ATOM 6138 C C . ARG B 1 205 ? 9.281 20.844 11.031 1 98.56 205 ARG B C 1
ATOM 6140 O O . ARG B 1 205 ? 9.867 20.234 10.133 1 98.56 205 ARG B O 1
ATOM 6147 N N . LEU B 1 206 ? 9.477 20.625 12.305 1 98.56 206 LEU B N 1
ATOM 6148 C CA . LEU B 1 206 ? 10.297 19.516 12.773 1 98.56 206 LEU B CA 1
ATOM 6149 C C . LEU B 1 206 ? 9.484 18.219 12.805 1 98.56 206 LEU B C 1
ATOM 6151 O O . LEU B 1 206 ? 8.828 17.922 13.797 1 98.56 206 LEU B O 1
ATOM 6155 N N . ASP B 1 207 ? 9.633 17.453 11.773 1 97.31 207 ASP B N 1
ATOM 6156 C CA . ASP B 1 207 ? 8.883 16.219 11.586 1 97.31 207 ASP B CA 1
ATOM 6157 C C . ASP B 1 207 ? 9.469 15.086 12.438 1 97.31 207 ASP B C 1
ATOM 6159 O O . ASP B 1 207 ? 10.688 14.93 12.516 1 97.31 207 ASP B O 1
ATOM 6163 N N . ALA B 1 208 ? 8.633 14.289 13.078 1 96.44 208 ALA B N 1
ATOM 6164 C CA . ALA B 1 208 ? 8.977 13.109 13.859 1 96.44 208 ALA B CA 1
ATOM 6165 C C . ALA B 1 208 ? 9.953 13.461 14.977 1 96.44 208 ALA B C 1
ATOM 6167 O O . ALA B 1 208 ? 10.703 12.602 15.445 1 96.44 208 ALA B O 1
ATOM 6168 N N . VAL B 1 209 ? 9.938 14.672 15.453 1 97.62 209 VAL B N 1
ATOM 6169 C CA . VAL B 1 209 ? 10.953 15.188 16.375 1 97.62 209 VAL B CA 1
ATOM 6170 C C . VAL B 1 209 ? 10.789 14.531 17.734 1 97.62 209 VAL B C 1
ATOM 6172 O O . VAL B 1 209 ? 11.773 14.328 18.453 1 97.62 209 VAL B O 1
ATOM 6175 N N . ALA B 1 210 ? 9.562 14.141 18.078 1 96.81 210 ALA B N 1
ATOM 6176 C CA . ALA B 1 210 ? 9.305 13.547 19.391 1 96.81 210 ALA B CA 1
ATOM 6177 C C . ALA B 1 210 ? 10.125 12.281 19.594 1 96.81 210 ALA B C 1
ATOM 6179 O O . ALA B 1 210 ? 10.406 11.898 20.734 1 96.81 210 ALA B O 1
ATOM 6180 N N . PHE B 1 211 ? 10.562 11.648 18.5 1 97.44 211 PHE B N 1
ATOM 6181 C CA . PHE B 1 211 ? 11.25 10.367 18.547 1 97.44 211 PHE B CA 1
ATOM 6182 C C . PHE B 1 211 ? 12.758 10.547 18.359 1 97.44 211 PHE B C 1
ATOM 6184 O O . PHE B 1 211 ? 13.484 9.578 18.141 1 97.44 211 PHE B O 1
ATOM 6191 N N . LEU B 1 212 ? 13.219 11.672 18.484 1 98 212 LEU B N 1
ATOM 6192 C CA . LEU B 1 212 ? 14.555 12.055 18.047 1 98 212 LEU B CA 1
ATOM 6193 C C . LEU B 1 212 ? 15.617 11.273 18.812 1 98 212 LEU B C 1
ATOM 6195 O O . LEU B 1 212 ? 16.594 10.805 18.234 1 98 212 LEU B O 1
ATOM 6199 N N . TRP B 1 213 ? 15.5 11.203 20.094 1 97.75 213 TRP B N 1
ATOM 6200 C CA . TRP B 1 213 ? 16.531 10.602 20.938 1 97.75 213 TRP B CA 1
ATOM 6201 C C . TRP B 1 213 ? 16.156 9.18 21.328 1 97.75 213 TRP B C 1
ATOM 6203 O O . TRP B 1 213 ? 14.992 8.898 21.641 1 97.75 213 TRP B O 1
ATOM 6213 N N . LYS B 1 214 ? 17.156 8.258 21.234 1 97.75 214 LYS B N 1
ATOM 6214 C CA . LYS B 1 214 ? 16.906 6.852 21.547 1 97.75 214 LYS B CA 1
ATOM 6215 C C . LYS B 1 214 ? 17.672 6.434 22.797 1 97.75 214 LYS B C 1
ATOM 6217 O O . LYS B 1 214 ? 18.875 6.684 22.922 1 97.75 214 LYS B O 1
ATOM 6222 N N . LYS B 1 215 ? 16.938 5.891 23.734 1 96.31 215 LYS B N 1
ATOM 6223 C CA . LYS B 1 215 ? 17.484 5.355 24.984 1 96.31 215 LYS B CA 1
ATOM 6224 C C . LYS B 1 215 ? 16.734 4.09 25.406 1 96.31 215 LYS B C 1
ATOM 6226 O O . LYS B 1 215 ? 15.547 4.141 25.734 1 96.31 215 LYS B O 1
ATOM 6231 N N . LEU B 1 216 ? 17.469 2.959 25.422 1 95.31 216 LEU B N 1
ATOM 6232 C CA . LEU B 1 216 ? 16.844 1.695 25.797 1 95.31 216 LEU B CA 1
ATOM 6233 C C . LEU B 1 216 ? 16.203 1.79 27.172 1 95.31 216 LEU B C 1
ATOM 6235 O O . LEU B 1 216 ? 16.625 2.6 28 1 95.31 216 LEU B O 1
ATOM 6239 N N . ASP B 1 217 ? 15.203 1.015 27.422 1 94.44 217 ASP B N 1
ATOM 6240 C CA . ASP B 1 217 ? 14.477 0.905 28.688 1 94.44 217 ASP B CA 1
ATOM 6241 C C . ASP B 1 217 ? 13.664 2.17 28.969 1 94.44 217 ASP B C 1
ATOM 6243 O O . ASP B 1 217 ? 13.398 2.498 30.125 1 94.44 217 ASP B O 1
ATOM 6247 N N . THR B 1 218 ? 13.531 2.961 27.984 1 96.12 218 THR B N 1
ATOM 6248 C CA . THR B 1 218 ? 12.594 4.078 28.016 1 96.12 218 THR B CA 1
ATOM 6249 C C . THR B 1 218 ? 11.57 3.953 26.891 1 96.12 218 THR B C 1
ATOM 6251 O O . THR B 1 218 ? 11.641 3.029 26.078 1 96.12 218 THR B O 1
ATOM 6254 N N . ARG B 1 219 ? 10.695 4.902 26.828 1 94.88 219 ARG B N 1
ATOM 6255 C CA . ARG B 1 219 ? 9.688 4.91 25.766 1 94.88 219 ARG B CA 1
ATOM 6256 C C . ARG B 1 219 ? 10.242 5.516 24.484 1 94.88 219 ARG B C 1
ATOM 6258 O O . ARG B 1 219 ? 9.633 5.383 23.422 1 94.88 219 ARG B O 1
ATOM 6265 N N . CYS B 1 220 ? 11.352 6.172 24.5 1 96 220 CYS B N 1
ATOM 6266 C CA . CYS B 1 220 ? 12.055 6.785 23.375 1 96 220 CYS B CA 1
ATOM 6267 C C . CYS B 1 220 ? 11.18 7.844 22.719 1 96 220 CYS B C 1
ATOM 6269 O O . CYS B 1 220 ? 11.203 7.988 21.484 1 96 220 CYS B O 1
ATOM 6271 N N . ILE B 1 221 ? 10.352 8.492 23.438 1 95.62 221 ILE B N 1
ATOM 6272 C CA . ILE B 1 221 ? 9.516 9.586 22.953 1 95.62 221 ILE B CA 1
ATOM 6273 C C . ILE B 1 221 ? 9.539 10.742 23.953 1 95.62 221 ILE B C 1
ATOM 6275 O O . ILE B 1 221 ? 9.516 10.523 25.172 1 95.62 221 ILE B O 1
ATOM 6279 N N . ASN B 1 222 ? 9.727 11.938 23.5 1 96.56 222 ASN B N 1
ATOM 6280 C CA . ASN B 1 222 ? 9.688 13.156 24.281 1 96.56 222 ASN B CA 1
ATOM 6281 C C . ASN B 1 222 ? 10.734 13.141 25.391 1 96.56 222 ASN B C 1
ATOM 6283 O O . ASN B 1 222 ? 10.469 13.578 26.516 1 96.56 222 ASN B O 1
ATOM 6287 N N . LEU B 1 223 ? 11.867 12.562 25.125 1 97.44 223 LEU B N 1
ATOM 6288 C CA . LEU B 1 223 ? 12.922 12.508 26.125 1 97.44 223 LEU B CA 1
ATOM 6289 C C . LEU B 1 223 ? 13.531 13.891 26.344 1 97.44 223 LEU B C 1
ATOM 6291 O O . LEU B 1 223 ? 13.391 14.773 25.5 1 97.44 223 LEU B O 1
ATOM 6295 N N . ARG B 1 224 ? 14.172 14.047 27.5 1 97.44 224 ARG B N 1
ATOM 6296 C CA . ARG B 1 224 ? 14.781 15.32 27.875 1 97.44 224 ARG B CA 1
ATOM 6297 C C . ARG B 1 224 ? 15.773 15.789 26.812 1 97.44 224 ARG B C 1
ATOM 6299 O O . ARG B 1 224 ? 15.836 16.969 26.5 1 97.44 224 ARG B O 1
ATOM 6306 N N . GLU B 1 225 ? 16.5 14.828 26.266 1 97.56 225 GLU B N 1
ATOM 6307 C CA . GLU B 1 225 ? 17.5 15.148 25.266 1 97.56 225 GLU B CA 1
ATOM 6308 C C . GLU B 1 225 ? 16.859 15.719 24 1 97.56 225 GLU B C 1
ATOM 6310 O O . GLU B 1 225 ? 17.406 16.609 23.359 1 97.56 225 GLU B O 1
ATOM 6315 N N . THR B 1 226 ? 15.68 15.195 23.625 1 98.06 226 THR B N 1
ATOM 6316 C CA . THR B 1 226 ? 14.938 15.711 22.484 1 98.06 226 THR B CA 1
ATOM 6317 C C . THR B 1 226 ? 14.57 17.172 22.703 1 98.06 226 THR B C 1
ATOM 6319 O O . THR B 1 226 ? 14.773 18.016 21.828 1 98.06 226 THR B O 1
ATOM 6322 N N . HIS B 1 227 ? 14.094 17.5 23.906 1 98 227 HIS B N 1
ATOM 6323 C CA . HIS B 1 227 ? 13.75 18.875 24.25 1 98 227 HIS B CA 1
ATOM 6324 C C . HIS B 1 227 ? 14.969 19.781 24.172 1 98 227 HIS B C 1
ATOM 6326 O O . HIS B 1 227 ? 14.875 20.922 23.703 1 98 227 HIS B O 1
ATOM 6332 N N . GLU B 1 228 ? 16.062 19.281 24.625 1 97.75 228 GLU B N 1
ATOM 6333 C CA . GLU B 1 228 ? 17.281 20.078 24.594 1 97.75 228 GLU B CA 1
ATOM 6334 C C . GLU B 1 228 ? 17.703 20.375 23.156 1 97.75 228 GLU B C 1
ATOM 6336 O O . GLU B 1 228 ? 18.234 21.453 22.859 1 97.75 228 GLU B O 1
ATOM 6341 N N . VAL B 1 229 ? 17.5 19.422 22.266 1 97.44 229 VAL B N 1
ATOM 6342 C CA . VAL B 1 229 ? 17.828 19.641 20.859 1 97.44 229 VAL B CA 1
ATOM 6343 C C . VAL B 1 229 ? 16.906 20.719 20.281 1 97.44 229 VAL B C 1
ATOM 6345 O O . VAL B 1 229 ? 17.359 21.594 19.547 1 97.44 229 VAL B O 1
ATOM 6348 N N . VAL B 1 230 ? 15.633 20.672 20.578 1 98.19 230 VAL B N 1
ATOM 6349 C CA . VAL B 1 230 ? 14.68 21.672 20.094 1 98.19 230 VAL B CA 1
ATOM 6350 C C . VAL B 1 230 ? 15.062 23.062 20.625 1 98.19 230 VAL B C 1
ATOM 6352 O O . VAL B 1 230 ? 15.023 24.047 19.875 1 98.19 230 VAL B O 1
ATOM 6355 N N . LYS B 1 231 ? 15.5 23.125 21.891 1 97.38 231 LYS B N 1
ATOM 6356 C CA . LYS B 1 231 ? 15.961 24.391 22.484 1 97.38 231 LYS B CA 1
ATOM 6357 C C . LYS B 1 231 ? 17.172 24.938 21.734 1 97.38 231 LYS B C 1
ATOM 6359 O O . LYS B 1 231 ? 17.25 26.141 21.469 1 97.38 231 LYS B O 1
ATOM 6364 N N . LEU B 1 232 ? 18.031 24.016 21.484 1 95.88 232 LEU B N 1
ATOM 6365 C CA . LEU B 1 232 ? 19.234 24.422 20.75 1 95.88 232 LEU B CA 1
ATOM 6366 C C . LEU B 1 232 ? 18.875 24.969 19.375 1 95.88 232 LEU B C 1
ATOM 6368 O O . LEU B 1 232 ? 19.406 26 18.969 1 95.88 232 LEU B O 1
ATOM 6372 N N . LEU B 1 233 ? 18.047 24.297 18.641 1 96.69 233 LEU B N 1
ATOM 6373 C CA . LEU B 1 233 ? 17.625 24.766 17.328 1 96.69 233 LEU B CA 1
ATOM 6374 C C . LEU B 1 233 ? 16.938 26.125 17.438 1 96.69 233 LEU B C 1
ATOM 6376 O O . LEU B 1 233 ? 17.141 27 16.578 1 96.69 233 LEU B O 1
ATOM 6380 N N . ARG B 1 234 ? 16.172 26.312 18.469 1 96.19 234 ARG B N 1
ATOM 6381 C CA . ARG B 1 234 ? 15.531 27.594 18.734 1 96.19 234 ARG B CA 1
ATOM 6382 C C . ARG B 1 234 ? 16.562 28.688 18.922 1 96.19 234 ARG B C 1
ATOM 6384 O O . ARG B 1 234 ? 16.453 29.766 18.344 1 96.19 234 ARG B O 1
ATOM 6391 N N . ASP B 1 235 ? 17.562 28.406 19.703 1 93.81 235 ASP B N 1
ATOM 6392 C CA . ASP B 1 235 ? 18.625 29.375 19.953 1 93.81 235 ASP B CA 1
ATOM 6393 C C . ASP B 1 235 ? 19.328 29.766 18.641 1 93.81 235 ASP B C 1
ATOM 6395 O O . ASP B 1 235 ? 19.609 30.938 18.406 1 93.81 235 ASP B O 1
ATOM 6399 N N . ILE B 1 236 ? 19.516 28.797 17.859 1 91.25 236 ILE B N 1
ATOM 6400 C CA . ILE B 1 236 ? 20.219 29.016 16.594 1 91.25 236 ILE B CA 1
ATOM 6401 C C . ILE B 1 236 ? 19.359 29.906 15.695 1 91.25 236 ILE B C 1
ATOM 6403 O O . ILE B 1 236 ? 19.859 30.891 15.133 1 91.25 236 ILE B O 1
ATOM 6407 N N . VAL B 1 237 ? 18.125 29.578 15.609 1 91.88 237 VAL B N 1
ATOM 6408 C CA . VAL B 1 237 ? 17.234 30.312 14.727 1 91.88 237 VAL B CA 1
ATOM 6409 C C . VAL B 1 237 ? 17.047 31.75 15.242 1 91.88 237 VAL B C 1
ATOM 6411 O O . VAL B 1 237 ? 17.047 32.688 14.453 1 91.88 237 VAL B O 1
ATOM 6414 N N . ASP B 1 238 ? 16.922 31.953 16.531 1 89.38 238 ASP B N 1
ATOM 6415 C CA . ASP B 1 238 ? 16.75 33.281 17.109 1 89.38 238 ASP B CA 1
ATOM 6416 C C . ASP B 1 238 ? 17.969 34.156 16.859 1 89.38 238 ASP B C 1
ATOM 6418 O O . ASP B 1 238 ? 17.844 35.375 16.688 1 89.38 238 ASP B O 1
ATOM 6422 N N . LEU B 1 239 ? 19.047 33.5 16.797 1 86.31 239 LEU B N 1
ATOM 6423 C CA . LEU B 1 239 ? 20.281 34.25 16.609 1 86.31 239 LEU B CA 1
ATOM 6424 C C . LEU B 1 239 ? 20.531 34.562 15.148 1 86.31 239 LEU B C 1
ATOM 6426 O O . LEU B 1 239 ? 20.891 35.688 14.805 1 86.31 239 LEU B O 1
ATOM 6430 N N . ILE B 1 240 ? 20.359 33.594 14.32 1 84.19 240 ILE B N 1
ATOM 6431 C CA . ILE B 1 240 ? 20.828 33.719 12.938 1 84.19 240 ILE B CA 1
ATOM 6432 C C . ILE B 1 240 ? 19.703 34.281 12.062 1 84.19 240 ILE B C 1
ATOM 6434 O O . ILE B 1 240 ? 19.969 34.969 11.078 1 84.19 240 ILE B O 1
ATOM 6438 N N . ALA B 1 241 ? 18.5 33.938 12.367 1 87.94 241 ALA B N 1
ATOM 6439 C CA . ALA B 1 241 ? 17.359 34.344 11.555 1 87.94 241 ALA B CA 1
ATOM 6440 C C . ALA B 1 241 ? 16.141 34.656 12.43 1 87.94 241 ALA B C 1
ATOM 6442 O O . ALA B 1 241 ? 15.164 33.906 12.422 1 87.94 241 ALA B O 1
ATOM 6443 N N . PRO B 1 242 ? 16.281 35.906 12.945 1 87.25 242 PRO B N 1
ATOM 6444 C CA . PRO B 1 242 ? 15.156 36.25 13.812 1 87.25 242 PRO B CA 1
ATOM 6445 C C . PRO B 1 242 ? 13.844 36.375 13.047 1 87.25 242 PRO B C 1
ATOM 6447 O O . PRO B 1 242 ? 13.805 36.906 11.945 1 87.25 242 PRO B O 1
ATOM 6450 N N . GLY B 1 243 ? 12.852 35.719 13.32 1 88.75 243 GLY B N 1
ATOM 6451 C CA . GLY B 1 243 ? 11.555 35.719 12.664 1 88.75 243 GLY B CA 1
ATOM 6452 C C . GLY B 1 243 ? 11.141 34.344 12.188 1 88.75 243 GLY B C 1
ATOM 6453 O O . GLY B 1 243 ? 9.969 34.094 11.883 1 88.75 243 GLY B O 1
ATOM 6454 N N . THR B 1 244 ? 12.227 33.5 12.008 1 93.5 244 THR B N 1
ATOM 6455 C CA . THR B 1 244 ? 11.922 32.125 11.656 1 93.5 244 THR B CA 1
ATOM 6456 C C . THR B 1 244 ? 11.141 31.438 12.773 1 93.5 244 THR B C 1
ATOM 6458 O O . THR B 1 244 ? 11.445 31.625 13.953 1 93.5 244 THR B O 1
ATOM 6461 N N . VAL B 1 245 ? 10.141 30.719 12.422 1 96.81 245 VAL B N 1
ATOM 6462 C CA . VAL B 1 245 ? 9.273 30.047 13.391 1 96.81 245 VAL B CA 1
ATOM 6463 C C . VAL B 1 245 ? 9.5 28.531 13.328 1 96.81 245 VAL B C 1
ATOM 6465 O O . VAL B 1 245 ? 9.367 27.922 12.266 1 96.81 245 VAL B O 1
ATOM 6468 N N . LEU B 1 246 ? 9.844 27.922 14.445 1 97.88 246 LEU B N 1
ATOM 6469 C CA . LEU B 1 246 ? 9.977 26.484 14.562 1 97.88 246 LEU B CA 1
ATOM 6470 C C . LEU B 1 246 ? 8.672 25.844 15.016 1 97.88 246 LEU B C 1
ATOM 6472 O O . LEU B 1 246 ? 8.047 26.312 15.969 1 97.88 246 LEU B O 1
ATOM 6476 N N . ILE B 1 247 ? 8.258 24.844 14.328 1 98.19 247 ILE B N 1
ATOM 6477 C CA . ILE B 1 247 ? 7.031 24.125 14.656 1 98.19 247 ILE B CA 1
ATOM 6478 C C . ILE B 1 247 ? 7.348 22.641 14.898 1 98.19 247 ILE B C 1
ATOM 6480 O O . ILE B 1 247 ? 8.094 22.031 14.125 1 98.19 247 ILE B O 1
ATOM 6484 N N . THR B 1 248 ? 6.852 22.078 15.977 1 97.12 248 THR B N 1
ATOM 6485 C CA . THR B 1 248 ? 7.035 20.641 16.219 1 97.12 248 THR B CA 1
ATOM 6486 C C . THR B 1 248 ? 5.793 19.859 15.797 1 97.12 248 THR B C 1
ATOM 6488 O O . THR B 1 248 ? 4.668 20.266 16.078 1 97.12 248 THR B O 1
ATOM 6491 N N . GLU B 1 249 ? 5.98 18.844 15.062 1 93.56 249 GLU B N 1
ATOM 6492 C CA . GLU B 1 249 ? 4.934 17.875 14.734 1 93.56 249 GLU B CA 1
ATOM 6493 C C . GLU B 1 249 ? 4.953 16.688 15.703 1 93.56 249 GLU B C 1
ATOM 6495 O O . GLU B 1 249 ? 5.672 15.719 15.484 1 93.56 249 GLU B O 1
ATOM 6500 N N . THR B 1 250 ? 4.129 16.766 16.688 1 92.69 250 THR B N 1
ATOM 6501 C CA . THR B 1 250 ? 4.094 15.758 17.75 1 92.69 250 THR B CA 1
ATOM 6502 C C . THR B 1 250 ? 2.676 15.227 17.938 1 92.69 250 THR B C 1
ATOM 6504 O O . THR B 1 250 ? 1.895 15.789 18.703 1 92.69 250 THR B O 1
ATOM 6507 N N . ASN B 1 251 ? 2.412 14.141 17.234 1 90.31 251 ASN B N 1
ATOM 6508 C CA . ASN B 1 251 ? 1.122 13.461 17.328 1 90.31 251 ASN B CA 1
ATOM 6509 C C . ASN B 1 251 ? 1.008 12.648 18.609 1 90.31 251 ASN B C 1
ATOM 6511 O O . ASN B 1 251 ? 1.064 11.414 18.578 1 90.31 251 ASN B O 1
ATOM 6515 N N . VAL B 1 252 ? 0.887 13.352 19.734 1 90.06 252 VAL B N 1
ATOM 6516 C CA . VAL B 1 252 ? 0.862 12.797 21.078 1 90.06 252 VAL B CA 1
ATOM 6517 C C . VAL B 1 252 ? -0.246 13.469 21.891 1 90.06 252 VAL B C 1
ATOM 6519 O O . VAL B 1 252 ? -0.861 14.43 21.438 1 90.06 252 VAL B O 1
ATOM 6522 N N . PRO B 1 253 ? -0.525 12.898 23.016 1 87.94 253 PRO B N 1
ATOM 6523 C CA . PRO B 1 253 ? -1.54 13.531 23.859 1 87.94 253 PRO B CA 1
ATOM 6524 C C . PRO B 1 253 ? -1.216 14.984 24.188 1 87.94 253 PRO B C 1
ATOM 6526 O O . PRO B 1 253 ? -0.045 15.375 24.203 1 87.94 253 PRO B O 1
ATOM 6529 N N . ASN B 1 254 ? -2.219 15.719 24.5 1 87.75 254 ASN B N 1
ATOM 6530 C CA . ASN B 1 254 ? -2.199 17.172 24.594 1 87.75 254 ASN B CA 1
ATOM 6531 C C . ASN B 1 254 ? -1.089 17.656 25.531 1 87.75 254 ASN B C 1
ATOM 6533 O O . ASN B 1 254 ? -0.329 18.562 25.172 1 87.75 254 ASN B O 1
ATOM 6537 N N . GLY B 1 255 ? -0.951 17.109 26.719 1 89.12 255 GLY B N 1
ATOM 6538 C CA . GLY B 1 255 ? 0.075 17.531 27.656 1 89.12 255 GLY B CA 1
ATOM 6539 C C . GLY B 1 255 ? 1.481 17.391 27.094 1 89.12 255 GLY B C 1
ATOM 6540 O O . GLY B 1 255 ? 2.307 18.297 27.25 1 89.12 255 GLY B O 1
ATOM 6541 N N . GLU B 1 256 ? 1.772 16.328 26.469 1 92.5 256 GLU B N 1
ATOM 6542 C CA . GLU B 1 256 ? 3.07 16.062 25.844 1 92.5 256 GLU B CA 1
ATOM 6543 C C . GLU B 1 256 ? 3.326 17.031 24.688 1 92.5 256 GLU B C 1
ATOM 6545 O O . GLU B 1 256 ? 4.438 17.547 24.547 1 92.5 256 GLU B O 1
ATOM 6550 N N . ASN B 1 257 ? 2.32 17.266 23.984 1 92.88 257 ASN B N 1
ATOM 6551 C CA . ASN B 1 257 ? 2.424 18.172 22.844 1 92.88 257 ASN B CA 1
ATOM 6552 C C . ASN B 1 257 ? 2.779 19.594 23.297 1 92.88 257 ASN B C 1
ATOM 6554 O O . ASN B 1 257 ? 3.686 20.203 22.734 1 92.88 257 ASN B O 1
ATOM 6558 N N . LEU B 1 258 ? 2.162 20.094 24.359 1 93.94 258 LEU B N 1
ATOM 6559 C CA . LEU B 1 258 ? 2.342 21.453 24.844 1 93.94 258 LEU B CA 1
ATOM 6560 C C . LEU B 1 258 ? 3.709 21.625 25.5 1 93.94 258 LEU B C 1
ATOM 6562 O O . LEU B 1 258 ? 4.215 22.734 25.609 1 93.94 258 LEU B O 1
ATOM 6566 N N . SER B 1 259 ? 4.297 20.516 25.891 1 95.56 259 SER B N 1
ATOM 6567 C CA . SER B 1 259 ? 5.598 20.562 26.547 1 95.56 259 SER B CA 1
ATOM 6568 C C . SER B 1 259 ? 6.672 21.094 25.609 1 95.56 259 SER B C 1
ATOM 6570 O O . SER B 1 259 ? 7.723 21.562 26.047 1 95.56 259 SER B O 1
ATOM 6572 N N . TYR B 1 260 ? 6.441 21.109 24.375 1 97.06 260 TYR B N 1
ATOM 6573 C CA . TYR B 1 260 ? 7.449 21.5 23.391 1 97.06 260 TYR B CA 1
ATOM 6574 C C . TYR B 1 260 ? 7.527 23.016 23.266 1 97.06 260 TYR B C 1
ATOM 6576 O O . TYR B 1 260 ? 8.375 23.547 22.547 1 97.06 260 TYR B O 1
ATOM 6584 N N . PHE B 1 261 ? 6.676 23.766 24 1 95.94 261 PHE B N 1
ATOM 6585 C CA . PHE B 1 261 ? 6.867 25.203 24.156 1 95.94 261 PHE B CA 1
ATOM 6586 C C . PHE B 1 261 ? 8.008 25.5 25.109 1 95.94 261 PHE B C 1
ATOM 6588 O O . PHE B 1 261 ? 8.617 26.562 25.047 1 95.94 261 PHE B O 1
ATOM 6595 N N . GLY B 1 262 ? 8.234 24.5 26 1 94.62 262 GLY B N 1
ATOM 6596 C CA . GLY B 1 262 ? 9.156 24.797 27.094 1 94.62 262 GLY B CA 1
ATOM 6597 C C . GLY B 1 262 ? 8.734 26 27.906 1 94.62 262 GLY B C 1
ATOM 6598 O O . GLY B 1 262 ? 7.574 26.109 28.312 1 94.62 262 GLY B O 1
ATOM 6599 N N . ASN B 1 263 ? 9.734 26.75 28.297 1 93.88 263 ASN B N 1
ATOM 6600 C CA . ASN B 1 263 ? 9.516 28.078 28.891 1 93.88 263 ASN B CA 1
ATOM 6601 C C . ASN B 1 263 ? 9.664 29.188 27.844 1 93.88 263 ASN B C 1
ATOM 6603 O O . ASN B 1 263 ? 10.445 30.109 28.031 1 93.88 263 ASN B O 1
ATOM 6607 N N . SER B 1 264 ? 8.922 28.922 26.75 1 94.38 264 SER B N 1
ATOM 6608 C CA . SER B 1 264 ? 8.992 29.797 25.594 1 94.38 264 SER B CA 1
ATOM 6609 C C . SER B 1 264 ? 10.398 29.812 25 1 94.38 264 SER B C 1
ATOM 6611 O O . SER B 1 264 ? 10.883 30.859 24.562 1 94.38 264 SER B O 1
ATOM 6613 N N . ASP B 1 265 ? 11.07 28.703 25.109 1 96 265 ASP B N 1
ATOM 6614 C CA . ASP B 1 265 ? 12.438 28.641 24.625 1 96 265 ASP B CA 1
ATOM 6615 C C . ASP B 1 265 ? 12.656 27.391 23.766 1 96 265 ASP B C 1
ATOM 6617 O O . ASP B 1 265 ? 13.797 27.031 23.469 1 96 265 ASP B O 1
ATOM 6621 N N . GLU B 1 266 ? 11.625 26.641 23.422 1 97.25 266 GLU B N 1
ATOM 6622 C CA . GLU B 1 266 ? 11.688 25.531 22.484 1 97.25 266 GLU B CA 1
ATOM 6623 C C . GLU B 1 266 ? 10.945 25.844 21.188 1 97.25 266 GLU B C 1
ATOM 6625 O O . GLU B 1 266 ? 11.305 26.781 20.469 1 97.25 266 GLU B O 1
ATOM 6630 N N . ALA B 1 267 ? 9.883 25.219 20.875 1 97.75 267 ALA B N 1
ATOM 6631 C CA . ALA B 1 267 ? 9.172 25.5 19.625 1 97.75 267 ALA B CA 1
ATOM 6632 C C . ALA B 1 267 ? 8.336 26.766 19.734 1 97.75 267 ALA B C 1
ATOM 6634 O O . ALA B 1 267 ? 7.812 27.094 20.812 1 97.75 267 ALA B O 1
ATOM 6635 N N . HIS B 1 268 ? 8.227 27.5 18.688 1 97.44 268 HIS B N 1
ATOM 6636 C CA . HIS B 1 268 ? 7.34 28.656 18.609 1 97.44 268 HIS B CA 1
ATOM 6637 C C . HIS B 1 268 ? 5.887 28.219 18.453 1 97.44 268 HIS B C 1
ATOM 6639 O O . HIS B 1 268 ? 4.977 28.922 18.922 1 97.44 268 HIS B O 1
ATOM 6645 N N . MET B 1 269 ? 5.688 27.094 17.812 1 97.5 269 MET B N 1
ATOM 6646 C CA . MET B 1 269 ? 4.352 26.641 17.422 1 97.5 269 MET B CA 1
ATOM 6647 C C . MET B 1 269 ? 4.227 25.125 17.562 1 97.5 269 MET B C 1
ATOM 6649 O O . MET B 1 269 ? 5.184 24.391 17.328 1 97.5 269 MET B O 1
ATOM 6653 N N . VAL B 1 270 ? 3.027 24.656 18 1 97 270 VAL B N 1
ATOM 6654 C CA . VAL B 1 270 ? 2.73 23.234 18.062 1 97 270 VAL B CA 1
ATOM 6655 C C . VAL B 1 270 ? 1.403 22.938 17.359 1 97 270 VAL B C 1
ATOM 6657 O O . VAL B 1 270 ? 0.493 23.781 17.375 1 97 270 VAL B O 1
ATOM 6660 N N . TYR B 1 271 ? 1.288 21.781 16.766 1 96.12 271 TYR B N 1
ATOM 6661 C CA . TYR B 1 271 ? 0.05 21.344 16.125 1 96.12 271 TYR B CA 1
ATOM 6662 C C . TYR B 1 271 ? -1.024 21.062 17.172 1 96.12 271 TYR B C 1
ATOM 6664 O O . TYR B 1 271 ? -0.75 20.438 18.203 1 96.12 271 TYR B O 1
ATOM 6672 N N . GLN B 1 272 ? -2.18 21.453 16.891 1 95.75 272 GLN B N 1
ATOM 6673 C CA . GLN B 1 272 ? -3.297 21.016 17.719 1 95.75 272 GLN B CA 1
ATOM 6674 C C . GLN B 1 272 ? -3.85 19.672 17.25 1 95.75 272 GLN B C 1
ATOM 6676 O O . GLN B 1 272 ? -4.973 19.609 16.734 1 95.75 272 GLN B O 1
ATOM 6681 N N . PHE B 1 273 ? -3.162 18.672 17.562 1 95.81 273 PHE B N 1
ATOM 6682 C CA . PHE B 1 273 ? -3.482 17.359 17.047 1 95.81 273 PHE B CA 1
ATOM 6683 C C . PHE B 1 273 ? -4.762 16.812 17.672 1 95.81 273 PHE B C 1
ATOM 6685 O O . PHE B 1 273 ? -5.398 15.914 17.125 1 95.81 273 PHE B O 1
ATOM 6692 N N . THR B 1 274 ? -5.172 17.328 18.766 1 96.69 274 THR B N 1
ATOM 6693 C CA . THR B 1 274 ? -6.379 16.859 19.438 1 96.69 274 THR B CA 1
ATOM 6694 C C . THR B 1 274 ? -7.629 17.359 18.734 1 96.69 274 THR B C 1
ATOM 6696 O O . THR B 1 274 ? -8.688 16.734 18.797 1 96.69 274 THR B O 1
ATOM 6699 N N . LEU B 1 275 ? -7.484 18.406 18.031 1 97.94 275 LEU B N 1
ATOM 6700 C CA . LEU B 1 275 ? -8.633 19.094 17.438 1 97.94 275 LEU B CA 1
ATOM 6701 C C . LEU B 1 275 ? -9.289 18.234 16.375 1 97.94 275 LEU B C 1
ATOM 6703 O O . LEU B 1 275 ? -10.508 18.031 16.391 1 97.94 275 LEU B O 1
ATOM 6707 N N . PRO B 1 276 ? -8.562 17.594 15.453 1 98.25 276 PRO B N 1
ATOM 6708 C CA . PRO B 1 276 ? -9.219 16.891 14.344 1 98.25 276 PRO B CA 1
ATOM 6709 C C . PRO B 1 276 ? -10.109 15.742 14.82 1 98.25 276 PRO B C 1
ATOM 6711 O O . PRO B 1 276 ? -11.289 15.68 14.461 1 98.25 276 PRO B O 1
ATOM 6714 N N . PRO B 1 277 ? -9.609 14.836 15.633 1 97.94 277 PRO B N 1
ATOM 6715 C CA . PRO B 1 277 ? -10.5 13.742 16.031 1 97.94 277 PRO B CA 1
ATOM 6716 C C . PRO B 1 277 ? -11.664 14.211 16.891 1 97.94 277 PRO B C 1
ATOM 6718 O O . PRO B 1 277 ? -12.773 13.672 16.797 1 97.94 277 PRO B O 1
ATOM 6721 N N . LEU B 1 278 ? -11.492 15.234 17.734 1 98.25 278 LEU B N 1
ATOM 6722 C CA . LEU B 1 278 ? -12.562 15.711 18.609 1 98.25 278 LEU B CA 1
ATOM 6723 C C . LEU B 1 278 ? -13.648 16.422 17.797 1 98.25 278 LEU B C 1
ATOM 6725 O O . LEU B 1 278 ? -14.836 16.266 18.078 1 98.25 278 LEU B O 1
ATOM 6729 N N . LEU B 1 279 ? -13.172 17.219 16.891 1 98.75 279 LEU B N 1
ATOM 6730 C CA . LEU B 1 279 ? -14.141 17.938 16.078 1 98.75 279 LEU B CA 1
ATOM 6731 C C . LEU B 1 279 ? -14.93 16.969 15.203 1 98.75 279 LEU B C 1
ATOM 6733 O O . LEU B 1 279 ? -16.141 17.109 15.039 1 98.75 279 LEU B O 1
ATOM 6737 N N . LEU B 1 280 ? -14.227 16 14.602 1 98.69 280 LEU B N 1
ATOM 6738 C CA . LEU B 1 280 ? -14.906 14.984 13.805 1 98.69 280 LEU B CA 1
ATOM 6739 C C . LEU B 1 280 ? -15.93 14.234 14.648 1 98.69 280 LEU B C 1
ATOM 6741 O O . LEU B 1 280 ? -17.047 13.992 14.195 1 98.69 280 LEU B O 1
ATOM 6745 N N . HIS B 1 281 ? -15.547 13.859 15.828 1 98.62 281 HIS B N 1
ATOM 6746 C CA . HIS B 1 281 ? -16.453 13.188 16.75 1 98.62 281 HIS B CA 1
ATOM 6747 C C . HIS B 1 281 ? -17.672 14.039 17.047 1 98.62 281 HIS B C 1
ATOM 6749 O O . HIS B 1 281 ? -18.797 13.539 17.047 1 98.62 281 HIS B O 1
ATOM 6755 N N . ALA B 1 282 ? -17.469 15.328 17.344 1 98.56 282 ALA B N 1
ATOM 6756 C CA . ALA B 1 282 ? -18.547 16.25 17.656 1 98.56 282 ALA B CA 1
ATOM 6757 C C . ALA B 1 282 ? -19.531 16.359 16.484 1 98.56 282 ALA B C 1
ATOM 6759 O O . ALA B 1 282 ? -20.75 16.344 16.672 1 98.56 282 ALA B O 1
ATOM 6760 N N . MET B 1 283 ? -19.016 16.516 15.312 1 98.5 283 MET B N 1
ATOM 6761 C CA . MET B 1 283 ? -19.844 16.641 14.117 1 98.5 283 MET B CA 1
ATOM 6762 C C . MET B 1 283 ? -20.625 15.359 13.859 1 98.5 283 MET B C 1
ATOM 6764 O O . MET B 1 283 ? -21.797 15.414 13.445 1 98.5 283 MET B O 1
ATOM 6768 N N . TYR B 1 284 ? -19.984 14.227 14.055 1 97.88 284 TYR B N 1
ATOM 6769 C CA . TYR B 1 284 ? -20.609 12.93 13.812 1 97.88 284 TYR B CA 1
ATOM 6770 C C . TYR B 1 284 ? -21.781 12.703 14.758 1 97.88 284 TYR B C 1
ATOM 6772 O O . TYR B 1 284 ? -22.828 12.18 14.359 1 97.88 284 TYR B O 1
ATOM 6780 N N . HIS B 1 285 ? -21.641 13.133 16 1 97.31 285 HIS B N 1
ATOM 6781 C CA . HIS B 1 285 ? -22.641 12.844 17.016 1 97.31 285 HIS B CA 1
ATOM 6782 C C . HIS B 1 285 ? -23.578 14.039 17.234 1 97.31 285 HIS B C 1
ATOM 6784 O O . HIS B 1 285 ? -24.641 13.898 17.828 1 97.31 285 HIS B O 1
ATOM 6790 N N . GLY B 1 286 ? -23.203 15.164 16.781 1 97.44 286 GLY B N 1
ATOM 6791 C CA . GLY B 1 286 ? -23.953 16.359 17.078 1 97.44 286 GLY B CA 1
ATOM 6792 C C . GLY B 1 286 ? -23.891 16.766 18.547 1 97.44 286 GLY B C 1
ATOM 6793 O O . GLY B 1 286 ? -24.891 17.188 19.125 1 97.44 286 GLY B O 1
ATOM 6794 N N . ASN B 1 287 ? -22.75 16.531 19.078 1 97.69 287 ASN B N 1
ATOM 6795 C CA . ASN B 1 287 ? -22.531 16.75 20.5 1 97.69 287 ASN B CA 1
ATOM 6796 C C . ASN B 1 287 ? -21.125 17.281 20.766 1 97.69 287 ASN B C 1
ATOM 6798 O O . ASN B 1 287 ? -20.141 16.578 20.547 1 97.69 287 ASN B O 1
ATOM 6802 N N . SER B 1 288 ? -21.031 18.531 21.328 1 97.88 288 SER B N 1
ATOM 6803 C CA . SER B 1 288 ? -19.75 19.203 21.469 1 97.88 288 SER B CA 1
ATOM 6804 C C . SER B 1 288 ? -19.172 19 22.859 1 97.88 288 SER B C 1
ATOM 6806 O O . SER B 1 288 ? -18.203 19.656 23.25 1 97.88 288 SER B O 1
ATOM 6808 N N . HIS B 1 289 ? -19.656 18.109 23.609 1 97.5 289 HIS B N 1
ATOM 6809 C CA . HIS B 1 289 ? -19.297 17.938 25.016 1 97.5 289 HIS B CA 1
ATOM 6810 C C . HIS B 1 289 ? -17.781 17.781 25.172 1 97.5 289 HIS B C 1
ATOM 6812 O O . HIS B 1 289 ? -17.141 18.547 25.906 1 97.5 289 HIS B O 1
ATOM 6818 N N . TYR B 1 290 ? -17.203 16.797 24.516 1 97.56 290 TYR B N 1
ATOM 6819 C CA . TYR B 1 290 ? -15.773 16.547 24.656 1 97.56 290 TYR B CA 1
ATOM 6820 C C . TYR B 1 290 ? -14.953 17.672 24.031 1 97.56 290 TYR B C 1
ATOM 6822 O O . TYR B 1 290 ? -13.898 18.047 24.562 1 97.56 290 TYR B O 1
ATOM 6830 N N . LEU B 1 291 ? -15.43 18.219 22.969 1 98 291 LEU B N 1
ATOM 6831 C CA . LEU B 1 291 ? -14.758 19.344 22.312 1 98 291 LEU B CA 1
ATOM 6832 C C . LEU B 1 291 ? -14.727 20.562 23.203 1 98 291 LEU B C 1
ATOM 6834 O O . LEU B 1 291 ? -13.695 21.219 23.328 1 98 291 LEU B O 1
ATOM 6838 N N . THR B 1 292 ? -15.852 20.859 23.844 1 98.06 292 THR B N 1
ATOM 6839 C CA . THR B 1 292 ? -15.969 22 24.734 1 98.06 292 THR B CA 1
ATOM 6840 C C . THR B 1 292 ? -15.055 21.844 25.938 1 98.06 292 THR B C 1
ATOM 6842 O O . THR B 1 292 ? -14.375 22.797 26.344 1 98.06 292 THR B O 1
ATOM 6845 N N . ARG B 1 293 ? -15.086 20.688 26.469 1 96.5 293 ARG B N 1
ATOM 6846 C CA . ARG B 1 293 ? -14.242 20.438 27.641 1 96.5 293 ARG B CA 1
ATOM 6847 C C . ARG B 1 293 ? -12.766 20.609 27.281 1 96.5 293 ARG B C 1
ATOM 6849 O O . ARG B 1 293 ? -12.016 21.219 28.047 1 96.5 293 ARG B O 1
ATOM 6856 N N . TRP B 1 294 ? -12.367 20.016 26.188 1 96.31 294 TRP B N 1
ATOM 6857 C CA . TRP B 1 294 ? -10.992 20.141 25.719 1 96.31 294 TRP B CA 1
ATOM 6858 C C . TRP B 1 294 ? -10.633 21.609 25.516 1 96.31 294 TRP B C 1
ATOM 6860 O O . TRP B 1 294 ? -9.586 22.078 25.969 1 96.31 294 TRP B O 1
ATOM 6870 N N . ALA B 1 295 ? -11.5 22.375 24.859 1 96.88 295 ALA B N 1
ATOM 6871 C CA . ALA B 1 295 ? -11.242 23.781 24.547 1 96.88 295 ALA B CA 1
ATOM 6872 C C . ALA B 1 295 ? -11.117 24.625 25.812 1 96.88 295 ALA B C 1
ATOM 6874 O O . ALA B 1 295 ? -10.312 25.562 25.859 1 96.88 295 ALA B O 1
ATOM 6875 N N . LYS B 1 296 ? -11.867 24.312 26.812 1 95.75 296 LYS B N 1
ATOM 6876 C CA . LYS B 1 296 ? -11.82 25.016 28.078 1 95.75 296 LYS B CA 1
ATOM 6877 C C . LYS B 1 296 ? -10.5 24.766 28.812 1 95.75 296 LYS B C 1
ATOM 6879 O O . LYS B 1 296 ? -10 25.641 29.516 1 95.75 296 LYS B O 1
ATOM 6884 N N . ASP B 1 297 ? -10.031 23.641 28.562 1 92.25 297 ASP B N 1
ATOM 6885 C CA . ASP B 1 297 ? -8.844 23.219 29.312 1 92.25 297 ASP B CA 1
ATOM 6886 C C . ASP B 1 297 ? -7.566 23.688 28.609 1 92.25 297 ASP B C 1
ATOM 6888 O O . ASP B 1 297 ? -6.48 23.625 29.172 1 92.25 297 ASP B O 1
ATOM 6892 N N . MET B 1 298 ? -7.691 24.172 27.453 1 93 298 MET B N 1
ATOM 6893 C CA . MET B 1 298 ? -6.512 24.594 26.703 1 93 298 MET B CA 1
ATOM 6894 C C . MET B 1 298 ? -5.895 25.844 27.328 1 93 298 MET B C 1
ATOM 6896 O O . MET B 1 298 ? -6.566 26.859 27.469 1 93 298 MET B O 1
ATOM 6900 N N . PRO B 1 299 ? -4.598 25.75 27.672 1 92.12 299 PRO B N 1
ATOM 6901 C CA . PRO B 1 299 ? -3.963 26.922 28.266 1 92.12 299 PRO B CA 1
ATOM 6902 C C . PRO B 1 299 ? -3.674 28.016 27.234 1 92.12 299 PRO B C 1
ATOM 6904 O O . PRO B 1 299 ? -3.49 27.719 26.047 1 92.12 299 PRO B O 1
ATOM 6907 N N . ARG B 1 300 ? -3.623 29.188 27.734 1 90.44 300 ARG B N 1
ATOM 6908 C CA . ARG B 1 300 ? -3.127 30.266 26.906 1 90.44 300 ARG B CA 1
ATOM 6909 C C . ARG B 1 300 ? -1.649 30.078 26.578 1 90.44 300 ARG B C 1
ATOM 6911 O O . ARG B 1 300 ? -0.838 29.812 27.469 1 90.44 300 ARG B O 1
ATOM 6918 N N . PRO B 1 301 ? -1.402 30.219 25.328 1 90.94 301 PRO B N 1
ATOM 6919 C CA . PRO B 1 301 ? 0.014 30.078 24.984 1 90.94 301 PRO B CA 1
ATOM 6920 C C . PRO B 1 301 ? 0.891 31.141 25.625 1 90.94 301 PRO B C 1
ATOM 6922 O O . PRO B 1 301 ? 0.442 32.281 25.812 1 90.94 301 PRO B O 1
ATOM 6925 N N . GLN B 1 302 ? 2.121 30.766 25.891 1 91.25 302 GLN B N 1
ATOM 6926 C CA . GLN B 1 302 ? 3.111 31.719 26.391 1 91.25 302 GLN B CA 1
ATOM 6927 C C . GLN B 1 302 ? 3.512 32.719 25.312 1 91.25 302 GLN B C 1
ATOM 6929 O O . GLN B 1 302 ? 3.121 32.562 24.156 1 91.25 302 GLN B O 1
ATOM 6934 N N . LYS B 1 303 ? 4.277 33.688 25.812 1 90.75 303 LYS B N 1
ATOM 6935 C CA . LYS B 1 303 ? 4.773 34.688 24.875 1 90.75 303 LYS B CA 1
ATOM 6936 C C . LYS B 1 303 ? 5.594 34.031 23.766 1 90.75 303 LYS B C 1
ATOM 6938 O O . LYS B 1 303 ? 6.395 33.125 24.031 1 90.75 303 LYS B O 1
ATOM 6943 N N . ASN B 1 304 ? 5.316 34.406 22.547 1 91.56 304 ASN B N 1
ATOM 6944 C CA . ASN B 1 304 ? 6.035 33.938 21.359 1 91.56 304 ASN B CA 1
ATOM 6945 C C . ASN B 1 304 ? 5.754 32.469 21.062 1 91.56 304 ASN B C 1
ATOM 6947 O O . ASN B 1 304 ? 6.566 31.797 20.438 1 91.56 304 ASN B O 1
ATOM 6951 N N . CYS B 1 305 ? 4.688 31.938 21.609 1 96.06 305 CYS B N 1
ATOM 6952 C CA . CYS B 1 305 ? 4.215 30.594 21.266 1 96.06 305 CYS B CA 1
ATOM 6953 C C . CYS B 1 305 ? 2.77 30.641 20.797 1 96.06 305 CYS B C 1
ATOM 6955 O O . CYS B 1 305 ? 2.006 31.531 21.172 1 96.06 305 CYS B O 1
ATOM 6957 N N . THR B 1 306 ? 2.42 29.734 19.969 1 97.06 306 THR B N 1
ATOM 6958 C CA . THR B 1 306 ? 1.031 29.672 19.531 1 97.06 306 THR B CA 1
ATOM 6959 C C . THR B 1 306 ? 0.689 28.266 19.031 1 97.06 306 THR B C 1
ATOM 6961 O O . THR B 1 306 ? 1.552 27.391 18.984 1 97.06 306 THR B O 1
ATOM 6964 N N . TYR B 1 307 ? -0.581 28.078 18.719 1 97.56 307 TYR B N 1
ATOM 6965 C CA . TYR B 1 307 ? -1.091 26.812 18.188 1 97.56 307 TYR B CA 1
ATOM 6966 C C . TYR B 1 307 ? -1.24 26.875 16.672 1 97.56 307 TYR B C 1
ATOM 6968 O O . TYR B 1 307 ? -1.467 27.938 16.109 1 97.56 307 TYR B O 1
ATOM 6976 N N . LEU B 1 308 ? -1.007 25.766 16.078 1 98.25 308 LEU B N 1
ATOM 6977 C CA . LEU B 1 308 ? -1.418 25.547 14.688 1 98.25 308 LEU B CA 1
ATOM 6978 C C . LEU B 1 308 ? -2.697 24.719 14.625 1 98.25 308 LEU B C 1
ATOM 6980 O O . LEU B 1 308 ? -2.695 23.531 14.977 1 98.25 308 LEU B O 1
ATOM 6984 N N . ASN B 1 309 ? -3.783 25.312 14.18 1 98.5 309 ASN B N 1
ATOM 6985 C CA . ASN B 1 309 ? -5.078 24.656 14.109 1 98.5 309 ASN B CA 1
ATOM 6986 C C . ASN B 1 309 ? -5.305 24 12.742 1 98.5 309 ASN B C 1
ATOM 6988 O O . ASN B 1 309 ? -5.207 24.672 11.719 1 98.5 309 ASN B O 1
ATOM 6992 N N . PHE B 1 310 ? -5.551 22.734 12.711 1 98.38 310 PHE B N 1
ATOM 6993 C CA . PHE B 1 310 ? -5.875 22.016 11.484 1 98.38 310 PHE B CA 1
ATOM 6994 C C . PHE B 1 310 ? -6.887 20.906 11.758 1 98.38 310 PHE B C 1
ATOM 6996 O O . PHE B 1 310 ? -7.043 20.469 12.906 1 98.38 310 PHE B O 1
ATOM 7003 N N . ILE B 1 311 ? -7.645 20.469 10.727 1 98.56 311 ILE B N 1
ATOM 7004 C CA . ILE B 1 311 ? -8.617 19.406 10.961 1 98.56 311 ILE B CA 1
ATOM 7005 C C . ILE B 1 311 ? -8.445 18.312 9.914 1 98.56 311 ILE B C 1
ATOM 7007 O O . ILE B 1 311 ? -9.164 17.312 9.93 1 98.56 311 ILE B O 1
ATOM 7011 N N . ALA B 1 312 ? -7.523 18.531 9.008 1 97.69 312 ALA B N 1
ATOM 7012 C CA . ALA B 1 312 ? -7.145 17.531 8.016 1 97.69 312 ALA B CA 1
ATOM 7013 C C . ALA B 1 312 ? -5.684 17.688 7.605 1 97.69 312 ALA B C 1
ATOM 7015 O O . ALA B 1 312 ? -5.148 18.797 7.609 1 97.69 312 ALA B O 1
ATOM 7016 N N . SER B 1 313 ? -5.078 16.609 7.289 1 95.75 313 SER B N 1
ATOM 7017 C CA . SER B 1 313 ? -3.715 16.609 6.766 1 95.75 313 SER B CA 1
ATOM 7018 C C . SER B 1 313 ? -3.48 15.43 5.828 1 95.75 313 SER B C 1
ATOM 7020 O O . SER B 1 313 ? -4.371 14.602 5.625 1 95.75 313 SER B O 1
ATOM 7022 N N . HIS B 1 314 ? -2.303 15.359 5.281 1 95.31 314 HIS B N 1
ATOM 7023 C CA . HIS B 1 314 ? -1.892 14.305 4.367 1 95.31 314 HIS B CA 1
ATOM 7024 C C . HIS B 1 314 ? -1.854 12.953 5.07 1 95.31 314 HIS B C 1
ATOM 7026 O O . HIS B 1 314 ? -1.965 11.906 4.422 1 95.31 314 HIS B O 1
ATOM 7032 N N . ASP B 1 315 ? -1.736 12.875 6.312 1 90.81 315 ASP B N 1
ATOM 7033 C CA . ASP B 1 315 ? -1.65 11.633 7.078 1 90.81 315 ASP B CA 1
ATOM 7034 C C . ASP B 1 315 ? -3.039 11.125 7.453 1 90.81 315 ASP B C 1
ATOM 7036 O O . ASP B 1 315 ? -3.197 9.961 7.832 1 90.81 315 ASP B O 1
ATOM 7040 N N . GLY B 1 316 ? -4.012 11.945 7.355 1 93.94 316 GLY B N 1
ATOM 7041 C CA . GLY B 1 316 ? -5.332 11.633 7.871 1 93.94 316 GLY B CA 1
ATOM 7042 C C . GLY B 1 316 ? -5.578 12.195 9.258 1 93.94 316 GLY B C 1
ATOM 7043 O O . GLY B 1 316 ? -5.125 13.297 9.578 1 93.94 316 GLY B O 1
ATOM 7044 N N . ILE B 1 317 ? -6.449 11.492 10.016 1 97.06 317 ILE B N 1
ATOM 7045 C CA . ILE B 1 317 ? -6.836 11.977 11.336 1 97.06 317 ILE B CA 1
ATOM 7046 C C . ILE B 1 317 ? -6.254 11.07 12.414 1 97.06 317 ILE B C 1
ATOM 7048 O O . ILE B 1 317 ? -6.672 9.914 12.547 1 97.06 317 ILE B O 1
ATOM 7052 N N . GLY B 1 318 ? -5.312 11.617 13.156 1 94.94 318 GLY B N 1
ATOM 7053 C CA . GLY B 1 318 ? -4.691 10.867 14.234 1 94.94 318 GLY B CA 1
ATOM 7054 C C . GLY B 1 318 ? -5.637 10.594 15.391 1 94.94 318 GLY B C 1
ATOM 7055 O O . GLY B 1 318 ? -6.453 11.438 15.75 1 94.94 318 GLY B O 1
ATOM 7056 N N . LEU B 1 319 ? -5.457 9.445 16.047 1 94.5 319 LEU B N 1
ATOM 7057 C CA . LEU B 1 319 ? -6.375 9.047 17.109 1 94.5 319 LEU B CA 1
ATOM 7058 C C . LEU B 1 319 ? -5.684 9.078 18.469 1 94.5 319 LEU B C 1
ATOM 7060 O O . LEU B 1 319 ? -6.344 9.156 19.516 1 94.5 319 LEU B O 1
ATOM 7064 N N . ARG B 1 320 ? -4.391 9.109 18.5 1 90.81 320 ARG B N 1
ATOM 7065 C CA . ARG B 1 320 ? -3.635 9.078 19.75 1 90.81 320 ARG B CA 1
ATOM 7066 C C . ARG B 1 320 ? -3.904 10.328 20.578 1 90.81 320 ARG B C 1
ATOM 7068 O O . ARG B 1 320 ? -4.016 10.25 21.812 1 90.81 320 ARG B O 1
ATOM 7075 N N . PRO B 1 321 ? -4 11.461 19.938 1 93.81 321 PRO B N 1
ATOM 7076 C CA . PRO B 1 321 ? -4.207 12.695 20.703 1 93.81 321 PRO B CA 1
ATOM 7077 C C . PRO B 1 321 ? -5.547 12.711 21.438 1 93.81 321 PRO B C 1
ATOM 7079 O O . PRO B 1 321 ? -5.738 13.508 22.359 1 93.81 321 PRO B O 1
ATOM 7082 N N . ALA B 1 322 ? -6.457 11.883 20.984 1 93.81 322 ALA B N 1
ATOM 7083 C CA . ALA B 1 322 ? -7.777 11.844 21.609 1 93.81 322 ALA B CA 1
ATOM 7084 C C . ALA B 1 322 ? -7.781 10.914 22.812 1 93.81 322 ALA B C 1
ATOM 7086 O O . ALA B 1 322 ? -8.75 10.883 23.578 1 93.81 322 ALA B O 1
ATOM 7087 N N . GLU B 1 323 ? -6.676 10.227 23.031 1 88.94 323 GLU B N 1
ATOM 7088 C CA . GLU B 1 323 ? -6.59 9.328 24.172 1 88.94 323 GLU B CA 1
ATOM 7089 C C . GLU B 1 323 ? -6.734 10.086 25.484 1 88.94 323 GLU B C 1
ATOM 7091 O O . GLU B 1 323 ? -6.156 11.164 25.656 1 88.94 323 GLU B O 1
ATOM 7096 N N . GLY B 1 324 ? -7.496 9.555 26.344 1 89.06 324 GLY B N 1
ATOM 7097 C CA . GLY B 1 324 ? -7.742 10.188 27.641 1 89.06 324 GLY B CA 1
ATOM 7098 C C . GLY B 1 324 ? -8.867 11.203 27.594 1 89.06 324 GLY B C 1
ATOM 7099 O O . GLY B 1 324 ? -9.32 11.68 28.641 1 89.06 324 GLY B O 1
ATOM 7100 N N . ILE B 1 325 ? -9.305 11.555 26.406 1 95.19 325 ILE B N 1
ATOM 7101 C CA . ILE B 1 325 ? -10.391 12.523 26.25 1 95.19 325 ILE B CA 1
ATOM 7102 C C . ILE B 1 325 ? -11.656 11.812 25.766 1 95.19 325 ILE B C 1
ATOM 7104 O O . ILE B 1 325 ? -12.703 11.883 26.422 1 95.19 325 ILE B O 1
ATOM 7108 N N . LEU B 1 326 ? -11.523 11.047 24.703 1 96.19 326 LEU B N 1
ATOM 7109 C CA . LEU B 1 326 ? -12.633 10.242 24.203 1 96.19 326 LEU B CA 1
ATOM 7110 C C . LEU B 1 326 ? -12.594 8.844 24.797 1 96.19 326 LEU B C 1
ATOM 7112 O O . LEU B 1 326 ? -11.547 8.188 24.797 1 96.19 326 LEU B O 1
ATOM 7116 N N . PRO B 1 327 ? -13.734 8.398 25.328 1 96.12 327 PRO B N 1
ATOM 7117 C CA . PRO B 1 327 ? -13.797 6.992 25.719 1 96.12 327 PRO B CA 1
ATOM 7118 C C . PRO B 1 327 ? -13.523 6.039 24.562 1 96.12 327 PRO B C 1
ATOM 7120 O O . PRO B 1 327 ? -13.852 6.352 23.406 1 96.12 327 PRO B O 1
ATOM 7123 N N . GLU B 1 328 ? -13.008 4.875 24.891 1 93.19 328 GLU B N 1
ATOM 7124 C CA . GLU B 1 328 ? -12.609 3.887 23.891 1 93.19 328 GLU B CA 1
ATOM 7125 C C . GLU B 1 328 ? -13.789 3.508 23 1 93.19 328 GLU B C 1
ATOM 7127 O O . GLU B 1 328 ? -13.617 3.316 21.797 1 93.19 328 GLU B O 1
ATOM 7132 N N . GLN B 1 329 ? -14.922 3.395 23.594 1 94.62 329 GLN B N 1
ATOM 7133 C CA . GLN B 1 329 ? -16.109 3.014 22.828 1 94.62 329 GLN B CA 1
ATOM 7134 C C . GLN B 1 329 ? -16.453 4.07 21.781 1 94.62 329 GLN B C 1
ATOM 7136 O O . GLN B 1 329 ? -16.922 3.742 20.688 1 94.62 329 GLN B O 1
ATOM 7141 N N . GLU B 1 330 ? -16.219 5.375 22.141 1 95.81 330 GLU B N 1
ATOM 7142 C CA . GLU B 1 330 ? -16.484 6.477 21.219 1 95.81 330 GLU B CA 1
ATOM 7143 C C . GLU B 1 330 ? -15.508 6.449 20.047 1 95.81 330 GLU B C 1
ATOM 7145 O O . GLU B 1 330 ? -15.898 6.711 18.906 1 95.81 330 GLU B O 1
ATOM 7150 N N . VAL B 1 331 ? -14.328 6.094 20.375 1 95.88 331 VAL B N 1
ATOM 7151 C CA . VAL B 1 331 ? -13.305 6.012 19.328 1 95.88 331 VAL B CA 1
ATOM 7152 C C . VAL B 1 331 ? -13.633 4.859 18.391 1 95.88 331 VAL B C 1
ATOM 7154 O O . VAL B 1 331 ? -13.539 5.012 17.156 1 95.88 331 VAL B O 1
ATOM 7157 N N . THR B 1 332 ? -14 3.715 18.891 1 94.88 332 THR B N 1
ATOM 7158 C CA . THR B 1 332 ? -14.344 2.551 18.078 1 94.88 332 THR B CA 1
ATOM 7159 C C . THR B 1 332 ? -15.523 2.861 17.172 1 94.88 332 THR B C 1
ATOM 7161 O O . THR B 1 332 ? -15.508 2.512 15.984 1 94.88 332 THR B O 1
ATOM 7164 N N . ALA B 1 333 ? -16.5 3.5 17.734 1 95.44 333 ALA B N 1
ATOM 7165 C CA . ALA B 1 333 ? -17.672 3.867 16.938 1 95.44 333 ALA B CA 1
ATOM 7166 C C . ALA B 1 333 ? -17.297 4.816 15.805 1 95.44 333 ALA B C 1
ATOM 7168 O O . ALA B 1 333 ? -17.812 4.703 14.695 1 95.44 333 ALA B O 1
ATOM 7169 N N . LEU B 1 334 ? -16.453 5.738 16.141 1 96.75 334 LEU B N 1
ATOM 7170 C CA . LEU B 1 334 ? -16 6.688 15.133 1 96.75 334 LEU B CA 1
ATOM 7171 C C . LEU B 1 334 ? -15.242 5.98 14.023 1 96.75 334 LEU B C 1
ATOM 7173 O O . LEU B 1 334 ? -15.461 6.262 12.836 1 96.75 334 LEU B O 1
ATOM 7177 N N . VAL B 1 335 ? -14.359 5.094 14.375 1 96.19 335 VAL B N 1
ATOM 7178 C CA . VAL B 1 335 ? -13.57 4.32 13.422 1 96.19 335 VAL B CA 1
ATOM 7179 C C . VAL B 1 335 ? -14.5 3.504 12.523 1 96.19 335 VAL B C 1
ATOM 7181 O O . VAL B 1 335 ? -14.328 3.479 11.305 1 96.19 335 VAL B O 1
ATOM 7184 N N . ASP B 1 336 ? -15.484 2.855 13.109 1 96.06 336 ASP B N 1
ATOM 7185 C CA . ASP B 1 336 ? -16.453 2.068 12.352 1 96.06 336 ASP B CA 1
ATOM 7186 C C . ASP B 1 336 ? -17.203 2.939 11.344 1 96.06 336 ASP B C 1
ATOM 7188 O O . ASP B 1 336 ? -17.422 2.531 10.203 1 96.06 336 ASP B O 1
ATOM 7192 N N . ALA B 1 337 ? -17.562 4.055 11.781 1 96.44 337 ALA B N 1
ATOM 7193 C CA . ALA B 1 337 ? -18.281 4.988 10.914 1 96.44 337 ALA B CA 1
ATOM 7194 C C . ALA B 1 337 ? -17.422 5.402 9.727 1 96.44 337 ALA B C 1
ATOM 7196 O O . ALA B 1 337 ? -17.906 5.504 8.602 1 96.44 337 ALA B O 1
ATOM 7197 N N . MET B 1 338 ? -16.188 5.637 9.984 1 97.19 338 MET B N 1
ATOM 7198 C CA . MET B 1 338 ? -15.289 6.074 8.922 1 97.19 338 MET B CA 1
ATOM 7199 C C . MET B 1 338 ? -15.055 4.953 7.914 1 97.19 338 MET B C 1
ATOM 7201 O O . MET B 1 338 ? -14.891 5.207 6.719 1 97.19 338 MET B O 1
ATOM 7205 N N . HIS B 1 339 ? -15.062 3.697 8.375 1 95.19 339 HIS B N 1
ATOM 7206 C CA . HIS B 1 339 ? -15.039 2.553 7.469 1 95.19 339 HIS B CA 1
ATOM 7207 C C . HIS B 1 339 ? -16.25 2.557 6.547 1 95.19 339 HIS B C 1
ATOM 7209 O O . HIS B 1 339 ? -16.109 2.342 5.34 1 95.19 339 HIS B O 1
ATOM 7215 N N . GLU B 1 340 ? -17.359 2.838 7.148 1 94.38 340 GLU B N 1
ATOM 7216 C CA . GLU B 1 340 ? -18.594 2.871 6.379 1 94.38 340 GLU B CA 1
ATOM 7217 C C . GLU B 1 340 ? -18.562 3.98 5.332 1 94.38 340 GLU B C 1
ATOM 7219 O O . GLU B 1 340 ? -19.172 3.85 4.266 1 94.38 340 GLU B O 1
ATOM 7224 N N . TYR B 1 341 ? -17.844 5.051 5.652 1 96.06 341 TYR B N 1
ATOM 7225 C CA . TYR B 1 341 ? -17.781 6.195 4.75 1 96.06 341 TYR B CA 1
ATOM 7226 C C . TYR B 1 341 ? -16.656 6.016 3.734 1 96.06 341 TYR B C 1
ATOM 7228 O O . TYR B 1 341 ? -16.328 6.945 2.998 1 96.06 341 TYR B O 1
ATOM 7236 N N . GLY B 1 342 ? -16.109 4.836 3.766 1 94.19 342 GLY B N 1
ATOM 7237 C CA . GLY B 1 342 ? -15.188 4.465 2.701 1 94.19 342 GLY B CA 1
ATOM 7238 C C . GLY B 1 342 ? -13.734 4.707 3.055 1 94.19 342 GLY B C 1
ATOM 7239 O O . GLY B 1 342 ? -12.852 4.625 2.193 1 94.19 342 GLY B O 1
ATOM 7240 N N . GLY B 1 343 ? -13.398 5.016 4.301 1 96.25 343 GLY B N 1
ATOM 7241 C CA . GLY B 1 343 ? -12.023 5.23 4.715 1 96.25 343 GLY B CA 1
ATOM 7242 C C . GLY B 1 343 ? -11.336 3.955 5.172 1 96.25 343 GLY B C 1
ATOM 7243 O O . GLY B 1 343 ? -11.922 2.873 5.121 1 96.25 343 GLY B O 1
ATOM 7244 N N . TYR B 1 344 ? -10.023 4.086 5.438 1 95.81 344 TYR B N 1
ATOM 7245 C CA . TYR B 1 344 ? -9.195 3.035 6.016 1 95.81 344 TYR B CA 1
ATOM 7246 C C . TYR B 1 344 ? -8.656 3.455 7.379 1 95.81 344 TYR B C 1
ATOM 7248 O O . TYR B 1 344 ? -8.781 4.617 7.77 1 95.81 344 TYR B O 1
ATOM 7256 N N . VAL B 1 345 ? -8.188 2.529 8.141 1 93.88 345 VAL B N 1
ATOM 7257 C CA . VAL B 1 345 ? -7.582 2.844 9.43 1 93.88 345 VAL B CA 1
ATOM 7258 C C . VAL B 1 345 ? -6.215 2.172 9.539 1 93.88 345 VAL B C 1
ATOM 7260 O O . VAL B 1 345 ? -6.109 0.946 9.445 1 93.88 345 VAL B O 1
ATOM 7263 N N . SER B 1 346 ? -5.195 2.955 9.664 1 91.25 346 SER B N 1
ATOM 7264 C CA . SER B 1 346 ? -3.865 2.439 9.969 1 91.25 346 SER B CA 1
ATOM 7265 C C . SER B 1 346 ? -3.732 2.086 11.445 1 91.25 346 SER B C 1
ATOM 7267 O O . SER B 1 346 ? -4.32 2.752 12.305 1 91.25 346 SER B O 1
ATOM 7269 N N . THR B 1 347 ? -2.93 1.068 11.703 1 88.75 347 THR B N 1
ATOM 7270 C CA . THR B 1 347 ? -2.803 0.591 13.078 1 88.75 347 THR B CA 1
ATOM 7271 C C . THR B 1 347 ? -1.359 0.708 13.562 1 88.75 347 THR B C 1
ATOM 7273 O O . THR B 1 347 ? -0.44 0.863 12.75 1 88.75 347 THR B O 1
ATOM 7276 N N . ARG B 1 348 ? -1.152 0.755 14.82 1 88.12 348 ARG B N 1
ATOM 7277 C CA . ARG B 1 348 ? 0.135 0.708 15.508 1 88.12 348 ARG B CA 1
ATOM 7278 C C . ARG B 1 348 ? 0.198 -0.471 16.469 1 88.12 348 ARG B C 1
ATOM 7280 O O . ARG B 1 348 ? -0.826 -1.09 16.766 1 88.12 348 ARG B O 1
ATOM 7287 N N . THR B 1 349 ? 1.414 -0.815 16.859 1 84.88 349 THR B N 1
ATOM 7288 C CA . THR B 1 349 ? 1.56 -1.824 17.906 1 84.88 349 THR B CA 1
ATOM 7289 C C . THR B 1 349 ? 1.557 -1.178 19.281 1 84.88 349 THR B C 1
ATOM 7291 O O . THR B 1 349 ? 2.412 -0.342 19.578 1 84.88 349 THR B O 1
ATOM 7294 N N . GLY B 1 350 ? 0.614 -1.586 20.078 1 83.12 350 GLY B N 1
ATOM 7295 C CA . GLY B 1 350 ? 0.554 -1.063 21.422 1 83.12 350 GLY B CA 1
ATOM 7296 C C . GLY B 1 350 ? 1.629 -1.632 22.328 1 83.12 350 GLY B C 1
ATOM 7297 O O . GLY B 1 350 ? 2.365 -2.537 21.938 1 83.12 350 GLY B O 1
ATOM 7298 N N . LEU B 1 351 ? 1.712 -1.095 23.516 1 79.19 351 LEU B N 1
ATOM 7299 C CA . LEU B 1 351 ? 2.707 -1.543 24.484 1 79.19 351 LEU B CA 1
ATOM 7300 C C . LEU B 1 351 ? 2.457 -2.992 24.875 1 79.19 351 LEU B C 1
ATOM 7302 O O . LEU B 1 351 ? 3.385 -3.697 25.281 1 79.19 351 LEU B O 1
ATOM 7306 N N . ASP B 1 352 ? 1.213 -3.393 24.688 1 79.19 352 ASP B N 1
ATOM 7307 C CA . ASP B 1 352 ? 0.854 -4.77 25 1 79.19 352 ASP B CA 1
ATOM 7308 C C . ASP B 1 352 ? 1.118 -5.695 23.812 1 79.19 352 ASP B C 1
ATOM 7310 O O . ASP B 1 352 ? 0.828 -6.891 23.875 1 79.19 352 ASP B O 1
ATOM 7314 N N . GLY B 1 353 ? 1.549 -5.117 22.781 1 78.88 353 GLY B N 1
ATOM 7315 C CA . GLY B 1 353 ? 1.882 -5.918 21.625 1 78.88 353 GLY B CA 1
ATOM 7316 C C . GLY B 1 353 ? 0.715 -6.102 20.672 1 78.88 353 GLY B C 1
ATOM 7317 O O . GLY B 1 353 ? 0.867 -6.691 19.594 1 78.88 353 GLY B O 1
ATOM 7318 N N . ARG B 1 354 ? -0.425 -5.578 21.078 1 82.75 354 ARG B N 1
ATOM 7319 C CA . ARG B 1 354 ? -1.612 -5.742 20.25 1 82.75 354 ARG B CA 1
ATOM 7320 C C . ARG B 1 354 ? -1.806 -4.543 19.328 1 82.75 354 ARG B C 1
ATOM 7322 O O . ARG B 1 354 ? -1.393 -3.43 19.656 1 82.75 354 ARG B O 1
ATOM 7329 N N . PRO B 1 355 ? -2.482 -4.766 18.109 1 85.69 355 PRO B N 1
ATOM 7330 C CA . PRO B 1 355 ? -2.754 -3.652 17.188 1 85.69 355 PRO B CA 1
ATOM 7331 C C . PRO B 1 355 ? -3.781 -2.67 17.75 1 85.69 355 PRO B C 1
ATOM 7333 O O . PRO B 1 355 ? -4.746 -3.082 18.406 1 85.69 355 PRO B O 1
ATOM 7336 N N . ALA B 1 356 ? -3.533 -1.437 17.594 1 87.88 356 ALA B N 1
ATOM 7337 C CA . ALA B 1 356 ? -4.445 -0.358 17.953 1 87.88 356 ALA B CA 1
ATOM 7338 C C . ALA B 1 356 ? -4.582 0.658 16.828 1 87.88 356 ALA B C 1
ATOM 7340 O O . ALA B 1 356 ? -3.611 0.943 16.125 1 87.88 356 ALA B O 1
ATOM 7341 N N . PRO B 1 357 ? -5.793 1.155 16.703 1 90.5 357 PRO B N 1
ATOM 7342 C CA . PRO B 1 357 ? -5.941 2.176 15.664 1 90.5 357 PRO B CA 1
ATOM 7343 C C . PRO B 1 357 ? -5.055 3.395 15.898 1 90.5 357 PRO B C 1
ATOM 7345 O O . PRO B 1 357 ? -4.898 3.834 17.047 1 90.5 357 PRO B O 1
ATOM 7348 N N . TYR B 1 358 ? -4.477 3.959 14.883 1 90.88 358 TYR B N 1
ATOM 7349 C CA . TYR B 1 358 ? -3.533 5.066 14.984 1 90.88 358 TYR B CA 1
ATOM 7350 C C . TYR B 1 358 ? -4.023 6.273 14.188 1 90.88 358 TYR B C 1
ATOM 7352 O O . TYR B 1 358 ? -4.012 7.402 14.695 1 90.88 358 TYR B O 1
ATOM 7360 N N . GLU B 1 359 ? -4.43 6.031 12.914 1 94.44 359 GLU B N 1
ATOM 7361 C CA . GLU B 1 359 ? -4.816 7.121 12.023 1 94.44 359 GLU B CA 1
ATOM 7362 C C . GLU B 1 359 ? -5.973 6.711 11.117 1 94.44 359 GLU B C 1
ATOM 7364 O O . GLU B 1 359 ? -5.969 5.617 10.555 1 94.44 359 GLU B O 1
ATOM 7369 N N . ILE B 1 360 ? -6.973 7.535 10.977 1 96.75 360 ILE B N 1
ATOM 7370 C CA . ILE B 1 360 ? -8.039 7.359 9.992 1 96.75 360 ILE B CA 1
ATOM 7371 C C . ILE B 1 360 ? -7.609 7.941 8.648 1 96.75 360 ILE B C 1
ATOM 7373 O O . ILE B 1 360 ? -7.316 9.133 8.547 1 96.75 360 ILE B O 1
ATOM 7377 N N . ASN B 1 361 ? -7.496 7.09 7.703 1 96.44 361 ASN B N 1
ATOM 7378 C CA . ASN B 1 361 ? -7.207 7.539 6.344 1 96.44 361 ASN B CA 1
ATOM 7379 C C . ASN B 1 361 ? -8.484 7.77 5.543 1 96.44 361 ASN B C 1
ATOM 7381 O O . ASN B 1 361 ? -9.094 6.816 5.055 1 96.44 361 ASN B O 1
ATOM 7385 N N . ILE B 1 362 ? -8.805 9.008 5.41 1 97.81 362 ILE B N 1
ATOM 7386 C CA . ILE B 1 362 ? -10.039 9.383 4.73 1 97.81 362 ILE B CA 1
ATOM 7387 C C . ILE B 1 362 ? -9.977 10.852 4.312 1 97.81 362 ILE B C 1
ATOM 7389 O O . ILE B 1 362 ? -9.352 11.672 4.992 1 97.81 362 ILE B O 1
ATOM 7393 N N . ALA B 1 363 ? -10.523 11.195 3.164 1 98.31 363 ALA B N 1
ATOM 7394 C CA . ALA B 1 363 ? -10.719 12.609 2.855 1 98.31 363 ALA B CA 1
ATOM 7395 C C . ALA B 1 363 ? -11.734 13.242 3.797 1 98.31 363 ALA B C 1
ATOM 7397 O O . ALA B 1 363 ? -12.805 12.672 4.043 1 98.31 363 ALA B O 1
ATOM 7398 N N . LEU B 1 364 ? -11.414 14.352 4.293 1 98.62 364 LEU B N 1
ATOM 7399 C CA . LEU B 1 364 ? -12.281 14.984 5.277 1 98.62 364 LEU B CA 1
ATOM 7400 C C . LEU B 1 364 ? -13.68 15.219 4.699 1 98.62 364 LEU B C 1
ATOM 7402 O O . LEU B 1 364 ? -14.672 15.117 5.414 1 98.62 364 LEU B O 1
ATOM 7406 N N . PHE B 1 365 ? -13.789 15.578 3.436 1 98.5 365 PHE B N 1
ATOM 7407 C CA . PHE B 1 365 ? -15.086 15.805 2.807 1 98.5 365 PHE B CA 1
ATOM 7408 C C . PHE B 1 365 ? -15.992 14.594 2.975 1 98.5 365 PHE B C 1
ATOM 7410 O O . PHE B 1 365 ? -17.156 14.727 3.342 1 98.5 365 PHE B O 1
ATOM 7417 N N . ASP B 1 366 ? -15.438 13.383 2.756 1 98.25 366 ASP B N 1
ATOM 7418 C CA . ASP B 1 366 ? -16.219 12.156 2.896 1 98.25 366 ASP B CA 1
ATOM 7419 C C . ASP B 1 366 ? -16.422 11.805 4.367 1 98.25 366 ASP B C 1
ATOM 7421 O O . ASP B 1 366 ? -17.453 11.234 4.73 1 98.25 366 ASP B O 1
ATOM 7425 N N . ALA B 1 367 ? -15.516 12.148 5.223 1 98.5 367 ALA B N 1
ATOM 7426 C CA . ALA B 1 367 ? -15.664 11.898 6.656 1 98.5 367 ALA B CA 1
ATOM 7427 C C . ALA B 1 367 ? -16.891 12.609 7.215 1 98.5 367 ALA B C 1
ATOM 7429 O O . ALA B 1 367 ? -17.469 12.18 8.219 1 98.5 367 ALA B O 1
ATOM 7430 N N . LEU B 1 368 ? -17.266 13.703 6.531 1 98.62 368 LEU B N 1
ATOM 7431 C CA . LEU B 1 368 ? -18.344 14.523 7.055 1 98.62 368 LEU B CA 1
ATOM 7432 C C . LEU B 1 368 ? -19.609 14.375 6.203 1 98.62 368 LEU B C 1
ATOM 7434 O O . LEU B 1 368 ? -20.469 15.258 6.191 1 98.62 368 LEU B O 1
ATOM 7438 N N . LYS B 1 369 ? -19.719 13.266 5.473 1 97.19 369 LYS B N 1
ATOM 7439 C CA . LYS B 1 369 ? -20.844 13.102 4.562 1 97.19 369 LYS B CA 1
ATOM 7440 C C . LYS B 1 369 ? -22.094 12.656 5.309 1 97.19 369 LYS B C 1
ATOM 7442 O O . LYS B 1 369 ? -23.203 12.703 4.762 1 97.19 369 LYS B O 1
ATOM 7447 N N . GLY B 1 370 ? -21.938 12.289 6.574 1 95.94 370 GLY B N 1
ATOM 7448 C CA . GLY B 1 370 ? -23.062 11.867 7.379 1 95.94 370 GLY B CA 1
ATOM 7449 C C . GLY B 1 370 ? -22.812 11.961 8.875 1 95.94 370 GLY B C 1
ATOM 7450 O O . GLY B 1 370 ? -21.875 12.633 9.305 1 95.94 370 GLY B O 1
ATOM 7451 N N . THR B 1 371 ? -23.781 11.477 9.656 1 96.31 371 THR B N 1
ATOM 7452 C CA . THR B 1 371 ? -23.719 11.453 11.109 1 96.31 371 THR B CA 1
ATOM 7453 C C . THR B 1 371 ? -24.094 10.07 11.648 1 96.31 371 THR B C 1
ATOM 7455 O O . THR B 1 371 ? -24.203 9.117 10.883 1 96.31 371 THR B O 1
ATOM 7458 N N . SER B 1 372 ? -24.094 9.945 12.984 1 93.69 372 SER B N 1
ATOM 7459 C CA . SER B 1 372 ? -24.516 8.695 13.602 1 93.69 372 SER B CA 1
ATOM 7460 C C . SER B 1 372 ? -25.922 8.297 13.172 1 93.69 372 SER B C 1
ATOM 7462 O O . SER B 1 372 ? -26.328 7.141 13.328 1 93.69 372 SER B O 1
ATOM 7464 N N . LEU B 1 373 ? -26.625 9.242 12.562 1 91.69 373 LEU B N 1
ATOM 7465 C CA . LEU B 1 373 ? -27.984 8.977 12.086 1 91.69 373 LEU B CA 1
ATOM 7466 C C . LEU B 1 373 ? -27.969 8.586 10.617 1 91.69 373 LEU B C 1
ATOM 7468 O O . LEU B 1 373 ? -29.031 8.289 10.047 1 91.69 373 LEU B O 1
ATOM 7472 N N . GLY B 1 374 ? -26.828 8.547 9.953 1 91 374 GLY B N 1
ATOM 7473 C CA . GLY B 1 374 ? -26.688 8.133 8.562 1 91 374 GLY B CA 1
ATOM 7474 C C . GLY B 1 374 ? -26.344 9.281 7.633 1 91 374 GLY B C 1
ATOM 7475 O O . GLY B 1 374 ? -26.016 10.383 8.086 1 91 374 GLY B O 1
ATOM 7476 N N . LEU B 1 375 ? -26.359 8.969 6.328 1 92.12 375 LEU B N 1
ATOM 7477 C CA . LEU B 1 375 ? -26.109 9.969 5.301 1 92.12 375 LEU B CA 1
ATOM 7478 C C . LEU B 1 375 ? -27.25 10.969 5.219 1 92.12 375 LEU B C 1
ATOM 7480 O O . LEU B 1 375 ? -28.406 10.625 5.469 1 92.12 375 LEU B O 1
ATOM 7484 N N . ASP B 1 376 ? -26.969 12.266 4.961 1 93.12 376 ASP B N 1
ATOM 7485 C CA . ASP B 1 376 ? -28 13.289 4.828 1 93.12 376 ASP B CA 1
ATOM 7486 C C . ASP B 1 376 ? -27.594 14.359 3.822 1 93.12 376 ASP B C 1
ATOM 7488 O O . ASP B 1 376 ? -26.625 14.172 3.066 1 93.12 376 ASP B O 1
ATOM 7492 N N . GLN B 1 377 ? -28.312 15.461 3.777 1 91.69 377 GLN B N 1
ATOM 7493 C CA . GLN B 1 377 ? -28.125 16.453 2.732 1 91.69 377 GLN B CA 1
ATOM 7494 C C . GLN B 1 377 ? -27.203 17.594 3.209 1 91.69 377 GLN B C 1
ATOM 7496 O O . GLN B 1 377 ? -27 18.562 2.492 1 91.69 377 GLN B O 1
ATOM 7501 N N . TRP B 1 378 ? -26.594 17.484 4.43 1 95.56 378 TRP B N 1
ATOM 7502 C CA . TRP B 1 378 ? -25.953 18.641 5.074 1 95.56 378 TRP B CA 1
ATOM 7503 C C . TRP B 1 378 ? -24.438 18.562 4.949 1 95.56 378 TRP B C 1
ATOM 7505 O O . TRP B 1 378 ? -23.719 19.219 5.695 1 95.56 378 TRP B O 1
ATOM 7515 N N . GLN B 1 379 ? -23.922 17.734 4.059 1 96.75 379 GLN B N 1
ATOM 7516 C CA . GLN B 1 379 ? -22.484 17.5 3.975 1 96.75 379 GLN B CA 1
ATOM 7517 C C . GLN B 1 379 ? -21.719 18.797 3.77 1 96.75 379 GLN B C 1
ATOM 7519 O O . GLN B 1 379 ? -20.734 19.062 4.457 1 96.75 379 GLN B O 1
ATOM 7524 N N . ILE B 1 380 ? -22.172 19.656 2.832 1 97 380 ILE B N 1
ATOM 7525 C CA . ILE B 1 380 ? -21.484 20.906 2.496 1 97 380 ILE B CA 1
ATOM 7526 C C . ILE B 1 380 ? -21.516 21.844 3.693 1 97 380 ILE B C 1
ATOM 7528 O O . ILE B 1 380 ? -20.484 22.391 4.098 1 97 380 ILE B O 1
ATOM 7532 N N . GLN B 1 381 ? -22.719 22.016 4.328 1 97.69 381 GLN B N 1
ATOM 7533 C CA . GLN B 1 381 ? -22.875 22.906 5.477 1 97.69 381 GLN B CA 1
ATOM 7534 C C . GLN B 1 381 ? -22.047 22.422 6.664 1 97.69 381 GLN B C 1
ATOM 7536 O O . GLN B 1 381 ? -21.406 23.219 7.352 1 97.69 381 GLN B O 1
ATOM 7541 N N . ARG B 1 382 ? -22.062 21.141 6.871 1 98.62 382 ARG B N 1
ATOM 7542 C CA . ARG B 1 382 ? -21.312 20.531 7.957 1 98.62 382 ARG B CA 1
ATOM 7543 C C . ARG B 1 382 ? -19.812 20.734 7.762 1 98.62 382 ARG B C 1
ATOM 7545 O O . ARG B 1 382 ? -19.094 21.031 8.711 1 98.62 382 ARG B O 1
ATOM 7552 N N . PHE B 1 383 ? -19.406 20.562 6.516 1 98.75 383 PHE B N 1
ATOM 7553 C CA . PHE B 1 383 ? -18 20.734 6.148 1 98.75 383 PHE B CA 1
ATOM 7554 C C . PHE B 1 383 ? -17.562 22.172 6.383 1 98.75 383 PHE B C 1
ATOM 7556 O O . PHE B 1 383 ? -16.5 22.422 6.961 1 98.75 383 PHE B O 1
ATOM 7563 N N . ILE B 1 384 ? -18.297 23.125 5.992 1 98.62 384 ILE B N 1
ATOM 7564 C CA . ILE B 1 384 ? -18 24.531 6.168 1 98.62 384 ILE B CA 1
ATOM 7565 C C . ILE B 1 384 ? -18.016 24.891 7.656 1 98.62 384 ILE B C 1
ATOM 7567 O O . ILE B 1 384 ? -17.141 25.609 8.141 1 98.62 384 ILE B O 1
ATOM 7571 N N . CYS B 1 385 ? -18.953 24.344 8.367 1 98.81 385 CYS B N 1
ATOM 7572 C CA . CYS B 1 385 ? -19.062 24.578 9.805 1 98.81 385 CYS B CA 1
ATOM 7573 C C . CYS B 1 385 ? -17.797 24.125 10.523 1 98.81 385 CYS B C 1
ATOM 7575 O O . CYS B 1 385 ? -17.234 24.859 11.336 1 98.81 385 CYS B O 1
ATOM 7577 N N . ALA B 1 386 ? -17.359 22.922 10.203 1 98.88 386 ALA B N 1
ATOM 7578 C CA . ALA B 1 386 ? -16.156 22.375 10.82 1 98.88 386 ALA B CA 1
ATOM 7579 C C . ALA B 1 386 ? -14.953 23.281 10.586 1 98.88 386 ALA B C 1
ATOM 7581 O O . ALA B 1 386 ? -14.195 23.578 11.516 1 98.88 386 ALA B O 1
ATOM 7582 N N . HIS B 1 387 ? -14.836 23.719 9.383 1 98.88 387 HIS B N 1
ATOM 7583 C CA . HIS B 1 387 ? -13.703 24.594 9.07 1 98.88 387 HIS B CA 1
ATOM 7584 C C . HIS B 1 387 ? -13.852 25.953 9.734 1 98.88 387 HIS B C 1
ATOM 7586 O O . HIS B 1 387 ? -12.859 26.547 10.164 1 98.88 387 HIS B O 1
ATOM 7592 N N . THR B 1 388 ? -15.047 26.469 9.805 1 98.88 388 THR B N 1
ATOM 7593 C CA . THR B 1 388 ? -15.266 27.766 10.43 1 98.88 388 THR B CA 1
ATOM 7594 C C . THR B 1 388 ? -14.898 27.719 11.914 1 98.88 388 THR B C 1
ATOM 7596 O O . THR B 1 388 ? -14.328 28.672 12.445 1 98.88 388 THR B O 1
ATOM 7599 N N . ILE B 1 389 ? -15.25 26.641 12.516 1 98.81 389 ILE B N 1
ATOM 7600 C CA . ILE B 1 389 ? -14.844 26.438 13.906 1 98.81 389 ILE B CA 1
ATOM 7601 C C . ILE B 1 389 ? -13.32 26.484 14.016 1 98.81 389 ILE B C 1
ATOM 7603 O O . ILE B 1 389 ? -12.766 27.234 14.812 1 98.81 389 ILE B O 1
ATOM 7607 N N . MET B 1 390 ? -12.68 25.734 13.203 1 98.81 390 MET B N 1
ATOM 7608 C CA . MET B 1 390 ? -11.227 25.609 13.25 1 98.81 390 MET B CA 1
ATOM 7609 C C . MET B 1 390 ? -10.562 26.969 13.008 1 98.81 390 MET B C 1
ATOM 7611 O O . MET B 1 390 ? -9.633 27.328 13.727 1 98.81 390 MET B O 1
ATOM 7615 N N . ILE B 1 391 ? -11.031 27.781 12.055 1 98.75 391 ILE B N 1
ATOM 7616 C CA . ILE B 1 391 ? -10.352 29.031 11.711 1 98.75 391 ILE B CA 1
ATOM 7617 C C . ILE B 1 391 ? -10.648 30.094 12.766 1 98.75 391 ILE B C 1
ATOM 7619 O O . ILE B 1 391 ? -10 31.141 12.797 1 98.75 391 ILE B O 1
ATOM 7623 N N . SER B 1 392 ? -11.609 29.828 13.68 1 98.69 392 SER B N 1
ATOM 7624 C CA . SER B 1 392 ? -12.016 30.797 14.688 1 98.69 392 SER B CA 1
ATOM 7625 C C . SER B 1 392 ? -11.25 30.594 15.992 1 98.69 392 SER B C 1
ATOM 7627 O O . SER B 1 392 ? -11.25 31.469 16.859 1 98.69 392 SER B O 1
ATOM 7629 N N . LEU B 1 393 ? -10.562 29.5 16.125 1 98.62 393 LEU B N 1
ATOM 7630 C CA . LEU B 1 393 ? -9.906 29.141 17.391 1 98.62 393 LEU B CA 1
ATOM 7631 C C . LEU B 1 393 ? -8.617 29.938 17.562 1 98.62 393 LEU B C 1
ATOM 7633 O O . LEU B 1 393 ? -8.078 30.484 16.609 1 98.62 393 LEU B O 1
ATOM 7637 N N . GLN B 1 394 ? -8.188 30.031 18.828 1 97.94 394 GLN B N 1
ATOM 7638 C CA . GLN B 1 394 ? -6.902 30.641 19.141 1 97.94 394 GLN B CA 1
ATOM 7639 C C . GLN B 1 394 ? -5.758 29.891 18.469 1 97.94 394 GLN B C 1
ATOM 7641 O O . GLN B 1 394 ? -5.617 28.688 18.641 1 97.94 394 GLN B O 1
ATOM 7646 N N . GLY B 1 395 ? -4.949 30.609 17.703 1 98.06 395 GLY B N 1
ATOM 7647 C CA . GLY B 1 395 ? -3.861 30.016 16.938 1 98.06 395 GLY B CA 1
ATOM 7648 C C . GLY B 1 395 ? -3.904 30.375 15.469 1 98.06 395 GLY B C 1
ATOM 7649 O O . GLY B 1 395 ? -4.703 31.219 15.062 1 98.06 395 GLY B O 1
ATOM 7650 N N . ILE B 1 396 ? -3.029 29.812 14.703 1 98.44 396 ILE B N 1
ATOM 7651 C CA . ILE B 1 396 ? -2.945 30.047 13.266 1 98.44 396 ILE B CA 1
ATOM 7652 C C . ILE B 1 396 ? -3.652 28.906 12.523 1 98.44 396 ILE B C 1
ATOM 7654 O O . ILE B 1 396 ? -3.363 27.734 12.75 1 98.44 396 ILE B O 1
ATOM 7658 N N . PRO B 1 397 ? -4.625 29.219 11.695 1 98.75 397 PRO B N 1
ATOM 7659 C CA . PRO B 1 397 ? -5.293 28.156 10.938 1 98.75 397 PRO B CA 1
ATOM 7660 C C . PRO B 1 397 ? -4.445 27.625 9.781 1 98.75 397 PRO B C 1
ATOM 7662 O O . PRO B 1 397 ? -3.771 28.406 9.102 1 98.75 397 PRO B O 1
ATOM 7665 N N . ALA B 1 398 ? -4.402 26.375 9.633 1 98.75 398 ALA B N 1
ATOM 7666 C CA . ALA B 1 398 ? -3.795 25.672 8.5 1 98.75 398 ALA B CA 1
ATOM 7667 C C . ALA B 1 398 ? -4.82 24.812 7.766 1 98.75 398 ALA B C 1
ATOM 7669 O O . ALA B 1 398 ? -5.512 24 8.383 1 98.75 398 ALA B O 1
ATOM 7670 N N . ILE B 1 399 ? -4.949 25 6.5 1 98.75 399 ILE B N 1
ATOM 7671 C CA . ILE B 1 399 ? -5.934 24.266 5.703 1 98.75 399 ILE B CA 1
ATOM 7672 C C . ILE B 1 399 ? -5.219 23.344 4.715 1 98.75 399 ILE B C 1
ATOM 7674 O O . ILE B 1 399 ? -4.34 23.781 3.971 1 98.75 399 ILE B O 1
ATOM 7678 N N . TYR B 1 400 ? -5.594 22.109 4.742 1 98.69 400 TYR B N 1
ATOM 7679 C CA . TYR B 1 400 ? -5.09 21.141 3.775 1 98.69 400 TYR B CA 1
ATOM 7680 C C . TYR B 1 400 ? -5.727 21.359 2.406 1 98.69 400 TYR B C 1
ATOM 7682 O O . TYR B 1 400 ? -6.945 21.516 2.297 1 98.69 400 TYR B O 1
ATOM 7690 N N . ILE B 1 401 ? -4.984 21.359 1.416 1 98.75 401 ILE B N 1
ATOM 7691 C CA . ILE B 1 401 ? -5.41 21.781 0.087 1 98.75 401 ILE B CA 1
ATOM 7692 C C . ILE B 1 401 ? -6.582 20.922 -0.378 1 98.75 401 ILE B C 1
ATOM 7694 O O . ILE B 1 401 ? -7.527 21.438 -0.987 1 98.75 401 ILE B O 1
ATOM 7698 N N . ASN B 1 402 ? -6.527 19.672 -0.128 1 98.44 402 ASN B N 1
ATOM 7699 C CA . ASN B 1 402 ? -7.617 18.797 -0.563 1 98.44 402 ASN B CA 1
ATOM 7700 C C . ASN B 1 402 ? -8.898 19.062 0.224 1 98.44 402 ASN B C 1
ATOM 7702 O O . ASN B 1 402 ? -9.992 18.75 -0.243 1 98.44 402 ASN B O 1
ATOM 7706 N N . SER B 1 403 ? -8.781 19.609 1.399 1 98.31 403 SER B N 1
ATOM 7707 C CA . SER B 1 403 ? -9.961 20.094 2.115 1 98.31 403 SER B CA 1
ATOM 7708 C C . SER B 1 403 ? -10.445 21.422 1.546 1 98.31 403 SER B C 1
ATOM 7710 O O . SER B 1 403 ? -11.648 21.625 1.377 1 98.31 403 SER B O 1
ATOM 7712 N N . LEU B 1 404 ? -9.5 22.266 1.256 1 98.69 404 LEU B N 1
ATOM 7713 C CA . LEU B 1 404 ? -9.867 23.562 0.671 1 98.69 404 LEU B CA 1
ATOM 7714 C C . LEU B 1 404 ? -10.672 23.359 -0.606 1 98.69 404 LEU B C 1
ATOM 7716 O O . LEU B 1 404 ? -11.602 24.125 -0.883 1 98.69 404 LEU B O 1
ATOM 7720 N N . ILE B 1 405 ? -10.336 22.266 -1.327 1 98.25 405 ILE B N 1
ATOM 7721 C CA . ILE B 1 405 ? -10.945 22 -2.627 1 98.25 405 ILE B CA 1
ATOM 7722 C C . ILE B 1 405 ? -12.102 21.016 -2.463 1 98.25 405 ILE B C 1
ATOM 7724 O O . ILE B 1 405 ? -12.742 20.641 -3.445 1 98.25 405 ILE B O 1
ATOM 7728 N N . ALA B 1 406 ? -12.375 20.578 -1.312 1 98.19 406 ALA B N 1
ATOM 7729 C CA . ALA B 1 406 ? -13.438 19.625 -1.008 1 98.19 406 ALA B CA 1
ATOM 7730 C C . ALA B 1 406 ? -13.258 18.328 -1.811 1 98.19 406 ALA B C 1
ATOM 7732 O O . ALA B 1 406 ? -14.195 17.859 -2.455 1 98.19 406 ALA B O 1
ATOM 7733 N N . THR B 1 407 ? -12.039 17.812 -1.801 1 98.31 407 THR B N 1
ATOM 7734 C CA . THR B 1 407 ? -11.711 16.594 -2.549 1 98.31 407 THR B CA 1
ATOM 7735 C C . THR B 1 407 ? -12.266 15.359 -1.851 1 98.31 407 THR B C 1
ATOM 7737 O O . THR B 1 407 ? -12.125 15.211 -0.635 1 98.31 407 THR B O 1
ATOM 7740 N N . ALA B 1 408 ? -12.938 14.531 -2.602 1 97.75 408 ALA B N 1
ATOM 7741 C CA . ALA B 1 408 ? -13.5 13.289 -2.078 1 97.75 408 ALA B CA 1
ATOM 7742 C C . ALA B 1 408 ? -12.43 12.203 -1.968 1 97.75 408 ALA B C 1
ATOM 7744 O O . ALA B 1 408 ? -11.273 12.43 -2.334 1 97.75 408 ALA B O 1
ATOM 7745 N N . ASN B 1 409 ? -12.805 11.062 -1.368 1 97.62 409 ASN B N 1
ATOM 7746 C CA . ASN B 1 409 ? -11.922 9.898 -1.307 1 97.62 409 ASN B CA 1
ATOM 7747 C C . ASN B 1 409 ? -11.375 9.539 -2.684 1 97.62 409 ASN B C 1
ATOM 7749 O O . ASN B 1 409 ? -12.125 9.453 -3.654 1 97.62 409 ASN B O 1
ATOM 7753 N N . ASP B 1 410 ? -10.078 9.32 -2.764 1 97.12 410 ASP B N 1
ATOM 7754 C CA . ASP B 1 410 ? -9.445 8.992 -4.035 1 97.12 410 ASP B CA 1
ATOM 7755 C C . ASP B 1 410 ? -9.211 7.488 -4.156 1 97.12 410 ASP B C 1
ATOM 7757 O O . ASP B 1 410 ? -8.07 7.027 -4.09 1 97.12 410 ASP B O 1
ATOM 7761 N N . TYR B 1 411 ? -10.211 6.73 -4.504 1 93 411 TYR B N 1
ATOM 7762 C CA . TYR B 1 411 ? -10.109 5.281 -4.637 1 93 411 TYR B CA 1
ATOM 7763 C C . TYR B 1 411 ? -9.211 4.902 -5.809 1 93 411 TYR B C 1
ATOM 7765 O O . TYR B 1 411 ? -8.492 3.904 -5.746 1 93 411 TYR B O 1
ATOM 7773 N N . HIS B 1 412 ? -9.305 5.676 -6.828 1 91.25 412 HIS B N 1
ATOM 7774 C CA . HIS B 1 412 ? -8.43 5.438 -7.969 1 91.25 412 HIS B CA 1
ATOM 7775 C C . HIS B 1 412 ? -6.965 5.562 -7.574 1 91.25 412 HIS B C 1
ATOM 7777 O O . HIS B 1 412 ? -6.133 4.75 -7.984 1 91.25 412 HIS B O 1
ATOM 7783 N N . GLY B 1 413 ? -6.633 6.656 -6.773 1 93.19 413 GLY B N 1
ATOM 7784 C CA . GLY B 1 413 ? -5.273 6.816 -6.277 1 93.19 413 GLY B CA 1
ATOM 7785 C C . GLY B 1 413 ? -4.801 5.641 -5.445 1 93.19 413 GLY B C 1
ATOM 7786 O O . GLY B 1 413 ? -3.643 5.23 -5.539 1 93.19 413 GLY B O 1
ATOM 7787 N N . VAL B 1 414 ? -5.668 5.074 -4.66 1 93.38 414 VAL B N 1
ATOM 7788 C CA . VAL B 1 414 ? -5.344 3.918 -3.83 1 93.38 414 VAL B CA 1
ATOM 7789 C C . VAL B 1 414 ? -4.984 2.729 -4.719 1 93.38 414 VAL B C 1
ATOM 7791 O O . VAL B 1 414 ? -3.973 2.059 -4.488 1 93.38 414 VAL B O 1
ATOM 7794 N N . GLU B 1 415 ? -5.719 2.471 -5.75 1 89.75 415 GLU B N 1
ATOM 7795 C CA . GLU B 1 415 ? -5.484 1.342 -6.648 1 89.75 415 GLU B CA 1
ATOM 7796 C C . GLU B 1 415 ? -4.207 1.536 -7.457 1 89.75 415 GLU B C 1
ATOM 7798 O O . GLU B 1 415 ? -3.439 0.591 -7.656 1 89.75 415 GLU B O 1
ATOM 7803 N N . GLN B 1 416 ? -4.031 2.707 -7.883 1 87.5 416 GLN B N 1
ATOM 7804 C CA . GLN B 1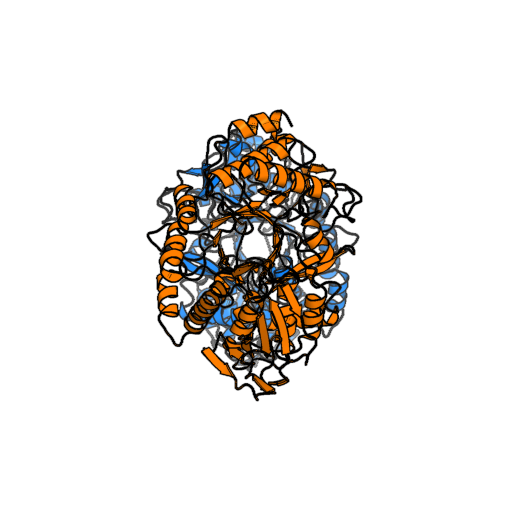 416 ? -2.855 3.002 -8.695 1 87.5 416 GLN B CA 1
ATOM 7805 C C . GLN B 1 416 ? -1.572 2.854 -7.887 1 87.5 416 GLN B C 1
ATOM 7807 O O . GLN B 1 416 ? -0.579 2.314 -8.383 1 87.5 416 GLN B O 1
ATOM 7812 N N . SER B 1 417 ? -1.661 3.348 -6.656 1 89.12 417 SER B N 1
ATOM 7813 C CA . SER B 1 417 ? -0.461 3.314 -5.828 1 89.12 417 SER B CA 1
ATOM 7814 C C . SER B 1 417 ? -0.351 1.996 -5.07 1 89.12 417 SER B C 1
ATOM 7816 O O . SER B 1 417 ? 0.737 1.613 -4.633 1 89.12 417 SER B O 1
ATOM 7818 N N . GLY B 1 418 ? -1.507 1.41 -4.887 1 89.06 418 GLY B N 1
ATOM 7819 C CA . GLY B 1 418 ? -1.56 0.227 -4.043 1 89.06 418 GLY B CA 1
ATOM 7820 C C . GLY B 1 418 ? -1.475 0.544 -2.562 1 89.06 418 GLY B C 1
ATOM 7821 O O . GLY B 1 418 ? -1.249 -0.348 -1.743 1 89.06 418 GLY B O 1
ATOM 7822 N N . LYS B 1 419 ? -1.584 1.854 -2.115 1 91.88 419 LYS B N 1
ATOM 7823 C CA . LYS B 1 419 ? -1.46 2.303 -0.731 1 91.88 419 LYS B CA 1
ATOM 7824 C C . LYS B 1 419 ? -2.742 2.982 -0.256 1 91.88 419 LYS B C 1
ATOM 7826 O O . LYS B 1 419 ? -3.275 3.859 -0.938 1 91.88 419 LYS B O 1
ATOM 7831 N N . THR B 1 420 ? -3.129 2.619 0.914 1 91.94 420 THR B N 1
ATOM 7832 C CA . THR B 1 420 ? -4.398 3.119 1.431 1 91.94 420 THR B CA 1
ATOM 7833 C C . THR B 1 420 ? -4.297 4.605 1.77 1 91.94 420 THR B C 1
ATOM 7835 O O . THR B 1 420 ? -5.285 5.336 1.679 1 91.94 420 THR B O 1
ATOM 7838 N N . ARG B 1 421 ? -3.137 5.102 2.061 1 92.5 421 ARG B N 1
ATOM 7839 C CA . ARG B 1 421 ? -2.955 6.496 2.455 1 92.5 421 ARG B CA 1
ATOM 7840 C C . ARG B 1 421 ? -3.172 7.434 1.271 1 92.5 421 ARG B C 1
ATOM 7842 O O . ARG B 1 421 ? -3.387 8.633 1.455 1 92.5 421 ARG B O 1
ATOM 7849 N N . SER B 1 422 ? -3.154 6.891 0.065 1 95.19 422 SER B N 1
ATOM 7850 C CA . SER B 1 422 ? -3.357 7.695 -1.133 1 95.19 422 SER B CA 1
ATOM 7851 C C . SER B 1 422 ? -4.789 8.219 -1.209 1 95.19 422 SER B C 1
ATOM 7853 O O . SER B 1 422 ? -5.082 9.133 -1.99 1 95.19 422 SER B O 1
ATOM 7855 N N . ILE B 1 423 ? -5.637 7.734 -0.302 1 96.88 423 ILE B N 1
ATOM 7856 C CA . ILE B 1 423 ? -7.066 8.023 -0.367 1 96.88 423 ILE B CA 1
ATOM 7857 C C . ILE B 1 423 ? -7.293 9.523 -0.168 1 96.88 423 ILE B C 1
ATOM 7859 O O . ILE B 1 423 ? -8.25 10.086 -0.709 1 96.88 423 ILE B O 1
ATOM 7863 N N . ASN B 1 424 ? -6.426 10.195 0.582 1 97 424 ASN B N 1
ATOM 7864 C CA . ASN B 1 424 ? -6.598 11.625 0.839 1 97 424 ASN B CA 1
ATOM 7865 C C . ASN B 1 424 ? -5.414 12.43 0.308 1 97 424 ASN B C 1
ATOM 7867 O O . ASN B 1 424 ? -5.102 13.5 0.835 1 97 424 ASN B O 1
ATOM 7871 N N . ARG B 1 425 ? -4.715 11.914 -0.696 1 97.69 425 ARG B N 1
ATOM 7872 C CA . ARG B 1 425 ? -3.58 12.609 -1.3 1 97.69 425 ARG B CA 1
ATOM 7873 C C . ARG B 1 425 ? -3.805 12.828 -2.791 1 97.69 425 ARG B C 1
ATOM 7875 O O . ARG B 1 425 ? -2.867 12.742 -3.586 1 97.69 425 ARG B O 1
ATOM 7882 N N . HIS B 1 426 ? -4.992 13.109 -3.152 1 97.31 426 HIS B N 1
ATOM 7883 C CA . HIS B 1 426 ? -5.379 13.273 -4.547 1 97.31 426 HIS B CA 1
ATOM 7884 C C . HIS B 1 426 ? -4.539 14.352 -5.227 1 97.31 426 HIS B C 1
ATOM 7886 O O . HIS B 1 426 ? -4.203 15.367 -4.609 1 97.31 426 HIS B O 1
ATOM 7892 N N . LYS B 1 427 ? -4.195 14.141 -6.434 1 97.31 427 LYS B N 1
ATOM 7893 C CA . LYS B 1 427 ? -3.502 15.094 -7.289 1 97.31 427 LYS B CA 1
ATOM 7894 C C . LYS B 1 427 ? -4.398 15.562 -8.438 1 97.31 427 LYS B C 1
ATOM 7896 O O . LYS B 1 427 ? -4.746 14.773 -9.32 1 97.31 427 LYS B O 1
ATOM 7901 N N . TRP B 1 428 ? -4.688 16.75 -8.508 1 97.75 428 TRP B N 1
ATOM 7902 C CA . TRP B 1 428 ? -5.613 17.312 -9.492 1 97.75 428 TRP B CA 1
ATOM 7903 C C . TRP B 1 428 ? -4.887 17.672 -10.781 1 97.75 428 TRP B C 1
ATOM 7905 O O . TRP B 1 428 ? -3.758 18.156 -10.75 1 97.75 428 TRP B O 1
ATOM 7915 N N . GLU B 1 429 ? -5.543 17.391 -11.891 1 96.38 429 GLU B N 1
ATOM 7916 C CA . GLU B 1 429 ? -5.184 18.047 -13.141 1 96.38 429 GLU B CA 1
ATOM 7917 C C . GLU B 1 429 ? -5.738 19.469 -13.195 1 96.38 429 GLU B C 1
ATOM 7919 O O . GLU B 1 429 ? -6.93 19.688 -12.961 1 96.38 429 GLU B O 1
ATOM 7924 N N . TYR B 1 430 ? -4.938 20.438 -13.484 1 97.31 430 TYR B N 1
ATOM 7925 C CA . TYR B 1 430 ? -5.258 21.844 -13.352 1 97.31 430 TYR B CA 1
ATOM 7926 C C . TYR B 1 430 ? -6.555 22.188 -14.078 1 97.31 430 TYR B C 1
ATOM 7928 O O . TYR B 1 430 ? -7.449 22.812 -13.5 1 97.31 430 TYR B O 1
ATOM 7936 N N . ASN B 1 431 ? -6.723 21.719 -15.312 1 94.81 431 ASN B N 1
ATOM 7937 C CA . ASN B 1 431 ? -7.895 22.078 -16.094 1 94.81 431 ASN B CA 1
ATOM 7938 C C . ASN B 1 431 ? -9.164 21.453 -15.539 1 94.81 431 ASN B C 1
ATOM 7940 O O . ASN B 1 431 ? -10.219 22.078 -15.516 1 94.81 431 ASN B O 1
ATOM 7944 N N . GLU B 1 432 ? -9 20.234 -15.117 1 94.94 432 GLU B N 1
ATOM 7945 C CA . GLU B 1 432 ? -10.141 19.562 -14.5 1 94.94 432 GLU B CA 1
ATOM 7946 C C . GLU B 1 432 ? -10.578 20.281 -13.227 1 94.94 432 GLU B C 1
ATOM 7948 O O . GLU B 1 432 ? -11.773 20.469 -12.984 1 94.94 432 GLU B O 1
ATOM 7953 N N . LEU B 1 433 ? -9.633 20.672 -12.461 1 97.5 433 LEU B N 1
ATOM 7954 C CA . LEU B 1 433 ? -9.914 21.391 -11.227 1 97.5 433 LEU B CA 1
ATOM 7955 C C . LEU B 1 433 ? -10.586 22.734 -11.516 1 97.5 433 LEU B C 1
ATOM 7957 O O . LEU B 1 433 ? -11.562 23.094 -10.867 1 97.5 433 LEU B O 1
ATOM 7961 N N . MET B 1 434 ? -10.102 23.438 -12.508 1 96.69 434 MET B N 1
ATOM 7962 C CA . MET B 1 434 ? -10.656 24.75 -12.859 1 96.69 434 MET B CA 1
ATOM 7963 C C . MET B 1 434 ? -12.094 24.625 -13.336 1 96.69 434 MET B C 1
ATOM 7965 O O . MET B 1 434 ? -12.945 25.453 -13.008 1 96.69 434 MET B O 1
ATOM 7969 N N . ASP B 1 435 ? -12.359 23.531 -14.062 1 94.56 435 ASP B N 1
ATOM 7970 C CA . ASP B 1 435 ? -13.727 23.297 -14.508 1 94.56 435 ASP B CA 1
ATOM 7971 C C . ASP B 1 435 ? -14.68 23.156 -13.32 1 94.56 435 ASP B C 1
ATOM 7973 O O . ASP B 1 435 ? -15.781 23.703 -13.336 1 94.56 435 ASP B O 1
ATOM 7977 N N . LEU B 1 436 ? -14.203 22.453 -12.32 1 94.75 436 LEU B N 1
ATOM 7978 C CA . LEU B 1 436 ? -15.031 22.234 -11.133 1 94.75 436 LEU B CA 1
ATOM 7979 C C . LEU B 1 436 ? -15.18 23.516 -10.328 1 94.75 436 LEU B C 1
ATOM 7981 O O . LEU B 1 436 ? -16.266 23.844 -9.852 1 94.75 436 LEU B O 1
ATOM 7985 N N . LEU B 1 437 ? -14.133 24.328 -10.219 1 96.81 437 LEU B N 1
ATOM 7986 C CA . LEU B 1 437 ? -14.141 25.547 -9.414 1 96.81 437 LEU B CA 1
ATOM 7987 C C . LEU B 1 437 ? -14.922 26.656 -10.117 1 96.81 437 LEU B C 1
ATOM 7989 O O . LEU B 1 437 ? -15.398 27.594 -9.469 1 96.81 437 LEU B O 1
ATOM 7993 N N . ASN B 1 438 ? -15.078 26.516 -11.43 1 93.44 438 ASN B N 1
ATOM 7994 C CA . ASN B 1 438 ? -15.805 27.516 -12.203 1 93.44 438 ASN B CA 1
ATOM 7995 C C . ASN B 1 438 ? -17.281 27.172 -12.328 1 93.44 438 ASN B C 1
ATOM 7997 O O . ASN B 1 438 ? -18.078 27.984 -12.82 1 93.44 438 ASN B O 1
ATOM 8001 N N . ASN B 1 439 ? -17.625 25.984 -11.859 1 91.81 439 ASN B N 1
ATOM 8002 C CA . ASN B 1 439 ? -19.031 25.609 -11.789 1 91.81 439 ASN B CA 1
ATOM 8003 C C . ASN B 1 439 ? -19.641 25.922 -10.43 1 91.81 439 ASN B C 1
ATOM 8005 O O . ASN B 1 439 ? -19.484 25.156 -9.477 1 91.81 439 ASN B O 1
ATOM 8009 N N . PRO B 1 440 ? -20.438 26.922 -10.375 1 91.62 440 PRO B N 1
ATOM 8010 C CA . PRO B 1 440 ? -20.922 27.406 -9.086 1 91.62 440 PRO B CA 1
ATOM 8011 C C . PRO B 1 440 ? -21.781 26.375 -8.352 1 91.62 440 PRO B C 1
ATOM 8013 O O . PRO B 1 440 ? -22.031 26.516 -7.152 1 91.62 440 PRO B O 1
ATOM 8016 N N . HIS B 1 441 ? -22.188 25.328 -9.031 1 91.88 441 HIS B N 1
ATOM 8017 C CA . HIS B 1 441 ? -23.062 24.344 -8.406 1 91.88 441 HIS B CA 1
ATOM 8018 C C . HIS B 1 441 ? -22.281 23.141 -7.891 1 91.88 441 HIS B C 1
ATOM 8020 O O . HIS B 1 441 ? -22.812 22.312 -7.16 1 91.88 441 HIS B O 1
ATOM 8026 N N . SER B 1 442 ? -21 23.125 -8.219 1 93.19 442 SER B N 1
ATOM 8027 C CA . SER B 1 442 ? -20.188 22.016 -7.723 1 93.19 442 SER B CA 1
ATOM 8028 C C . SER B 1 442 ? -19.844 22.203 -6.25 1 93.19 442 SER B C 1
ATOM 8030 O O . SER B 1 442 ? -19.594 23.328 -5.801 1 93.19 442 SER B O 1
ATOM 8032 N N . PRO B 1 443 ? -19.859 21.125 -5.477 1 94.81 443 PRO B N 1
ATOM 8033 C CA . PRO B 1 443 ? -19.422 21.234 -4.082 1 94.81 443 PRO B CA 1
ATOM 8034 C C . PRO B 1 443 ? -18.031 21.844 -3.947 1 94.81 443 PRO B C 1
ATOM 8036 O O . PRO B 1 443 ? -17.766 22.578 -2.994 1 94.81 443 PRO B O 1
ATOM 8039 N N . ASN B 1 444 ? -17.188 21.547 -4.945 1 97.38 444 ASN B N 1
ATOM 8040 C CA . ASN B 1 444 ? -15.828 22.109 -4.941 1 97.38 444 ASN B CA 1
ATOM 8041 C C . ASN B 1 444 ? -15.852 23.625 -4.973 1 97.38 444 ASN B C 1
ATOM 8043 O O . ASN B 1 444 ? -15.18 24.281 -4.164 1 97.38 444 ASN B O 1
ATOM 8047 N N . ALA B 1 445 ? -16.625 24.172 -5.855 1 96.56 445 ALA B N 1
ATOM 8048 C CA . ALA B 1 445 ? -16.703 25.625 -6.004 1 96.56 445 ALA B CA 1
ATOM 8049 C C . ALA B 1 445 ? -17.359 26.266 -4.781 1 96.56 445 ALA B C 1
ATOM 8051 O O . ALA B 1 445 ? -16.875 27.266 -4.27 1 96.56 445 ALA B O 1
ATOM 8052 N N . ILE B 1 446 ? -18.438 25.672 -4.316 1 95.94 446 ILE B N 1
ATOM 8053 C CA . ILE B 1 446 ? -19.203 26.219 -3.193 1 95.94 446 ILE B CA 1
ATOM 8054 C C . ILE B 1 446 ? -18.297 26.312 -1.962 1 95.94 446 ILE B C 1
ATOM 8056 O O . ILE B 1 446 ? -18.188 27.375 -1.345 1 95.94 446 ILE B O 1
ATOM 8060 N N . ILE B 1 447 ? -17.656 25.266 -1.636 1 98.38 447 ILE B N 1
ATOM 8061 C CA . ILE B 1 447 ? -16.844 25.203 -0.431 1 98.38 447 ILE B CA 1
ATOM 8062 C C . ILE B 1 447 ? -15.594 26.062 -0.609 1 98.38 447 ILE B C 1
ATOM 8064 O O . ILE B 1 447 ? -15.219 26.812 0.29 1 98.38 447 ILE B O 1
ATOM 8068 N N . PHE B 1 448 ? -14.977 25.984 -1.752 1 98.44 448 PHE B N 1
ATOM 8069 C CA . PHE B 1 448 ? -13.766 26.734 -2.047 1 98.44 448 PHE B CA 1
ATOM 8070 C C . PHE B 1 448 ? -14.008 28.234 -1.866 1 98.44 448 PHE B C 1
ATOM 8072 O O . PHE B 1 448 ? -13.25 28.906 -1.156 1 98.44 448 PHE B O 1
ATOM 8079 N N . HIS B 1 449 ? -15.039 28.719 -2.418 1 97.5 449 HIS B N 1
ATOM 8080 C CA . HIS B 1 449 ? -15.312 30.141 -2.383 1 97.5 449 HIS B CA 1
ATOM 8081 C C . HIS B 1 449 ? -15.805 30.578 -1.007 1 97.5 449 HIS B C 1
ATOM 8083 O O . HIS B 1 449 ? -15.469 31.672 -0.542 1 97.5 449 HIS B O 1
ATOM 8089 N N . GLU B 1 450 ? -16.531 29.719 -0.399 1 97.81 450 GLU B N 1
ATOM 8090 C CA . GLU B 1 450 ? -17.016 30.078 0.936 1 97.81 450 GLU B CA 1
ATOM 8091 C C . GLU B 1 450 ? -15.859 30.109 1.939 1 97.81 450 GLU B C 1
ATOM 8093 O O . GLU B 1 450 ? -15.789 31 2.781 1 97.81 450 GLU B O 1
ATOM 8098 N N . LEU B 1 451 ? -15 29.141 1.899 1 98.69 451 LEU B N 1
ATOM 8099 C CA . LEU B 1 451 ? -13.852 29.141 2.807 1 98.69 451 LEU B CA 1
ATOM 8100 C C . LEU B 1 451 ? -12.953 30.328 2.547 1 98.69 451 LEU B C 1
ATOM 8102 O O . LEU B 1 451 ? -12.453 30.953 3.486 1 98.69 451 LEU B O 1
ATOM 8106 N N . LYS B 1 452 ? -12.766 30.641 1.25 1 98.38 452 LYS B N 1
ATOM 8107 C CA . LYS B 1 452 ? -11.984 31.828 0.921 1 98.38 452 LYS B CA 1
ATOM 8108 C C . LYS B 1 452 ? -12.617 33.094 1.508 1 98.38 452 LYS B C 1
ATOM 8110 O O . LYS B 1 452 ? -11.922 33.938 2.061 1 98.38 452 LYS B O 1
ATOM 8115 N N . ARG B 1 453 ? -13.906 33.156 1.358 1 97.81 453 ARG B N 1
ATOM 8116 C CA . ARG B 1 453 ? -14.625 34.312 1.893 1 97.81 453 ARG B CA 1
ATOM 8117 C C . ARG B 1 453 ? -14.461 34.406 3.404 1 97.81 453 ARG B C 1
ATOM 8119 O O . ARG B 1 453 ? -14.141 35.469 3.934 1 97.81 453 ARG B O 1
ATOM 8126 N N . LEU B 1 454 ? -14.641 33.312 4.094 1 98.62 454 LEU B N 1
ATOM 8127 C CA . LEU B 1 454 ? -14.539 33.281 5.547 1 98.62 454 LEU B CA 1
ATOM 8128 C C . LEU B 1 454 ? -13.125 33.656 6 1 98.62 454 LEU B C 1
ATOM 8130 O O . LEU B 1 454 ? -12.961 34.375 6.973 1 98.62 454 LEU B O 1
ATOM 8134 N N . LEU B 1 455 ? -12.156 33.156 5.297 1 98.75 455 LEU B N 1
ATOM 8135 C CA . LEU B 1 455 ? -10.773 33.469 5.609 1 98.75 455 LEU B CA 1
ATOM 8136 C C . LEU B 1 455 ? -10.508 34.969 5.395 1 98.75 455 LEU B C 1
ATOM 8138 O O . LEU B 1 455 ? -9.797 35.594 6.18 1 98.75 455 LEU B O 1
ATOM 8142 N N . GLY B 1 456 ? -11.07 35.5 4.305 1 97.44 456 GLY B N 1
ATOM 8143 C CA . GLY B 1 456 ? -10.961 36.938 4.062 1 97.44 456 GLY B CA 1
ATOM 8144 C C . GLY B 1 456 ? -11.531 37.75 5.188 1 97.44 456 GLY B C 1
ATOM 8145 O O . GLY B 1 456 ? -10.938 38.75 5.594 1 97.44 456 GLY B O 1
ATOM 8146 N N . ILE B 1 457 ? -12.664 37.406 5.703 1 97.88 457 ILE B N 1
ATOM 8147 C CA . ILE B 1 457 ? -13.305 38.094 6.812 1 97.88 457 ILE B CA 1
ATOM 8148 C C . ILE B 1 457 ? -12.438 37.969 8.062 1 97.88 457 ILE B C 1
ATOM 8150 O O . ILE B 1 457 ? -12.156 38.969 8.734 1 97.88 457 ILE B O 1
ATOM 8154 N N . ARG B 1 458 ? -12.016 36.781 8.352 1 98.25 458 ARG B N 1
ATOM 8155 C CA . ARG B 1 458 ? -11.227 36.5 9.547 1 98.25 458 ARG B CA 1
ATOM 8156 C C . ARG B 1 458 ? -9.984 37.375 9.602 1 98.25 458 ARG B C 1
ATOM 8158 O O . ARG B 1 458 ? -9.648 37.938 10.648 1 98.25 458 ARG B O 1
ATOM 8165 N N . ARG B 1 459 ? -9.336 37.531 8.492 1 97.62 459 ARG B N 1
ATOM 8166 C CA . ARG B 1 459 ? -8.047 38.188 8.406 1 97.62 459 ARG B CA 1
ATOM 8167 C C . ARG B 1 459 ? -8.172 39.688 8.734 1 97.62 459 ARG B C 1
ATOM 8169 O O . ARG B 1 459 ? -7.176 40.344 9.016 1 97.62 459 ARG B O 1
ATOM 8176 N N . ARG B 1 460 ? -9.383 40.188 8.789 1 96.75 460 ARG B N 1
ATOM 8177 C CA . ARG B 1 460 ? -9.609 41.594 9.047 1 96.75 460 ARG B CA 1
ATOM 8178 C C . ARG B 1 460 ? -10.023 41.812 10.5 1 96.75 460 ARG B C 1
ATOM 8180 O O . ARG B 1 460 ? -10.289 42.969 10.898 1 96.75 460 ARG B O 1
ATOM 8187 N N . GLN B 1 461 ? -10.094 40.75 11.273 1 97.81 461 GLN B N 1
ATOM 8188 C CA . GLN B 1 461 ? -10.57 40.875 12.648 1 97.81 461 GLN B CA 1
ATOM 8189 C C . GLN B 1 461 ? -9.422 40.719 13.641 1 97.81 461 GLN B C 1
ATOM 8191 O O . GLN B 1 461 ? -8.852 39.656 13.789 1 97.81 461 GLN B O 1
ATOM 8196 N N . ALA B 1 462 ? -9.148 41.719 14.43 1 97.69 462 ALA B N 1
ATOM 8197 C CA . ALA B 1 462 ? -8.094 41.688 15.438 1 97.69 462 ALA B CA 1
ATOM 8198 C C . ALA B 1 462 ? -8.391 40.656 16.516 1 97.69 462 ALA B C 1
ATOM 8200 O O . ALA B 1 462 ? -7.465 40.062 17.094 1 97.69 462 ALA B O 1
ATOM 8201 N N . ALA B 1 463 ? -9.625 40.375 16.719 1 98.06 463 ALA B N 1
ATOM 8202 C CA . ALA B 1 463 ? -10.039 39.406 17.734 1 98.06 463 ALA B CA 1
ATOM 8203 C C . ALA B 1 463 ? -9.539 38 17.391 1 98.06 463 ALA B C 1
ATOM 8205 O O . ALA B 1 463 ? -9.375 37.156 18.281 1 98.06 463 ALA B O 1
ATOM 8206 N N . PHE B 1 464 ? -9.25 37.781 16.109 1 98.56 464 PHE B N 1
ATOM 8207 C CA . PHE B 1 464 ? -8.828 36.438 15.695 1 98.56 464 PHE B CA 1
ATOM 8208 C C . PHE B 1 464 ? -7.305 36.344 15.617 1 98.56 464 PHE B C 1
ATOM 8210 O O . PHE B 1 464 ? -6.758 35.406 15.062 1 98.56 464 PHE B O 1
ATOM 8217 N N . HIS B 1 465 ? -6.602 37.406 16.125 1 97.44 465 HIS B N 1
ATOM 8218 C CA . HIS B 1 465 ? -5.16 37.281 16.312 1 97.44 465 HIS B CA 1
ATOM 8219 C C . HIS B 1 465 ? -4.793 36.031 17.109 1 97.44 465 HIS B C 1
ATOM 8221 O O . HIS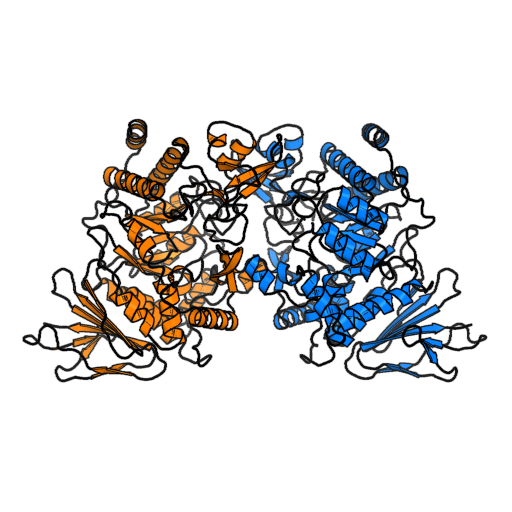 B 1 465 ? -5.477 35.688 18.078 1 97.44 465 HIS B O 1
ATOM 8227 N N . PRO B 1 466 ? -3.711 35.344 16.719 1 97.31 466 PRO B N 1
ATOM 8228 C CA . PRO B 1 466 ? -3.342 34.125 17.406 1 97.31 466 PRO B CA 1
ATOM 8229 C C . PRO B 1 466 ? -3.09 34.344 18.906 1 97.31 466 PRO B C 1
ATOM 8231 O O . PRO B 1 466 ? -3.271 33.406 19.703 1 97.31 466 PRO B O 1
ATOM 8234 N N . ASP B 1 467 ? -2.744 35.531 19.344 1 95.75 467 ASP B N 1
ATOM 8235 C CA . ASP B 1 467 ? -2.461 35.844 20.734 1 95.75 467 ASP B CA 1
ATOM 8236 C C . ASP B 1 467 ? -3.713 36.344 21.453 1 95.75 467 ASP B C 1
ATOM 8238 O O . ASP B 1 467 ? -3.697 36.531 22.672 1 95.75 467 ASP B O 1
ATOM 8242 N N . SER B 1 468 ? -4.777 36.531 20.734 1 96.88 468 SER B N 1
ATOM 8243 C CA . SER B 1 468 ? -6.012 37 21.359 1 96.88 468 SER B CA 1
ATOM 8244 C C . SER B 1 468 ? -6.598 35.969 22.281 1 96.88 468 SER B C 1
ATOM 8246 O O . SER B 1 468 ? -6.512 34.75 22.016 1 96.88 468 SER B O 1
ATOM 8248 N N . ALA B 1 469 ? -7.207 36.438 23.312 1 96.38 469 ALA B N 1
ATOM 8249 C CA . ALA B 1 469 ? -7.758 35.531 24.328 1 96.38 469 ALA B CA 1
ATOM 8250 C C . ALA B 1 469 ? -8.984 34.781 23.797 1 96.38 469 ALA B C 1
ATOM 8252 O O . ALA B 1 469 ? -9.766 35.344 23.031 1 96.38 469 ALA B O 1
ATOM 8253 N N . GLN B 1 470 ? -9.062 33.594 24.25 1 97.5 470 GLN B N 1
ATOM 8254 C CA . GLN B 1 470 ? -10.219 32.75 23.969 1 97.5 470 GLN B CA 1
ATOM 8255 C C . GLN B 1 470 ? -10.891 32.281 25.25 1 97.5 470 GLN B C 1
ATOM 8257 O O . GLN B 1 470 ? -10.219 31.875 26.188 1 97.5 470 GLN B O 1
ATOM 8262 N N . GLU B 1 471 ? -12.172 32.406 25.391 1 96.62 471 GLU B N 1
ATOM 8263 C CA . GLU B 1 471 ? -12.977 31.906 26.5 1 96.62 471 GLU B CA 1
ATOM 8264 C C . GLU B 1 471 ? -14.125 31.047 26 1 96.62 471 GLU B C 1
ATOM 8266 O O . GLU B 1 471 ? -15.133 31.547 25.516 1 96.62 471 GLU B O 1
ATOM 8271 N N . THR B 1 472 ? -14 29.734 26.188 1 96.81 472 THR B N 1
ATOM 8272 C CA . THR B 1 472 ? -15.008 28.797 25.734 1 96.81 472 THR B CA 1
ATOM 8273 C C . THR B 1 472 ? -16.219 28.781 26.672 1 96.81 472 THR B C 1
ATOM 8275 O O . THR B 1 472 ? -16.047 28.797 27.891 1 96.81 472 THR B O 1
ATOM 8278 N N . LEU B 1 473 ? -17.344 28.781 26.109 1 95.06 473 LEU B N 1
ATOM 8279 C CA . LEU B 1 473 ? -18.578 28.812 26.891 1 95.06 473 LEU B CA 1
ATOM 8280 C C . LEU B 1 473 ? -19.172 27.422 27.047 1 95.06 473 LEU B C 1
ATOM 8282 O O . LEU B 1 473 ? -19.047 26.594 26.141 1 95.06 473 LEU B O 1
ATOM 8286 N N . SER B 1 474 ? -19.766 27.219 28.25 1 88.94 474 SER B N 1
ATOM 8287 C CA . SER B 1 474 ? -20.547 26 28.453 1 88.94 474 SER B CA 1
ATOM 8288 C C . SER B 1 474 ? -22 26.203 28.047 1 88.94 474 SER B C 1
ATOM 8290 O O . SER B 1 474 ? -22.688 27.078 28.578 1 88.94 474 SER B O 1
ATOM 8292 N N . ALA B 1 475 ? -22.344 25.703 26.984 1 83.44 475 ALA B N 1
ATOM 8293 C CA . ALA B 1 475 ? -23.703 25.812 26.484 1 83.44 475 ALA B CA 1
ATOM 8294 C C . ALA B 1 475 ? -24.281 24.453 26.109 1 83.44 475 ALA B C 1
ATOM 8296 O O . ALA B 1 475 ? -23.75 23.422 26.531 1 83.44 475 ALA B O 1
ATOM 8297 N N . ASN B 1 476 ? -25.438 24.547 25.516 1 91.5 476 ASN B N 1
ATOM 8298 C CA . ASN B 1 476 ? -26.047 23.391 24.891 1 91.5 476 ASN B CA 1
ATOM 8299 C C . ASN B 1 476 ? -25.047 22.625 24.031 1 91.5 476 ASN B C 1
ATOM 8301 O O . ASN B 1 476 ? -24.344 23.219 23.219 1 91.5 476 ASN B O 1
ATOM 8305 N N . PRO B 1 477 ? -24.922 21.281 24.266 1 96.19 477 PRO B N 1
ATOM 8306 C CA . PRO B 1 477 ? -23.938 20.484 23.531 1 96.19 477 PRO B CA 1
ATOM 8307 C C . PRO B 1 477 ? -24.188 20.5 22.031 1 96.19 477 PRO B C 1
ATOM 8309 O O . PRO B 1 477 ? -23.312 20.078 21.25 1 96.19 477 PRO B O 1
ATOM 8312 N N . ALA B 1 478 ? -25.312 20.953 21.641 1 97.75 478 ALA B N 1
ATOM 8313 C CA . ALA B 1 478 ? -25.594 21.109 20.219 1 97.75 478 ALA B CA 1
ATOM 8314 C C . ALA B 1 478 ? -24.844 22.297 19.625 1 97.75 478 ALA B C 1
ATOM 8316 O O . ALA B 1 478 ? -24.734 22.422 18.406 1 97.75 478 ALA B O 1
ATOM 8317 N N . LEU B 1 479 ? -24.375 23.125 20.531 1 98.06 479 LEU B N 1
ATOM 8318 C CA . LEU B 1 479 ? -23.656 24.312 20.141 1 98.06 479 LEU B CA 1
ATOM 8319 C C . LEU B 1 479 ? -22.203 24.25 20.609 1 98.06 479 LEU B C 1
ATOM 8321 O O . LEU B 1 479 ? -21.891 23.594 21.609 1 98.06 479 LEU B O 1
ATOM 8325 N N . PHE B 1 480 ? -21.312 24.781 19.953 1 98.44 480 PHE B N 1
ATOM 8326 C CA . PHE B 1 480 ? -19.938 25.078 20.344 1 98.44 480 PHE B CA 1
ATOM 8327 C C . PHE B 1 480 ? -19.656 26.578 20.266 1 98.44 480 PHE B C 1
ATOM 8329 O O . PHE B 1 480 ? -19.797 27.188 19.188 1 98.44 480 PHE B O 1
ATOM 8336 N N . SER B 1 481 ? -19.359 27.219 21.375 1 97.81 481 SER B N 1
ATOM 8337 C CA . SER B 1 481 ? -19.25 28.672 21.375 1 97.81 481 SER B CA 1
ATOM 8338 C C . SER B 1 481 ? -18.109 29.141 22.281 1 97.81 481 SER B C 1
ATOM 8340 O O . SER B 1 481 ? -17.797 28.5 23.281 1 97.81 481 SER B O 1
ATOM 8342 N N . PHE B 1 482 ? -17.547 30.25 21.938 1 97.81 482 PHE B N 1
ATOM 8343 C CA . PHE B 1 482 ? -16.453 30.844 22.703 1 97.81 482 PHE B CA 1
ATOM 8344 C C . PHE B 1 482 ? -16.281 32.312 22.328 1 97.81 482 PHE B C 1
ATOM 8346 O O . PHE B 1 482 ? -16.703 32.75 21.25 1 97.81 482 PHE B O 1
ATOM 8353 N N . TRP B 1 483 ? -15.672 33.062 23.203 1 96.75 483 TRP B N 1
ATOM 8354 C CA . TRP B 1 483 ? -15.297 34.438 22.953 1 96.75 483 TRP B CA 1
ATOM 8355 C C . TRP B 1 483 ? -13.859 34.531 22.453 1 96.75 483 TRP B C 1
ATOM 8357 O O . TRP B 1 483 ? -12.984 33.812 22.906 1 96.75 483 TRP B O 1
ATOM 8367 N N . ARG B 1 484 ? -13.688 35.438 21.5 1 98 484 ARG B N 1
ATOM 8368 C CA . ARG B 1 484 ? -12.367 35.938 21.125 1 98 484 ARG B CA 1
ATOM 8369 C C . ARG B 1 484 ? -12.25 37.438 21.406 1 98 484 ARG B C 1
ATOM 8371 O O . ARG B 1 484 ? -13.094 38.219 20.984 1 98 484 ARG B O 1
ATOM 8378 N N . THR B 1 485 ? -11.219 37.781 22.141 1 96.62 485 THR B N 1
ATOM 8379 C CA . THR B 1 485 ? -11.008 39.188 22.5 1 96.62 485 THR B CA 1
ATOM 8380 C C . THR B 1 485 ? -9.625 39.656 22.078 1 96.62 485 THR B C 1
ATOM 8382 O O . THR B 1 485 ? -8.617 39.094 22.484 1 96.62 485 THR B O 1
ATOM 8385 N N . SER B 1 486 ? -9.68 40.719 21.297 1 96.94 486 SER B N 1
ATOM 8386 C CA . SER B 1 486 ? -8.406 41.25 20.797 1 96.94 486 SER B CA 1
ATOM 8387 C C . SER B 1 486 ? -7.473 41.594 21.938 1 96.94 486 SER B C 1
ATOM 8389 O O . SER B 1 486 ? -7.918 41.844 23.062 1 96.94 486 SER B O 1
ATOM 8391 N N . THR B 1 487 ? -6.207 41.656 21.641 1 93.31 487 THR B N 1
ATOM 8392 C CA . THR B 1 487 ? -5.195 41.938 22.656 1 93.31 487 THR B CA 1
ATOM 8393 C C . THR B 1 487 ? -5.391 43.312 23.281 1 93.31 487 THR B C 1
ATOM 8395 O O . THR B 1 487 ? -5.102 43.5 24.469 1 93.31 487 THR B O 1
ATOM 8398 N N . ASP B 1 488 ? -5.867 44.25 22.5 1 94.06 488 ASP B N 1
ATOM 8399 C CA . ASP B 1 488 ? -6.098 45.594 23 1 94.06 488 ASP B CA 1
ATOM 8400 C C . ASP B 1 488 ? -7.496 45.75 23.594 1 94.06 488 ASP B C 1
ATOM 8402 O O . ASP B 1 488 ? -7.902 46.812 24 1 94.06 488 ASP B O 1
ATOM 8406 N N . HIS B 1 489 ? -8.328 44.688 23.547 1 92.44 489 HIS B N 1
ATOM 8407 C CA . HIS B 1 489 ? -9.664 44.594 24.141 1 92.44 489 HIS B CA 1
ATOM 8408 C C . HIS B 1 489 ? -10.656 45.5 23.406 1 92.44 489 HIS B C 1
ATOM 8410 O O . HIS B 1 489 ? -11.758 45.719 23.891 1 92.44 489 HIS B O 1
ATOM 8416 N N . ARG B 1 490 ? -10.266 45.906 22.203 1 92.25 490 ARG B N 1
ATOM 8417 C CA . ARG B 1 490 ? -11.148 46.781 21.453 1 92.25 490 ARG B CA 1
ATOM 8418 C C . ARG B 1 490 ? -12.203 46 20.688 1 92.25 490 ARG B C 1
ATOM 8420 O O . ARG B 1 490 ? -13.289 46.5 20.406 1 92.25 490 ARG B O 1
ATOM 8427 N N . GLN B 1 491 ? -11.773 44.844 20.344 1 95.06 491 GLN B N 1
ATOM 8428 C CA . GLN B 1 491 ? -12.711 44 19.609 1 95.06 491 GLN B CA 1
ATOM 8429 C C . GLN B 1 491 ? -13 42.688 20.375 1 95.06 491 GLN B C 1
ATOM 8431 O O . GLN B 1 491 ? -12.078 42.031 20.859 1 95.06 491 GLN B O 1
ATOM 8436 N N . ARG B 1 492 ? -14.258 42.344 20.484 1 95.62 492 ARG B N 1
ATOM 8437 C CA . ARG B 1 492 ? -14.734 41.094 21.047 1 95.62 492 ARG B CA 1
ATOM 8438 C C . ARG B 1 492 ? -15.727 40.406 20.109 1 95.62 492 ARG B C 1
ATOM 8440 O O . ARG B 1 492 ? -16.672 41.031 19.656 1 95.62 492 ARG B O 1
ATOM 8447 N N . VAL B 1 493 ? -15.406 39.188 19.844 1 97.25 493 VAL B N 1
ATOM 8448 C CA . VAL B 1 493 ? -16.25 38.438 18.922 1 97.25 493 VAL B CA 1
ATOM 8449 C C . VAL B 1 493 ? -16.75 37.156 19.609 1 97.25 493 VAL B C 1
ATOM 8451 O O . VAL B 1 493 ? -15.953 36.375 20.125 1 97.25 493 VAL B O 1
ATOM 8454 N N . LEU B 1 494 ? -18.062 36.969 19.672 1 96.69 494 LEU B N 1
ATOM 8455 C CA . LEU B 1 494 ? -18.672 35.688 20.109 1 96.69 494 LEU B CA 1
ATOM 8456 C C . LEU B 1 494 ? -18.859 34.75 18.922 1 96.69 494 LEU B C 1
ATOM 8458 O O . LEU B 1 494 ? -19.594 35.094 17.984 1 96.69 494 LEU B O 1
ATOM 8462 N N . VAL B 1 495 ? -18.188 33.656 18.953 1 98.25 495 VAL B N 1
ATOM 8463 C CA . VAL B 1 495 ? -18.344 32.625 17.938 1 98.25 495 VAL B CA 1
ATOM 8464 C C . VAL B 1 495 ? -19.344 31.562 18.422 1 98.25 495 VAL B C 1
ATOM 8466 O O . VAL B 1 495 ? -19.188 31.016 19.516 1 98.25 495 VAL B O 1
ATOM 8469 N N . VAL B 1 496 ? -20.359 31.312 17.672 1 97.69 496 VAL B N 1
ATOM 8470 C CA . VAL B 1 496 ? -21.359 30.297 18 1 97.69 496 VAL B CA 1
ATOM 8471 C C . VAL B 1 496 ? -21.609 29.391 16.781 1 97.69 496 VAL B C 1
ATOM 8473 O O . VAL B 1 496 ? -21.906 29.891 15.695 1 97.69 496 VAL B O 1
ATOM 8476 N N . SER B 1 497 ? -21.469 28.125 16.969 1 98.5 497 SER B N 1
ATOM 8477 C CA . SER B 1 497 ? -21.688 27.172 15.883 1 98.5 497 SER B CA 1
ATOM 8478 C C . SER B 1 497 ? -22.734 26.125 16.281 1 98.5 497 SER B C 1
ATOM 8480 O O . SER B 1 497 ? -22.609 25.484 17.328 1 98.5 497 SER B O 1
ATOM 8482 N N . ASN B 1 498 ? -23.781 26 15.484 1 98.31 498 ASN B N 1
ATOM 8483 C CA . ASN B 1 498 ? -24.688 24.859 15.555 1 98.31 498 ASN B CA 1
ATOM 8484 C C . ASN B 1 498 ? -24.094 23.625 14.875 1 98.31 498 ASN B C 1
ATOM 8486 O O . ASN B 1 498 ? -23.859 23.625 13.664 1 98.31 498 ASN B O 1
ATOM 8490 N N . ILE B 1 499 ? -23.875 22.516 15.617 1 98.5 499 ILE B N 1
ATOM 8491 C CA . ILE B 1 499 ? -23.188 21.359 15.031 1 98.5 499 ILE B CA 1
ATOM 8492 C C . ILE B 1 499 ? -24.203 20.234 14.797 1 98.5 499 ILE B C 1
ATOM 8494 O O . ILE B 1 499 ? -23.828 19.047 14.82 1 98.5 499 ILE B O 1
ATOM 8498 N N . THR B 1 500 ? -25.516 20.562 14.648 1 97.94 500 THR B N 1
ATOM 8499 C CA . THR B 1 500 ? -26.578 19.578 14.477 1 97.94 500 THR B CA 1
ATOM 8500 C C . THR B 1 500 ? -27.375 19.859 13.211 1 97.94 500 THR B C 1
ATOM 8502 O O . THR B 1 500 ? -27.281 20.953 12.641 1 97.94 500 THR B O 1
ATOM 8505 N N . PRO B 1 501 ? -28.109 18.875 12.75 1 96.19 501 PRO B N 1
ATOM 8506 C CA . PRO B 1 501 ? -28.938 19.062 11.555 1 96.19 501 PRO B CA 1
ATOM 8507 C C . PRO B 1 501 ? -30.297 19.703 11.867 1 96.19 501 PRO B C 1
ATOM 8509 O O . PRO B 1 501 ? -31.203 19.688 11.031 1 96.19 501 PRO B O 1
ATOM 8512 N N . GLN B 1 502 ? -30.438 20.312 13.094 1 95.94 502 GLN B N 1
ATOM 8513 C CA . GLN B 1 502 ? -31.672 20.969 13.5 1 95.94 502 GLN B CA 1
ATOM 8514 C C . GLN B 1 502 ? -31.406 22.422 13.906 1 95.94 502 GLN B C 1
ATOM 8516 O O . GLN B 1 502 ? -30.297 22.766 14.336 1 95.94 502 GLN B O 1
ATOM 8521 N N . ARG B 1 503 ? -32.438 23.219 13.812 1 95.56 503 ARG B N 1
ATOM 8522 C CA . ARG B 1 503 ? -32.312 24.594 14.289 1 95.56 503 ARG B CA 1
ATOM 8523 C C . ARG B 1 503 ? -32.062 24.625 15.789 1 95.56 503 ARG B C 1
ATOM 8525 O O . ARG B 1 503 ? -32.625 23.844 16.547 1 95.56 503 ARG B O 1
ATOM 8532 N N . GLN B 1 504 ? -31.141 25.453 16.141 1 96.62 504 GLN B N 1
ATOM 8533 C CA . GLN B 1 504 ? -30.812 25.641 17.562 1 96.62 504 GLN B CA 1
ATOM 8534 C C . GLN B 1 504 ? -30.953 27.094 17.969 1 96.62 504 GLN B C 1
ATOM 8536 O O . GLN B 1 504 ? -30.828 28 17.141 1 96.62 504 GLN B O 1
ATOM 8541 N N . THR B 1 505 ? -31.25 27.312 19.219 1 94.56 505 THR B N 1
ATOM 8542 C CA . THR B 1 505 ? -31.359 28.641 19.781 1 94.56 505 THR B CA 1
ATOM 8543 C C . THR B 1 505 ? -30.359 28.844 20.922 1 94.56 505 THR B C 1
ATOM 8545 O O . THR B 1 505 ? -30.156 27.953 21.734 1 94.56 505 THR B O 1
ATOM 8548 N N . MET B 1 506 ? -29.766 29.969 20.875 1 93.81 506 MET B N 1
ATOM 8549 C CA . MET B 1 506 ? -28.859 30.344 21.953 1 93.81 506 MET B CA 1
ATOM 8550 C C . MET B 1 506 ? -29.297 31.641 22.609 1 93.81 506 MET B C 1
ATOM 8552 O O . MET B 1 506 ? -29.625 32.625 21.922 1 93.81 506 MET B O 1
ATOM 8556 N N . THR B 1 507 ? -29.312 31.609 23.938 1 91.62 507 THR B N 1
ATOM 8557 C CA . THR B 1 507 ? -29.469 32.875 24.641 1 91.62 507 THR B CA 1
ATOM 8558 C C . THR B 1 507 ? -28.188 33.688 24.594 1 91.62 507 THR B C 1
ATOM 8560 O O . THR B 1 507 ? -27.141 33.219 25.047 1 91.62 507 THR B O 1
ATOM 8563 N N . LEU B 1 508 ? -28.312 34.875 24.016 1 90.56 508 LEU B N 1
ATOM 8564 C CA . LEU B 1 508 ? -27.125 35.719 23.906 1 90.56 508 LEU B CA 1
ATOM 8565 C C . LEU B 1 508 ? -26.641 36.125 25.297 1 90.56 508 LEU B C 1
ATOM 8567 O O . LEU B 1 508 ? -27.453 36.438 26.172 1 90.56 508 LEU B O 1
ATOM 8571 N N . PRO B 1 509 ? -25.391 36 25.547 1 87.38 509 PRO B N 1
ATOM 8572 C CA . PRO B 1 509 ? -24.859 36.531 26.812 1 87.38 509 PRO B CA 1
ATOM 8573 C C . PRO B 1 509 ? -24.984 38.062 26.922 1 87.38 509 PRO B C 1
ATOM 8575 O O . PRO B 1 509 ? -25.328 38.719 25.938 1 87.38 509 PRO B O 1
ATOM 8578 N N . ASN B 1 510 ? -24.641 38.469 28.125 1 83 510 ASN B N 1
ATOM 8579 C CA . ASN B 1 510 ? -24.625 39.906 28.312 1 83 510 ASN B CA 1
ATOM 8580 C C . ASN B 1 510 ? -23.594 40.594 27.422 1 83 510 ASN B C 1
ATOM 8582 O O . ASN B 1 510 ? -22.469 40.094 27.281 1 83 510 ASN B O 1
ATOM 8586 N N . HIS B 1 511 ? -24.094 41.625 26.812 1 82 511 HIS B N 1
ATOM 8587 C CA . HIS B 1 511 ? -23.172 42.375 25.984 1 82 511 HIS B CA 1
ATOM 8588 C C . HIS B 1 511 ? -22 42.906 26.797 1 82 511 HIS B C 1
ATOM 8590 O O . HIS B 1 511 ? -22.188 43.438 27.906 1 82 511 HIS B O 1
ATOM 8596 N N . PRO B 1 512 ? -20.828 42.719 26.406 1 80.06 512 PRO B N 1
ATOM 8597 C CA . PRO B 1 512 ? -19.656 43.094 27.203 1 80.06 512 PRO B CA 1
ATOM 8598 C C . PRO B 1 512 ? -19.516 44.594 27.406 1 80.06 512 PRO B C 1
ATOM 8600 O O . PRO B 1 512 ? -18.828 45.031 28.312 1 80.06 512 PRO B O 1
ATOM 8603 N N . ARG B 1 513 ? -20.062 45.406 26.516 1 77.25 513 ARG B N 1
ATOM 8604 C CA . ARG B 1 513 ? -20.109 46.875 26.656 1 77.25 513 ARG B CA 1
ATOM 8605 C C . ARG B 1 513 ? -21.547 47.375 26.688 1 77.25 513 ARG B C 1
ATOM 8607 O O . ARG B 1 513 ? -21.969 48.094 25.797 1 77.25 513 ARG B O 1
ATOM 8614 N N . PRO B 1 514 ? -22.172 47.094 27.703 1 68.06 514 PRO B N 1
ATOM 8615 C CA . PRO B 1 514 ? -23.594 47.438 27.719 1 68.06 514 PRO B CA 1
ATOM 8616 C C . PRO B 1 514 ? -23.859 48.938 27.641 1 68.06 514 PRO B C 1
ATOM 8618 O O . PRO B 1 514 ? -24.891 49.344 27.125 1 68.06 514 PRO B O 1
ATOM 8621 N N . GLU B 1 515 ? -22.906 49.656 28.156 1 69 515 GLU B N 1
ATOM 8622 C CA . GLU B 1 515 ? -23.094 51.125 28.156 1 69 515 GLU B CA 1
ATOM 8623 C C . GLU B 1 515 ? -22.891 51.688 26.75 1 69 515 GLU B C 1
ATOM 8625 O O . GLU B 1 515 ? -23.266 52.844 26.484 1 69 515 GLU B O 1
ATOM 8630 N N . GLY B 1 516 ? -22.406 50.781 25.969 1 70.38 516 GLY B N 1
ATOM 8631 C CA . GLY B 1 516 ? -22.25 51.25 24.609 1 70.38 516 GLY B CA 1
ATOM 8632 C C . GLY B 1 516 ? -23.5 51.094 23.766 1 70.38 516 GLY B C 1
ATOM 8633 O O . GLY B 1 516 ? -24.594 51.375 24.219 1 70.38 516 GLY B O 1
ATOM 8634 N N . SER B 1 517 ? -23.391 50.781 22.547 1 74.12 517 SER B N 1
ATOM 8635 C CA . SER B 1 517 ? -24.516 50.594 21.641 1 74.12 517 SER B CA 1
ATOM 8636 C C . SER B 1 517 ? -25.328 49.375 22 1 74.12 517 SER B C 1
ATOM 8638 O O . SER B 1 517 ? -26.531 49.312 21.75 1 74.12 517 SER B O 1
ATOM 8640 N N . GLY B 1 518 ? -24.625 48.469 22.641 1 78.44 518 GLY B N 1
ATOM 8641 C CA . GLY B 1 518 ? -25.25 47.188 22.953 1 78.44 518 GLY B CA 1
ATOM 8642 C C . GLY B 1 518 ? -25.594 46.375 21.719 1 78.44 518 GLY B C 1
ATOM 8643 O O . GLY B 1 518 ? -26.328 45.375 21.797 1 78.44 518 GLY B O 1
ATOM 8644 N N . LEU B 1 519 ? -25.047 46.75 20.578 1 85.62 519 LEU B N 1
ATOM 8645 C CA . LEU B 1 519 ? -25.375 46.125 19.312 1 85.62 519 LEU B CA 1
ATOM 8646 C C . LEU B 1 519 ? -24.375 45.031 18.984 1 85.62 519 LEU B C 1
ATOM 8648 O O . LEU B 1 519 ? -23.203 45.125 19.359 1 85.62 519 LEU B O 1
ATOM 8652 N N . TRP B 1 520 ? -24.969 43.969 18.375 1 90.62 520 TRP B N 1
ATOM 8653 C CA . TRP B 1 520 ? -24.156 42.906 17.797 1 90.62 520 TRP B CA 1
ATOM 8654 C C . TRP B 1 520 ? -24.078 43.031 16.281 1 90.62 520 TRP B C 1
ATOM 8656 O O . TRP B 1 520 ? -25.062 43.375 15.625 1 90.62 520 TRP B O 1
ATOM 8666 N N . ARG B 1 521 ? -22.953 42.781 15.758 1 92.81 521 ARG B N 1
ATOM 8667 C CA . ARG B 1 521 ? -22.797 42.656 14.312 1 92.81 521 ARG B CA 1
ATOM 8668 C C . ARG B 1 521 ? -22.312 41.25 13.93 1 92.81 521 ARG B C 1
ATOM 8670 O O . ARG B 1 521 ? -21.25 40.812 14.398 1 92.81 521 ARG B O 1
ATOM 8677 N N . ASP B 1 522 ? -23.109 40.625 13.195 1 94.62 522 ASP B N 1
ATOM 8678 C CA . ASP B 1 522 ? -22.656 39.344 12.625 1 94.62 522 ASP B CA 1
ATOM 8679 C C . ASP B 1 522 ? -21.672 39.562 11.492 1 94.62 522 ASP B C 1
ATOM 8681 O O . ASP B 1 522 ? -22.047 40 10.406 1 94.62 522 ASP B O 1
ATOM 8685 N N . LEU B 1 523 ? -20.469 39.219 11.68 1 96.75 523 LEU B N 1
ATOM 8686 C CA . LEU B 1 523 ? -19.406 39.469 10.727 1 96.75 523 LEU B CA 1
ATOM 8687 C C . LEU B 1 523 ? -19.547 38.625 9.477 1 96.75 523 LEU B C 1
ATOM 8689 O O . LEU B 1 523 ? -19.125 39 8.391 1 96.75 523 LEU B O 1
ATOM 8693 N N . ILE B 1 524 ? -20.188 37.375 9.594 1 96.31 524 ILE B N 1
ATOM 8694 C CA . ILE B 1 524 ? -20.312 36.469 8.477 1 96.31 524 ILE B CA 1
ATOM 8695 C C . ILE B 1 524 ? -21.484 36.906 7.594 1 96.31 524 ILE B C 1
ATOM 8697 O O . ILE B 1 524 ? -21.344 37.062 6.383 1 96.31 524 ILE B O 1
ATOM 8701 N N . GLU B 1 525 ? -22.641 37.125 8.188 1 90.5 525 GLU B N 1
ATOM 8702 C CA . GLU B 1 525 ? -23.844 37.5 7.434 1 90.5 525 GLU B CA 1
ATOM 8703 C C . GLU B 1 525 ? -23.875 39 7.164 1 90.5 525 GLU B C 1
ATOM 8705 O O . GLU B 1 525 ? -24.656 39.469 6.32 1 90.5 525 GLU B O 1
ATOM 8710 N N . ARG B 1 526 ? -23.078 39.781 7.762 1 88.94 526 ARG B N 1
ATOM 8711 C CA . ARG B 1 526 ? -23.016 41.25 7.629 1 88.94 526 ARG B CA 1
ATOM 8712 C C . ARG B 1 526 ? -24.344 41.875 8 1 88.94 526 ARG B C 1
ATOM 8714 O O . ARG B 1 526 ? -24.875 42.719 7.258 1 88.94 526 ARG B O 1
ATOM 8721 N N . THR B 1 527 ? -24.844 41.406 9.102 1 83.75 527 THR B N 1
ATOM 8722 C CA . THR B 1 527 ? -26.094 41.938 9.602 1 83.75 527 THR B CA 1
ATOM 8723 C C . THR B 1 527 ? -25.953 42.344 11.062 1 83.75 527 THR B C 1
ATOM 8725 O O . THR B 1 527 ? -25.094 41.844 11.773 1 83.75 527 THR B O 1
ATOM 8728 N N . ALA B 1 528 ? -26.812 43.281 11.406 1 86 528 ALA B N 1
ATOM 8729 C CA . ALA B 1 528 ? -26.859 43.719 12.797 1 86 528 ALA B CA 1
ATOM 8730 C C . ALA B 1 528 ? -28.016 43.062 13.539 1 86 528 ALA B C 1
ATOM 8732 O O . ALA B 1 528 ? -29.094 42.875 12.969 1 86 528 ALA B O 1
ATOM 8733 N N . ILE B 1 529 ? -27.688 42.781 14.703 1 83.62 529 ILE B N 1
ATOM 8734 C CA . ILE B 1 529 ? -28.734 42.219 15.562 1 83.62 529 ILE B CA 1
ATOM 8735 C C . ILE B 1 529 ? -29.25 43.312 16.5 1 83.62 529 ILE B C 1
ATOM 8737 O O . ILE B 1 529 ? -28.469 44.062 17.094 1 83.62 529 ILE B O 1
ATOM 8741 N N . ASN B 1 530 ? -30.5 43.281 16.594 1 78.94 530 ASN B N 1
ATOM 8742 C CA . ASN B 1 530 ? -31.156 44.281 17.422 1 78.94 530 ASN B CA 1
ATOM 8743 C C . ASN B 1 530 ? -30.703 44.188 18.875 1 78.94 530 ASN B C 1
ATOM 8745 O O . ASN B 1 530 ? -30.516 43.094 19.406 1 78.94 530 ASN B O 1
ATOM 8749 N N . LYS B 1 531 ? -30.641 45.344 19.531 1 77.44 531 LYS B N 1
ATOM 8750 C CA . LYS B 1 531 ? -30.188 45.438 20.906 1 77.44 531 LYS B CA 1
ATOM 8751 C C . LYS B 1 531 ? -31.109 44.656 21.844 1 77.44 531 LYS B C 1
ATOM 8753 O O . LYS B 1 531 ? -30.688 44.188 22.906 1 77.44 531 LYS B O 1
ATOM 8758 N N . ASN B 1 532 ? -32.312 44.5 21.391 1 77.56 532 ASN B N 1
ATOM 8759 C CA . ASN B 1 532 ? -33.281 43.844 22.25 1 77.56 532 ASN B CA 1
ATOM 8760 C C . ASN B 1 532 ? -33.344 42.344 22 1 77.56 532 ASN B C 1
ATOM 8762 O O . ASN B 1 532 ? -34.062 41.625 22.688 1 77.56 532 ASN B O 1
ATOM 8766 N N . THR B 1 533 ? -32.5 41.969 21.109 1 82.5 533 THR B N 1
ATOM 8767 C CA . THR B 1 533 ? -32.5 40.531 20.812 1 82.5 533 THR B CA 1
ATOM 8768 C C . THR B 1 533 ? -31.828 39.75 21.922 1 82.5 533 THR B C 1
ATOM 8770 O O . THR B 1 533 ? -30.672 40.031 22.25 1 82.5 533 THR B O 1
ATOM 8773 N N . THR B 1 534 ? -32.594 38.719 22.453 1 86 534 THR B N 1
ATOM 8774 C CA . THR B 1 534 ? -32.062 37.938 23.562 1 86 534 THR B CA 1
ATOM 8775 C C . THR B 1 534 ? -31.672 36.531 23.094 1 86 534 THR B C 1
ATOM 8777 O O . THR B 1 534 ? -30.906 35.844 23.75 1 86 534 THR B O 1
ATOM 8780 N N . GLU B 1 535 ? -32.25 36.25 21.922 1 91.81 535 GLU B N 1
ATOM 8781 C CA . GLU B 1 535 ? -32 34.875 21.438 1 91.81 535 GLU B CA 1
ATOM 8782 C C . GLU B 1 535 ? -31.469 34.906 20.016 1 91.81 535 GLU B C 1
ATOM 8784 O O . GLU B 1 535 ? -31.922 35.688 19.172 1 91.81 535 GLU B O 1
ATOM 8789 N N . LEU B 1 536 ? -30.516 34.094 19.828 1 91.88 536 LEU B N 1
ATOM 8790 C CA . LEU B 1 536 ? -29.938 33.875 18.5 1 91.88 536 LEU B CA 1
ATOM 8791 C C . LEU B 1 536 ? -30.391 32.531 17.906 1 91.88 536 LEU B C 1
ATOM 8793 O O . LEU B 1 536 ? -30.25 31.5 18.547 1 91.88 536 LEU B O 1
ATOM 8797 N N . ILE B 1 537 ? -30.953 32.562 16.766 1 92.94 537 ILE B N 1
ATOM 8798 C CA . ILE B 1 537 ? -31.344 31.344 16.062 1 92.94 537 ILE B CA 1
ATOM 8799 C C . ILE B 1 537 ? -30.266 30.953 15.055 1 92.94 537 ILE B C 1
ATOM 8801 O O . ILE B 1 537 ? -29.844 31.781 14.25 1 92.94 537 ILE B O 1
ATOM 8805 N N . LEU B 1 538 ? -29.828 29.734 15.102 1 95.94 538 LEU B N 1
ATOM 8806 C CA . LEU B 1 538 ? -28.844 29.203 14.156 1 95.94 538 LEU B CA 1
ATOM 8807 C C . LEU B 1 538 ? -29.438 28.031 13.367 1 95.94 538 LEU B C 1
ATOM 8809 O O . LEU B 1 538 ? -29.984 27.094 13.953 1 95.94 538 LEU B O 1
ATOM 8813 N N . TYR B 1 539 ? -29.344 28.109 12.094 1 95.31 539 TYR B N 1
ATOM 8814 C CA . TYR B 1 539 ? -29.766 27.016 11.211 1 95.31 539 TYR B CA 1
ATOM 8815 C C . TYR B 1 539 ? -28.766 25.875 11.273 1 95.31 539 TYR B C 1
ATOM 8817 O O . TYR B 1 539 ? -27.703 25.984 11.883 1 95.31 539 TYR B O 1
ATOM 8825 N N . PRO B 1 540 ? -29.172 24.656 10.648 1 96.75 540 PRO B N 1
ATOM 8826 C CA . PRO B 1 540 ? -28.281 23.5 10.695 1 96.75 540 PRO B CA 1
ATOM 8827 C C . PRO B 1 540 ? -26.859 23.844 10.227 1 96.75 540 PRO B C 1
ATOM 8829 O O . PRO B 1 540 ? -26.672 24.266 9.086 1 96.75 540 PRO B O 1
ATOM 8832 N N . TYR B 1 541 ? -25.891 23.641 11.141 1 98.38 541 TYR B N 1
ATOM 8833 C CA . TYR B 1 541 ? -24.453 23.75 10.891 1 98.38 541 TYR B CA 1
ATOM 8834 C C . TYR B 1 541 ? -24.078 25.188 10.555 1 98.38 541 TYR B C 1
ATOM 8836 O O . TYR B 1 541 ? -23.062 25.438 9.898 1 98.38 541 TYR B O 1
ATOM 8844 N N . GLN B 1 542 ? -24.875 26.141 10.977 1 97.44 542 GLN B N 1
ATOM 8845 C CA . GLN B 1 542 ? -24.562 27.547 10.805 1 97.44 542 GLN B CA 1
ATOM 8846 C C . GLN B 1 542 ? -23.625 28.047 11.906 1 97.44 542 GLN B C 1
ATOM 8848 O O . GLN B 1 542 ? -23.766 27.656 13.062 1 97.44 542 GLN B O 1
ATOM 8853 N N . THR B 1 543 ? -22.688 28.844 11.562 1 98.25 543 THR B N 1
ATOM 8854 C CA . THR B 1 543 ? -21.812 29.516 12.516 1 98.25 543 THR B CA 1
ATOM 8855 C C . THR B 1 543 ? -22.016 31.031 12.422 1 98.25 543 THR B C 1
ATOM 8857 O O . THR B 1 543 ? -22.141 31.594 11.328 1 98.25 543 THR B O 1
ATOM 8860 N N . ALA B 1 544 ? -22.031 31.703 13.562 1 97.44 544 ALA B N 1
ATOM 8861 C CA . ALA B 1 544 ? -22.094 33.156 13.625 1 97.44 544 ALA B CA 1
ATOM 8862 C C . ALA B 1 544 ? -20.875 33.719 14.344 1 97.44 544 ALA B C 1
ATOM 8864 O O . ALA B 1 544 ? -20.406 33.156 15.336 1 97.44 544 ALA B O 1
ATOM 8865 N N . TRP B 1 545 ? -20.266 34.75 13.758 1 98.31 545 TRP B N 1
ATOM 8866 C CA . TRP B 1 545 ? -19.281 35.625 14.398 1 98.31 545 TRP B CA 1
ATOM 8867 C C . TRP B 1 545 ? -19.906 36.938 14.836 1 98.31 545 TRP B C 1
ATOM 8869 O O . TRP B 1 545 ? -20 37.875 14.039 1 98.31 545 TRP B O 1
ATOM 8879 N N . LEU B 1 546 ? -20.25 37.031 16.109 1 95.62 546 LEU B N 1
ATOM 8880 C CA . LEU B 1 546 ? -20.969 38.188 16.609 1 95.62 546 LEU B CA 1
ATOM 8881 C C . LEU B 1 546 ? -20.016 39.188 17.297 1 95.62 546 LEU B C 1
ATOM 8883 O O . LEU B 1 546 ? -19.594 38.938 18.438 1 95.62 546 LEU B O 1
ATOM 8887 N N . GLU B 1 547 ? -19.734 40.25 16.609 1 95.38 547 GLU B N 1
ATOM 8888 C CA . GLU B 1 547 ? -18.906 41.312 17.203 1 95.38 547 GLU B CA 1
ATOM 8889 C C . GLU B 1 547 ? -19.734 42.188 18.125 1 95.38 547 GLU B C 1
ATOM 8891 O O . GLU B 1 547 ? -20.797 42.688 17.75 1 95.38 547 GLU B O 1
ATOM 8896 N N . ALA B 1 548 ? -19.203 42.344 19.281 1 91.06 548 ALA B N 1
ATOM 8897 C CA . ALA B 1 548 ? -19.844 43.281 20.203 1 91.06 548 ALA B CA 1
ATOM 8898 C C . ALA B 1 548 ? -19.406 44.719 19.922 1 91.06 548 ALA B C 1
ATOM 8900 O O . ALA B 1 548 ? -18.281 45.094 20.188 1 91.06 548 ALA B O 1
ATOM 8901 N N . LEU B 1 549 ? -20.344 45.438 19.406 1 88 549 LEU B N 1
ATOM 8902 C CA . LEU B 1 549 ? -20.016 46.812 19 1 88 549 LEU B CA 1
ATOM 8903 C C . LEU B 1 549 ? -20.031 47.75 20.203 1 88 549 LEU B C 1
ATOM 8905 O O . LEU B 1 549 ? -20.812 47.531 21.141 1 88 549 LEU B O 1
ATOM 8909 N N . ASP B 1 550 ? -19.234 48.812 20.141 1 78.56 550 ASP B N 1
ATOM 8910 C CA . ASP B 1 550 ? -19.188 49.844 21.172 1 78.56 550 ASP B CA 1
ATOM 8911 C C . ASP B 1 550 ? -20.453 50.719 21.125 1 78.56 550 ASP B C 1
ATOM 8913 O O . ASP B 1 550 ? -21.031 50.938 20.062 1 78.56 550 ASP B O 1
#

Solvent-accessible surface area (backbone atoms only — not comparable to full-atom values): 55496 Å² total; per-residue (Å²): 108,68,67,53,51,55,54,53,69,71,49,72,58,52,83,59,72,74,51,95,54,85,71,49,30,55,52,22,32,37,37,37,56,43,54,37,33,29,49,96,92,49,44,13,33,54,42,40,42,51,50,40,60,77,72,31,55,81,41,37,44,24,37,30,39,42,48,56,28,36,48,81,41,80,84,23,68,12,32,37,36,93,88,44,48,21,71,82,35,39,44,64,70,46,51,36,53,43,31,74,77,23,46,21,29,38,60,43,63,71,27,36,29,12,61,68,10,60,51,46,49,26,33,58,66,66,34,84,72,35,41,60,36,49,44,72,47,68,80,84,59,83,60,67,58,41,71,40,82,27,66,55,58,48,65,32,81,42,71,35,92,88,42,79,41,20,32,39,10,63,79,21,85,51,26,36,30,46,28,60,88,34,64,68,47,48,52,53,50,50,54,49,52,51,50,46,40,52,51,41,36,36,30,40,35,31,33,52,40,43,50,34,44,84,48,87,88,35,44,37,53,69,43,70,67,32,52,52,52,42,25,50,53,35,52,50,36,58,69,59,36,52,58,52,36,40,29,43,47,47,86,38,36,63,72,67,38,60,53,48,28,61,88,61,50,25,27,29,26,33,57,39,49,41,47,24,45,38,51,51,50,18,51,31,66,30,40,24,57,67,44,47,54,53,55,57,65,54,73,81,65,52,74,80,37,39,37,34,32,42,68,50,48,72,76,26,39,47,46,50,21,37,56,92,69,53,56,69,67,56,51,52,52,50,52,53,50,36,44,73,56,68,30,50,52,36,39,13,33,39,83,85,67,45,79,37,80,36,25,38,25,41,14,62,50,38,66,36,37,40,36,82,88,40,76,62,91,49,28,68,44,43,48,51,31,55,49,52,53,49,64,62,41,68,17,35,30,35,46,25,48,53,58,50,44,48,36,57,61,21,63,67,46,18,32,67,69,31,28,55,59,32,19,41,58,62,61,40,48,49,67,63,47,49,55,40,51,70,30,74,83,33,68,32,17,45,49,31,52,48,52,43,50,52,39,40,55,45,40,73,32,62,22,48,16,38,83,14,48,68,48,60,50,91,64,61,40,43,37,51,36,32,37,23,29,13,81,83,64,76,37,39,32,42,36,40,29,29,42,28,92,51,74,44,76,40,73,57,70,80,59,91,42,59,89,43,61,38,30,36,33,28,69,76,80,69,42,74,43,59,64,82,60,53,64,44,80,32,50,50,20,32,64,45,40,32,30,55,40,93,107,69,69,52,50,57,55,52,68,69,50,73,58,53,84,60,72,73,51,96,55,85,72,48,31,56,52,24,31,38,35,38,56,44,54,36,34,31,49,96,90,50,44,13,33,53,41,41,42,52,50,38,60,77,72,30,55,83,40,36,44,25,38,30,40,43,49,56,30,36,48,79,42,80,84,21,68,12,32,37,37,92,88,43,48,20,71,82,32,39,44,64,69,44,50,37,52,43,30,73,78,22,47,22,28,38,59,42,63,70,26,37,30,12,59,66,10,60,51,46,51,26,33,57,66,66,33,83,76,36,41,60,33,49,43,71,45,69,80,83,58,82,61,66,58,41,71,42,82,26,65,54,59,48,66,33,81,42,71,36,94,90,40,77,44,20,33,39,9,62,80,21,86,51,27,35,30,45,28,61,89,34,63,68,46,47,52,53,50,51,53,50,52,52,48,46,41,53,53,42,33,36,30,39,35,31,33,54,40,45,49,33,44,84,48,86,92,35,45,36,52,69,41,72,67,32,53,51,50,44,24,49,54,34,52,50,36,58,67,61,36,53,56,51,39,41,29,44,49,46,86,38,37,63,70,67,38,60,54,47,29,61,86,60,51,25,29,30,28,32,57,39,50,42,46,26,46,36,50,52,50,19,51,32,66,32,40,26,57,65,45,47,53,53,56,56,64,56,74,79,65,52,74,81,35,41,36,34,32,43,68,52,47,74,77,25,39,49,44,51,21,36,54,92,70,54,55,69,69,58,51,51,52,50,52,54,50,36,45,73,56,69,30,48,52,36,40,13,31,40,83,84,67,44,80,36,79,38,27,38,25,41,12,61,50,38,67,38,36,39,36,83,88,41,76,61,92,52,29,68,43,42,48,51,32,54,50,51,53,48,62,63,42,67,14,36,30,36,45,25,48,54,60,50,44,48,36,56,62,22,63,65,46,18,31,68,69,33,28,55,61,31,18,40,57,62,60,39,48,49,68,62,49,48,55,40,52,69,30,75,84,34,67,33,17,45,49,32,53,48,52,42,49,52,38,41,56,45,39,73,32,61,22,47,16,37,81,15,49,68,50,60,50,91,64,60,41,44,37,52,37,31,37,23,30,14,82,84,64,77,38,38,30,41,38,39,30,28,43,29,92,51,75,43,75,40,74,58,71,82,60,90,44,58,88,42,61,40,30,35,35,28,69,74,80,70,42,73,43,60,64,82,59,51,65,44,78,32,50,51,19,33,65,44,39,34,30,54,40,94